Protein AF-A0A1Y2D8D8-F1 (afdb_monomer_lite)

Secondary structure (DSSP, 8-state):
-------------------------------HHHHHHHHHHHHHHHHHHHHHHHHHHHHHHHH-HHHHHHHHHHHHHHHHHHHHHHHHHHHHHHHHHHHHHHHHHHHHHHHHHTTS------STHHHHHHHHHHHHHHHHHHHHHHHHHHHHHHHHHHHHHHHHHHHHHHHHTSSS---TTHHHHHHHHHHHHHHHHHHHHHHHHHHHHHHHHHHHHHHHHHHHHHHHHHHHHTTSTTS----------TTHHHHHHHHHHHHHHHHHHHHHHHHHHHHHHHHHHHHHHHHHHHHHHHHHHHHHHHHHHHHHTTGGGS------------TTHHHHHHHHHHHHHHHHHHHHHHHHHHHHHHHHHHHHHHHHHHHHHHHHHHHHHHHHHHHHHHHHHHHHHHHHHHHHHHHHHHHHHHHHHHHHHHHHHHHHHHHHHHHHHHHHHHHHHHHHHHHHHHHHHHHHHHHHHHHHHHHHHHHHHHHHHHHHHHHHHHHHHHHHHHHHHHHHHHHHHHHHHHHHHHHHHHHHHHHHHHHHHHHHHHHHHHHHHHHHHHHHHHHHHHHHHHHHHHHHHHHHHHHHHHHHHHHHHHHHHHHHHHHHHHHHHHHHHHHHHHHHHHHHHHHHHGGGSTTSTTS------------THHHHHHHHHHHHHHHHHHHHHHHHHHHHHHHHHHHHHHHHHHHHHHHHHHHHHHHHHHHHHHHHHHHHHHHHHHHHHHHHHHHHHHHHHHHHHHHHHHHHHHHHHHHHHHHHHHHHHHHHHHHHHHHHHHHHHHHH------TTPPPPPTTT-HHHHHHHHHHHHHHHHHHHHHHHHHHHHHHHHHHHHHHHHHHHHHHHHHHHHHHHHHHHHHHHHHHHHHHHHHHHHHHHHHHHHHHHHHHHHHHHHHH-------HHHHHHHHHHHHHHHHHHHHHHHHHHHHHHHHHHHHHHHHHHHHHHHHHHHHHHHHHHHHHHHHHHHHHHHHHHHHHHHHHHHHHHHHHHHHHHHHHHHHHHHHHHHHHHHHHHTS--

pLDDT: mean 76.38, std 15.75, range [29.33, 95.5]

Sequence (1024 aa):
MDESRDSGRWSGAKGANGAGKKKGGVGQNMTLREQEKVIDEFKKENFDLKLKIHFYEQRLERLAPDQIDLALRENIQLKVEFQTLRTELKRYKKLLLEGNRAIENLTRERDSALRGGGGGGGAGGKRERELEKELIRRREQGERERDDREQLELRVKDQARELKELRDSIKRRRVDEWDGEDARAEISRLRSELDAERDAREDALGEADDLRNELRSTQDMLDEAQDELARAREGDESSAFGDRSGRGGGKRDVERLERKIGDLEQDNTSLRSQITAQVTMLSARNDEKDALREEVETLKHDLFRMEEEVEQLQKNSDRSQRRGSEGSEKTREELEEELDEHRDRASRHALQLEELESQLAEKEREIEELLAEVDQRDADHQAALEENDEKWKGTVEDAQDREAEAREILEEKEADVEELANKIETLMAELGKKEAEMIADAEEVDLLTEDLKKLGALVSTLETEADDKDDRIKNLETDLDAVDKELEDKQALHEQVVVSLKEKLSTTKSRLGEINIQHESSLTENKFLREKVEELALRTAELEEKSRADLEAKRRLEDEAVEIMRALRKEEEERDLDRQEWNRQRRDEEHKWQRSLDTATKDAAQAQAEVAHIKSLLTVRESDLQSLQDALNGLEASSRRQGEESTNDRFALELELDRTKRDFSRCQEDLKKLASDLEEKIKALREKEMELATLHSENKDLATQLAAQTQTRLSLTDKYDSTSKSLRDTQDELSAARDRLRVVEDQLNTDHRALSRTENQYRDQLTERNTLLLTIYQYMDKMVASAPRKPGHPEPKPFANFSVFHDSLISRLKGVNQIQLTFDRRTKEIESKFGDQFAALKRQQDSRLKQLDRFEASIKAATETQRQWRQRVNTKQSEVDSAKALNNDLQNQIASLRATSSADPSTAAKLSVLTTRASTAERRLAATQAQLASAEEKLGDARKKVGIAEGKWEARLRELEARLRAAEEKVKRERQGAKERVAELGDTIRTLEGQVSGARRRDQQLGEVLTETERNRAAAGSRP

Foldseek 3Di:
DDDDDDDDDDDDDDDDDDDDDDDDDDDDDDDPVRVVVVVVVVVVVVVVVVVVVVVVVVVCVVPPPPVVVVVVVVVVVVVVVVVVVVVVVVVVVVVVVVVVVVVVVVVVVVVVVVVDDDDDDDDCVVVVVVVVVVVVVVVVVVVVVVVVVVVVVVVVVVVVVVVVVVVVVVVVVPDDDDDDDVVVVVVVVVVVVVVVVVVVVVVVVVVVVVVVVVVVVVVVVVVVVVVVVVVVVVPPPPDDDDDDDDPDDVPPVVVVVVVVVVVVVVVVVVVVVVVVVVVVVVVVVVVVVVVVVVVVVVVVVVVVVVVVVVVVVVPPPDDPDDDDDDDDDDVVCPVVVVVVVVVVVVVVVVVVVVVVVVVVVVVVVVVVVVVVVVVVVVVVVVVVVVVVVVVVVVVVVVVVVVVVVVVVVVVVVVVVVVVVVVVVVVVVVVVVVVVVVVVVVVVVVVVVVVVCVVVVVVVVVVVVVVVVVVVVVVVVVVVVVVVVVVVVVVVVVVVVVVVVVVVVVVVVVVVVVVVVVVVVVVVVVVVVVVVVVVVVVVVVVVVVVVVVVVVVVVVVVVVVVVVVVVVVVVVVVVVVVVVVVVVVVVVVVVVVVVVVVVVVVVVVVVVVVVVVVVVVVVVVVVVVPVVPPVPPPPPPPDDDDDDDDDDDPVVVVVVVVVVVVVVVVVVVVVVVVVVVVVVVVVVVVVVVVVVVVVVVVVVVVVVVVVVVVVVVVVVVVVVVVVVVVVVVVVVVVVVVVVVVVVVVVVVVVVVVVVVVVVVVVVVVVVVVVQVVLVVLLVVLVVQLPDPDDDPPDDQDGCVPDVVVSVVSSVVSVVSNVVVVVVVVVVVVVVVVVVVVVVVVVVVVVVVVVVVVVVVVVVVVVVVVVVVVVVVVVVVVVVVVVVVVVVVVVVVVVVVVVVVDDDDDDDVPVVVVVVVVVVVVVVVVVVVVVVVVVVVVVVVVVVVVVVVVVVVVVVVVVVVVVVVVVVVVVVVVVVVVVVVVVVVVVVVVVVVVVVVVVVVVVVVVVVVVVVVVVVVVVVVVVPDD

Structure (mmCIF, N/CA/C/O backbone):
data_AF-A0A1Y2D8D8-F1
#
_entry.id   AF-A0A1Y2D8D8-F1
#
loop_
_atom_site.group_PDB
_atom_site.id
_atom_site.type_symbol
_atom_site.label_atom_id
_atom_site.label_alt_id
_atom_site.label_comp_id
_atom_site.label_asym_id
_atom_site.label_entity_id
_atom_site.label_seq_id
_atom_site.pdbx_PDB_ins_code
_atom_site.Cartn_x
_atom_site.Cartn_y
_atom_site.Cartn_z
_atom_site.occupancy
_atom_site.B_iso_or_equiv
_atom_site.auth_seq_id
_atom_site.auth_comp_id
_atom_site.auth_asym_id
_atom_site.auth_atom_id
_atom_site.pdbx_PDB_model_num
ATOM 1 N N . MET A 1 1 ? 2.497 -16.442 60.323 1.00 38.66 1 MET A N 1
ATOM 2 C CA . MET A 1 1 ? 3.167 -17.753 60.239 1.00 38.66 1 MET A CA 1
ATOM 3 C C . MET A 1 1 ? 2.163 -18.697 59.595 1.00 38.66 1 MET A C 1
ATOM 5 O O . MET A 1 1 ? 1.146 -18.959 60.218 1.00 38.66 1 MET A O 1
ATOM 9 N N . ASP A 1 2 ? 2.316 -19.112 58.343 1.00 35.41 2 ASP A N 1
ATOM 10 C CA . ASP A 1 2 ? 3.424 -18.845 57.411 1.00 35.41 2 ASP A CA 1
ATOM 11 C C . ASP A 1 2 ? 2.911 -18.744 55.953 1.00 35.41 2 ASP A C 1
ATOM 13 O O . ASP A 1 2 ? 1.707 -18.869 55.727 1.00 35.41 2 ASP A O 1
ATOM 17 N N . GLU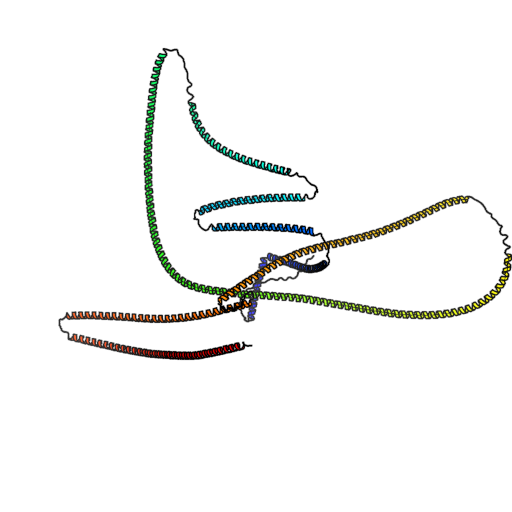 A 1 3 ? 3.784 -18.411 55.003 1.00 35.81 3 GLU A N 1
ATOM 18 C CA . GLU A 1 3 ? 3.422 -17.815 53.705 1.00 35.81 3 GLU A CA 1
ATOM 19 C C . GLU A 1 3 ? 2.824 -18.735 52.612 1.00 35.81 3 GLU A C 1
ATOM 21 O O . GLU A 1 3 ? 2.935 -19.960 52.600 1.00 35.81 3 GLU A O 1
ATOM 26 N N . SER A 1 4 ? 2.191 -18.072 51.637 1.00 45.12 4 SER A N 1
ATOM 27 C CA . SER A 1 4 ? 1.584 -18.604 50.411 1.00 45.12 4 SER A CA 1
ATOM 28 C C . SER A 1 4 ? 2.576 -19.235 49.420 1.00 45.12 4 SER A C 1
ATOM 30 O O . SER A 1 4 ? 3.656 -18.684 49.217 1.00 45.12 4 SER A O 1
ATOM 32 N N . ARG A 1 5 ? 2.111 -20.201 48.601 1.00 39.06 5 ARG A N 1
ATOM 33 C CA . ARG A 1 5 ? 1.976 -20.015 47.128 1.00 39.06 5 ARG A CA 1
ATOM 34 C C . ARG A 1 5 ? 1.405 -21.224 46.374 1.00 39.06 5 ARG A C 1
ATOM 36 O O . ARG A 1 5 ? 1.943 -22.323 46.413 1.00 39.06 5 ARG A O 1
ATOM 43 N N . ASP A 1 6 ? 0.371 -20.941 45.588 1.00 45.31 6 ASP A N 1
ATOM 44 C CA . ASP A 1 6 ? -0.032 -21.693 44.394 1.00 45.31 6 ASP A CA 1
ATOM 45 C C . ASP A 1 6 ? 0.756 -21.162 43.174 1.00 45.31 6 ASP A C 1
ATOM 47 O O . ASP A 1 6 ? 1.141 -19.988 43.154 1.00 45.31 6 ASP A O 1
ATOM 51 N N . SER A 1 7 ? 1.003 -21.988 42.150 1.00 36.59 7 SER A N 1
ATOM 52 C CA . SER A 1 7 ? 1.528 -21.500 40.864 1.00 36.59 7 SER A CA 1
ATOM 53 C C . SER A 1 7 ? 1.094 -22.362 39.672 1.00 36.59 7 SER A C 1
ATOM 55 O O . SER A 1 7 ? 1.515 -23.503 39.481 1.00 36.59 7 SER A O 1
ATOM 57 N N . GLY A 1 8 ? 0.238 -21.769 38.836 1.00 33.69 8 GLY A N 1
ATOM 58 C CA . GLY A 1 8 ? -0.293 -22.381 37.624 1.00 33.69 8 GLY A CA 1
ATOM 59 C C . GLY A 1 8 ? 0.660 -22.337 36.424 1.00 33.69 8 GLY A C 1
ATOM 60 O O . GLY A 1 8 ? 1.427 -21.400 36.210 1.00 33.69 8 GLY A O 1
ATOM 61 N N . ARG A 1 9 ? 0.539 -23.367 35.587 1.00 33.06 9 ARG A N 1
ATOM 62 C CA . ARG A 1 9 ? 1.288 -23.611 34.346 1.00 33.06 9 ARG A CA 1
ATOM 63 C C . ARG A 1 9 ? 0.946 -22.591 33.245 1.00 33.06 9 ARG A C 1
ATOM 65 O O . ARG A 1 9 ? -0.223 -22.431 32.903 1.00 33.06 9 ARG A O 1
ATOM 72 N N . TRP A 1 10 ? 1.957 -21.980 32.619 1.00 29.33 10 TRP A N 1
ATOM 73 C CA . TRP A 1 10 ? 1.806 -21.118 31.433 1.00 29.33 10 TRP A CA 1
ATOM 74 C C . TRP A 1 10 ? 2.752 -21.552 30.306 1.00 29.33 10 TRP A C 1
ATOM 76 O O . TRP A 1 10 ? 3.938 -21.766 30.535 1.00 29.33 10 TRP A O 1
ATOM 86 N N . SER A 1 11 ? 2.228 -21.666 29.085 1.00 33.56 11 SER A N 1
ATOM 87 C CA . SER A 1 11 ? 2.982 -22.010 27.872 1.00 33.56 11 SER A CA 1
ATOM 88 C C . SER A 1 11 ? 3.151 -20.781 26.979 1.00 33.56 11 SER A C 1
ATOM 90 O O . SER A 1 11 ? 2.155 -20.239 26.499 1.00 33.56 11 SER A O 1
ATOM 92 N N . GLY A 1 12 ? 4.392 -20.354 26.741 1.00 30.36 12 GLY A N 1
ATOM 93 C CA . GLY A 1 12 ? 4.706 -19.270 25.806 1.00 30.36 12 GLY A CA 1
ATOM 94 C C . GLY A 1 12 ? 4.835 -19.761 24.362 1.00 30.36 12 GLY A C 1
ATOM 95 O O . GLY A 1 12 ? 5.358 -20.847 24.118 1.00 30.36 12 GLY A O 1
ATOM 96 N N . ALA A 1 13 ? 4.393 -18.940 23.410 1.00 34.03 13 ALA A N 1
ATOM 97 C CA . ALA A 1 13 ? 4.651 -19.118 21.984 1.00 34.03 13 ALA A CA 1
ATOM 98 C C . ALA A 1 13 ? 5.706 -18.101 21.514 1.00 34.03 13 ALA A C 1
ATOM 100 O O . ALA A 1 13 ? 5.717 -16.964 21.982 1.00 34.03 13 ALA A O 1
ATOM 101 N N . LYS A 1 14 ? 6.562 -18.491 20.564 1.00 33.75 14 LYS A N 1
ATOM 102 C CA . LYS A 1 14 ? 7.422 -17.577 19.796 1.00 33.75 14 LYS A CA 1
ATOM 103 C C . LYS A 1 14 ? 7.164 -17.778 18.306 1.00 33.75 14 LYS A C 1
ATOM 105 O O . LYS A 1 14 ? 6.952 -18.906 17.864 1.00 33.75 14 LYS A O 1
ATOM 110 N N . GLY A 1 15 ? 7.163 -16.676 17.560 1.00 32.78 15 GLY A N 1
ATOM 111 C CA . GLY A 1 15 ? 7.061 -16.690 16.103 1.00 32.78 15 GLY A CA 1
ATOM 112 C C . GLY A 1 15 ? 8.353 -17.154 15.429 1.00 32.78 15 GLY A C 1
ATOM 113 O O . GLY A 1 15 ? 9.406 -17.244 16.061 1.00 32.78 15 GLY A O 1
ATOM 114 N N . ALA A 1 16 ? 8.259 -17.410 14.129 1.00 31.61 16 ALA A N 1
ATOM 115 C CA . ALA A 1 16 ? 9.385 -17.706 13.255 1.00 31.61 16 ALA A CA 1
ATOM 116 C C . ALA A 1 16 ? 9.262 -16.856 11.988 1.00 31.61 16 ALA A C 1
ATOM 118 O O . ALA A 1 16 ? 8.157 -16.673 11.480 1.00 31.61 16 ALA A O 1
ATOM 119 N N . ASN A 1 17 ? 10.388 -16.358 11.483 1.00 34.22 17 ASN A N 1
ATOM 120 C CA . ASN A 1 17 ? 10.464 -15.666 10.204 1.00 34.22 17 ASN A CA 1
ATOM 121 C C . ASN A 1 17 ? 11.783 -16.038 9.506 1.00 34.22 17 ASN A C 1
ATOM 123 O O . ASN A 1 17 ? 12.804 -16.153 10.180 1.00 34.22 17 ASN A O 1
ATOM 127 N N . GLY A 1 18 ? 11.751 -16.203 8.181 1.00 32.28 18 GLY A N 1
ATOM 128 C CA . GLY A 1 18 ? 12.935 -16.288 7.312 1.00 32.28 18 GLY A CA 1
ATOM 129 C C . GLY A 1 18 ? 13.786 -17.571 7.359 1.00 32.28 18 GLY A C 1
ATOM 130 O O . GLY A 1 18 ? 14.612 -17.760 8.247 1.00 32.28 18 GLY A O 1
ATOM 131 N N . ALA A 1 19 ? 13.710 -18.383 6.298 1.00 34.25 19 ALA A N 1
ATOM 132 C CA . ALA A 1 19 ? 14.778 -19.311 5.907 1.00 34.25 19 ALA A CA 1
ATOM 133 C C . ALA A 1 19 ? 14.911 -19.340 4.373 1.00 34.25 19 ALA A C 1
ATOM 135 O O . ALA A 1 19 ? 13.939 -19.589 3.662 1.00 34.25 19 ALA A O 1
ATOM 136 N N . GLY A 1 20 ? 16.106 -19.038 3.859 1.00 33.09 20 GLY A N 1
ATOM 137 C CA . GLY A 1 20 ? 16.349 -18.836 2.427 1.00 33.09 20 GLY A CA 1
ATOM 138 C C . GLY A 1 20 ? 16.568 -20.115 1.603 1.00 33.09 20 GLY A C 1
ATOM 139 O O . GLY A 1 20 ? 17.028 -21.140 2.103 1.00 33.09 20 GLY A O 1
ATOM 140 N N . LYS A 1 21 ? 16.299 -20.008 0.294 1.00 35.19 21 LYS A N 1
ATOM 141 C CA . LYS A 1 21 ? 16.600 -21.004 -0.756 1.00 35.19 21 LYS A CA 1
ATOM 142 C C . LYS A 1 21 ? 18.095 -21.381 -0.792 1.00 35.19 21 LYS A C 1
ATOM 144 O O . LYS A 1 21 ? 18.941 -20.505 -0.959 1.00 35.19 21 LYS A O 1
ATOM 149 N N . LYS A 1 22 ? 18.408 -22.682 -0.875 1.00 33.53 22 LYS A N 1
ATOM 150 C CA . LYS A 1 22 ? 19.547 -23.202 -1.668 1.00 33.53 22 LYS A CA 1
ATOM 151 C C . LYS A 1 22 ? 19.185 -24.536 -2.339 1.00 33.53 22 LYS A C 1
ATOM 153 O O . LYS A 1 22 ? 18.308 -25.255 -1.876 1.00 33.53 22 LYS A O 1
ATOM 158 N N . LYS A 1 23 ? 19.787 -24.785 -3.508 1.00 37.56 23 LYS A N 1
ATOM 159 C CA . LYS A 1 23 ? 19.334 -25.749 -4.530 1.00 37.56 23 LYS A CA 1
ATOM 160 C C . LYS A 1 23 ? 19.861 -27.180 -4.325 1.00 37.56 23 LYS A C 1
ATOM 162 O O . LYS A 1 23 ? 21.046 -27.344 -4.065 1.00 37.56 23 LYS A O 1
ATOM 167 N N . GLY A 1 24 ? 19.045 -28.155 -4.741 1.00 31.75 24 GLY A N 1
ATOM 168 C CA . GLY A 1 24 ? 19.475 -29.187 -5.702 1.00 31.75 24 GLY A CA 1
ATOM 169 C C . GLY A 1 24 ? 19.691 -30.617 -5.186 1.00 31.75 24 GLY A C 1
ATOM 170 O O . GLY A 1 24 ? 20.243 -30.821 -4.114 1.00 31.75 24 GLY A O 1
ATOM 171 N N . GLY A 1 25 ? 19.324 -31.601 -6.020 1.00 30.06 25 GLY A N 1
ATOM 172 C CA . GLY A 1 25 ? 19.742 -33.007 -5.885 1.00 30.06 25 GLY A CA 1
ATOM 173 C C . GLY A 1 25 ? 18.592 -34.017 -5.937 1.00 30.06 25 GLY A C 1
ATOM 174 O O . GLY A 1 25 ? 17.891 -34.215 -4.951 1.00 30.06 25 GLY A O 1
ATOM 175 N N . VAL A 1 26 ? 18.409 -34.687 -7.080 1.00 41.44 26 VAL A N 1
ATOM 176 C CA . VAL A 1 26 ? 17.449 -35.797 -7.228 1.00 41.44 26 VAL A CA 1
ATOM 177 C C . VAL A 1 26 ? 18.084 -37.111 -6.761 1.00 41.44 26 VAL A C 1
ATOM 179 O O . VAL A 1 26 ? 19.170 -37.457 -7.207 1.00 41.44 26 VAL A O 1
ATOM 182 N N . GLY A 1 27 ? 17.355 -37.830 -5.902 1.00 49.34 27 GLY A N 1
ATOM 183 C CA . GLY A 1 27 ? 17.446 -39.261 -5.579 1.00 49.34 27 GLY A CA 1
ATOM 184 C C . GLY A 1 27 ? 18.748 -40.029 -5.847 1.00 49.34 27 GLY A C 1
ATOM 185 O O . GLY A 1 27 ? 18.964 -40.527 -6.949 1.00 49.34 27 GLY A O 1
ATOM 186 N N . GLN A 1 28 ? 19.495 -40.314 -4.777 1.00 41.72 28 GLN A N 1
ATOM 187 C CA . GLN A 1 28 ? 20.427 -41.442 -4.727 1.00 41.72 28 GLN A CA 1
ATOM 188 C C . GLN A 1 28 ? 20.291 -42.153 -3.371 1.00 41.72 28 GLN A C 1
ATOM 190 O O . GLN A 1 28 ? 20.325 -41.512 -2.321 1.00 41.72 28 GLN A O 1
ATOM 195 N N . ASN A 1 29 ? 20.084 -43.474 -3.387 1.00 48.16 29 ASN A N 1
ATOM 196 C CA . ASN A 1 29 ? 19.910 -44.276 -2.172 1.00 48.16 29 ASN A CA 1
ATOM 197 C C . ASN A 1 29 ? 21.245 -44.399 -1.419 1.00 48.16 29 ASN A C 1
ATOM 199 O O . ASN A 1 29 ? 22.034 -45.300 -1.697 1.00 48.16 29 ASN A O 1
ATOM 203 N N . MET A 1 30 ? 21.473 -43.499 -0.461 1.00 51.41 30 MET A N 1
ATOM 204 C CA . MET A 1 30 ? 22.603 -43.543 0.473 1.00 51.41 30 MET A CA 1
ATOM 205 C C . MET A 1 30 ? 22.590 -44.854 1.265 1.00 51.41 30 MET A C 1
ATOM 207 O O . MET A 1 30 ? 21.550 -45.240 1.810 1.00 51.41 30 MET A O 1
ATOM 211 N N . THR A 1 31 ? 23.733 -45.528 1.371 1.00 72.50 31 THR A N 1
ATOM 212 C CA . THR A 1 31 ? 23.858 -46.757 2.166 1.00 72.50 31 THR A CA 1
ATOM 213 C C . THR A 1 31 ? 23.763 -46.457 3.665 1.00 72.50 31 THR A C 1
ATOM 215 O O . THR A 1 31 ? 24.056 -45.346 4.104 1.00 72.50 31 THR A O 1
ATOM 218 N N . LEU A 1 32 ? 23.389 -47.448 4.487 1.00 67.44 32 LEU A N 1
ATOM 219 C CA . LEU A 1 32 ? 23.235 -47.261 5.942 1.00 67.44 32 LEU A CA 1
ATOM 220 C C . LEU A 1 32 ? 24.489 -46.677 6.620 1.00 67.44 32 LEU A C 1
ATOM 222 O O . LEU A 1 32 ? 24.352 -45.854 7.516 1.00 67.44 32 LEU A O 1
ATOM 226 N N . ARG A 1 33 ? 25.698 -47.015 6.148 1.00 68.56 33 ARG A N 1
ATOM 227 C CA . ARG A 1 33 ? 26.958 -46.431 6.649 1.00 68.56 33 ARG A CA 1
ATOM 228 C C . ARG A 1 33 ? 27.130 -44.954 6.301 1.00 68.56 33 ARG A C 1
ATOM 230 O O . ARG A 1 33 ? 27.697 -44.201 7.085 1.00 68.56 33 ARG A O 1
ATOM 237 N N . GLU A 1 34 ? 26.677 -44.536 5.125 1.00 67.12 34 GLU A N 1
ATOM 238 C CA . GLU A 1 34 ? 26.725 -43.130 4.717 1.00 67.12 34 GLU A CA 1
ATOM 239 C C . GLU A 1 34 ? 25.651 -42.324 5.458 1.00 67.12 34 GLU A C 1
ATOM 241 O O . GLU A 1 34 ? 25.912 -41.197 5.867 1.00 67.12 34 GLU A O 1
ATOM 246 N N . GLN A 1 35 ? 24.488 -42.931 5.724 1.00 68.50 35 GLN A N 1
ATOM 247 C CA . GLN A 1 35 ? 23.467 -42.363 6.607 1.00 68.50 35 GLN A CA 1
ATOM 248 C C . GLN A 1 35 ? 23.978 -42.230 8.052 1.00 68.50 35 GLN A C 1
ATOM 250 O O . GLN A 1 35 ? 23.823 -41.163 8.636 1.00 68.50 35 GLN A O 1
ATOM 255 N N . GLU A 1 36 ? 24.645 -43.245 8.616 1.00 78.19 36 GLU A N 1
ATOM 256 C CA . GLU A 1 36 ? 25.295 -43.157 9.936 1.00 78.19 36 GLU A CA 1
ATOM 257 C C . GLU A 1 36 ? 26.352 -42.047 9.983 1.00 78.19 36 GLU A C 1
ATOM 259 O O . GLU A 1 36 ? 26.346 -41.250 10.918 1.00 78.19 36 GLU A O 1
ATOM 264 N N . LYS A 1 37 ? 27.210 -41.932 8.959 1.00 81.69 37 LYS A N 1
ATOM 265 C CA . LYS A 1 37 ? 28.234 -40.876 8.902 1.00 81.69 37 LYS A CA 1
ATOM 266 C C . LYS A 1 37 ? 27.616 -39.476 8.853 1.00 81.69 37 LYS A C 1
ATOM 268 O O . LYS A 1 37 ? 28.062 -38.601 9.587 1.00 81.69 37 LYS A O 1
ATOM 273 N N . VAL A 1 38 ? 26.572 -39.278 8.046 1.00 73.31 38 VAL A N 1
ATOM 274 C CA . VAL A 1 38 ? 25.815 -38.015 7.988 1.00 73.31 38 VAL A CA 1
ATOM 275 C C . VAL A 1 38 ? 25.100 -37.736 9.316 1.00 73.31 38 VAL A C 1
ATOM 277 O O . VAL A 1 38 ? 25.071 -36.598 9.771 1.00 73.31 38 VAL A O 1
ATOM 280 N N . ILE A 1 39 ? 24.571 -38.762 9.988 1.00 79.12 39 ILE A N 1
ATOM 281 C CA . ILE A 1 39 ? 23.979 -38.637 11.326 1.00 79.12 39 ILE A CA 1
ATOM 282 C C . ILE A 1 39 ? 25.035 -38.243 12.370 1.00 79.12 39 ILE A C 1
ATOM 284 O O . ILE A 1 39 ? 24.738 -37.422 13.234 1.00 79.12 39 ILE A O 1
ATOM 288 N N . ASP A 1 40 ? 26.252 -38.782 12.314 1.00 83.38 40 ASP A N 1
ATOM 289 C CA . ASP A 1 40 ? 27.330 -38.436 13.249 1.00 83.38 40 ASP A CA 1
ATOM 290 C C . ASP A 1 40 ? 27.936 -37.053 12.969 1.00 83.38 40 ASP A C 1
ATOM 292 O O . ASP A 1 40 ? 28.227 -36.311 13.911 1.00 83.38 40 ASP A O 1
ATOM 296 N N . GLU A 1 41 ? 28.034 -36.651 11.699 1.00 84.00 41 GLU A N 1
ATOM 297 C CA . GLU A 1 41 ? 28.344 -35.272 11.303 1.00 84.00 41 GLU A CA 1
ATOM 298 C C . GLU A 1 41 ? 27.259 -34.310 11.819 1.00 84.00 41 GLU A C 1
ATOM 300 O O . GLU A 1 41 ? 27.589 -33.358 12.526 1.00 84.00 41 GLU A O 1
ATOM 305 N N . PHE A 1 42 ? 25.969 -34.619 11.636 1.00 80.50 42 PHE A N 1
ATOM 306 C CA . PHE A 1 42 ? 24.878 -33.827 12.216 1.00 80.50 42 PHE A CA 1
ATOM 307 C C . PHE A 1 42 ? 24.862 -33.832 13.749 1.00 80.50 42 PHE A C 1
ATOM 309 O O . PHE A 1 42 ? 24.556 -32.801 14.341 1.00 80.50 42 PHE A O 1
ATOM 316 N N . LYS A 1 43 ? 25.201 -34.933 14.436 1.00 83.25 43 LYS A N 1
ATOM 317 C CA . LYS A 1 43 ? 25.347 -34.939 15.908 1.00 83.25 43 LYS A CA 1
ATOM 318 C C . LYS A 1 43 ? 26.461 -33.993 16.349 1.00 83.25 43 LYS A C 1
ATOM 320 O O . LYS A 1 43 ? 26.284 -33.286 17.341 1.00 83.25 43 LYS A O 1
ATOM 325 N N . LYS A 1 44 ? 27.580 -33.967 15.620 1.00 88.62 44 LYS A N 1
ATOM 326 C CA . LYS A 1 44 ? 28.713 -33.081 15.899 1.00 88.62 44 LYS A CA 1
ATOM 327 C C . LYS A 1 44 ? 28.351 -31.617 15.646 1.00 88.62 44 LYS A C 1
ATOM 329 O O . LYS A 1 44 ? 28.544 -30.797 16.536 1.00 88.62 44 LYS A O 1
ATOM 334 N N . GLU A 1 45 ? 27.724 -31.303 14.514 1.00 84.19 45 GLU A N 1
ATOM 335 C CA . GLU A 1 45 ? 27.203 -29.958 14.237 1.00 84.19 45 GLU A CA 1
ATOM 336 C C . GLU A 1 45 ? 26.151 -29.522 15.267 1.00 84.19 45 GLU A C 1
ATOM 338 O O . GLU A 1 45 ? 26.158 -28.378 15.711 1.00 84.19 45 GLU A O 1
ATOM 343 N N . ASN A 1 46 ? 25.277 -30.430 15.716 1.00 81.31 46 ASN A N 1
ATOM 344 C CA . ASN A 1 46 ? 24.281 -30.159 16.756 1.00 81.31 46 ASN A CA 1
ATOM 345 C C . ASN A 1 46 ? 24.937 -29.899 18.127 1.00 81.31 46 ASN A C 1
ATOM 347 O O . ASN A 1 46 ? 24.455 -29.059 18.886 1.00 81.31 46 ASN A O 1
ATOM 351 N N . PHE A 1 47 ? 26.045 -30.578 18.438 1.00 88.06 47 PHE A N 1
ATOM 352 C CA . PHE A 1 47 ? 26.850 -30.332 19.637 1.00 88.06 47 PHE A CA 1
ATOM 353 C C . PHE A 1 47 ? 27.585 -28.983 19.566 1.00 88.06 47 PHE A C 1
ATOM 355 O O . PHE A 1 47 ? 27.482 -28.187 20.499 1.00 88.06 47 PHE A O 1
ATOM 362 N N . ASP A 1 48 ? 28.227 -28.671 18.438 1.00 81.12 48 ASP A N 1
ATOM 363 C CA . ASP A 1 48 ? 28.908 -27.390 18.210 1.00 81.12 48 ASP A CA 1
ATOM 364 C C . ASP A 1 48 ? 27.914 -26.209 18.184 1.00 81.12 48 ASP A C 1
ATOM 366 O O . ASP A 1 48 ? 28.208 -25.125 18.696 1.00 81.12 48 ASP A O 1
ATOM 370 N N . LEU A 1 49 ? 26.701 -26.413 17.652 1.00 83.12 49 LEU A N 1
ATOM 371 C CA . LEU A 1 49 ? 25.597 -25.451 17.727 1.00 83.12 49 LEU A CA 1
ATOM 372 C C . LEU A 1 49 ? 25.104 -25.258 19.162 1.00 83.12 49 LEU A C 1
ATOM 374 O O . LEU A 1 49 ? 24.907 -24.116 19.565 1.00 83.12 49 LEU A O 1
ATOM 378 N N . LYS A 1 50 ? 24.951 -26.326 19.955 1.00 85.25 50 LYS A N 1
ATOM 379 C CA . LYS A 1 50 ? 24.595 -26.221 21.383 1.00 85.25 50 LYS A CA 1
ATOM 380 C C . LYS A 1 50 ? 25.654 -25.472 22.189 1.00 85.25 50 LYS A C 1
ATOM 382 O O . LYS A 1 50 ? 25.292 -24.638 23.010 1.00 85.25 50 LYS A O 1
ATOM 387 N N . LEU A 1 51 ? 26.939 -25.704 21.919 1.00 84.38 51 LEU A N 1
ATOM 388 C CA . LEU A 1 51 ? 28.041 -24.940 22.513 1.00 84.38 51 LEU A CA 1
ATOM 389 C C . LEU A 1 51 ? 27.977 -23.456 22.131 1.00 84.38 51 LEU A C 1
ATOM 391 O O . LEU A 1 51 ? 28.086 -22.597 23.003 1.00 84.38 51 LEU A O 1
ATOM 395 N N . LYS A 1 52 ? 27.742 -23.134 20.852 1.00 83.31 52 LYS A N 1
ATOM 396 C CA . LYS A 1 52 ? 27.548 -21.742 20.415 1.00 83.31 52 LYS A CA 1
ATOM 397 C C . LYS A 1 52 ? 26.327 -21.098 21.067 1.00 83.31 52 LYS A C 1
ATOM 399 O O . LYS A 1 52 ? 26.446 -19.975 21.538 1.00 83.31 52 LYS A O 1
ATOM 404 N N . ILE A 1 53 ? 25.190 -21.794 21.126 1.00 81.06 53 ILE A N 1
ATOM 405 C CA . ILE A 1 53 ? 23.970 -21.318 21.793 1.00 81.06 53 ILE A CA 1
ATOM 406 C C . ILE A 1 53 ? 24.259 -21.037 23.269 1.00 81.06 53 ILE A C 1
ATOM 408 O O . ILE A 1 53 ? 24.060 -19.905 23.686 1.00 81.06 53 ILE A O 1
ATOM 412 N N . HIS A 1 54 ? 24.863 -21.974 24.007 1.00 83.12 54 HIS A N 1
ATOM 413 C CA . HIS A 1 54 ? 25.253 -21.766 25.405 1.00 83.12 54 HIS A CA 1
ATOM 414 C C . HIS A 1 54 ? 26.185 -20.553 25.577 1.00 83.12 54 HIS A C 1
ATOM 416 O O . HIS A 1 54 ? 26.015 -19.769 26.510 1.00 83.12 54 HIS A O 1
ATOM 422 N N . PHE A 1 55 ? 27.186 -20.361 24.710 1.00 76.69 55 PHE A N 1
ATOM 423 C CA . PHE A 1 55 ? 28.068 -19.191 24.809 1.00 76.69 55 PHE A CA 1
ATOM 424 C C . PHE A 1 55 ? 27.379 -17.879 24.411 1.00 76.69 55 PHE A C 1
ATOM 426 O O . PHE A 1 55 ? 27.734 -16.832 24.952 1.00 76.69 55 PHE A O 1
ATOM 433 N N . TYR A 1 56 ? 26.392 -17.905 23.511 1.00 77.94 56 TYR A N 1
ATOM 434 C CA . TYR A 1 56 ? 25.568 -16.735 23.206 1.00 77.94 56 TYR A CA 1
ATOM 435 C C . TYR A 1 56 ? 24.572 -16.425 24.326 1.00 77.94 56 TYR A C 1
ATOM 437 O O . TYR A 1 56 ? 24.448 -15.259 24.680 1.00 77.94 56 TYR A O 1
ATOM 445 N N . GLU A 1 57 ? 23.938 -17.428 24.934 1.00 77.31 57 GLU A N 1
ATOM 446 C CA . GLU A 1 57 ? 23.065 -17.293 26.109 1.00 77.31 57 GLU A CA 1
ATOM 447 C C . GLU A 1 57 ? 23.849 -16.716 27.296 1.00 77.31 57 GLU A C 1
ATOM 449 O O . GLU A 1 57 ? 23.492 -15.661 27.810 1.00 77.31 57 GLU A O 1
ATOM 454 N N . GLN A 1 58 ? 25.007 -17.294 27.628 1.00 77.56 58 GLN A N 1
ATOM 455 C CA . GLN A 1 58 ? 25.891 -16.803 28.693 1.00 77.56 58 GLN A CA 1
ATOM 456 C C . GLN A 1 58 ? 26.472 -15.400 28.406 1.00 77.56 58 GLN A C 1
ATOM 458 O O . GLN A 1 58 ? 26.845 -14.666 29.326 1.00 77.56 58 GLN A O 1
ATOM 463 N N . ARG A 1 59 ? 26.567 -15.002 27.129 1.00 74.00 59 ARG A N 1
ATOM 464 C CA . ARG A 1 59 ? 26.967 -13.647 26.712 1.00 74.00 59 ARG A CA 1
ATOM 465 C C . ARG A 1 59 ? 25.794 -12.660 26.730 1.00 74.00 59 ARG A C 1
ATOM 467 O O . ARG A 1 59 ? 26.027 -11.495 27.028 1.00 74.00 59 ARG A O 1
ATOM 474 N N . LEU A 1 60 ? 24.569 -13.112 26.463 1.00 63.34 60 LEU A N 1
ATOM 475 C CA . LEU A 1 60 ? 23.326 -12.345 26.602 1.00 63.34 60 LEU A CA 1
ATOM 476 C C . LEU A 1 60 ? 23.017 -12.059 28.077 1.00 63.34 60 LEU A C 1
ATOM 478 O O . LEU A 1 60 ? 22.836 -10.897 28.430 1.00 63.34 60 LEU A O 1
ATOM 482 N N . GLU A 1 61 ? 23.079 -13.073 28.946 1.00 66.06 61 GLU A N 1
ATOM 483 C CA . GLU A 1 61 ? 22.943 -12.912 30.405 1.00 66.06 61 GLU A CA 1
ATOM 484 C C . GLU A 1 61 ? 23.966 -11.920 30.978 1.00 66.06 61 GLU A C 1
ATOM 486 O O . GLU A 1 61 ? 23.652 -11.156 31.885 1.00 66.06 61 GLU A O 1
ATOM 491 N N . ARG A 1 62 ? 25.189 -11.884 30.428 1.00 66.75 62 ARG A N 1
ATOM 492 C CA . ARG A 1 62 ? 26.236 -10.937 30.849 1.00 66.75 62 ARG A CA 1
ATOM 493 C C . ARG A 1 62 ? 26.110 -9.522 30.285 1.00 66.75 62 ARG A C 1
ATOM 495 O O . ARG A 1 62 ? 26.755 -8.632 30.830 1.00 66.75 62 ARG A O 1
ATOM 502 N N . LEU A 1 63 ? 25.367 -9.312 29.197 1.00 60.47 63 LEU A N 1
ATOM 503 C CA . LEU A 1 63 ? 25.289 -8.013 28.512 1.00 60.47 63 LEU A CA 1
ATOM 504 C C . LEU A 1 63 ? 23.948 -7.293 28.689 1.00 60.47 63 LEU A C 1
ATOM 506 O O . LEU A 1 63 ? 23.909 -6.088 28.455 1.00 60.47 63 LEU A O 1
ATOM 510 N N . ALA A 1 64 ? 22.871 -7.984 29.078 1.00 57.22 64 ALA A N 1
ATOM 511 C CA . ALA A 1 64 ? 21.547 -7.368 29.181 1.00 57.22 64 ALA A CA 1
ATOM 512 C C . ALA A 1 64 ? 20.611 -7.948 30.278 1.00 57.22 64 ALA A C 1
ATOM 514 O O . ALA A 1 64 ? 19.478 -8.311 29.948 1.00 57.22 64 ALA A O 1
ATOM 515 N N . PRO A 1 65 ? 20.999 -7.996 31.575 1.00 61.62 65 PRO A N 1
ATOM 516 C CA . PRO A 1 65 ? 20.070 -8.374 32.651 1.00 61.62 65 PRO A CA 1
ATOM 517 C C . PRO A 1 65 ? 18.810 -7.490 32.671 1.00 61.62 65 PRO A C 1
ATOM 519 O O . PRO A 1 65 ? 17.686 -7.986 32.614 1.00 61.62 65 PRO A O 1
ATOM 522 N N . ASP A 1 66 ? 19.002 -6.167 32.643 1.00 62.12 66 ASP A N 1
ATOM 523 C CA . ASP A 1 66 ? 17.926 -5.188 32.841 1.00 62.12 66 ASP A CA 1
ATOM 524 C C . ASP A 1 66 ? 16.868 -5.216 31.725 1.00 62.12 66 ASP A C 1
ATOM 526 O O . ASP A 1 66 ? 15.685 -4.990 31.978 1.00 62.12 66 ASP A O 1
ATOM 530 N N . GLN A 1 67 ? 17.270 -5.521 30.485 1.00 64.75 67 GLN A N 1
ATOM 531 C CA . GLN A 1 67 ? 16.347 -5.597 29.344 1.00 64.75 67 GLN A CA 1
ATOM 532 C C . GLN A 1 67 ? 15.483 -6.865 29.384 1.00 64.75 67 GLN A C 1
ATOM 534 O O . GLN A 1 67 ? 14.323 -6.830 28.971 1.00 64.75 67 GLN A O 1
ATOM 539 N N . ILE A 1 68 ? 16.021 -7.971 29.909 1.00 65.06 68 ILE A N 1
ATOM 540 C CA . ILE A 1 68 ? 15.266 -9.214 30.115 1.00 65.06 68 ILE A CA 1
ATOM 541 C C . ILE A 1 68 ? 14.235 -9.010 31.235 1.00 65.06 68 ILE A C 1
ATOM 543 O O . ILE A 1 68 ? 13.071 -9.380 31.069 1.00 65.06 68 ILE A O 1
ATOM 547 N N . ASP A 1 69 ? 14.621 -8.341 32.325 1.00 71.94 69 ASP A N 1
ATOM 548 C CA . ASP A 1 69 ? 13.715 -7.995 33.426 1.00 71.94 69 ASP A CA 1
ATOM 549 C C . ASP A 1 69 ? 12.621 -6.997 33.012 1.00 71.94 69 ASP A C 1
ATOM 551 O O . ASP A 1 69 ? 11.463 -7.154 33.410 1.00 71.94 69 ASP A O 1
ATOM 555 N N . LEU A 1 70 ? 12.941 -6.001 32.177 1.00 74.31 70 LEU A N 1
ATOM 556 C CA . LEU A 1 70 ? 11.955 -5.090 31.580 1.00 74.31 70 LEU A CA 1
ATOM 557 C C . LEU A 1 70 ? 10.939 -5.846 30.711 1.00 74.31 70 LEU A C 1
ATOM 559 O O . LEU A 1 70 ? 9.735 -5.719 30.938 1.00 74.31 70 LEU A O 1
ATOM 563 N N . ALA A 1 71 ? 11.406 -6.697 29.793 1.00 70.94 71 ALA A N 1
ATOM 564 C CA . ALA A 1 71 ? 10.534 -7.492 28.926 1.00 70.94 71 ALA A CA 1
ATOM 565 C C . ALA A 1 71 ? 9.667 -8.502 29.707 1.00 70.94 71 ALA A C 1
ATOM 567 O O . ALA A 1 71 ? 8.541 -8.804 29.300 1.00 70.94 71 ALA A O 1
ATOM 568 N N . LEU A 1 72 ? 10.161 -9.018 30.842 1.00 69.94 72 LEU A N 1
ATOM 569 C CA . LEU A 1 72 ? 9.391 -9.861 31.761 1.00 69.94 72 LEU A CA 1
ATOM 570 C C . LEU A 1 72 ? 8.312 -9.070 32.510 1.00 69.94 72 LEU A C 1
ATOM 572 O O . LEU A 1 72 ? 7.184 -9.556 32.612 1.00 69.94 72 LEU A O 1
ATOM 576 N N . ARG A 1 73 ? 8.614 -7.857 32.997 1.00 78.00 73 ARG A N 1
ATOM 577 C CA . ARG A 1 73 ? 7.619 -6.973 33.636 1.00 78.00 73 ARG A CA 1
ATOM 578 C C . ARG A 1 73 ? 6.513 -6.585 32.660 1.00 78.00 73 ARG A C 1
ATOM 580 O O . ARG A 1 73 ? 5.342 -6.740 32.997 1.00 78.00 73 ARG A O 1
ATOM 587 N N . GLU A 1 74 ? 6.872 -6.191 31.442 1.00 80.19 74 GLU A N 1
ATOM 588 C CA . GLU A 1 74 ? 5.919 -5.878 30.371 1.00 80.19 74 GLU A CA 1
ATOM 589 C C . GLU A 1 74 ? 5.035 -7.094 30.035 1.00 80.19 74 GLU A C 1
ATOM 591 O O . GLU A 1 74 ? 3.809 -6.988 29.995 1.00 80.19 74 GLU A O 1
ATOM 596 N N . ASN A 1 75 ? 5.618 -8.297 29.925 1.00 68.38 75 ASN A N 1
ATOM 597 C CA . ASN A 1 75 ? 4.848 -9.532 29.726 1.00 68.38 75 ASN A CA 1
ATOM 598 C C . ASN A 1 75 ? 3.908 -9.880 30.886 1.00 68.38 75 ASN A C 1
ATOM 600 O O . ASN A 1 75 ? 2.900 -10.548 30.660 1.00 68.38 75 ASN A O 1
ATOM 604 N N . ILE A 1 76 ? 4.242 -9.509 32.125 1.00 81.19 76 ILE A N 1
ATOM 605 C CA . ILE A 1 76 ? 3.372 -9.699 33.294 1.00 81.19 76 ILE A CA 1
ATOM 606 C C . ILE A 1 76 ? 2.235 -8.674 33.271 1.00 81.19 76 ILE A C 1
ATOM 608 O O . ILE A 1 76 ? 1.085 -9.049 33.495 1.00 81.19 76 ILE A O 1
ATOM 612 N N . GLN A 1 77 ? 2.531 -7.419 32.938 1.00 81.06 77 GLN A N 1
ATOM 613 C CA . GLN A 1 77 ? 1.551 -6.341 32.860 1.00 81.06 77 GLN A CA 1
ATOM 614 C C . GLN A 1 77 ? 0.509 -6.595 31.757 1.00 81.06 77 GLN A C 1
ATOM 616 O O . GLN A 1 77 ? -0.684 -6.669 32.055 1.00 81.06 77 GLN A O 1
ATOM 621 N N . LEU A 1 78 ? 0.950 -6.914 30.534 1.00 80.88 78 LEU A N 1
ATOM 622 C CA . LEU A 1 78 ? 0.075 -7.339 29.429 1.00 80.88 78 LEU A CA 1
ATOM 623 C C . LEU A 1 78 ? -0.772 -8.576 29.790 1.00 80.88 78 LEU A C 1
ATOM 625 O O . LEU A 1 78 ? -1.895 -8.744 29.311 1.00 80.88 78 LEU A O 1
ATOM 629 N N . LYS A 1 79 ? -0.265 -9.451 30.671 1.00 83.00 79 LYS A N 1
ATOM 630 C CA . LYS A 1 79 ? -1.000 -10.618 31.186 1.00 83.00 79 LYS A CA 1
ATOM 631 C C . LYS A 1 79 ? -2.176 -10.228 32.073 1.00 83.00 79 LYS A C 1
ATOM 633 O O . LYS A 1 79 ? -3.236 -10.849 31.982 1.00 83.00 79 LYS A O 1
ATOM 638 N N . VAL A 1 80 ? -1.964 -9.244 32.945 1.00 82.88 80 VAL A N 1
ATOM 639 C CA . VAL A 1 80 ? -2.986 -8.708 33.851 1.00 82.88 80 VAL A CA 1
ATOM 640 C C . VAL A 1 80 ? -4.041 -7.963 33.039 1.00 82.88 80 VAL A C 1
ATOM 642 O O . VAL A 1 80 ? -5.222 -8.277 33.172 1.00 82.88 80 VAL A O 1
ATOM 645 N N . GLU A 1 81 ? -3.618 -7.088 32.125 1.00 81.75 81 GLU A N 1
ATOM 646 C CA . GLU A 1 81 ? -4.498 -6.329 31.225 1.00 81.75 81 GLU A CA 1
ATOM 647 C C . GLU A 1 81 ? -5.352 -7.249 30.333 1.00 81.75 81 GLU A C 1
ATOM 649 O O . GLU A 1 81 ? -6.559 -7.055 30.190 1.00 81.75 81 GLU A O 1
ATOM 654 N N . PHE A 1 82 ? -4.780 -8.335 29.802 1.00 87.56 82 PHE A N 1
ATOM 655 C CA . PHE A 1 82 ? -5.553 -9.329 29.053 1.00 87.56 82 PHE A CA 1
ATOM 656 C C . PHE A 1 82 ? -6.586 -10.069 29.926 1.00 87.56 82 PHE A C 1
ATOM 658 O O . PHE A 1 82 ? -7.667 -10.425 29.445 1.00 87.56 82 PHE A O 1
ATOM 665 N N . GLN A 1 83 ? -6.298 -10.313 31.212 1.00 81.31 83 GLN A N 1
ATOM 666 C CA . GLN A 1 83 ? -7.271 -10.927 32.123 1.00 81.31 83 GLN A CA 1
ATOM 667 C C . GLN A 1 83 ? -8.381 -9.959 32.557 1.00 81.31 83 GLN A C 1
ATOM 669 O O . GLN A 1 83 ? -9.540 -10.385 32.625 1.00 81.31 83 GLN A O 1
ATOM 674 N N . THR A 1 84 ? -8.082 -8.680 32.802 1.00 80.12 84 THR A N 1
ATOM 675 C CA . THR A 1 84 ? -9.109 -7.668 33.107 1.00 80.12 84 THR A CA 1
ATOM 676 C C . THR A 1 84 ? -10.015 -7.440 31.900 1.00 80.12 84 THR A C 1
ATOM 678 O O . THR A 1 84 ? -11.220 -7.661 32.014 1.00 80.12 84 THR A O 1
ATOM 681 N N . LEU A 1 85 ? -9.460 -7.210 30.704 1.00 79.94 85 LEU A N 1
ATOM 682 C CA . LEU A 1 85 ? -10.238 -7.094 29.460 1.00 79.94 85 LEU A CA 1
ATOM 683 C C . LEU A 1 85 ? -11.131 -8.323 29.204 1.00 79.94 85 LEU A C 1
ATOM 685 O O . LEU A 1 85 ? -12.272 -8.196 28.753 1.00 79.94 85 LEU A O 1
ATOM 689 N N . ARG A 1 86 ? -10.664 -9.533 29.544 1.00 79.62 86 ARG A N 1
ATOM 690 C CA . ARG A 1 86 ? -11.449 -10.770 29.400 1.00 79.62 86 ARG A CA 1
ATOM 691 C C . ARG A 1 86 ? -12.570 -10.918 30.437 1.00 79.62 86 ARG A C 1
ATOM 693 O O . ARG A 1 86 ? -13.585 -11.551 30.127 1.00 79.62 86 ARG A O 1
ATOM 700 N N . THR A 1 87 ? -12.420 -10.390 31.653 1.00 78.94 87 THR A N 1
ATOM 701 C CA . THR A 1 87 ? -13.510 -10.383 32.650 1.00 78.94 87 THR A CA 1
ATOM 702 C C . THR A 1 87 ? -14.519 -9.271 32.367 1.00 78.94 87 THR A C 1
ATOM 704 O O . THR A 1 87 ? -15.726 -9.507 32.459 1.00 78.94 87 THR A O 1
ATOM 707 N N . GLU A 1 88 ? -14.056 -8.116 31.894 1.00 80.56 88 GLU A N 1
ATOM 708 C CA . GLU A 1 88 ? -14.891 -7.012 31.424 1.00 80.56 88 GLU A CA 1
ATOM 709 C C . GLU A 1 88 ? -15.731 -7.393 30.200 1.00 80.56 88 GLU A C 1
ATOM 711 O O . GLU A 1 88 ? -16.949 -7.227 30.233 1.00 80.56 88 GLU A O 1
ATOM 716 N N . LEU A 1 89 ? -15.152 -8.031 29.174 1.00 78.06 89 LEU A N 1
ATOM 717 C CA . LEU A 1 89 ? -15.915 -8.556 28.029 1.00 78.06 89 LEU A CA 1
ATOM 718 C C . LEU A 1 89 ? -17.031 -9.526 28.449 1.00 78.06 89 LEU A C 1
ATOM 720 O O . LEU A 1 89 ? -18.112 -9.524 27.857 1.00 78.06 89 LEU A O 1
ATOM 724 N N . LYS A 1 90 ? -16.808 -10.342 29.491 1.00 78.88 90 LYS A N 1
ATOM 725 C CA . LYS A 1 90 ? -17.858 -11.209 30.053 1.00 78.88 90 LYS A CA 1
ATOM 726 C C . LYS A 1 90 ? -18.958 -10.406 30.756 1.00 78.88 90 LYS A C 1
ATOM 728 O O . LYS A 1 90 ? -20.126 -10.759 30.595 1.00 78.88 90 LYS A O 1
ATOM 733 N N . ARG A 1 91 ? -18.616 -9.338 31.491 1.00 81.25 91 ARG A N 1
ATOM 734 C CA . ARG A 1 91 ? -19.603 -8.411 32.078 1.00 81.25 91 ARG A CA 1
ATOM 735 C C . ARG A 1 91 ? -20.405 -7.696 30.994 1.00 81.25 91 ARG A C 1
ATOM 737 O O . ARG A 1 91 ? -21.625 -7.803 31.007 1.00 81.25 91 ARG A O 1
ATOM 744 N N . TYR A 1 92 ? -19.755 -7.064 30.017 1.00 78.12 92 TYR A N 1
ATOM 745 C CA . TYR A 1 92 ? -20.444 -6.332 28.948 1.00 78.12 92 TYR A CA 1
ATOM 746 C C . TYR A 1 92 ? -21.344 -7.238 28.101 1.00 78.12 92 TYR A C 1
ATOM 748 O O . TYR A 1 92 ? -22.452 -6.838 27.759 1.00 78.12 92 TYR A O 1
ATOM 756 N N . LYS A 1 93 ? -20.944 -8.490 27.832 1.00 82.56 93 LYS A N 1
ATOM 757 C CA . LYS A 1 93 ? -21.816 -9.460 27.147 1.00 82.56 93 LYS A CA 1
ATOM 758 C C . LYS A 1 93 ? -23.064 -9.822 27.964 1.00 82.56 93 LYS A C 1
ATOM 760 O O . LYS A 1 93 ? -24.123 -10.029 27.378 1.00 82.56 93 LYS A O 1
ATOM 765 N N . LYS A 1 94 ? -22.958 -9.895 29.297 1.00 79.69 94 LYS A N 1
ATOM 766 C CA . LYS A 1 94 ? -24.114 -10.106 30.182 1.00 79.69 94 LYS A CA 1
ATOM 767 C C . LYS A 1 94 ? -25.016 -8.864 30.210 1.00 79.69 94 LYS A C 1
ATOM 769 O O . LYS A 1 94 ? -26.218 -8.998 29.999 1.00 79.69 94 LYS A O 1
ATOM 774 N N . LEU A 1 95 ? -24.424 -7.679 30.359 1.00 77.69 95 LEU A N 1
ATOM 775 C CA . LEU A 1 95 ? -25.139 -6.402 30.408 1.00 77.69 95 LEU A CA 1
ATOM 776 C C . LEU A 1 95 ? -25.870 -6.091 29.090 1.00 77.69 95 LEU A C 1
ATOM 778 O O . LEU A 1 95 ? -27.004 -5.635 29.118 1.00 77.69 95 LEU A O 1
ATOM 782 N N . LEU A 1 96 ? -25.291 -6.429 27.930 1.00 73.75 96 LEU A N 1
ATOM 783 C CA . LEU A 1 96 ? -25.962 -6.338 26.623 1.00 73.75 96 LEU A CA 1
ATOM 784 C C . LEU A 1 96 ? -27.179 -7.271 26.507 1.00 73.75 96 LEU A C 1
ATOM 786 O O . LEU A 1 96 ? -28.190 -6.895 25.919 1.00 73.75 96 LEU A O 1
ATOM 790 N N . LEU A 1 97 ? -27.113 -8.482 27.071 1.00 76.00 97 LEU A N 1
ATOM 791 C CA . LEU A 1 97 ? -28.249 -9.412 27.086 1.00 76.00 97 LEU A CA 1
ATOM 792 C C . LEU A 1 97 ? -29.366 -8.949 28.033 1.00 76.00 97 LEU A C 1
ATOM 794 O O . LEU A 1 97 ? -30.542 -9.167 27.746 1.00 76.00 97 LEU A O 1
ATOM 798 N N . GLU A 1 98 ? -29.015 -8.305 29.145 1.00 74.12 98 GLU A N 1
ATOM 799 C CA . GLU A 1 98 ? -29.970 -7.713 30.089 1.00 74.12 98 GLU A CA 1
ATOM 800 C C . GLU A 1 98 ? -30.574 -6.412 29.526 1.00 74.12 98 GLU A C 1
ATOM 802 O O . GLU A 1 98 ? -31.794 -6.250 29.550 1.00 74.12 98 GLU A O 1
ATOM 807 N N . GLY A 1 99 ? -29.765 -5.565 28.885 1.00 68.25 99 GLY A N 1
ATOM 808 C CA . GLY A 1 99 ? -30.197 -4.366 28.165 1.00 68.25 99 GLY A CA 1
ATOM 809 C C . GLY A 1 99 ? -31.134 -4.671 26.995 1.00 68.25 99 GLY A C 1
ATOM 810 O O . GLY A 1 99 ? -32.179 -4.042 26.882 1.00 68.25 99 GLY A O 1
ATOM 811 N N . ASN A 1 100 ? -30.848 -5.692 26.180 1.00 73.31 100 ASN A N 1
ATOM 812 C CA . ASN A 1 100 ? -31.757 -6.110 25.104 1.00 73.31 100 ASN A CA 1
ATOM 813 C C . ASN A 1 100 ? -33.112 -6.606 25.640 1.00 73.31 100 ASN A C 1
ATOM 815 O O . ASN A 1 100 ? -34.147 -6.307 25.048 1.00 73.31 100 ASN A O 1
ATOM 819 N N . ARG A 1 101 ? -33.138 -7.298 26.790 1.00 75.50 101 ARG A N 1
ATOM 820 C CA . ARG A 1 101 ? -34.392 -7.684 27.467 1.00 75.50 101 ARG A CA 1
ATOM 821 C C . ARG A 1 101 ? -35.146 -6.475 28.025 1.00 75.50 101 ARG A C 1
ATOM 823 O O . ARG A 1 101 ? -36.369 -6.428 27.925 1.00 75.50 101 ARG A O 1
ATOM 830 N N . ALA A 1 102 ? -34.435 -5.493 28.580 1.00 71.44 102 ALA A N 1
ATOM 831 C CA . ALA A 1 102 ? -35.031 -4.246 29.051 1.00 71.44 102 ALA A CA 1
ATOM 832 C C . ALA A 1 102 ? -35.612 -3.420 27.891 1.00 71.44 102 ALA A C 1
ATOM 834 O O . ALA A 1 102 ? -36.738 -2.946 27.995 1.00 71.44 102 ALA A O 1
ATOM 835 N N . ILE A 1 103 ? -34.905 -3.321 26.759 1.00 72.62 103 ILE A N 1
ATOM 836 C CA . ILE A 1 103 ? -35.394 -2.669 25.536 1.00 72.62 103 ILE A CA 1
ATOM 837 C C . ILE A 1 103 ? -36.620 -3.403 24.987 1.00 72.62 103 ILE A C 1
ATOM 839 O O . ILE A 1 103 ? -37.606 -2.751 24.658 1.00 72.62 103 ILE A O 1
ATOM 843 N N . GLU A 1 104 ? -36.619 -4.737 24.931 1.00 74.00 104 GLU A N 1
ATOM 844 C CA . GLU A 1 104 ? -37.805 -5.511 24.546 1.00 74.00 104 GLU A CA 1
ATOM 845 C C . GLU A 1 104 ? -39.020 -5.218 25.446 1.00 74.00 104 GLU A C 1
ATOM 847 O O . GLU A 1 104 ? -40.136 -5.061 24.945 1.00 74.00 104 GLU A O 1
ATOM 852 N N . ASN A 1 105 ? -38.819 -5.109 26.761 1.00 70.81 105 ASN A N 1
ATOM 853 C CA . ASN A 1 105 ? -39.891 -4.794 27.708 1.00 70.81 105 ASN A CA 1
ATOM 854 C C . ASN A 1 105 ? -40.374 -3.343 27.566 1.00 70.81 105 ASN A C 1
ATOM 856 O O . ASN A 1 105 ? -41.574 -3.125 27.440 1.00 70.81 105 ASN A O 1
ATOM 860 N N . LEU A 1 106 ? -39.464 -2.371 27.461 1.00 70.56 106 LEU A N 1
ATOM 861 C CA . LEU A 1 106 ? -39.796 -0.966 27.198 1.00 70.56 106 LEU A CA 1
ATOM 862 C C . LEU A 1 106 ? -40.467 -0.770 25.831 1.00 70.56 106 LEU A C 1
ATOM 864 O O . LEU A 1 106 ? -41.304 0.113 25.677 1.00 70.56 106 LEU A O 1
ATOM 868 N N . THR A 1 107 ? -40.150 -1.602 24.837 1.00 68.56 107 THR A N 1
ATOM 869 C CA . THR A 1 107 ? -40.828 -1.590 23.531 1.00 68.56 107 THR A CA 1
ATOM 870 C C . THR A 1 107 ? -42.253 -2.133 23.666 1.00 68.56 107 THR A C 1
ATOM 872 O O . THR A 1 107 ? -43.182 -1.520 23.149 1.00 68.56 107 THR A O 1
ATOM 875 N N . ARG A 1 108 ? -42.460 -3.211 24.440 1.00 68.31 108 ARG A N 1
ATOM 876 C CA . ARG A 1 108 ? -43.803 -3.721 24.787 1.00 68.31 108 ARG A CA 1
ATOM 877 C C . ARG A 1 108 ? -44.625 -2.704 25.595 1.00 68.31 108 ARG A C 1
ATOM 879 O O . ARG A 1 108 ? -45.821 -2.574 25.349 1.00 68.31 108 ARG A O 1
ATOM 886 N N . GLU A 1 109 ? -44.005 -1.965 26.514 1.00 60.94 109 GLU A N 1
ATOM 887 C CA . GLU A 1 109 ? -44.653 -0.888 27.282 1.00 60.94 109 GLU A CA 1
ATOM 888 C C . GLU A 1 109 ? -44.959 0.344 26.421 1.00 60.94 109 GLU A C 1
ATOM 890 O O . GLU A 1 109 ? -46.060 0.882 26.480 1.00 60.94 109 GLU A O 1
ATOM 895 N N . ARG A 1 110 ? -44.041 0.766 25.547 1.00 58.69 110 ARG A N 1
ATOM 896 C CA . ARG A 1 110 ? -44.278 1.855 24.588 1.00 58.69 110 ARG A CA 1
ATOM 897 C C . ARG A 1 110 ? -45.420 1.514 23.630 1.00 58.69 110 ARG A C 1
ATOM 899 O O . ARG A 1 110 ? -46.275 2.357 23.371 1.00 58.69 110 ARG A O 1
ATOM 906 N N . ASP A 1 111 ? -45.457 0.286 23.124 1.00 57.22 111 ASP A N 1
ATOM 907 C CA . ASP A 1 111 ? -46.484 -0.160 22.181 1.00 57.22 111 ASP A CA 1
ATOM 908 C C . ASP A 1 111 ? -47.844 -0.404 22.877 1.00 57.22 111 ASP A C 1
ATOM 910 O O . ASP A 1 111 ? -48.888 -0.373 22.217 1.00 57.22 111 ASP A O 1
ATOM 914 N N . SER A 1 112 ? -47.865 -0.563 24.211 1.00 55.31 112 SER A N 1
ATOM 915 C CA . SER A 1 112 ? -49.094 -0.519 25.017 1.00 55.31 112 SER A CA 1
ATOM 916 C C . SER A 1 112 ? -49.543 0.921 25.314 1.00 55.31 112 SER A C 1
ATOM 918 O O . SER A 1 112 ? -50.727 1.226 25.167 1.00 55.31 112 SER A O 1
ATOM 920 N N . ALA A 1 113 ? -48.613 1.837 25.608 1.00 51.56 113 ALA A N 1
ATOM 921 C CA . ALA A 1 113 ? -48.889 3.259 25.832 1.00 51.56 113 ALA A CA 1
ATOM 922 C C . ALA A 1 113 ? -49.394 3.973 24.563 1.00 51.56 113 ALA A C 1
ATOM 924 O O . ALA A 1 113 ? -50.359 4.735 24.616 1.00 51.56 113 ALA A O 1
ATOM 925 N N . LEU A 1 114 ? -48.831 3.658 23.390 1.00 51.22 114 LEU A N 1
ATOM 926 C CA . LEU A 1 114 ? -49.302 4.166 22.092 1.00 51.22 114 LEU A CA 1
ATOM 927 C C . LEU A 1 114 ? -50.715 3.676 21.718 1.00 51.22 114 LEU A C 1
ATOM 929 O O . LEU A 1 114 ? -51.344 4.247 20.828 1.00 51.22 114 LEU A O 1
ATOM 933 N N . ARG A 1 115 ? -51.245 2.650 22.401 1.00 47.59 115 ARG A N 1
ATOM 934 C CA . ARG A 1 115 ? -52.643 2.201 22.273 1.00 47.59 115 ARG A CA 1
ATOM 935 C C . ARG A 1 115 ? -53.606 2.854 23.271 1.00 47.59 115 ARG A C 1
ATOM 937 O O . ARG A 1 115 ? -54.809 2.630 23.144 1.00 47.59 115 ARG A O 1
ATOM 944 N N . GLY A 1 116 ? -53.132 3.656 24.227 1.00 44.59 116 GLY A N 1
ATOM 945 C CA . GLY A 1 116 ? -53.973 4.230 25.280 1.00 44.59 116 GLY A CA 1
ATOM 946 C C . GLY A 1 116 ? -53.512 5.605 25.755 1.00 44.59 116 GLY A C 1
ATOM 947 O O . GLY A 1 116 ? -52.826 5.703 26.765 1.00 44.59 116 GLY A O 1
ATOM 948 N N . GLY A 1 117 ? -53.942 6.677 25.077 1.00 34.56 117 GLY A N 1
ATOM 949 C CA . GLY A 1 117 ? -53.625 8.037 25.530 1.00 34.56 117 GLY A CA 1
ATOM 950 C C . GLY A 1 117 ? -53.962 9.170 24.560 1.00 34.56 117 GLY A C 1
ATOM 951 O O . GLY A 1 117 ? -53.074 9.910 24.154 1.00 34.56 117 GLY A O 1
ATOM 952 N N . GLY A 1 118 ? -55.235 9.340 24.194 1.00 38.28 118 GLY A N 1
ATOM 953 C CA . GLY A 1 118 ? -55.694 10.565 23.529 1.00 38.28 118 GLY A CA 1
ATOM 954 C C . GLY A 1 118 ? -56.340 11.533 24.524 1.00 38.28 118 GLY A C 1
ATOM 955 O O . GLY A 1 118 ? -57.412 11.220 25.034 1.00 38.28 118 GLY A O 1
ATOM 956 N N . GLY A 1 119 ? -55.746 12.712 24.763 1.00 39.06 119 GLY A N 1
ATOM 957 C CA . GLY A 1 119 ? -56.437 13.816 25.450 1.00 39.06 119 GLY A CA 1
ATOM 958 C C . GLY A 1 119 ? -55.565 14.812 26.231 1.00 39.06 119 GLY A C 1
ATOM 959 O O . GLY A 1 119 ? -55.091 14.495 27.313 1.00 39.06 119 GLY A O 1
ATOM 960 N N . GLY A 1 120 ? -55.487 16.056 25.734 1.00 34.78 120 GLY A N 1
ATOM 961 C CA . GLY A 1 120 ? -55.032 17.251 26.473 1.00 34.78 120 GLY A CA 1
ATOM 962 C C . GLY A 1 120 ? -53.505 17.461 26.565 1.00 34.78 120 GLY A C 1
ATOM 963 O O . GLY A 1 120 ? -52.744 16.516 26.693 1.00 34.78 120 GLY A O 1
ATOM 964 N N . GLY A 1 121 ? -52.964 18.684 26.515 1.00 42.59 121 GLY A N 1
ATOM 965 C CA . GLY A 1 121 ? -53.617 19.978 26.289 1.00 42.59 121 GLY A CA 1
ATOM 966 C C . GLY A 1 121 ? -52.922 21.154 26.993 1.00 42.59 121 GLY A C 1
ATOM 967 O O . GLY A 1 121 ? -53.297 21.495 28.104 1.00 42.59 121 GLY A O 1
ATOM 968 N N . GLY A 1 122 ? -51.977 21.822 26.317 1.00 44.09 122 GLY A N 1
ATOM 969 C CA . GLY A 1 122 ? -51.640 23.236 26.575 1.00 44.09 122 GLY A CA 1
ATOM 970 C C . GLY A 1 122 ? -50.773 23.594 27.797 1.00 44.09 122 GLY A C 1
ATOM 971 O O . GLY A 1 122 ? -51.275 24.192 28.741 1.00 44.09 122 GLY A O 1
ATOM 972 N N . ALA A 1 123 ? -49.450 23.383 27.715 1.00 45.03 123 ALA A N 1
ATOM 973 C CA . ALA A 1 123 ? -48.476 24.092 28.573 1.00 45.03 123 ALA A CA 1
ATOM 974 C C . ALA A 1 123 ? -47.066 24.255 27.952 1.00 45.03 123 ALA A C 1
ATOM 976 O O . ALA A 1 123 ? -46.450 25.307 28.102 1.00 45.03 123 ALA A O 1
ATOM 977 N N . GLY A 1 124 ? -46.553 23.251 27.224 1.00 48.59 124 GLY A N 1
ATOM 978 C CA . GLY A 1 124 ? -45.151 23.231 26.757 1.00 48.59 124 GLY A CA 1
ATOM 979 C C . GLY A 1 124 ? -44.766 24.288 25.707 1.00 48.59 124 GLY A C 1
ATOM 980 O O . GLY A 1 124 ? -43.664 24.836 25.753 1.00 48.59 124 GLY A O 1
ATOM 981 N N . GLY A 1 125 ? -45.689 24.644 24.807 1.00 52.53 125 GLY A N 1
ATOM 982 C CA . GLY A 1 125 ? -45.376 25.381 23.571 1.00 52.53 125 GLY A CA 1
ATOM 983 C C . GLY A 1 125 ? -44.908 26.840 23.707 1.00 52.53 125 GLY A C 1
ATOM 984 O O . GLY A 1 125 ? -44.595 27.456 22.693 1.00 52.53 125 GLY A O 1
ATOM 985 N N . LYS A 1 126 ? -44.860 27.428 24.913 1.00 49.59 126 LYS A N 1
ATOM 986 C CA . LYS A 1 126 ? -44.194 28.733 25.131 1.00 49.59 126 LYS A CA 1
ATOM 987 C C . LYS A 1 126 ? -42.690 28.570 25.352 1.00 49.59 126 LYS A C 1
ATOM 989 O O . LYS A 1 126 ? -41.909 29.219 24.668 1.00 49.59 126 LYS A O 1
ATOM 994 N N . ARG A 1 127 ? -42.308 27.655 26.247 1.00 54.44 127 ARG A N 1
ATOM 995 C CA . ARG A 1 127 ? -40.911 27.382 26.616 1.00 54.44 127 ARG A CA 1
ATOM 996 C C . ARG A 1 127 ? -40.130 26.770 25.450 1.00 54.44 127 ARG A C 1
ATOM 998 O O . ARG A 1 127 ? -38.968 27.090 25.243 1.00 54.44 127 ARG A O 1
ATOM 1005 N N . GLU A 1 128 ? -40.807 25.954 24.647 1.00 54.84 128 GLU A N 1
ATOM 1006 C CA . GLU A 1 128 ? -40.282 25.378 23.405 1.00 54.84 128 GLU A CA 1
ATOM 1007 C C . GLU A 1 128 ? -39.962 26.460 22.353 1.00 54.84 128 GLU A C 1
ATOM 1009 O O . GLU A 1 128 ? -38.873 26.465 21.790 1.00 54.84 128 GLU A O 1
ATOM 1014 N N . ARG A 1 129 ? -40.846 27.456 22.175 1.00 55.66 129 ARG A N 1
ATOM 1015 C CA . ARG A 1 129 ? -40.647 28.584 21.238 1.00 55.66 129 ARG A CA 1
ATOM 1016 C C . ARG A 1 129 ? -39.604 29.609 21.689 1.00 55.66 129 ARG A C 1
ATOM 1018 O O . ARG A 1 129 ? -39.085 30.348 20.856 1.00 55.66 129 ARG A O 1
ATOM 1025 N N . GLU A 1 130 ? -39.329 29.709 22.985 1.00 56.09 130 GLU A N 1
ATOM 1026 C CA . GLU A 1 130 ? -38.228 30.534 23.501 1.00 56.09 130 GLU A CA 1
ATOM 1027 C C . GLU A 1 130 ? -36.883 29.845 23.248 1.00 56.09 130 GLU A C 1
ATOM 1029 O O . GLU A 1 130 ? -35.995 30.459 22.661 1.00 56.09 130 GLU A O 1
ATOM 1034 N N . LEU A 1 131 ? -36.775 28.544 23.545 1.00 59.12 131 LEU A N 1
ATOM 1035 C CA . LEU A 1 131 ? -35.589 27.739 23.226 1.00 59.12 131 LEU A CA 1
ATOM 1036 C C . LEU A 1 131 ? -35.302 27.680 21.714 1.00 59.12 131 LEU A C 1
ATOM 1038 O O . LEU A 1 131 ? -34.146 27.754 21.305 1.00 59.12 131 LEU A O 1
ATOM 1042 N N . GLU A 1 132 ? -36.338 27.606 20.876 1.00 62.66 132 GLU A N 1
ATOM 1043 C CA . GLU A 1 132 ? -36.209 27.639 19.413 1.00 62.66 132 GLU A CA 1
ATOM 1044 C C . GLU A 1 132 ? -35.620 28.971 18.910 1.00 62.66 132 GLU A C 1
ATOM 1046 O O . GLU A 1 132 ? -34.722 28.973 18.068 1.00 62.66 132 GLU A O 1
ATOM 1051 N N . LYS A 1 133 ? -36.040 30.112 19.476 1.00 65.75 133 LYS A N 1
ATOM 1052 C CA . LYS A 1 133 ? -35.473 31.436 19.147 1.00 65.75 133 LYS A CA 1
ATOM 1053 C C . LYS A 1 133 ? -34.035 31.604 19.634 1.00 65.75 133 LYS A C 1
ATOM 1055 O O . LYS A 1 133 ? -33.225 32.210 18.931 1.00 65.75 133 LYS A O 1
ATOM 1060 N N . GLU A 1 134 ? -33.713 31.056 20.801 1.00 61.53 134 GLU A N 1
ATOM 1061 C CA . GLU A 1 134 ? -32.354 31.056 21.348 1.00 61.53 134 GLU A CA 1
ATOM 1062 C C . GLU A 1 134 ? -31.402 30.237 20.455 1.00 61.53 134 GLU A C 1
ATOM 1064 O O . GLU A 1 134 ? -30.291 30.669 20.146 1.00 61.53 134 GLU A O 1
ATOM 1069 N N . LEU A 1 135 ? -31.872 29.085 19.957 1.00 57.12 135 LEU A N 1
ATOM 1070 C CA . LEU A 1 135 ? -31.147 28.238 19.007 1.00 57.12 135 LEU A CA 1
ATOM 1071 C C . LEU A 1 135 ? -30.977 28.893 17.629 1.00 57.12 135 LEU A C 1
ATOM 1073 O O . LEU A 1 135 ? -29.923 28.722 17.017 1.00 57.12 135 LEU A O 1
ATOM 1077 N N . ILE A 1 136 ? -31.966 29.652 17.146 1.00 74.12 136 ILE A N 1
ATOM 1078 C CA . ILE A 1 136 ? -31.847 30.415 15.892 1.00 74.12 136 ILE A CA 1
ATOM 1079 C C . ILE A 1 136 ? -30.777 31.505 16.030 1.00 74.12 136 ILE A C 1
ATOM 1081 O O . ILE A 1 136 ? -29.861 31.539 15.215 1.00 74.12 136 ILE A O 1
ATOM 1085 N N . ARG A 1 137 ? -30.788 32.304 17.108 1.00 66.62 137 ARG A N 1
ATOM 1086 C CA . ARG A 1 137 ? -29.728 33.304 17.363 1.00 66.62 137 ARG A CA 1
ATOM 1087 C C . ARG A 1 137 ? -28.334 32.683 17.450 1.00 66.62 137 ARG A C 1
ATOM 1089 O O . ARG A 1 137 ? -27.395 33.211 16.864 1.00 66.62 137 ARG A O 1
ATOM 1096 N N . ARG A 1 138 ? -28.197 31.545 18.142 1.00 63.81 138 ARG A N 1
ATOM 1097 C CA . ARG A 1 138 ? -26.930 30.793 18.231 1.00 63.81 138 ARG A CA 1
ATOM 1098 C C . ARG A 1 138 ? -26.444 30.296 16.861 1.00 63.81 138 ARG A C 1
ATOM 1100 O O . ARG A 1 138 ? -25.237 30.223 16.654 1.00 63.81 138 ARG A O 1
ATOM 1107 N N . ARG A 1 139 ? -27.351 29.969 15.931 1.00 65.44 139 ARG A N 1
ATOM 1108 C CA . ARG A 1 139 ? -27.003 29.605 14.544 1.00 65.44 139 ARG A CA 1
ATOM 1109 C C . ARG A 1 139 ? -26.612 30.821 13.711 1.00 65.44 139 ARG A C 1
ATOM 1111 O O . ARG A 1 139 ? -25.543 30.792 13.122 1.00 65.44 139 ARG A O 1
ATOM 1118 N N . GLU A 1 140 ? -27.407 31.890 13.734 1.00 70.12 140 GLU A N 1
ATOM 1119 C CA . GLU A 1 140 ? -27.111 33.141 13.014 1.00 70.12 140 GLU A CA 1
ATOM 1120 C C . GLU A 1 140 ? -25.766 33.752 13.446 1.00 70.12 140 GLU A C 1
ATOM 1122 O O . GLU A 1 140 ? -25.033 34.295 12.623 1.00 70.12 140 GLU A O 1
ATOM 1127 N N . GLN A 1 141 ? -25.410 33.638 14.730 1.00 66.50 141 GLN A N 1
ATOM 1128 C CA . GLN A 1 141 ? -24.103 34.056 15.236 1.00 66.50 141 GLN A CA 1
ATOM 1129 C C . GLN A 1 141 ? -22.966 33.162 14.705 1.00 66.50 141 GLN A C 1
ATOM 1131 O O . GLN A 1 141 ? -21.958 33.678 14.231 1.00 66.50 141 GLN A O 1
ATOM 1136 N N . GLY A 1 142 ? -23.148 31.836 14.705 1.00 68.88 142 GLY A N 1
ATOM 1137 C CA . GLY A 1 142 ? -22.169 30.890 14.154 1.00 68.88 142 GLY A CA 1
ATOM 1138 C C . GLY A 1 142 ? -22.034 30.918 12.623 1.00 68.88 142 GLY A C 1
ATOM 1139 O O . GLY A 1 142 ? -21.014 30.475 12.097 1.00 68.88 142 GLY A O 1
ATOM 1140 N N . GLU A 1 143 ? -23.038 31.427 11.903 1.00 70.50 143 GLU A N 1
ATOM 1141 C CA . GLU A 1 143 ? -22.957 31.712 10.464 1.00 70.50 143 GLU A CA 1
ATOM 1142 C C . GLU A 1 143 ? -22.155 32.994 10.207 1.00 70.50 143 GLU A C 1
ATOM 1144 O O . GLU A 1 143 ? -21.203 32.948 9.436 1.00 70.50 143 GLU A O 1
ATOM 1149 N N . ARG A 1 144 ? -22.394 34.084 10.951 1.00 71.19 144 ARG A N 1
ATOM 1150 C CA . ARG A 1 144 ? -21.565 35.307 10.854 1.00 71.19 144 ARG A CA 1
ATOM 1151 C C . ARG A 1 144 ? -20.093 35.049 11.181 1.00 71.19 144 ARG A C 1
ATOM 1153 O O . ARG A 1 144 ? -19.217 35.446 10.424 1.00 71.19 144 ARG A O 1
ATOM 1160 N N . GLU A 1 145 ? -19.813 34.289 12.242 1.00 67.75 145 GLU A N 1
ATOM 1161 C CA . GLU A 1 145 ? -18.444 33.879 12.596 1.00 67.75 145 GLU A CA 1
ATOM 1162 C C . GLU A 1 145 ? -17.779 32.977 11.533 1.00 67.75 145 GLU A C 1
ATOM 1164 O O . GLU A 1 145 ? -16.552 32.845 11.521 1.00 67.75 145 GLU A O 1
ATOM 1169 N N . ARG A 1 146 ? -18.555 32.341 10.643 1.00 71.88 146 ARG A N 1
ATOM 1170 C CA . ARG A 1 146 ? -18.032 31.627 9.468 1.00 71.88 146 ARG A CA 1
ATOM 1171 C C . ARG A 1 146 ? -17.790 32.567 8.298 1.00 71.88 146 ARG A C 1
ATOM 1173 O O . ARG A 1 146 ? -16.696 32.516 7.746 1.00 71.88 146 ARG A O 1
ATOM 1180 N N . ASP A 1 147 ? -18.747 33.431 7.979 1.00 76.00 147 ASP A N 1
ATOM 1181 C CA . ASP A 1 147 ? -18.636 34.407 6.892 1.00 76.00 147 ASP A CA 1
ATOM 1182 C C . ASP A 1 147 ? -17.435 35.348 7.112 1.00 76.00 147 ASP A C 1
ATOM 1184 O O . ASP A 1 147 ? -16.671 35.617 6.183 1.00 76.00 147 ASP A O 1
ATOM 1188 N N . ASP A 1 148 ? -17.202 35.785 8.355 1.00 71.81 148 ASP A N 1
ATOM 1189 C CA . ASP A 1 148 ? -16.050 36.613 8.732 1.00 71.81 148 ASP A CA 1
ATOM 1190 C C . ASP A 1 148 ? -14.718 35.849 8.594 1.00 71.81 148 ASP A C 1
ATOM 1192 O O . ASP A 1 148 ? -13.715 36.401 8.133 1.00 71.81 148 ASP A O 1
ATOM 1196 N N . ARG A 1 149 ? -14.692 34.550 8.936 1.00 66.75 149 ARG A N 1
ATOM 1197 C CA . ARG A 1 149 ? -13.509 33.689 8.743 1.00 66.75 149 ARG A CA 1
ATOM 1198 C C . ARG A 1 149 ? -13.228 33.418 7.269 1.00 66.75 149 ARG A C 1
ATOM 1200 O O . ARG A 1 149 ? -12.066 33.434 6.875 1.00 66.75 149 ARG A O 1
ATOM 1207 N N . GLU A 1 150 ? -14.258 33.201 6.457 1.00 78.62 150 GLU A N 1
ATOM 1208 C CA . GLU A 1 150 ? -14.117 32.971 5.017 1.00 78.62 150 GLU A CA 1
ATOM 1209 C C . GLU A 1 150 ? -13.627 34.241 4.299 1.00 78.62 150 GLU A C 1
ATOM 1211 O O . GLU A 1 150 ? -12.729 34.168 3.457 1.00 78.62 150 GLU A O 1
ATOM 1216 N N . GLN A 1 151 ? -14.103 35.424 4.710 1.00 74.25 151 GLN A N 1
ATOM 1217 C CA . GLN A 1 151 ? -13.573 36.713 4.249 1.00 74.25 151 GLN A CA 1
ATOM 1218 C C . GLN A 1 151 ? -12.109 36.943 4.663 1.00 74.25 151 GLN A C 1
ATOM 1220 O O . GLN A 1 151 ? -11.311 37.423 3.853 1.00 74.25 151 GLN A O 1
ATOM 1225 N N . LEU A 1 152 ? -11.722 36.581 5.891 1.00 70.31 152 LEU A N 1
ATOM 1226 C CA . LEU A 1 152 ? -10.320 36.628 6.327 1.00 70.31 152 LEU A CA 1
ATOM 1227 C C . LEU A 1 152 ? -9.440 35.664 5.514 1.00 70.31 152 LEU A C 1
ATOM 1229 O O . LEU A 1 152 ? -8.352 36.047 5.083 1.00 70.31 152 LEU A O 1
ATOM 1233 N N . GLU A 1 153 ? -9.912 34.446 5.240 1.00 74.06 153 GLU A N 1
ATOM 1234 C CA . GLU A 1 153 ? -9.171 33.457 4.447 1.00 74.06 153 GLU A CA 1
ATOM 1235 C C . GLU A 1 153 ? -9.010 33.890 2.977 1.00 74.06 153 GLU A C 1
ATOM 1237 O O . GLU A 1 153 ? -7.950 33.681 2.382 1.00 74.06 153 GLU A O 1
ATOM 1242 N N . LEU A 1 154 ? -10.022 34.548 2.398 1.00 79.50 154 LEU A N 1
ATOM 1243 C CA . LEU A 1 154 ? -9.941 35.190 1.081 1.00 79.50 154 LEU A CA 1
ATOM 1244 C C . LEU A 1 154 ? -8.874 36.294 1.051 1.00 79.50 154 LEU A C 1
ATOM 1246 O O . LEU A 1 154 ? -7.996 36.261 0.189 1.00 79.50 154 LEU A O 1
ATOM 1250 N N . ARG A 1 155 ? -8.871 37.206 2.033 1.00 74.62 155 ARG A N 1
ATOM 1251 C CA . ARG A 1 155 ? -7.865 38.283 2.120 1.00 74.62 155 ARG A CA 1
ATOM 1252 C C . ARG A 1 155 ? -6.438 37.742 2.251 1.00 74.62 155 ARG A C 1
ATOM 1254 O O . ARG A 1 155 ? -5.541 38.246 1.581 1.00 74.62 155 ARG A O 1
ATOM 1261 N N . VAL A 1 156 ? -6.230 36.686 3.042 1.00 73.81 156 VAL A N 1
ATOM 1262 C CA . VAL A 1 156 ? -4.922 36.013 3.160 1.00 73.81 156 VAL A CA 1
ATOM 1263 C C . VAL A 1 156 ? -4.508 35.348 1.839 1.00 73.81 156 VAL A C 1
ATOM 1265 O O . VAL A 1 156 ? -3.340 35.422 1.452 1.00 73.81 156 VAL A O 1
ATOM 1268 N N . LYS A 1 157 ? -5.445 34.728 1.108 1.00 76.75 157 LYS A N 1
ATOM 1269 C CA . LYS A 1 157 ? -5.173 34.127 -0.212 1.00 76.75 157 LYS A CA 1
ATOM 1270 C C . LYS A 1 157 ? -4.801 35.166 -1.268 1.00 76.75 157 LYS A C 1
ATOM 1272 O O . LYS A 1 157 ? -3.918 34.886 -2.077 1.00 76.75 157 LYS A O 1
ATOM 1277 N N . ASP A 1 158 ? -5.423 36.340 -1.255 1.00 77.19 158 ASP A N 1
ATOM 1278 C CA . ASP A 1 158 ? -5.104 37.411 -2.204 1.00 77.19 158 ASP A CA 1
ATOM 1279 C C . ASP A 1 158 ? -3.764 38.087 -1.878 1.00 77.19 158 ASP A C 1
ATOM 1281 O O . ASP A 1 158 ? -2.917 38.197 -2.764 1.00 77.19 158 ASP A O 1
ATOM 1285 N N . GLN A 1 159 ? -3.466 38.356 -0.602 1.00 73.56 159 GLN A N 1
ATOM 1286 C CA . GLN A 1 159 ? -2.127 38.805 -0.181 1.00 73.56 159 GLN A CA 1
ATOM 1287 C C . GLN A 1 159 ? -1.022 37.796 -0.554 1.00 73.56 159 GLN A C 1
ATOM 1289 O O . GLN A 1 159 ? 0.073 38.176 -0.973 1.00 73.56 159 GLN A O 1
ATOM 1294 N N . ALA A 1 160 ? -1.301 36.489 -0.468 1.00 69.19 160 ALA A N 1
ATOM 1295 C CA . ALA A 1 160 ? -0.366 35.449 -0.901 1.00 69.19 160 ALA A CA 1
ATOM 1296 C C . ALA A 1 160 ? -0.162 35.402 -2.432 1.00 69.19 160 ALA A C 1
ATOM 1298 O O . ALA A 1 160 ? 0.906 34.983 -2.890 1.00 69.19 160 ALA A O 1
ATOM 1299 N N . ARG A 1 161 ? -1.150 35.837 -3.231 1.00 78.25 161 ARG A N 1
ATOM 1300 C CA . ARG A 1 161 ? -1.021 35.992 -4.692 1.00 78.25 161 ARG A CA 1
ATOM 1301 C C . ARG A 1 161 ? -0.167 37.209 -5.037 1.00 78.25 161 ARG A C 1
ATOM 1303 O O . ARG A 1 161 ? 0.801 37.054 -5.777 1.00 78.25 161 ARG A O 1
ATOM 1310 N N . GLU A 1 162 ? -0.435 38.362 -4.429 1.00 73.81 162 GLU A N 1
ATOM 1311 C CA . GLU A 1 162 ? 0.346 39.594 -4.628 1.00 73.81 162 GLU A CA 1
ATOM 1312 C C . GLU A 1 162 ? 1.832 39.391 -4.276 1.00 73.81 162 GLU A C 1
ATOM 1314 O O . GLU A 1 162 ? 2.720 39.717 -5.068 1.00 73.81 162 GLU A O 1
ATOM 1319 N N . LEU A 1 163 ? 2.130 38.739 -3.143 1.00 65.75 163 LEU A N 1
ATOM 1320 C CA . LEU A 1 163 ? 3.503 38.390 -2.745 1.00 65.75 163 LEU A CA 1
ATOM 1321 C C . LEU A 1 163 ? 4.200 37.413 -3.709 1.00 65.75 163 LEU A C 1
ATOM 1323 O O . LEU A 1 163 ? 5.435 37.383 -3.778 1.00 65.75 163 LEU A O 1
ATOM 1327 N N . LYS A 1 164 ? 3.438 36.603 -4.451 1.00 74.88 164 LYS A N 1
ATOM 1328 C CA . LYS A 1 164 ? 3.973 35.719 -5.492 1.00 74.88 164 LYS A CA 1
ATOM 1329 C C . LYS A 1 164 ? 4.241 36.490 -6.786 1.00 74.88 164 LYS A C 1
ATOM 1331 O O . LYS A 1 164 ? 5.311 36.332 -7.366 1.00 74.88 164 LYS A O 1
ATOM 1336 N N . GLU A 1 165 ? 3.337 37.373 -7.196 1.00 74.56 165 GLU A N 1
ATOM 1337 C CA . GLU A 1 165 ? 3.500 38.210 -8.392 1.00 74.56 165 GLU A CA 1
ATOM 1338 C C . GLU A 1 165 ? 4.639 39.234 -8.242 1.00 74.56 165 GLU A C 1
ATOM 1340 O O . GLU A 1 165 ? 5.424 39.430 -9.175 1.00 74.56 165 GLU A O 1
ATOM 1345 N N . LEU A 1 166 ? 4.832 39.799 -7.046 1.00 65.44 166 LEU A N 1
ATOM 1346 C CA . LEU A 1 166 ? 6.013 40.602 -6.698 1.00 65.44 166 LEU A CA 1
ATOM 1347 C C . LEU A 1 166 ? 7.313 39.784 -6.786 1.00 65.44 166 LEU A C 1
ATOM 1349 O O . LEU A 1 166 ? 8.309 40.241 -7.345 1.00 65.44 166 LEU A O 1
ATOM 1353 N N . ARG A 1 167 ? 7.308 38.533 -6.315 1.00 65.19 167 ARG A N 1
ATOM 1354 C CA . ARG A 1 167 ? 8.477 37.641 -6.401 1.00 65.19 167 ARG A CA 1
ATOM 1355 C C . ARG A 1 167 ? 8.815 37.259 -7.846 1.00 65.19 167 ARG A C 1
ATOM 1357 O O . ARG A 1 167 ? 9.989 37.226 -8.218 1.00 65.19 167 ARG A O 1
ATOM 1364 N N . ASP A 1 168 ? 7.797 37.005 -8.661 1.00 67.88 168 ASP A N 1
ATOM 1365 C CA . ASP A 1 168 ? 7.951 36.614 -10.062 1.00 67.88 168 ASP A CA 1
ATOM 1366 C C . ASP A 1 168 ? 8.215 37.820 -10.987 1.00 67.88 168 ASP A C 1
ATOM 1368 O O . ASP A 1 168 ? 8.755 37.643 -12.081 1.00 67.88 168 ASP A O 1
ATOM 1372 N N . SER A 1 169 ? 7.888 39.052 -10.581 1.00 59.00 169 SER A N 1
ATOM 1373 C CA . SER A 1 169 ? 8.318 40.274 -11.282 1.00 59.00 169 SER A CA 1
ATOM 1374 C C . SER A 1 169 ? 9.774 40.636 -10.961 1.00 59.00 169 SER A C 1
ATOM 1376 O O . SER A 1 169 ? 10.539 40.896 -11.889 1.00 59.00 169 SER A O 1
ATOM 1378 N N . ILE A 1 170 ? 10.212 40.515 -9.699 1.00 58.81 170 ILE A N 1
ATOM 1379 C CA . ILE A 1 170 ? 11.627 40.681 -9.307 1.00 58.81 170 ILE A CA 1
ATOM 1380 C C . ILE A 1 170 ? 12.534 39.679 -10.040 1.00 58.81 170 ILE A C 1
ATOM 1382 O O . ILE A 1 170 ? 13.597 40.058 -10.529 1.00 58.81 170 ILE A O 1
ATOM 1386 N N . LYS A 1 171 ? 12.112 38.414 -10.187 1.00 55.97 171 LYS A N 1
ATOM 1387 C CA . LYS A 1 171 ? 12.868 37.410 -10.961 1.00 55.97 171 LYS A CA 1
ATOM 1388 C C . LYS A 1 171 ? 12.983 37.737 -12.452 1.00 55.97 171 LYS A C 1
ATOM 1390 O O . LYS A 1 171 ? 14.010 37.438 -13.048 1.00 55.97 171 LYS A O 1
ATOM 1395 N N . ARG A 1 172 ? 11.954 38.343 -13.055 1.00 53.66 172 ARG A N 1
ATOM 1396 C CA . ARG A 1 172 ? 11.953 38.714 -14.482 1.00 53.66 172 ARG A CA 1
ATOM 1397 C C . ARG A 1 172 ? 12.784 39.961 -14.795 1.00 53.66 172 ARG A C 1
ATOM 1399 O O . ARG A 1 172 ? 13.106 40.177 -15.953 1.00 53.66 172 ARG A O 1
ATOM 1406 N N . ARG A 1 173 ? 13.153 40.755 -13.785 1.00 48.44 173 ARG A N 1
ATOM 1407 C CA . ARG A 1 173 ? 13.898 42.017 -13.943 1.00 48.44 173 ARG A CA 1
ATOM 1408 C C . ARG A 1 173 ? 15.420 41.892 -13.761 1.00 48.44 173 ARG A C 1
ATOM 1410 O O . ARG A 1 173 ? 16.080 42.914 -13.652 1.00 48.44 173 ARG A O 1
ATOM 1417 N N . ARG A 1 174 ? 15.964 40.670 -13.656 1.00 50.16 174 ARG A N 1
ATOM 1418 C CA . ARG A 1 174 ? 17.357 40.403 -13.230 1.00 50.16 174 ARG A CA 1
ATOM 1419 C C . ARG A 1 174 ? 18.129 39.455 -14.168 1.00 50.16 174 ARG A C 1
ATOM 1421 O O . ARG A 1 174 ? 18.945 38.679 -13.680 1.00 50.16 174 ARG A O 1
ATOM 1428 N N . VAL A 1 175 ? 17.816 39.419 -15.466 1.00 48.03 175 VAL A N 1
ATOM 1429 C CA . VAL A 1 175 ? 18.427 38.430 -16.384 1.00 48.03 175 VAL A CA 1
ATOM 1430 C C . VAL A 1 175 ? 19.450 39.024 -17.350 1.00 48.03 175 VAL A C 1
ATOM 1432 O O . VAL A 1 175 ? 20.469 38.374 -17.546 1.00 48.03 175 VAL A O 1
ATOM 1435 N N . ASP A 1 176 ? 19.258 40.237 -17.873 1.00 49.97 176 ASP A N 1
ATOM 1436 C CA . ASP A 1 176 ? 20.166 40.805 -18.878 1.00 49.97 176 ASP A CA 1
ATOM 1437 C C . ASP A 1 176 ? 20.559 42.255 -18.569 1.00 49.97 176 ASP A C 1
ATOM 1439 O O . ASP A 1 176 ? 19.753 43.019 -18.035 1.00 49.97 176 ASP A O 1
ATOM 1443 N N . GLU A 1 177 ? 21.787 42.591 -18.984 1.00 52.88 177 GLU A N 1
ATOM 1444 C CA . GLU A 1 177 ? 22.481 43.881 -18.851 1.00 52.88 177 GLU A CA 1
ATOM 1445 C C . GLU A 1 177 ? 22.986 44.217 -17.426 1.00 52.88 177 GLU A C 1
ATOM 1447 O O . GLU A 1 177 ? 22.220 44.204 -16.467 1.00 52.88 177 GLU A O 1
ATOM 1452 N N . TRP A 1 178 ? 24.297 44.503 -17.309 1.00 43.47 178 TRP A N 1
ATOM 1453 C CA . TRP A 1 178 ? 24.969 45.500 -16.439 1.00 43.47 178 TRP A CA 1
ATOM 1454 C C . TRP A 1 178 ? 26.482 45.211 -16.380 1.00 43.47 178 TRP A C 1
ATOM 1456 O O . TRP A 1 178 ? 26.904 44.144 -15.934 1.00 43.47 178 TRP A O 1
ATOM 1466 N N . ASP A 1 179 ? 27.289 46.172 -16.838 1.00 44.41 179 ASP A N 1
ATOM 1467 C CA . ASP A 1 179 ? 28.746 46.039 -16.954 1.00 44.41 179 ASP A CA 1
ATOM 1468 C C . ASP A 1 179 ? 29.492 46.260 -15.619 1.00 44.41 179 ASP A C 1
ATOM 1470 O O . ASP A 1 179 ? 28.959 46.794 -14.642 1.00 44.41 179 ASP A O 1
ATOM 1474 N N . GLY A 1 180 ? 30.736 45.778 -15.557 1.00 56.16 180 GLY A N 1
ATOM 1475 C CA . GLY A 1 180 ? 31.353 45.262 -14.324 1.00 56.16 180 GLY A CA 1
ATOM 1476 C C . GLY A 1 180 ? 31.743 46.218 -13.180 1.00 56.16 180 GLY A C 1
ATOM 1477 O O . GLY A 1 180 ? 32.182 45.705 -12.141 1.00 56.16 180 GLY A O 1
ATOM 1478 N N . GLU A 1 181 ? 31.607 47.542 -13.322 1.00 54.09 181 GLU A N 1
ATOM 1479 C CA . GLU A 1 181 ? 32.059 48.531 -12.318 1.00 54.09 181 GLU A CA 1
ATOM 1480 C C . GLU A 1 181 ? 30.916 49.347 -11.692 1.00 54.09 181 GLU A C 1
ATOM 1482 O O . GLU A 1 181 ? 30.761 49.296 -10.467 1.00 54.09 181 GLU A O 1
ATOM 1487 N N . ASP A 1 182 ? 30.043 49.985 -12.482 1.00 55.94 182 ASP A N 1
ATOM 1488 C CA . ASP A 1 182 ? 28.866 50.705 -11.954 1.00 55.94 182 ASP A CA 1
ATOM 1489 C C . ASP A 1 182 ? 27.946 49.776 -11.146 1.00 55.94 182 ASP A C 1
ATOM 1491 O O . ASP A 1 182 ? 27.460 50.133 -10.069 1.00 55.94 182 ASP A O 1
ATOM 1495 N N . ALA A 1 183 ? 27.801 48.522 -11.589 1.00 54.41 183 ALA A N 1
ATOM 1496 C CA . ALA A 1 183 ? 27.061 47.499 -10.860 1.00 54.41 183 ALA A CA 1
ATOM 1497 C C . ALA A 1 183 ? 27.618 47.242 -9.448 1.00 54.41 183 ALA A C 1
ATOM 1499 O O . ALA A 1 183 ? 26.861 46.891 -8.547 1.00 54.41 183 ALA A O 1
ATOM 1500 N N . ARG A 1 184 ? 28.928 47.413 -9.211 1.00 57.25 184 ARG A N 1
ATOM 1501 C CA . ARG A 1 184 ? 29.539 47.201 -7.884 1.00 57.25 184 ARG A CA 1
ATOM 1502 C C . ARG A 1 184 ? 29.291 48.381 -6.955 1.00 57.25 184 ARG A C 1
ATOM 1504 O O . ARG A 1 184 ? 28.991 48.156 -5.783 1.00 57.25 184 ARG A O 1
ATOM 1511 N N . ALA A 1 185 ? 29.385 49.604 -7.475 1.00 65.31 185 ALA A N 1
ATOM 1512 C CA . ALA A 1 185 ? 29.044 50.812 -6.731 1.00 65.31 185 ALA A CA 1
ATOM 1513 C C . ALA A 1 185 ? 27.563 50.791 -6.323 1.00 65.31 185 ALA A C 1
ATOM 1515 O O . ALA A 1 185 ? 27.247 50.941 -5.141 1.00 65.31 185 ALA A O 1
ATOM 1516 N N . GLU A 1 186 ? 26.673 50.475 -7.265 1.00 63.12 186 GLU A N 1
ATOM 1517 C CA . GLU A 1 186 ? 25.234 50.427 -7.013 1.00 63.12 186 GLU A CA 1
ATOM 1518 C C . GLU A 1 186 ? 24.834 49.232 -6.130 1.00 63.12 186 GLU A C 1
ATOM 1520 O O . GLU A 1 186 ? 23.999 49.384 -5.246 1.00 63.12 186 GLU A O 1
ATOM 1525 N N . ILE A 1 187 ? 25.481 48.062 -6.240 1.00 63.62 187 ILE A N 1
ATOM 1526 C CA . ILE A 1 187 ? 25.280 46.961 -5.274 1.00 63.62 187 ILE A CA 1
ATOM 1527 C C . ILE A 1 187 ? 25.765 47.346 -3.869 1.00 63.62 187 ILE A C 1
ATOM 1529 O O . ILE A 1 187 ? 25.148 46.925 -2.892 1.00 63.62 187 ILE A O 1
ATOM 1533 N N . SER A 1 188 ? 26.847 48.117 -3.733 1.00 69.94 188 SER A N 1
ATOM 1534 C CA . SER A 1 188 ? 27.317 48.598 -2.425 1.00 69.94 188 SER A CA 1
ATOM 1535 C C . SER A 1 188 ? 26.324 49.590 -1.812 1.00 69.94 188 SER A C 1
ATOM 1537 O O . SER A 1 188 ? 25.949 49.463 -0.645 1.00 69.94 188 SER A O 1
ATOM 1539 N N . ARG A 1 189 ? 25.815 50.518 -2.630 1.00 75.88 189 ARG A N 1
ATOM 1540 C CA . ARG A 1 189 ? 24.776 51.475 -2.247 1.00 75.88 189 ARG A CA 1
ATOM 1541 C C . ARG A 1 189 ? 23.472 50.778 -1.854 1.00 75.88 189 ARG A C 1
ATOM 1543 O O . ARG A 1 189 ? 23.002 50.974 -0.741 1.00 75.88 189 ARG A O 1
ATOM 1550 N N . LEU A 1 190 ? 22.943 49.901 -2.707 1.00 70.88 190 LEU A N 1
ATOM 1551 C CA . LEU A 1 190 ? 21.722 49.132 -2.447 1.00 70.88 190 LEU A CA 1
ATOM 1552 C C . LEU A 1 190 ? 21.867 48.161 -1.267 1.00 70.88 190 LEU A C 1
ATOM 1554 O O . LEU A 1 190 ? 20.864 47.808 -0.659 1.00 70.88 190 LEU A O 1
ATOM 1558 N N . ARG A 1 191 ? 23.085 47.724 -0.914 1.00 72.62 191 ARG A N 1
ATOM 1559 C CA . ARG A 1 191 ? 23.336 47.005 0.348 1.00 72.62 191 ARG A CA 1
ATOM 1560 C C . ARG A 1 191 ? 23.226 47.938 1.546 1.00 72.62 191 ARG A C 1
ATOM 1562 O O . ARG A 1 191 ? 22.499 47.607 2.468 1.00 72.62 191 ARG A O 1
ATOM 1569 N N . SER A 1 192 ? 23.867 49.106 1.503 1.00 76.88 192 SER A N 1
ATOM 1570 C CA . SER A 1 192 ? 23.748 50.107 2.570 1.00 76.88 192 SER A CA 1
ATOM 1571 C C . SER A 1 192 ? 22.305 50.591 2.756 1.00 76.88 192 SER A C 1
ATOM 1573 O O . SER A 1 192 ? 21.877 50.791 3.887 1.00 76.88 192 SER A O 1
ATOM 1575 N N . GLU A 1 193 ? 21.549 50.753 1.669 1.00 76.75 193 GLU A N 1
ATOM 1576 C CA . GLU A 1 193 ? 20.129 51.120 1.706 1.00 76.75 193 GLU A CA 1
ATOM 1577 C C . GLU A 1 193 ? 19.254 49.949 2.196 1.00 76.75 193 GLU A C 1
ATOM 1579 O O . GLU A 1 193 ? 18.325 50.180 2.962 1.00 76.75 193 GLU A O 1
ATOM 1584 N N . LEU A 1 194 ? 19.568 48.693 1.843 1.00 71.62 194 LEU A N 1
ATOM 1585 C CA . LEU A 1 194 ? 18.855 47.501 2.335 1.00 71.62 194 LEU A CA 1
ATOM 1586 C C . LEU A 1 194 ? 19.132 47.200 3.814 1.00 71.62 194 LEU A C 1
ATOM 1588 O O . LEU A 1 194 ? 18.243 46.704 4.502 1.00 71.62 194 LEU A O 1
ATOM 1592 N N . ASP A 1 195 ? 20.348 47.450 4.292 1.00 77.06 195 ASP A N 1
ATOM 1593 C CA . ASP A 1 195 ? 20.693 47.277 5.700 1.00 77.06 195 ASP A CA 1
ATOM 1594 C C . ASP A 1 195 ? 20.102 48.432 6.538 1.00 77.06 195 ASP A C 1
ATOM 1596 O O . ASP A 1 195 ? 19.490 48.160 7.563 1.00 77.06 195 ASP A O 1
ATOM 1600 N N . ALA A 1 196 ? 20.067 49.674 6.033 1.00 78.44 196 ALA A N 1
ATOM 1601 C CA . ALA A 1 196 ? 19.290 50.755 6.659 1.00 78.44 196 ALA A CA 1
ATOM 1602 C C . ALA A 1 196 ? 17.764 50.490 6.673 1.00 78.44 196 ALA A C 1
ATOM 1604 O O . ALA A 1 196 ? 17.096 50.793 7.659 1.00 78.44 196 ALA A O 1
ATOM 1605 N N . GLU A 1 197 ? 17.197 49.889 5.616 1.00 70.62 197 GLU A N 1
ATOM 1606 C CA . GLU A 1 197 ? 15.798 49.410 5.593 1.00 70.62 197 GLU A CA 1
ATOM 1607 C C . GLU A 1 197 ? 15.556 48.261 6.580 1.00 70.62 197 GLU A C 1
ATOM 1609 O O . GLU A 1 197 ? 14.439 48.100 7.067 1.00 70.62 197 GLU A O 1
ATOM 1614 N N . ARG A 1 198 ? 16.571 47.441 6.881 1.00 75.62 198 ARG A N 1
ATOM 1615 C CA . ARG A 1 198 ? 16.471 46.389 7.901 1.00 75.62 198 ARG A CA 1
ATOM 1616 C C . ARG A 1 198 ? 16.490 46.972 9.296 1.00 75.62 198 ARG A C 1
ATOM 1618 O O . ARG A 1 198 ? 15.597 46.622 10.054 1.00 75.62 198 ARG A O 1
ATOM 1625 N N . ASP A 1 199 ? 17.427 47.866 9.588 1.00 77.94 199 ASP A N 1
ATOM 1626 C CA . ASP A 1 199 ? 17.538 48.520 10.891 1.00 77.94 199 ASP A CA 1
ATOM 1627 C C . ASP A 1 199 ? 16.247 49.307 11.187 1.00 77.94 199 ASP A C 1
ATOM 1629 O O . ASP A 1 199 ? 15.578 49.044 12.181 1.00 77.94 199 ASP A O 1
ATOM 1633 N N . ALA A 1 200 ? 15.776 50.133 10.241 1.00 77.69 200 ALA A N 1
ATOM 1634 C CA . ALA A 1 200 ? 14.505 50.857 10.369 1.00 77.69 200 ALA A CA 1
ATOM 1635 C C . ALA A 1 200 ? 13.273 49.936 10.496 1.00 77.69 200 ALA A C 1
ATOM 1637 O O . ALA A 1 200 ? 12.248 50.320 11.061 1.00 77.69 200 ALA A O 1
ATOM 1638 N N . ARG A 1 201 ? 13.344 48.709 9.966 1.00 74.81 201 ARG A N 1
ATOM 1639 C CA . ARG A 1 201 ? 12.284 47.700 10.090 1.00 74.81 201 ARG A CA 1
ATOM 1640 C C . ARG A 1 201 ? 12.382 46.897 11.384 1.00 74.81 201 ARG A C 1
ATOM 1642 O O . ARG A 1 201 ? 11.354 46.407 11.841 1.00 74.81 201 ARG A O 1
ATOM 1649 N N . GLU A 1 202 ? 13.571 46.742 11.952 1.00 78.62 202 GLU A N 1
ATOM 1650 C CA . GLU A 1 202 ? 13.790 46.158 13.273 1.00 78.62 202 GLU A CA 1
ATOM 1651 C C . GLU A 1 202 ? 13.335 47.146 14.356 1.00 78.62 202 GLU A C 1
ATOM 1653 O O . GLU A 1 202 ? 12.559 46.753 15.224 1.00 78.62 202 GLU A O 1
ATOM 1658 N N . ASP A 1 203 ? 13.637 48.440 14.198 1.00 76.31 203 ASP A N 1
ATOM 1659 C CA . ASP A 1 203 ? 13.074 49.533 15.004 1.00 76.31 203 ASP A CA 1
ATOM 1660 C C . ASP A 1 203 ? 11.536 49.568 14.911 1.00 76.31 203 ASP A C 1
ATOM 1662 O O . ASP A 1 203 ? 10.851 49.524 15.931 1.00 76.31 203 ASP A O 1
ATOM 1666 N N . ALA A 1 204 ? 10.961 49.540 13.701 1.00 72.69 204 ALA A N 1
ATOM 1667 C CA . ALA A 1 204 ? 9.503 49.514 13.518 1.00 72.69 204 ALA A CA 1
ATOM 1668 C C . ALA A 1 204 ? 8.835 48.213 14.017 1.00 72.69 204 ALA A C 1
ATOM 1670 O O . ALA A 1 204 ? 7.636 48.201 14.303 1.00 72.69 204 ALA A O 1
ATOM 1671 N N . LEU A 1 205 ? 9.576 47.101 14.114 1.00 74.44 205 LEU A N 1
ATOM 1672 C CA . LEU A 1 205 ? 9.108 45.876 14.772 1.00 74.44 205 LEU A CA 1
ATOM 1673 C C . LEU A 1 205 ? 9.181 46.001 16.298 1.00 74.44 205 LEU A C 1
ATOM 1675 O O . LEU A 1 205 ? 8.264 45.526 16.964 1.00 74.44 205 LEU A O 1
ATOM 1679 N N . GLY A 1 206 ? 10.201 46.679 16.831 1.00 77.38 206 GLY A N 1
ATOM 1680 C CA . GLY A 1 206 ? 10.287 47.080 18.235 1.00 77.38 206 GLY A CA 1
ATOM 1681 C C . GLY A 1 206 ? 9.106 47.959 18.639 1.00 77.38 206 GLY A C 1
ATOM 1682 O O . GLY A 1 206 ? 8.350 47.582 19.528 1.00 77.38 206 GLY A O 1
ATOM 1683 N N . GLU A 1 207 ? 8.852 49.047 17.903 1.00 75.56 207 GLU A N 1
ATOM 1684 C CA . GLU A 1 207 ? 7.676 49.908 18.104 1.00 75.56 207 GLU A CA 1
ATOM 1685 C C . GLU A 1 207 ? 6.358 49.122 17.994 1.00 75.56 207 GLU A C 1
ATOM 1687 O O . GLU A 1 207 ? 5.425 49.357 18.760 1.00 75.56 207 GLU A O 1
ATOM 1692 N N . ALA A 1 208 ? 6.258 48.159 17.070 1.00 69.31 208 ALA A N 1
ATOM 1693 C CA . ALA A 1 208 ? 5.062 47.329 16.927 1.00 69.31 208 ALA A CA 1
ATOM 1694 C C . ALA A 1 208 ? 4.864 46.337 18.087 1.00 69.31 208 ALA A C 1
ATOM 1696 O O . ALA A 1 208 ? 3.716 46.058 18.442 1.00 69.31 208 ALA A O 1
ATOM 1697 N N . ASP A 1 209 ? 5.935 45.797 18.673 1.00 74.12 209 ASP A N 1
ATOM 1698 C CA . ASP A 1 209 ? 5.853 44.934 19.854 1.00 74.12 209 ASP A CA 1
ATOM 1699 C C . ASP A 1 209 ? 5.653 45.745 21.147 1.00 74.12 209 ASP A C 1
ATOM 1701 O O . ASP A 1 209 ? 4.885 45.311 22.005 1.00 74.12 209 ASP A O 1
ATOM 1705 N N . ASP A 1 210 ? 6.190 46.962 21.252 1.00 79.38 210 ASP A N 1
ATOM 1706 C CA . ASP A 1 210 ? 5.863 47.902 22.331 1.00 79.38 210 ASP A CA 1
ATOM 1707 C C . ASP A 1 210 ? 4.392 48.336 22.266 1.00 79.38 210 ASP A C 1
ATOM 1709 O O . ASP A 1 210 ? 3.669 48.196 23.253 1.00 79.38 210 ASP A O 1
ATOM 1713 N N . LEU A 1 211 ? 3.879 48.708 21.087 1.00 74.62 211 LEU A N 1
ATOM 1714 C CA . LEU A 1 211 ? 2.448 48.974 20.878 1.00 74.62 211 LEU A CA 1
ATOM 1715 C C . LEU A 1 211 ? 1.568 47.743 21.152 1.00 74.62 211 LEU A C 1
ATOM 1717 O O . LEU A 1 211 ? 0.419 47.891 21.569 1.00 74.62 211 LEU A O 1
ATOM 1721 N N . ARG A 1 212 ? 2.070 46.516 20.954 1.00 72.19 212 ARG A N 1
ATOM 1722 C CA . ARG A 1 212 ? 1.366 45.286 21.366 1.00 72.19 212 ARG A CA 1
ATOM 1723 C C . ARG A 1 212 ? 1.409 45.069 22.871 1.00 72.19 212 ARG A C 1
ATOM 1725 O O . ARG A 1 212 ? 0.424 44.576 23.413 1.00 72.19 212 ARG A O 1
ATOM 1732 N N . ASN A 1 213 ? 2.499 45.423 23.541 1.00 76.56 213 ASN A N 1
ATOM 1733 C CA . ASN A 1 213 ? 2.605 45.369 24.996 1.00 76.56 213 ASN A CA 1
ATOM 1734 C C . ASN A 1 213 ? 1.699 46.428 25.649 1.00 76.56 213 ASN A C 1
ATOM 1736 O O . ASN A 1 213 ? 1.020 46.121 26.627 1.00 76.56 213 ASN A O 1
ATOM 1740 N N . GLU A 1 214 ? 1.587 47.624 25.066 1.00 74.31 214 GLU A N 1
ATOM 1741 C CA . GLU A 1 214 ? 0.607 48.645 25.457 1.00 74.31 214 GLU A CA 1
ATOM 1742 C C . GLU A 1 214 ? -0.835 48.216 25.150 1.00 74.31 214 GLU A C 1
ATOM 1744 O O . GLU A 1 214 ? -1.717 48.360 26.000 1.00 74.31 214 GLU A O 1
ATOM 1749 N N . LEU A 1 215 ? -1.098 47.624 23.978 1.00 70.12 215 LEU A N 1
ATOM 1750 C CA . LEU A 1 215 ? -2.419 47.079 23.648 1.00 70.12 215 LEU A CA 1
ATOM 1751 C C . LEU A 1 215 ? -2.803 45.942 24.603 1.00 70.12 215 LEU A C 1
ATOM 1753 O O . LEU A 1 215 ? -3.949 45.862 25.029 1.00 70.12 215 LEU A O 1
ATOM 1757 N N . ARG A 1 216 ? -1.845 45.096 24.986 1.00 78.12 216 ARG A N 1
ATOM 1758 C CA . ARG A 1 216 ? -2.051 44.030 25.966 1.00 78.12 216 ARG A CA 1
ATOM 1759 C C . ARG A 1 216 ? -2.285 44.587 27.366 1.00 78.12 216 ARG A C 1
ATOM 1761 O O . ARG A 1 216 ? -3.234 44.174 28.004 1.00 78.12 216 ARG A O 1
ATOM 1768 N N . SER A 1 217 ? -1.504 45.571 27.805 1.00 74.31 217 SER A N 1
ATOM 1769 C CA . SER A 1 217 ? -1.702 46.264 29.087 1.00 74.31 217 SER A CA 1
ATOM 1770 C C . SER A 1 217 ? -3.068 46.965 29.158 1.00 74.31 217 SER A C 1
ATOM 1772 O O . SER A 1 217 ? -3.768 46.893 30.165 1.00 74.31 217 SER A O 1
ATOM 1774 N N . THR A 1 218 ? -3.508 47.589 28.062 1.00 71.38 218 THR A N 1
ATOM 1775 C CA . THR A 1 218 ? -4.849 48.191 27.974 1.00 71.38 218 THR A CA 1
ATOM 1776 C C . THR A 1 218 ? -5.968 47.157 27.835 1.00 71.38 218 THR A C 1
ATOM 1778 O O . THR A 1 218 ? -7.072 47.434 28.293 1.00 71.38 218 THR A O 1
ATOM 1781 N N . GLN A 1 219 ? -5.704 45.970 27.278 1.00 69.00 219 GLN A N 1
ATOM 1782 C CA . GLN A 1 219 ? -6.618 44.822 27.317 1.00 69.00 219 GLN A CA 1
ATOM 1783 C C . GLN A 1 219 ? -6.713 44.221 28.722 1.00 69.00 219 GLN A C 1
ATOM 1785 O O . GLN A 1 219 ? -7.823 44.046 29.203 1.00 69.00 219 GLN A O 1
ATOM 1790 N N . ASP A 1 220 ? -5.595 44.009 29.414 1.00 74.38 220 ASP A N 1
ATOM 1791 C CA . ASP A 1 220 ? -5.556 43.508 30.790 1.00 74.38 220 ASP A CA 1
ATOM 1792 C C . ASP A 1 220 ? -6.296 44.488 31.735 1.00 74.38 220 ASP A C 1
ATOM 1794 O O . ASP A 1 220 ? -7.145 44.065 32.517 1.00 74.38 220 ASP A O 1
ATOM 1798 N N . MET A 1 221 ? -6.099 45.809 31.591 1.00 73.19 221 MET A N 1
ATOM 1799 C CA . MET A 1 221 ? -6.889 46.826 32.315 1.00 73.19 221 MET A CA 1
ATOM 1800 C C . MET A 1 221 ? -8.370 46.870 31.902 1.00 73.19 221 MET A C 1
ATOM 1802 O O . MET A 1 221 ? -9.226 47.227 32.713 1.00 73.19 221 MET A O 1
ATOM 1806 N N . LEU A 1 222 ? -8.700 46.555 30.645 1.00 71.81 222 LEU A N 1
ATOM 1807 C CA . LEU A 1 222 ? -10.086 46.493 30.178 1.00 71.81 222 LEU A CA 1
ATOM 1808 C C . LEU A 1 222 ? -10.791 45.240 30.713 1.00 71.81 222 LEU A C 1
ATOM 1810 O O . LEU A 1 222 ? -11.973 45.320 31.042 1.00 71.81 222 LEU A O 1
ATOM 1814 N N . ASP A 1 223 ? -10.081 44.122 30.827 1.00 74.69 223 ASP A N 1
ATOM 1815 C CA . ASP A 1 223 ? -10.568 42.876 31.409 1.00 74.69 223 ASP A CA 1
ATOM 1816 C C . ASP A 1 223 ? -10.723 43.021 32.931 1.00 74.69 223 ASP A C 1
ATOM 1818 O O . ASP A 1 223 ? -11.775 42.663 33.454 1.00 74.69 223 ASP A O 1
ATOM 1822 N N . GLU A 1 224 ? -9.783 43.668 33.636 1.00 72.88 224 GLU A N 1
ATOM 1823 C CA . GLU A 1 224 ? -9.959 44.058 35.047 1.00 72.88 224 GLU A CA 1
ATOM 1824 C C . GLU A 1 224 ? -11.173 44.984 35.237 1.00 72.88 224 GLU A C 1
ATOM 1826 O O . GLU A 1 224 ? -12.008 44.741 36.111 1.00 72.88 224 GLU A O 1
ATOM 1831 N N . ALA A 1 225 ? -11.345 45.997 34.379 1.00 64.81 225 ALA A N 1
ATOM 1832 C CA . ALA A 1 225 ? -12.514 46.875 34.418 1.00 64.81 225 ALA A CA 1
ATOM 1833 C C . ALA A 1 225 ? -13.827 46.142 34.077 1.00 64.81 225 ALA A C 1
ATOM 1835 O O . ALA A 1 225 ? -14.879 46.492 34.615 1.00 64.81 225 ALA A O 1
ATOM 1836 N N . GLN A 1 226 ? -13.799 45.124 33.209 1.00 66.31 226 GLN A N 1
ATOM 1837 C CA . GLN A 1 226 ? -14.956 44.271 32.912 1.00 66.31 226 GLN A CA 1
ATOM 1838 C C . GLN A 1 226 ? -15.284 43.323 34.071 1.00 66.31 226 GLN A C 1
ATOM 1840 O O . GLN A 1 226 ? -16.465 43.144 34.370 1.00 66.31 226 GLN A O 1
ATOM 1845 N N . ASP A 1 227 ? -14.280 42.782 34.760 1.00 66.19 227 ASP A N 1
ATOM 1846 C CA . ASP A 1 227 ? -14.437 41.964 35.966 1.00 66.19 227 ASP A CA 1
ATOM 1847 C C . ASP A 1 227 ? -14.988 42.793 37.139 1.00 66.19 227 ASP A C 1
ATOM 1849 O O . ASP A 1 227 ? -15.875 42.338 37.866 1.00 66.19 227 ASP A O 1
ATOM 1853 N N . GLU A 1 228 ? -14.543 44.044 37.299 1.00 65.25 228 GLU A N 1
ATOM 1854 C CA . GLU A 1 228 ? -15.152 44.995 38.237 1.00 65.25 228 GLU A CA 1
ATOM 1855 C C . GLU A 1 228 ? -16.602 45.327 37.851 1.00 65.25 228 GLU A C 1
ATOM 1857 O O . GLU A 1 228 ? -17.475 45.366 38.722 1.00 65.25 228 GLU A O 1
ATOM 1862 N N . LEU A 1 229 ? -16.906 45.488 36.557 1.00 53.94 229 LEU A N 1
ATOM 1863 C CA . LEU A 1 229 ? -18.271 45.743 36.079 1.00 53.94 229 LEU A CA 1
ATOM 1864 C C . LEU A 1 229 ? -19.190 44.514 36.212 1.00 53.94 229 LEU A C 1
ATOM 1866 O O . LEU A 1 229 ? -20.395 44.668 36.423 1.00 53.94 229 LEU A O 1
ATOM 1870 N N . ALA A 1 230 ? -18.639 43.302 36.116 1.00 57.81 230 ALA A N 1
ATOM 1871 C CA . ALA A 1 230 ? -19.337 42.046 36.376 1.00 57.81 230 ALA A CA 1
ATOM 1872 C C . ALA A 1 230 ? -19.647 41.894 37.873 1.00 57.81 230 ALA A C 1
ATOM 1874 O O . ALA A 1 230 ? -20.803 41.672 38.236 1.00 57.81 230 ALA A O 1
ATOM 1875 N N . ARG A 1 231 ? -18.662 42.144 38.747 1.00 56.97 231 ARG A N 1
ATOM 1876 C CA . ARG A 1 231 ? -18.847 42.170 40.211 1.00 56.97 231 ARG A CA 1
ATOM 1877 C C . ARG A 1 231 ? -19.827 43.260 40.658 1.00 56.97 231 ARG A C 1
ATOM 1879 O O . ARG A 1 231 ? -20.595 43.039 41.590 1.00 56.97 231 ARG A O 1
ATOM 1886 N N . ALA A 1 232 ? -19.853 44.408 39.978 1.00 52.59 232 ALA A N 1
ATOM 1887 C CA . ALA A 1 232 ? -20.841 45.459 40.217 1.00 52.59 232 ALA A CA 1
ATOM 1888 C C . ALA A 1 232 ? -22.254 45.072 39.735 1.00 52.59 232 ALA A C 1
ATOM 1890 O O . ALA A 1 232 ? -23.236 45.455 40.367 1.00 52.59 232 ALA A O 1
ATOM 1891 N N . ARG A 1 233 ? -22.378 44.288 38.653 1.00 51.88 233 ARG A N 1
ATOM 1892 C CA . ARG A 1 233 ? -23.671 43.791 38.146 1.00 51.88 233 ARG A CA 1
ATOM 1893 C C . ARG A 1 233 ? -24.274 42.672 38.990 1.00 51.88 233 ARG A C 1
ATOM 1895 O O . ARG A 1 233 ? -25.486 42.664 39.169 1.00 51.88 233 ARG A O 1
ATOM 1902 N N . GLU A 1 234 ? -23.465 41.768 39.537 1.00 46.41 234 GLU A N 1
ATOM 1903 C CA . GLU A 1 234 ? -23.958 40.723 40.452 1.00 46.41 234 GLU A CA 1
ATOM 1904 C C . GLU A 1 234 ? -24.345 41.271 41.843 1.00 46.41 234 GLU A C 1
ATOM 1906 O O . GLU A 1 234 ? -24.994 40.577 42.624 1.00 46.41 234 GLU A O 1
ATOM 1911 N N . GLY A 1 235 ? -23.996 42.527 42.153 1.00 46.47 235 GLY A N 1
ATOM 1912 C CA . GLY A 1 235 ? -24.306 43.181 43.428 1.00 46.47 235 GLY A CA 1
ATOM 1913 C C . GLY A 1 235 ? -25.666 43.890 43.529 1.00 46.47 235 GLY A C 1
ATOM 1914 O O . GLY A 1 235 ? -26.054 44.232 44.645 1.00 46.47 235 GLY A O 1
ATOM 1915 N N . ASP A 1 236 ? -26.386 44.124 42.421 1.00 39.94 236 ASP A N 1
ATOM 1916 C CA . ASP A 1 236 ? -27.511 45.090 42.376 1.00 39.94 236 ASP A CA 1
ATOM 1917 C C . ASP A 1 236 ? -28.879 44.502 41.940 1.00 39.94 236 ASP A C 1
ATOM 1919 O O . ASP A 1 236 ? -29.839 45.232 41.707 1.00 39.94 236 ASP A O 1
ATOM 1923 N N . GLU A 1 237 ? -29.039 43.172 41.892 1.00 41.53 237 GLU A N 1
ATOM 1924 C CA . GLU A 1 237 ? -30.340 42.515 41.616 1.00 41.53 237 GLU A CA 1
ATOM 1925 C C . GLU A 1 237 ? -31.163 42.184 42.888 1.00 41.53 237 GLU A C 1
ATOM 1927 O O . GLU A 1 237 ? -31.877 41.182 42.944 1.00 41.53 237 GLU A O 1
ATOM 1932 N N . SER A 1 238 ? -31.098 43.020 43.937 1.00 36.56 238 SER A N 1
ATOM 1933 C CA . SER A 1 238 ? -31.826 42.763 45.200 1.00 36.56 238 SER A CA 1
ATOM 1934 C C . SER A 1 238 ? -32.515 43.976 45.857 1.00 36.56 238 SER A C 1
ATOM 1936 O O . SER A 1 238 ? -32.844 43.909 47.046 1.00 36.56 238 SER A O 1
ATOM 1938 N N . SER A 1 239 ? -32.807 45.068 45.135 1.00 33.75 239 SER A N 1
ATOM 1939 C CA . SER A 1 239 ? -33.610 46.166 45.706 1.00 33.75 239 SER A CA 1
ATOM 1940 C C . SER A 1 239 ? -34.580 46.846 44.729 1.00 33.75 239 SER A C 1
ATOM 1942 O O . SER A 1 239 ? -34.182 47.350 43.690 1.00 33.75 239 SER A O 1
ATOM 1944 N N . ALA A 1 240 ? -35.859 46.846 45.130 1.00 32.31 240 ALA A N 1
ATOM 1945 C CA . ALA A 1 240 ? -36.989 47.724 44.773 1.00 32.31 240 ALA A CA 1
ATOM 1946 C C . ALA A 1 240 ? -36.947 48.504 43.430 1.00 32.31 240 ALA A C 1
ATOM 1948 O O . ALA A 1 240 ? -36.129 49.388 43.226 1.00 32.31 240 ALA A O 1
ATOM 1949 N N . PHE A 1 241 ? -37.848 48.279 42.467 1.00 31.92 241 PHE A N 1
ATOM 1950 C CA . PHE A 1 241 ? -39.316 48.466 42.521 1.00 31.92 241 PHE A CA 1
ATOM 1951 C C . PHE A 1 241 ? -39.774 49.925 42.765 1.00 31.92 241 PHE A C 1
ATOM 1953 O O . PHE A 1 241 ? -39.802 50.394 43.900 1.00 31.92 241 PHE A O 1
ATOM 1960 N N . GLY A 1 242 ? -40.263 50.580 41.699 1.00 29.94 242 GLY A N 1
ATOM 1961 C CA . GLY A 1 242 ? -40.858 51.933 41.705 1.00 29.94 242 GLY A CA 1
ATOM 1962 C C . GLY A 1 242 ? -39.830 53.071 41.562 1.00 29.94 242 GLY A C 1
ATOM 1963 O O . GLY A 1 242 ? -38.691 52.926 41.972 1.00 29.94 242 GLY A O 1
ATOM 1964 N N . ASP A 1 243 ? -40.138 54.234 40.983 1.00 30.27 243 ASP A N 1
ATOM 1965 C CA . ASP A 1 243 ? -41.301 54.665 40.190 1.00 30.27 243 ASP A CA 1
ATOM 1966 C C . ASP A 1 243 ? -40.841 55.755 39.182 1.00 30.27 243 ASP A C 1
ATOM 1968 O O . ASP A 1 243 ? -39.682 56.162 39.137 1.00 30.27 243 ASP A O 1
ATOM 1972 N N . ARG A 1 244 ? -41.762 56.187 38.326 1.00 31.34 244 ARG A N 1
ATOM 1973 C CA . ARG A 1 244 ? -41.650 57.132 37.211 1.00 31.34 244 ARG A CA 1
ATOM 1974 C C . ARG A 1 244 ? -40.839 58.416 37.445 1.00 31.34 244 ARG A C 1
ATOM 1976 O O . ARG A 1 244 ? -41.037 59.144 38.411 1.00 31.34 244 ARG A O 1
ATOM 1983 N N . SER A 1 245 ? -40.271 58.849 36.313 1.00 32.62 245 SER A N 1
ATOM 1984 C CA . SER A 1 245 ? -40.052 60.245 35.886 1.00 32.62 245 SER A CA 1
ATOM 1985 C C . SER A 1 245 ? -38.903 61.020 36.539 1.00 32.62 245 SER A C 1
ATOM 1987 O O . SER A 1 245 ? -38.640 60.894 37.725 1.00 32.62 245 SER A O 1
ATOM 1989 N N . GLY A 1 246 ? -38.240 61.882 35.756 1.00 33.53 246 GLY A N 1
ATOM 1990 C CA . GLY A 1 246 ? -37.237 62.808 36.302 1.00 33.53 246 GLY A CA 1
ATOM 1991 C C . GLY A 1 246 ? -36.017 63.048 35.418 1.00 33.53 246 GLY A C 1
ATOM 1992 O O . GLY A 1 246 ? -34.895 62.727 35.783 1.00 33.53 246 GLY A O 1
ATOM 1993 N N . ARG A 1 247 ? -36.229 63.669 34.256 1.00 48.75 247 ARG A N 1
ATOM 1994 C CA . ARG A 1 247 ? -35.187 64.304 33.432 1.00 48.75 247 ARG A CA 1
ATOM 1995 C C . ARG A 1 247 ? -34.260 65.198 34.285 1.00 48.75 247 ARG A C 1
ATOM 1997 O O . ARG A 1 247 ? -34.665 66.304 34.631 1.00 48.75 247 ARG A O 1
ATOM 2004 N N . GLY A 1 248 ? -33.018 64.775 34.546 1.00 49.03 248 GLY A N 1
ATOM 2005 C CA . GLY A 1 248 ? -31.983 65.639 35.142 1.00 49.03 248 GLY A CA 1
ATOM 2006 C C . GLY A 1 248 ? -30.885 64.907 35.922 1.00 49.03 248 GLY A C 1
ATOM 2007 O O . GLY A 1 248 ? -30.999 64.757 37.131 1.00 49.03 248 GLY A O 1
ATOM 2008 N N . GLY A 1 249 ? -29.792 64.519 35.252 1.00 47.84 249 GLY A N 1
ATOM 2009 C CA . GLY A 1 249 ? -28.639 63.870 35.906 1.00 47.84 249 GLY A CA 1
ATOM 2010 C C . GLY A 1 249 ? -27.311 64.070 35.172 1.00 47.84 249 GLY A C 1
ATOM 2011 O O . GLY A 1 249 ? -26.357 64.574 35.761 1.00 47.84 249 GLY A O 1
ATOM 2012 N N . GLY A 1 250 ? -27.285 63.809 33.859 1.00 52.88 250 GLY A N 1
ATOM 2013 C CA . GLY A 1 250 ? -26.080 63.836 33.009 1.00 52.88 250 GLY A CA 1
ATOM 2014 C C . GLY A 1 250 ? -25.390 65.192 32.795 1.00 52.88 250 GLY A C 1
ATOM 2015 O O . GLY A 1 250 ? -24.689 65.349 31.807 1.00 52.88 250 GLY A O 1
ATOM 2016 N N . LYS A 1 251 ? -25.586 66.182 33.677 1.00 51.28 251 LYS A N 1
ATOM 2017 C CA . LYS A 1 251 ? -24.820 67.438 33.670 1.00 51.28 251 LYS A CA 1
ATOM 2018 C C . LYS A 1 251 ? -23.663 67.444 34.678 1.00 51.28 251 LYS A C 1
ATOM 2020 O O . LYS A 1 251 ? -22.712 68.180 34.471 1.00 51.28 251 LYS A O 1
ATOM 2025 N N . ARG A 1 252 ? -23.700 66.631 35.745 1.00 57.09 252 ARG A N 1
ATOM 2026 C CA . ARG A 1 252 ? -22.602 66.602 36.737 1.00 57.09 252 ARG A CA 1
ATOM 2027 C C . ARG A 1 252 ? -21.420 65.752 36.290 1.00 57.09 252 ARG A C 1
ATOM 2029 O O . ARG A 1 252 ? -20.288 66.172 36.489 1.00 57.09 252 ARG A O 1
ATOM 2036 N N . ASP A 1 253 ? -21.676 64.609 35.660 1.00 58.66 253 ASP A N 1
ATOM 2037 C CA . ASP A 1 253 ? -20.604 63.728 35.180 1.00 58.66 253 ASP A CA 1
ATOM 2038 C C . ASP A 1 253 ? -19.958 64.280 33.907 1.00 58.66 253 ASP A C 1
ATOM 2040 O O . ASP A 1 253 ? -18.739 64.236 33.779 1.00 58.66 253 ASP A O 1
ATOM 2044 N N . VAL A 1 254 ? -20.747 64.929 33.040 1.00 61.81 254 VAL A N 1
ATOM 2045 C CA . VAL A 1 254 ? -20.225 65.723 31.918 1.00 61.81 254 VAL A CA 1
ATOM 2046 C C . VAL A 1 254 ? -19.394 66.899 32.434 1.00 61.81 254 VAL A C 1
ATOM 2048 O O . VAL A 1 254 ? -18.228 66.968 32.084 1.00 61.81 254 VAL A O 1
ATOM 2051 N N . GLU A 1 255 ? -19.875 67.725 33.375 1.00 59.84 255 GLU A N 1
ATOM 2052 C CA . GLU A 1 255 ? -19.033 68.784 33.970 1.00 59.84 255 GLU A CA 1
ATOM 2053 C C . GLU A 1 255 ? -17.793 68.243 34.725 1.00 59.84 255 GLU A C 1
ATOM 2055 O O . GLU A 1 255 ? -16.837 68.983 34.959 1.00 59.84 255 GLU A O 1
ATOM 2060 N N . ARG A 1 256 ? -17.791 66.985 35.187 1.00 65.00 256 ARG A N 1
ATOM 2061 C CA . ARG A 1 256 ? -16.631 66.377 35.862 1.00 65.00 256 ARG A CA 1
ATOM 2062 C C . ARG A 1 256 ? -15.606 65.854 34.857 1.00 65.00 256 ARG A C 1
ATOM 2064 O O . ARG A 1 256 ? -14.413 65.993 35.110 1.00 65.00 256 ARG A O 1
ATOM 2071 N N . LEU A 1 257 ? -16.059 65.313 33.728 1.00 62.50 257 LEU A N 1
ATOM 2072 C CA . LEU A 1 257 ? -15.210 64.905 32.611 1.00 62.50 257 LEU A CA 1
ATOM 2073 C C . LEU A 1 257 ? -14.702 66.113 31.814 1.00 62.50 257 LEU A C 1
ATOM 2075 O O . LEU A 1 257 ? -13.522 66.154 31.511 1.00 62.50 257 LEU A O 1
ATOM 2079 N N . GLU A 1 258 ? -15.523 67.137 31.576 1.00 65.44 258 GLU A N 1
ATOM 2080 C CA . GLU A 1 258 ? -15.113 68.411 30.966 1.00 65.44 258 GLU A CA 1
ATOM 2081 C C . GLU A 1 258 ? -14.085 69.148 31.832 1.00 65.44 258 GLU A C 1
ATOM 2083 O O . GLU A 1 258 ? -13.113 69.665 31.293 1.00 65.44 258 GLU A O 1
ATOM 2088 N N . ARG A 1 259 ? -14.222 69.144 33.170 1.00 69.06 259 ARG A N 1
ATOM 2089 C CA . ARG A 1 259 ? -13.148 69.639 34.054 1.00 69.06 259 ARG A CA 1
ATOM 2090 C C . ARG A 1 259 ? -11.894 68.777 33.956 1.00 69.06 259 ARG A C 1
ATOM 2092 O O . ARG A 1 259 ? -10.821 69.329 33.811 1.00 69.06 259 ARG A O 1
ATOM 2099 N N . LYS A 1 260 ? -12.009 67.445 33.974 1.00 70.62 260 LYS A N 1
ATOM 2100 C CA . LYS A 1 260 ? -10.839 66.552 33.914 1.00 70.62 260 LYS A CA 1
ATOM 2101 C C . LYS A 1 260 ? -10.099 66.626 32.570 1.00 70.62 260 LYS A C 1
ATOM 2103 O O . LYS A 1 260 ? -8.878 66.533 32.553 1.00 70.62 260 LYS A O 1
ATOM 2108 N N . ILE A 1 261 ? -10.829 66.801 31.469 1.00 71.56 261 ILE A N 1
ATOM 2109 C CA . ILE A 1 261 ? -10.284 67.045 30.129 1.00 71.56 261 ILE A CA 1
ATOM 2110 C C . ILE A 1 261 ? -9.697 68.455 30.064 1.00 71.56 261 ILE A C 1
ATOM 2112 O O . ILE A 1 261 ? -8.576 68.593 29.605 1.00 71.56 261 ILE A O 1
ATOM 2116 N N . GLY A 1 262 ? -10.375 69.470 30.608 1.00 72.50 262 GLY A N 1
ATOM 2117 C CA . GLY A 1 262 ? -9.847 70.833 30.709 1.00 72.50 262 GLY A CA 1
ATOM 2118 C C . GLY A 1 262 ? -8.556 70.923 31.529 1.00 72.50 262 GLY A C 1
ATOM 2119 O O . GLY A 1 262 ? -7.619 71.577 31.090 1.00 72.50 262 GLY A O 1
ATOM 2120 N N . ASP A 1 263 ? -8.465 70.216 32.659 1.00 72.88 263 ASP A N 1
ATOM 2121 C CA . ASP A 1 263 ? -7.247 70.095 33.470 1.00 72.88 263 ASP A CA 1
ATOM 2122 C C . ASP A 1 263 ? -6.124 69.428 32.649 1.00 72.88 263 ASP A C 1
ATOM 2124 O O . ASP A 1 263 ? -5.008 69.934 32.596 1.00 72.88 263 ASP A O 1
ATOM 2128 N N . LEU A 1 264 ? -6.421 68.329 31.940 1.00 69.88 264 LEU A N 1
ATOM 2129 C CA . LEU A 1 264 ? -5.443 67.619 31.103 1.00 69.88 264 LEU A CA 1
ATOM 2130 C C . LEU A 1 264 ? -5.030 68.405 29.848 1.00 69.88 264 LEU A C 1
ATOM 2132 O O . LEU A 1 264 ? -3.881 68.312 29.430 1.00 69.88 264 LEU A O 1
ATOM 2136 N N . GLU A 1 265 ? -5.921 69.191 29.246 1.00 74.88 265 GLU A N 1
ATOM 2137 C CA . GLU A 1 265 ? -5.615 70.107 28.142 1.00 74.88 265 GLU A CA 1
ATOM 2138 C C . GLU A 1 265 ? -4.829 71.327 28.640 1.00 74.88 265 GLU A C 1
ATOM 2140 O O . GLU A 1 265 ? -3.911 71.788 27.957 1.00 74.88 265 GLU A O 1
ATOM 2145 N N . GLN A 1 266 ? -5.113 71.816 29.850 1.00 77.25 266 GLN A N 1
ATOM 2146 C CA . GLN A 1 266 ? -4.336 72.860 30.514 1.00 77.25 266 GLN A CA 1
ATOM 2147 C C . GLN A 1 266 ? -2.931 72.360 30.885 1.00 77.25 266 GLN A C 1
ATOM 2149 O O . GLN A 1 266 ? -1.959 73.082 30.678 1.00 77.25 266 GLN A O 1
ATOM 2154 N N . ASP A 1 267 ? -2.788 71.108 31.320 1.00 75.56 267 ASP A N 1
ATOM 2155 C CA . ASP A 1 267 ? -1.490 70.474 31.559 1.00 75.56 267 ASP A CA 1
ATOM 2156 C C . ASP A 1 267 ? -0.750 70.175 30.244 1.00 75.56 267 ASP A C 1
ATOM 2158 O O . ASP A 1 267 ? 0.448 70.431 30.148 1.00 75.56 267 ASP A O 1
ATOM 2162 N N . ASN A 1 268 ? -1.432 69.723 29.184 1.00 73.62 268 ASN A N 1
ATOM 2163 C CA . ASN A 1 268 ? -0.806 69.488 27.875 1.00 73.62 268 ASN A CA 1
ATOM 2164 C C . ASN A 1 268 ? -0.365 70.807 27.216 1.00 73.62 268 ASN A C 1
ATOM 2166 O O . ASN A 1 268 ? 0.717 70.877 26.635 1.00 73.62 268 ASN A O 1
ATOM 2170 N N . THR A 1 269 ? -1.151 71.881 27.345 1.00 79.50 269 THR A N 1
ATOM 2171 C CA . THR A 1 269 ? -0.751 73.227 26.896 1.00 79.50 269 THR A CA 1
ATOM 2172 C C . THR A 1 269 ? 0.326 73.837 27.791 1.00 79.50 269 THR A C 1
ATOM 2174 O O . THR A 1 269 ? 1.240 74.466 27.262 1.00 79.50 269 THR A O 1
ATOM 2177 N N . SER A 1 270 ? 0.312 73.585 29.105 1.00 77.00 270 SER A N 1
ATOM 2178 C CA . SER A 1 270 ? 1.394 73.959 30.025 1.00 77.00 270 SER A CA 1
ATOM 2179 C C . SER A 1 270 ? 2.700 73.260 29.643 1.00 77.00 270 SER A C 1
ATOM 2181 O O . SER A 1 270 ? 3.693 73.940 29.396 1.00 77.00 270 SER A O 1
ATOM 2183 N N . LEU A 1 271 ? 2.697 71.937 29.462 1.00 74.69 271 LEU A N 1
ATOM 2184 C CA . LEU A 1 271 ? 3.860 71.153 29.034 1.00 74.69 271 LEU A CA 1
ATOM 2185 C C . LEU A 1 271 ? 4.343 71.550 27.635 1.00 74.69 271 LEU A C 1
ATOM 2187 O O . LEU A 1 271 ? 5.540 71.744 27.442 1.00 74.69 271 LEU A O 1
ATOM 2191 N N . ARG A 1 272 ? 3.442 71.771 26.668 1.00 78.75 272 ARG A N 1
ATOM 2192 C CA . ARG A 1 272 ? 3.816 72.317 25.351 1.00 78.75 272 ARG A CA 1
ATOM 2193 C C . ARG A 1 272 ? 4.408 73.720 25.465 1.00 78.75 272 ARG A C 1
ATOM 2195 O O . ARG A 1 272 ? 5.386 74.004 24.779 1.00 78.75 272 ARG A O 1
ATOM 2202 N N . SER A 1 273 ? 3.882 74.583 26.336 1.00 78.00 273 SER A N 1
ATOM 2203 C CA . SER A 1 273 ? 4.452 75.916 26.578 1.00 78.00 273 SER A CA 1
ATOM 2204 C C . SER A 1 273 ? 5.822 75.842 27.255 1.00 78.00 273 SER A C 1
ATOM 2206 O O . SER A 1 273 ? 6.708 76.602 26.886 1.00 78.00 273 SER A O 1
ATOM 2208 N N . GLN A 1 274 ? 6.041 74.882 28.160 1.00 78.12 274 GLN A N 1
ATOM 2209 C CA . GLN A 1 274 ? 7.331 74.636 28.809 1.00 78.12 274 GLN A CA 1
ATOM 2210 C C . GLN A 1 274 ? 8.359 74.070 27.825 1.00 78.12 274 GLN A C 1
ATOM 2212 O O . GLN A 1 274 ? 9.488 74.547 27.805 1.00 78.12 274 GLN A O 1
ATOM 2217 N N . ILE A 1 275 ? 7.975 73.128 26.958 1.00 76.38 275 ILE A N 1
ATOM 2218 C CA . ILE A 1 275 ? 8.831 72.628 25.869 1.00 76.38 275 ILE A CA 1
ATOM 2219 C C . ILE A 1 275 ? 9.161 73.764 24.893 1.00 76.38 275 ILE A C 1
ATOM 2221 O O . ILE A 1 275 ? 10.325 73.968 24.567 1.00 76.38 275 ILE A O 1
ATOM 2225 N N . THR A 1 276 ? 8.170 74.564 24.486 1.00 78.50 276 THR A N 1
ATOM 2226 C CA . THR A 1 276 ? 8.397 75.724 23.604 1.00 78.50 276 THR A CA 1
ATOM 2227 C C . THR A 1 276 ? 9.314 76.754 24.273 1.00 78.50 276 THR A C 1
ATOM 2229 O O . THR A 1 276 ? 10.219 77.263 23.623 1.00 78.50 276 THR A O 1
ATOM 2232 N N . ALA A 1 277 ? 9.150 77.011 25.576 1.00 79.44 277 ALA A N 1
ATOM 2233 C CA . ALA A 1 277 ? 10.014 77.900 26.351 1.00 79.44 277 ALA A CA 1
ATOM 2234 C C . ALA A 1 277 ? 11.443 77.352 26.524 1.00 79.44 277 ALA A C 1
ATOM 2236 O O . ALA A 1 277 ? 12.403 78.116 26.497 1.00 79.44 277 ALA A O 1
ATOM 2237 N N . GLN A 1 278 ? 11.614 76.036 26.675 1.00 74.69 278 GLN A N 1
ATOM 2238 C CA . GLN A 1 278 ? 12.939 75.411 26.705 1.00 74.69 278 GLN A CA 1
ATOM 2239 C C . GLN A 1 278 ? 13.619 75.483 25.331 1.00 74.69 278 GLN A C 1
ATOM 2241 O O . GLN A 1 278 ? 14.800 75.811 25.264 1.00 74.69 278 GLN A O 1
ATOM 2246 N N . VAL A 1 279 ? 12.880 75.273 24.237 1.00 79.19 279 VAL A N 1
ATOM 2247 C CA . VAL A 1 279 ? 13.394 75.446 22.868 1.00 79.19 279 VAL A CA 1
ATOM 2248 C C . VAL A 1 279 ? 13.776 76.906 22.597 1.00 79.19 279 VAL A C 1
ATOM 2250 O O . VAL A 1 279 ? 14.857 77.152 22.065 1.00 79.19 279 VAL A O 1
ATOM 2253 N N . THR A 1 280 ? 12.970 77.891 23.013 1.00 78.12 280 THR A N 1
ATOM 2254 C CA . THR A 1 280 ? 13.344 79.309 22.858 1.00 78.12 280 THR A CA 1
ATOM 2255 C C . THR A 1 280 ? 14.509 79.713 23.758 1.00 78.12 280 THR A C 1
ATOM 2257 O O . THR A 1 280 ? 15.345 80.493 23.312 1.00 78.12 280 THR A O 1
ATOM 2260 N N . MET A 1 281 ? 14.645 79.156 24.969 1.00 77.62 281 MET A N 1
ATOM 2261 C CA . MET A 1 281 ? 15.844 79.367 25.793 1.00 77.62 281 MET A CA 1
ATOM 2262 C C . MET A 1 281 ? 17.098 78.721 25.192 1.00 77.62 281 MET A C 1
ATOM 2264 O O . MET A 1 281 ? 18.174 79.299 25.314 1.00 77.62 281 MET A O 1
ATOM 2268 N N . LEU A 1 282 ? 16.987 77.567 24.525 1.00 75.50 282 LEU A N 1
ATOM 2269 C CA . LEU A 1 282 ? 18.107 76.953 23.803 1.00 75.50 282 LEU A CA 1
ATOM 2270 C C . LEU A 1 282 ? 18.498 77.755 22.553 1.00 75.50 282 LEU A C 1
ATOM 2272 O O . LEU A 1 282 ? 19.691 77.927 22.313 1.00 75.50 282 LEU A O 1
ATOM 2276 N N . SER A 1 283 ? 17.526 78.304 21.810 1.00 79.81 283 SER A N 1
ATOM 2277 C CA . SER A 1 283 ? 17.801 79.245 20.712 1.00 79.81 283 SER A CA 1
ATOM 2278 C C . SER A 1 283 ? 18.504 80.493 21.237 1.00 79.81 283 SER A C 1
ATOM 2280 O O . SER A 1 283 ? 19.624 80.767 20.826 1.00 79.81 283 SER A O 1
ATOM 2282 N N . ALA A 1 284 ? 17.922 81.169 22.235 1.00 77.25 284 ALA A N 1
ATOM 2283 C CA . ALA A 1 284 ? 18.494 82.377 22.823 1.00 77.25 284 ALA A CA 1
ATOM 2284 C C . ALA A 1 284 ? 19.902 82.144 23.396 1.00 77.25 284 ALA A C 1
ATOM 2286 O O . ALA A 1 284 ? 20.765 82.998 23.249 1.00 77.25 284 ALA A O 1
ATOM 2287 N N . ARG A 1 285 ? 20.171 80.969 23.987 1.00 78.12 285 ARG A N 1
ATOM 2288 C CA . ARG A 1 285 ? 21.517 80.562 24.430 1.00 78.12 285 ARG A CA 1
ATOM 2289 C C . ARG A 1 285 ? 22.502 80.360 23.282 1.00 78.12 285 ARG A C 1
ATOM 2291 O O . ARG A 1 285 ? 23.698 80.572 23.473 1.00 78.12 285 ARG A O 1
ATOM 2298 N N . ASN A 1 286 ? 22.038 79.918 22.117 1.00 78.50 286 ASN A N 1
ATOM 2299 C CA . ASN A 1 286 ? 22.890 79.769 20.945 1.00 78.50 286 ASN A CA 1
ATOM 2300 C C . ASN A 1 286 ? 23.141 81.118 20.251 1.00 78.50 286 ASN A C 1
ATOM 2302 O O . ASN A 1 286 ? 24.280 81.377 19.867 1.00 78.50 286 ASN A O 1
ATOM 2306 N N . ASP A 1 287 ? 22.124 81.979 20.186 1.00 82.88 287 ASP A N 1
ATOM 2307 C CA . ASP A 1 287 ? 22.214 83.354 19.682 1.00 82.88 287 ASP A CA 1
ATOM 2308 C C . ASP A 1 287 ? 23.141 84.204 20.579 1.00 82.88 287 ASP A C 1
ATOM 2310 O O . ASP A 1 287 ? 24.029 84.888 20.082 1.00 82.88 287 ASP A O 1
ATOM 2314 N N . GLU A 1 288 ? 23.032 84.075 21.909 1.00 81.50 288 GLU A N 1
ATOM 2315 C CA . GLU A 1 288 ? 23.945 84.670 22.905 1.00 81.50 288 GLU A CA 1
ATOM 2316 C C . GLU A 1 288 ? 25.395 84.186 22.706 1.00 81.50 288 GLU A C 1
ATOM 2318 O O . GLU A 1 288 ? 26.334 84.978 22.766 1.00 81.50 288 GLU A O 1
ATOM 2323 N N . LYS A 1 289 ? 25.598 82.899 22.387 1.00 80.44 289 LYS A N 1
ATOM 2324 C CA . LYS A 1 289 ? 26.926 82.333 22.089 1.00 80.44 289 LYS A CA 1
ATOM 2325 C C . LYS A 1 289 ? 27.545 82.919 20.813 1.00 80.44 289 LYS A C 1
ATOM 2327 O O . LYS A 1 289 ? 28.765 83.056 20.753 1.00 80.44 289 LYS A O 1
ATOM 2332 N N . ASP A 1 290 ? 26.743 83.217 19.792 1.00 82.56 290 ASP A N 1
ATOM 2333 C CA . ASP A 1 290 ? 27.249 83.779 18.535 1.00 82.56 290 ASP A CA 1
ATOM 2334 C C . ASP A 1 290 ? 27.397 85.316 18.606 1.00 82.56 290 ASP A C 1
ATOM 2336 O O . ASP A 1 290 ? 28.401 85.837 18.126 1.00 82.56 290 ASP A O 1
ATOM 2340 N N . ALA A 1 291 ? 26.549 86.025 19.360 1.00 83.00 291 ALA A N 1
ATOM 2341 C CA . ALA A 1 291 ? 26.760 87.437 19.705 1.00 83.00 291 ALA A CA 1
ATOM 2342 C C . ALA A 1 291 ? 28.062 87.662 20.505 1.00 83.00 291 ALA A C 1
ATOM 2344 O O . ALA A 1 291 ? 28.845 88.551 20.178 1.00 83.00 291 ALA A O 1
ATOM 2345 N N . LEU A 1 292 ? 28.360 86.800 21.489 1.00 79.88 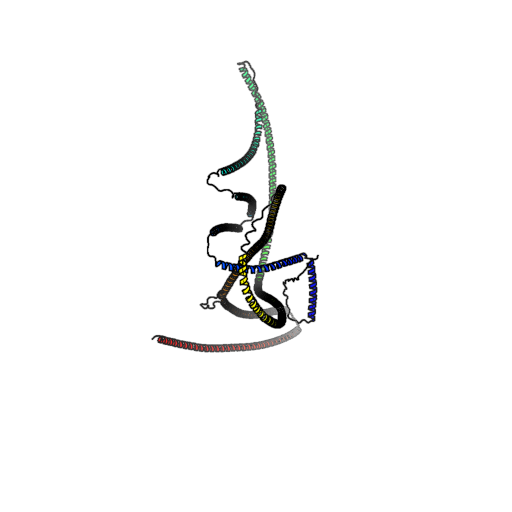292 LEU A N 1
ATOM 2346 C CA . LEU A 1 292 ? 29.630 86.834 22.233 1.00 79.88 292 LEU A CA 1
ATOM 2347 C C . LEU A 1 292 ? 30.862 86.567 21.348 1.00 79.88 292 LEU A C 1
ATOM 2349 O O . LEU A 1 292 ? 31.974 86.937 21.720 1.00 79.88 292 LEU A O 1
ATOM 2353 N N . ARG A 1 293 ? 30.701 85.923 20.183 1.00 76.06 293 ARG A N 1
ATOM 2354 C CA . ARG A 1 293 ? 31.793 85.746 19.210 1.00 76.06 293 ARG A CA 1
ATOM 2355 C C . ARG A 1 293 ? 32.024 87.011 18.390 1.00 76.06 293 ARG A C 1
ATOM 2357 O O . ARG A 1 293 ? 33.178 87.361 18.167 1.00 76.06 293 ARG A O 1
ATOM 2364 N N . GLU A 1 294 ? 30.964 87.709 17.989 1.00 81.62 294 GLU A N 1
ATOM 2365 C CA . GLU A 1 294 ? 31.086 89.008 17.315 1.00 81.62 294 GLU A CA 1
ATOM 2366 C C . GLU A 1 294 ? 31.671 90.079 18.251 1.00 81.62 294 GLU A C 1
ATOM 2368 O O . GLU A 1 294 ? 32.564 90.819 17.843 1.00 81.62 294 GLU A O 1
ATOM 2373 N N . GLU A 1 295 ? 31.261 90.104 19.525 1.00 80.19 295 GLU A N 1
ATOM 2374 C CA . GLU A 1 295 ? 31.783 91.041 20.535 1.00 80.19 295 GLU A CA 1
ATOM 2375 C C . GLU A 1 295 ? 33.296 90.857 20.793 1.00 80.19 295 GLU A C 1
ATOM 2377 O O . GLU A 1 295 ? 34.028 91.821 21.012 1.00 80.19 295 GLU A O 1
ATOM 2382 N N . VAL A 1 296 ? 33.812 89.627 20.677 1.00 75.81 296 VAL A N 1
ATOM 2383 C CA . VAL A 1 296 ? 35.262 89.356 20.731 1.00 75.81 296 VAL A CA 1
ATOM 2384 C C . VAL A 1 296 ? 36.008 89.921 19.514 1.00 75.81 296 VAL A C 1
ATOM 2386 O O . VAL A 1 296 ? 37.149 90.365 19.660 1.00 75.81 296 VAL A O 1
ATOM 2389 N N . GLU A 1 297 ? 35.402 89.942 18.324 1.00 79.81 297 GLU A N 1
ATOM 2390 C CA . GLU A 1 297 ? 36.033 90.525 17.131 1.00 79.81 297 GLU A CA 1
ATOM 2391 C C . GLU A 1 297 ? 35.939 92.060 17.096 1.00 79.81 297 GLU A C 1
ATOM 2393 O O . GLU A 1 297 ? 36.866 92.714 16.607 1.00 79.81 297 GLU A O 1
ATOM 2398 N N . THR A 1 298 ? 34.891 92.672 17.661 1.00 80.12 298 THR A N 1
ATOM 2399 C CA . THR A 1 298 ? 34.814 94.140 17.791 1.00 80.12 298 THR A CA 1
ATOM 2400 C C . THR A 1 298 ? 35.803 94.674 18.827 1.00 80.12 298 THR A C 1
ATOM 2402 O O . THR A 1 298 ? 36.515 95.637 18.537 1.00 80.12 298 THR A O 1
ATOM 2405 N N . LEU A 1 299 ? 35.964 94.003 19.975 1.00 78.00 299 LEU A N 1
ATOM 2406 C CA . LEU A 1 299 ? 36.943 94.391 21.002 1.00 78.00 299 LEU A CA 1
ATOM 2407 C C . LEU A 1 299 ? 38.398 94.389 20.493 1.00 78.00 299 LEU A C 1
ATOM 2409 O O . LEU A 1 299 ? 39.209 95.196 20.951 1.00 78.00 299 LEU A O 1
ATOM 2413 N N . LYS A 1 300 ? 38.737 93.550 19.503 1.00 70.19 300 LYS A N 1
ATOM 2414 C CA . LYS A 1 300 ? 40.044 93.605 18.817 1.00 70.19 300 LYS A CA 1
ATOM 2415 C C . LYS A 1 300 ? 40.232 94.881 17.988 1.00 70.19 300 LYS A C 1
ATOM 2417 O O . LYS A 1 300 ? 41.342 95.401 17.931 1.00 70.19 300 LYS A O 1
ATOM 2422 N N . HIS A 1 301 ? 39.174 95.389 17.356 1.00 74.75 301 HIS A N 1
ATOM 2423 C CA . HIS A 1 301 ? 39.230 96.609 16.541 1.00 74.75 301 HIS A CA 1
ATOM 2424 C C . HIS A 1 301 ? 39.246 97.889 17.391 1.00 74.75 301 HIS A C 1
ATOM 2426 O O . HIS A 1 301 ? 39.833 98.891 16.983 1.00 74.75 301 HIS A O 1
ATOM 2432 N N . ASP A 1 302 ? 38.623 97.876 18.570 1.00 77.00 302 ASP A N 1
ATOM 2433 C CA . ASP A 1 302 ? 38.630 99.034 19.472 1.00 77.00 302 ASP A CA 1
ATOM 2434 C C . ASP A 1 302 ? 39.964 99.198 20.217 1.00 77.00 302 ASP A C 1
ATOM 2436 O O . ASP A 1 302 ? 40.387 100.330 20.456 1.00 77.00 302 ASP A O 1
ATOM 2440 N N . LEU A 1 303 ? 40.689 98.100 20.477 1.00 69.31 303 LEU A N 1
ATOM 2441 C CA . LEU A 1 303 ? 42.083 98.156 20.940 1.00 69.31 303 LEU A CA 1
ATOM 2442 C C . LEU A 1 303 ? 42.984 98.939 19.970 1.00 69.31 303 LEU A C 1
ATOM 2444 O O . LEU A 1 303 ? 43.742 99.793 20.416 1.00 69.31 303 LEU A O 1
ATOM 2448 N N . PHE A 1 304 ? 42.841 98.716 18.658 1.00 71.06 304 PHE A N 1
ATOM 2449 C CA . PHE A 1 304 ? 43.630 99.407 17.628 1.00 71.06 304 PHE A CA 1
ATOM 2450 C C . PHE A 1 304 ? 43.376 100.927 17.590 1.00 71.06 304 PHE A C 1
ATOM 2452 O O . PHE A 1 304 ? 44.293 101.706 17.357 1.00 71.06 304 PHE A O 1
ATOM 2459 N N . ARG A 1 305 ? 42.143 101.381 17.862 1.00 74.06 305 ARG A N 1
ATOM 2460 C CA . ARG A 1 305 ? 41.810 102.821 17.873 1.00 74.06 305 ARG A CA 1
ATOM 2461 C C . ARG A 1 305 ? 42.278 103.547 19.135 1.00 74.06 305 ARG A C 1
ATOM 2463 O O . ARG A 1 305 ? 42.645 104.716 19.064 1.00 74.06 305 ARG A O 1
ATOM 2470 N N . MET A 1 306 ? 42.309 102.861 20.278 1.00 69.00 306 MET A N 1
ATOM 2471 C CA . MET A 1 306 ? 42.813 103.436 21.533 1.00 69.00 306 MET A CA 1
ATOM 2472 C C . MET A 1 306 ? 44.320 103.739 21.495 1.00 69.00 306 MET A C 1
ATOM 2474 O O . MET A 1 306 ? 44.777 104.607 22.236 1.00 69.00 306 MET A O 1
ATOM 2478 N N . GLU A 1 307 ? 45.089 103.081 20.623 1.00 66.19 307 GLU A N 1
ATOM 2479 C CA . GLU A 1 307 ? 46.507 103.400 20.403 1.00 66.19 307 GLU A CA 1
ATOM 2480 C C . GLU A 1 307 ? 46.697 104.746 19.667 1.00 66.19 307 GLU A C 1
ATOM 2482 O O . GLU A 1 307 ? 47.652 105.468 19.950 1.00 66.19 307 GLU A O 1
ATOM 2487 N N . GLU A 1 308 ? 45.758 105.136 18.795 1.00 65.88 308 GLU A N 1
ATOM 2488 C CA . GLU A 1 308 ? 45.828 106.353 17.966 1.00 65.88 308 GLU A CA 1
ATOM 2489 C C . GLU A 1 308 ? 45.428 107.632 18.742 1.00 65.88 308 GLU A C 1
ATOM 2491 O O . GLU A 1 308 ? 46.031 108.697 18.579 1.00 65.88 308 GLU A O 1
ATOM 2496 N N . GLU A 1 309 ? 44.454 107.550 19.659 1.00 69.06 309 GLU A N 1
ATOM 2497 C CA . GLU A 1 309 ? 44.001 108.712 20.452 1.00 69.06 309 GLU A CA 1
ATOM 2498 C C . GLU A 1 309 ? 45.037 109.196 21.490 1.00 69.06 309 GLU A C 1
ATOM 2500 O O . GLU A 1 309 ? 45.070 110.384 21.838 1.00 69.06 309 GLU A O 1
ATOM 2505 N N . VAL A 1 310 ? 45.932 108.311 21.951 1.00 68.00 310 VAL A N 1
ATOM 2506 C CA . VAL A 1 310 ? 47.021 108.654 22.888 1.00 68.00 310 VAL A CA 1
ATOM 2507 C C . VAL A 1 310 ? 48.009 109.658 22.275 1.00 68.00 310 VAL A C 1
ATOM 2509 O O . VAL A 1 310 ? 48.573 110.482 23.000 1.00 68.00 310 VAL A O 1
ATOM 2512 N N . GLU A 1 311 ? 48.186 109.652 20.950 1.00 66.44 311 GLU A N 1
ATOM 2513 C CA . GLU A 1 311 ? 49.122 110.543 20.255 1.00 66.44 311 GLU A CA 1
ATOM 2514 C C . GLU A 1 311 ? 48.636 112.006 20.231 1.00 66.44 311 GLU A C 1
ATOM 2516 O O . GLU A 1 311 ? 49.422 112.947 20.394 1.00 66.44 311 GLU A O 1
ATOM 2521 N N . GLN A 1 312 ? 47.326 112.234 20.084 1.00 61.09 312 GLN A N 1
ATOM 2522 C CA . GLN A 1 312 ? 46.783 113.591 19.929 1.00 61.09 312 GLN A CA 1
ATOM 2523 C C . GLN A 1 312 ? 46.807 114.404 21.233 1.00 61.09 312 GLN A C 1
ATOM 2525 O O . GLN A 1 312 ? 47.004 115.624 21.203 1.00 61.09 312 GLN A O 1
ATOM 2530 N N . LEU A 1 313 ? 46.662 113.748 22.390 1.00 60.03 313 LEU A N 1
ATOM 2531 C CA . LEU A 1 313 ? 46.623 114.425 23.692 1.00 60.03 313 LEU A CA 1
ATOM 2532 C C . LEU A 1 313 ? 47.966 115.044 24.117 1.00 60.03 313 LEU A C 1
ATOM 2534 O O . LEU A 1 313 ? 47.973 115.939 24.962 1.00 60.03 313 LEU A O 1
ATOM 2538 N N . GLN A 1 314 ? 49.088 114.653 23.503 1.00 56.78 314 GLN A N 1
ATOM 2539 C CA . GLN A 1 314 ? 50.405 115.221 23.823 1.00 56.78 314 GLN A CA 1
ATOM 2540 C C . GLN A 1 314 ? 50.597 116.661 23.301 1.00 56.78 314 GLN A C 1
ATOM 2542 O O . GLN A 1 314 ? 51.349 117.430 23.896 1.00 56.78 314 GLN A O 1
ATOM 2547 N N . LYS A 1 315 ? 49.902 117.076 22.228 1.00 58.53 315 LYS A N 1
ATOM 2548 C CA . LYS A 1 315 ? 50.148 118.376 21.556 1.00 58.53 315 LYS A CA 1
ATOM 2549 C C . LYS A 1 315 ? 49.459 119.592 22.191 1.00 58.53 315 LYS A C 1
ATOM 2551 O O . LYS A 1 315 ? 49.894 120.718 21.966 1.00 58.53 315 LYS A O 1
ATOM 2556 N N . ASN A 1 316 ? 48.423 119.404 23.010 1.00 52.19 316 ASN A N 1
ATOM 2557 C CA . ASN A 1 316 ? 47.651 120.518 23.588 1.00 52.19 316 ASN A CA 1
ATOM 2558 C C . ASN A 1 316 ? 48.274 121.147 24.858 1.00 52.19 316 ASN A C 1
ATOM 2560 O O . ASN A 1 316 ? 47.662 122.026 25.465 1.00 52.19 316 ASN A O 1
ATOM 2564 N N . SER A 1 317 ? 49.479 120.732 25.267 1.00 53.12 317 SER A N 1
ATOM 2565 C CA . SER A 1 317 ? 50.086 121.150 26.543 1.00 53.12 317 SER A CA 1
ATOM 2566 C C . SER A 1 317 ? 50.864 122.482 26.514 1.00 53.12 317 SER A C 1
ATOM 2568 O O . SER A 1 317 ? 51.152 123.025 27.581 1.00 53.12 317 SER A O 1
ATOM 2570 N N . ASP A 1 318 ? 51.224 123.028 25.345 1.00 41.66 318 ASP A N 1
ATOM 2571 C CA . ASP A 1 318 ? 52.450 123.851 25.268 1.00 41.66 318 ASP A CA 1
ATOM 2572 C C . ASP A 1 318 ? 52.324 125.391 25.280 1.00 41.66 318 ASP A C 1
ATOM 2574 O O . ASP A 1 318 ? 53.307 126.052 25.616 1.00 41.66 318 ASP A O 1
ATOM 2578 N N . ARG A 1 319 ? 51.197 126.030 24.902 1.00 45.12 319 ARG A N 1
ATOM 2579 C CA . ARG A 1 319 ? 51.192 127.504 24.652 1.00 45.12 319 ARG A CA 1
ATOM 2580 C C . ARG A 1 319 ? 50.016 128.319 25.210 1.00 45.12 319 ARG A C 1
ATOM 2582 O O . ARG A 1 319 ? 49.355 129.060 24.490 1.00 45.12 319 ARG A O 1
ATOM 2589 N N . SER A 1 320 ? 49.857 128.305 26.537 1.00 39.44 320 SER A N 1
ATOM 2590 C CA . SER A 1 320 ? 49.100 129.328 27.296 1.00 39.44 320 SER A CA 1
ATOM 2591 C C . SER A 1 320 ? 50.039 130.319 28.019 1.00 39.44 320 SER A C 1
ATOM 2593 O O . SER A 1 320 ? 50.007 130.489 29.242 1.00 39.44 320 SER A O 1
ATOM 2595 N N . GLN A 1 321 ? 50.963 130.942 27.272 1.00 39.38 321 GLN A N 1
ATOM 2596 C CA . GLN A 1 321 ? 52.053 131.756 27.834 1.00 39.38 321 GLN A CA 1
ATOM 2597 C C . GLN A 1 321 ? 52.560 132.805 26.811 1.00 39.38 321 GLN A C 1
ATOM 2599 O O . GLN A 1 321 ? 52.849 132.421 25.687 1.00 39.38 321 GLN A O 1
ATOM 2604 N N . ARG A 1 322 ? 52.729 134.114 27.091 1.00 40.06 322 ARG A N 1
ATOM 2605 C CA . ARG A 1 322 ? 52.242 135.001 28.180 1.00 40.06 322 ARG A CA 1
ATOM 2606 C C . ARG A 1 322 ? 52.460 136.491 27.801 1.00 40.06 322 ARG A C 1
ATOM 2608 O O . ARG A 1 322 ? 53.462 136.824 27.183 1.00 40.06 322 ARG A O 1
ATOM 2615 N N . ARG A 1 323 ? 51.558 137.371 28.269 1.00 49.53 323 ARG A N 1
ATOM 2616 C CA . ARG A 1 323 ? 51.760 138.821 28.557 1.00 49.53 323 ARG A CA 1
ATOM 2617 C C . ARG A 1 323 ? 52.966 139.066 29.494 1.00 49.53 323 ARG A C 1
ATOM 2619 O O . ARG A 1 323 ? 53.288 138.161 30.261 1.00 49.53 323 ARG A O 1
ATOM 2626 N N . GLY A 1 324 ? 53.573 140.258 29.590 1.00 42.44 324 GLY A N 1
ATOM 2627 C CA . GLY A 1 324 ? 53.347 141.576 28.942 1.00 42.44 324 GLY A CA 1
ATOM 2628 C C . GLY A 1 324 ? 54.221 142.673 29.607 1.00 42.44 324 GLY A C 1
ATOM 2629 O O . GLY A 1 324 ? 54.995 142.306 30.486 1.00 42.44 324 GLY A O 1
ATOM 2630 N N . SER A 1 325 ? 54.104 143.962 29.222 1.00 49.41 325 SER A N 1
ATOM 2631 C CA . SER A 1 325 ? 54.128 145.181 30.094 1.00 49.41 325 SER A CA 1
ATOM 2632 C C . SER A 1 325 ? 54.239 146.499 29.284 1.00 49.41 325 SER A C 1
ATOM 2634 O O . SER A 1 325 ? 54.847 146.522 28.221 1.00 49.41 325 SER A O 1
ATOM 2636 N N . GLU A 1 326 ? 53.690 147.590 29.824 1.00 41.94 326 GLU A N 1
ATOM 2637 C CA . GLU A 1 326 ? 53.798 149.008 29.405 1.00 41.94 326 GLU A CA 1
ATOM 2638 C C . GLU A 1 326 ? 55.184 149.640 29.746 1.00 41.94 326 GLU A C 1
ATOM 2640 O O . GLU A 1 326 ? 55.866 149.100 30.622 1.00 41.94 326 GLU A O 1
ATOM 2645 N N . GLY A 1 327 ? 55.682 150.764 29.179 1.00 42.94 327 GLY A N 1
ATOM 2646 C CA . GLY A 1 327 ? 55.198 151.701 28.123 1.00 42.94 327 GLY A CA 1
ATOM 2647 C C . GLY A 1 327 ? 55.156 153.196 28.562 1.00 42.94 327 GLY A C 1
ATOM 2648 O O . GLY A 1 327 ? 54.863 153.421 29.735 1.00 42.94 327 GLY A O 1
ATOM 2649 N N . SER A 1 328 ? 55.458 154.194 27.686 1.00 46.31 328 SER A N 1
ATOM 2650 C CA . SER A 1 328 ? 54.661 155.444 27.464 1.00 46.31 328 SER A CA 1
ATOM 2651 C C . SER A 1 328 ? 55.366 156.586 26.690 1.00 46.31 328 SER A C 1
ATOM 2653 O O . SER A 1 328 ? 56.285 157.201 27.232 1.00 46.31 328 SER A O 1
ATOM 2655 N N . GLU A 1 329 ? 54.896 157.137 25.560 1.00 58.00 329 GLU A N 1
ATOM 2656 C CA . GLU A 1 329 ? 53.904 156.825 24.492 1.00 58.00 329 GLU A CA 1
ATOM 2657 C C . GLU A 1 329 ? 53.822 158.152 23.687 1.00 58.00 329 GLU A C 1
ATOM 2659 O O . GLU A 1 329 ? 53.694 159.221 24.278 1.00 58.00 329 GLU A O 1
ATOM 2664 N N . LYS A 1 330 ? 53.835 158.287 22.362 1.00 59.06 330 LYS A N 1
ATOM 2665 C CA . LYS A 1 330 ? 53.371 157.424 21.275 1.00 59.06 330 LYS A CA 1
ATOM 2666 C C . LYS A 1 330 ? 54.033 157.891 19.974 1.00 59.06 330 LYS A C 1
ATOM 2668 O O . LYS A 1 330 ? 54.917 157.227 19.474 1.00 59.06 330 LYS A O 1
ATOM 2673 N N . THR A 1 331 ? 53.804 159.133 19.536 1.00 40.19 331 THR A N 1
ATOM 2674 C CA . THR A 1 331 ? 54.184 159.633 18.188 1.00 40.19 331 THR A CA 1
ATOM 2675 C C . THR A 1 331 ? 55.681 159.853 17.901 1.00 40.19 331 THR A C 1
ATOM 2677 O O . THR A 1 331 ? 56.032 160.531 16.934 1.00 40.19 331 THR A O 1
ATOM 2680 N N . ARG A 1 332 ? 56.579 159.358 18.756 1.00 48.03 332 ARG A N 1
ATOM 2681 C CA . ARG A 1 332 ? 58.024 159.284 18.486 1.00 48.03 332 ARG A CA 1
ATOM 2682 C C . ARG A 1 332 ? 58.581 157.903 18.816 1.00 48.03 332 ARG A C 1
ATOM 2684 O O . ARG A 1 332 ? 59.417 157.432 18.056 1.00 48.03 332 ARG A O 1
ATOM 2691 N N . GLU A 1 333 ? 58.043 157.251 19.850 1.00 58.31 333 GLU A N 1
ATOM 2692 C CA . GLU A 1 333 ? 58.123 155.792 19.971 1.00 58.31 333 GLU A CA 1
ATOM 2693 C C . GLU A 1 333 ? 57.609 155.120 18.687 1.00 58.31 333 GLU A C 1
ATOM 2695 O O . GLU A 1 333 ? 58.271 154.221 18.231 1.00 58.31 333 GLU A O 1
ATOM 2700 N N . GLU A 1 334 ? 56.579 155.629 18.004 1.00 60.62 334 GLU A N 1
ATOM 2701 C CA . GLU A 1 334 ? 56.051 155.101 16.730 1.00 60.62 334 GLU A CA 1
ATOM 2702 C C . GLU A 1 334 ? 57.093 155.092 15.589 1.00 60.62 334 GLU A C 1
ATOM 2704 O O . GLU A 1 334 ? 57.227 154.099 14.882 1.00 60.62 334 GLU A O 1
ATOM 2709 N N . LEU A 1 335 ? 57.872 156.168 15.401 1.00 53.34 335 LEU A N 1
ATOM 2710 C CA . LEU A 1 335 ? 58.905 156.215 14.347 1.00 53.34 335 LEU A CA 1
ATOM 2711 C C . LEU A 1 335 ? 60.212 155.520 14.753 1.00 53.34 335 LEU A C 1
ATOM 2713 O O . LEU A 1 335 ? 60.974 155.093 13.885 1.00 53.34 335 LEU A O 1
ATOM 2717 N N . GLU A 1 336 ? 60.498 155.432 16.052 1.00 60.62 336 GLU A N 1
ATOM 2718 C CA . GLU A 1 336 ? 61.633 154.659 16.562 1.00 60.62 336 GLU A CA 1
ATOM 2719 C C . GLU A 1 336 ? 61.271 153.142 16.601 1.00 60.62 336 GLU A C 1
ATOM 2721 O O . GLU A 1 336 ? 62.117 152.328 16.236 1.00 60.62 336 GLU A O 1
ATOM 2726 N N . GLU A 1 337 ? 59.998 152.768 16.818 1.00 60.16 337 GLU A N 1
ATOM 2727 C CA . GLU A 1 337 ? 59.407 151.429 16.607 1.00 60.16 337 GLU A CA 1
ATOM 2728 C C . GLU A 1 337 ? 59.461 151.029 15.130 1.00 60.16 337 GLU A C 1
ATOM 2730 O O . GLU A 1 337 ? 59.971 149.957 14.834 1.00 60.16 337 GLU A O 1
ATOM 2735 N N . GLU A 1 338 ? 59.022 151.869 14.180 1.00 62.34 338 GLU A N 1
ATOM 2736 C CA . GLU A 1 338 ? 59.138 151.552 12.743 1.00 62.34 338 GLU A CA 1
ATOM 2737 C C . GLU A 1 338 ? 60.604 151.297 12.326 1.00 62.34 338 GLU A C 1
ATOM 2739 O O . GLU A 1 338 ? 60.887 150.433 11.486 1.00 62.34 338 GLU A O 1
ATOM 2744 N N . LEU A 1 339 ? 61.564 152.018 12.920 1.00 57.00 339 LEU A N 1
ATOM 2745 C CA . LEU A 1 339 ? 62.989 151.826 12.643 1.00 57.00 339 LEU A CA 1
ATOM 2746 C C . LEU A 1 339 ? 63.523 150.509 13.232 1.00 57.00 339 LEU A C 1
ATOM 2748 O O . LEU A 1 339 ? 64.305 149.812 12.574 1.00 57.00 339 LEU A O 1
ATOM 2752 N N . ASP A 1 340 ? 63.100 150.155 14.444 1.00 61.22 340 ASP A N 1
ATOM 2753 C CA . ASP A 1 340 ? 63.493 148.905 15.090 1.00 61.22 340 ASP A CA 1
ATOM 2754 C C . ASP A 1 340 ? 62.746 147.691 14.494 1.00 61.22 340 ASP A C 1
ATOM 2756 O O . ASP A 1 340 ? 63.369 146.651 14.286 1.00 61.22 340 ASP A O 1
ATOM 2760 N N . GLU A 1 341 ? 61.508 147.835 14.003 1.00 67.88 341 GLU A N 1
ATOM 2761 C CA . GLU A 1 341 ? 60.827 146.837 13.160 1.00 67.88 341 GLU A CA 1
ATOM 2762 C C . GLU A 1 341 ? 61.617 146.513 11.882 1.00 67.88 341 GLU A C 1
ATOM 2764 O O . GLU A 1 341 ? 61.601 145.378 11.390 1.00 67.88 341 GLU A O 1
ATOM 2769 N N . HIS A 1 342 ? 62.277 147.511 11.286 1.00 64.56 342 HIS A N 1
ATOM 2770 C CA . HIS A 1 342 ? 63.126 147.306 10.114 1.00 64.56 342 HIS A CA 1
ATOM 2771 C C . HIS A 1 342 ? 64.425 146.563 10.466 1.00 64.56 342 HIS A C 1
ATOM 2773 O O . HIS A 1 342 ? 64.883 145.739 9.667 1.00 64.56 342 HIS A O 1
ATOM 2779 N N . ARG A 1 343 ? 64.988 146.781 11.662 1.00 61.31 343 ARG A N 1
ATOM 2780 C CA . ARG A 1 343 ? 66.133 146.003 12.168 1.00 61.31 343 ARG A CA 1
ATOM 2781 C C . ARG A 1 343 ? 65.742 144.576 12.525 1.00 61.31 343 ARG A C 1
ATOM 2783 O O . ARG A 1 343 ? 66.434 143.650 12.116 1.00 61.31 343 ARG A O 1
ATOM 2790 N N . ASP A 1 344 ? 64.602 144.380 13.172 1.00 63.53 344 ASP A N 1
ATOM 2791 C CA . ASP A 1 344 ? 64.060 143.055 13.466 1.00 63.53 344 ASP A CA 1
ATOM 2792 C C . ASP A 1 344 ? 63.718 142.279 12.187 1.00 63.53 344 ASP A C 1
ATOM 2794 O O . ASP A 1 344 ? 63.887 141.061 12.132 1.00 63.53 344 ASP A O 1
ATOM 2798 N N . ARG A 1 345 ? 63.276 142.955 11.117 1.00 77.06 345 ARG A N 1
ATOM 2799 C CA . ARG A 1 345 ? 63.127 142.334 9.789 1.00 77.06 345 ARG A CA 1
ATOM 2800 C C . ARG A 1 345 ? 64.469 141.918 9.180 1.00 77.06 345 ARG A C 1
ATOM 2802 O O . ARG A 1 345 ? 64.561 140.808 8.663 1.00 77.06 345 ARG A O 1
ATOM 2809 N N . ALA A 1 346 ? 65.511 142.743 9.280 1.00 64.81 346 ALA A N 1
ATOM 2810 C CA . ALA A 1 346 ? 66.851 142.364 8.823 1.00 64.81 346 ALA A CA 1
ATOM 2811 C C . ALA A 1 346 ? 67.408 141.156 9.606 1.00 64.81 346 ALA A C 1
ATOM 2813 O O . ALA A 1 346 ? 67.917 140.215 9.001 1.00 64.81 346 ALA A O 1
ATOM 2814 N N . SER A 1 347 ? 67.230 141.138 10.931 1.00 66.88 347 SER A N 1
ATOM 2815 C CA . SER A 1 347 ? 67.630 140.025 11.802 1.00 66.88 347 SER A CA 1
ATOM 2816 C C . SER A 1 347 ? 66.874 138.728 11.483 1.00 66.88 347 SER A C 1
ATOM 2818 O O . SER A 1 347 ? 67.483 137.661 11.447 1.00 66.88 347 SER A O 1
ATOM 2820 N N . ARG A 1 348 ? 65.569 138.805 11.167 1.00 73.81 348 ARG A N 1
ATOM 2821 C CA . ARG A 1 348 ? 64.793 137.651 10.672 1.00 73.81 348 ARG A CA 1
ATOM 2822 C C . ARG A 1 348 ? 65.345 137.106 9.353 1.00 73.81 348 ARG A C 1
ATOM 2824 O O . ARG A 1 348 ? 65.458 135.895 9.218 1.00 73.81 348 ARG A O 1
ATOM 2831 N N . HIS A 1 349 ? 65.713 137.965 8.402 1.00 78.00 349 HIS A N 1
ATOM 2832 C CA . HIS A 1 349 ? 66.265 137.513 7.119 1.00 78.00 349 HIS A CA 1
ATOM 2833 C C . HIS A 1 349 ? 67.677 136.917 7.233 1.00 78.00 349 HIS A C 1
ATOM 2835 O O . HIS A 1 349 ? 68.003 136.009 6.475 1.00 78.00 349 HIS A O 1
ATOM 2841 N N . ALA A 1 350 ? 68.494 137.373 8.188 1.00 72.62 350 ALA A N 1
ATOM 2842 C CA . ALA A 1 350 ? 69.783 136.746 8.484 1.00 72.62 350 ALA A CA 1
ATOM 2843 C C . ALA A 1 350 ? 69.605 135.325 9.052 1.00 72.62 350 ALA A C 1
ATOM 2845 O O . ALA A 1 350 ? 70.199 134.386 8.532 1.00 72.62 350 ALA A O 1
ATOM 2846 N N . LEU A 1 351 ? 68.718 135.155 10.041 1.00 69.75 351 LEU A N 1
ATOM 2847 C CA . LEU A 1 351 ? 68.388 133.838 10.605 1.00 69.75 351 LEU A CA 1
ATOM 2848 C C . LEU A 1 351 ? 67.777 132.889 9.558 1.00 69.75 351 LEU A C 1
ATOM 2850 O O . LEU A 1 351 ? 68.094 131.706 9.547 1.00 69.75 351 LEU A O 1
ATOM 2854 N N . GLN A 1 352 ? 66.956 133.406 8.638 1.00 80.81 352 GLN A N 1
ATOM 2855 C CA . GLN A 1 352 ? 66.412 132.619 7.524 1.00 80.81 352 GLN A CA 1
ATOM 2856 C C . GLN A 1 352 ? 67.486 132.118 6.550 1.00 80.81 352 GLN A C 1
ATOM 2858 O O . GLN A 1 352 ? 67.314 131.045 5.982 1.00 80.81 352 GLN A O 1
ATOM 2863 N N . LEU A 1 353 ? 68.572 132.867 6.331 1.00 78.12 353 LEU A N 1
ATOM 2864 C CA . LEU A 1 353 ? 69.680 132.405 5.489 1.00 78.12 353 LEU A CA 1
ATOM 2865 C C . LEU A 1 353 ? 70.475 131.286 6.171 1.00 78.12 353 LEU A C 1
ATOM 2867 O O . LEU A 1 353 ? 70.757 130.282 5.530 1.00 78.12 353 LEU A O 1
ATOM 2871 N N . GLU A 1 354 ? 70.760 131.420 7.467 1.00 77.94 354 GLU A N 1
ATOM 2872 C CA . GLU A 1 354 ? 71.459 130.393 8.254 1.00 77.94 354 GLU A CA 1
ATOM 2873 C C . GLU A 1 354 ? 70.635 129.091 8.358 1.00 77.94 354 GLU A C 1
ATOM 2875 O O . GLU A 1 354 ? 71.168 127.993 8.195 1.00 77.94 354 GLU A O 1
ATOM 2880 N N . GLU A 1 355 ? 69.311 129.197 8.522 1.00 76.00 355 GLU A N 1
ATOM 2881 C CA . GLU A 1 355 ? 68.405 128.040 8.507 1.00 76.00 355 GLU A CA 1
ATOM 2882 C C . GLU A 1 355 ? 68.324 127.374 7.115 1.00 76.00 355 GLU A C 1
ATOM 2884 O O . GLU A 1 355 ? 68.302 126.146 7.023 1.00 76.00 355 GLU A O 1
ATOM 2889 N N . LEU A 1 356 ? 68.359 128.150 6.022 1.00 86.75 356 LEU A N 1
ATOM 2890 C CA . LEU A 1 356 ? 68.396 127.614 4.652 1.00 86.75 356 LEU A CA 1
ATOM 2891 C C . LEU A 1 356 ? 69.737 126.948 4.297 1.00 86.75 356 LEU A C 1
ATOM 2893 O O . LEU A 1 356 ? 69.739 125.937 3.595 1.00 86.75 356 LEU A O 1
ATOM 2897 N N . GLU A 1 357 ? 70.867 127.471 4.780 1.00 82.56 357 GLU A N 1
ATOM 2898 C CA . GLU A 1 357 ? 72.181 126.830 4.616 1.00 82.56 357 GLU A CA 1
ATOM 2899 C C . GLU A 1 357 ? 72.249 125.497 5.381 1.00 82.56 357 GLU A C 1
ATOM 2901 O O . GLU A 1 357 ? 72.730 124.501 4.835 1.00 82.56 357 GLU A O 1
ATOM 2906 N N . SER A 1 358 ? 71.680 125.432 6.593 1.00 80.38 358 SER A N 1
ATOM 2907 C CA . SER A 1 358 ? 71.540 124.175 7.345 1.00 80.38 358 SER A CA 1
ATOM 2908 C C . SER A 1 358 ? 70.680 123.150 6.595 1.00 80.38 358 SER A C 1
ATOM 2910 O O . SER A 1 358 ? 71.070 121.989 6.475 1.00 80.38 358 SER A O 1
ATOM 2912 N N . GLN A 1 359 ? 69.540 123.575 6.036 1.00 85.38 359 GLN A N 1
ATOM 2913 C CA . GLN A 1 359 ? 68.661 122.700 5.249 1.00 85.38 359 GLN A CA 1
ATOM 2914 C C . GLN A 1 359 ? 69.342 122.182 3.972 1.00 85.38 359 GLN A C 1
ATOM 2916 O O . GLN A 1 359 ? 69.152 121.022 3.611 1.00 85.38 359 GLN A O 1
ATOM 2921 N N . LEU A 1 360 ? 70.160 122.996 3.295 1.00 86.38 360 LEU A N 1
ATOM 2922 C CA . LEU A 1 360 ? 70.932 122.544 2.132 1.00 86.38 360 LEU A CA 1
ATOM 2923 C C . LEU A 1 360 ? 71.952 121.461 2.503 1.00 86.38 360 LEU A C 1
ATOM 2925 O O . LEU A 1 360 ? 72.010 120.441 1.822 1.00 86.38 360 LEU A O 1
ATOM 2929 N N . ALA A 1 361 ? 72.683 121.623 3.609 1.00 83.31 361 ALA A N 1
ATOM 2930 C CA . ALA A 1 361 ? 73.639 120.618 4.081 1.00 83.31 361 ALA A CA 1
ATOM 2931 C C . ALA A 1 361 ? 72.968 119.299 4.528 1.00 83.31 361 ALA A C 1
ATOM 2933 O O . ALA A 1 361 ? 73.556 118.222 4.394 1.00 83.31 361 ALA A O 1
ATOM 2934 N N . GLU A 1 362 ? 71.734 119.356 5.039 1.00 81.94 362 GLU A N 1
ATOM 2935 C CA . GLU A 1 362 ? 70.913 118.163 5.294 1.00 81.94 362 GLU A CA 1
ATOM 2936 C C . GLU A 1 362 ? 70.473 117.484 3.987 1.00 81.94 362 GLU A C 1
ATOM 2938 O O . GLU A 1 362 ? 70.540 116.259 3.885 1.00 81.94 362 GLU A O 1
ATOM 2943 N N . LYS A 1 363 ? 70.091 118.256 2.958 1.00 87.19 363 LYS A N 1
ATOM 2944 C CA . LYS A 1 363 ? 69.716 117.707 1.642 1.00 87.19 363 LYS A CA 1
ATOM 2945 C C . LYS A 1 363 ? 70.890 117.133 0.853 1.00 87.19 363 LYS A C 1
ATOM 2947 O O . LYS A 1 363 ? 70.701 116.146 0.151 1.00 87.19 363 LYS A O 1
ATOM 2952 N N . GLU A 1 364 ? 72.092 117.687 0.981 1.00 87.94 364 GLU A N 1
ATOM 2953 C CA . GLU A 1 364 ? 73.296 117.094 0.383 1.00 87.94 364 GLU A CA 1
ATOM 2954 C C . GLU A 1 364 ? 73.616 115.727 1.013 1.00 87.94 364 GLU A C 1
ATOM 2956 O O . GLU A 1 364 ? 73.870 114.773 0.278 1.00 87.94 364 GLU A O 1
ATOM 2961 N N . ARG A 1 365 ? 73.478 115.582 2.342 1.00 86.06 365 ARG A N 1
ATOM 2962 C CA . ARG A 1 365 ? 73.570 114.272 3.019 1.00 86.06 365 ARG A CA 1
ATOM 2963 C C . ARG A 1 365 ? 72.526 113.271 2.535 1.00 86.06 365 ARG A C 1
ATOM 2965 O O . ARG A 1 365 ? 72.877 112.138 2.231 1.00 86.06 365 ARG A O 1
ATOM 2972 N N . GLU A 1 366 ? 71.262 113.685 2.448 1.00 88.19 366 GLU A N 1
ATOM 2973 C CA . GLU A 1 366 ? 70.173 112.819 1.973 1.00 88.19 366 GLU A CA 1
ATOM 2974 C C . GLU A 1 366 ? 70.438 112.322 0.539 1.00 88.19 366 GLU A C 1
ATOM 2976 O O . GLU A 1 366 ? 70.164 111.168 0.221 1.00 88.19 366 GLU A O 1
ATOM 2981 N N . ILE A 1 367 ? 71.038 113.152 -0.323 1.00 87.88 367 ILE A N 1
ATOM 2982 C CA . ILE A 1 367 ? 71.442 112.751 -1.679 1.00 87.88 367 ILE A CA 1
ATOM 2983 C C . ILE A 1 367 ? 72.612 111.753 -1.656 1.00 87.88 367 ILE A C 1
ATOM 2985 O O . ILE A 1 367 ? 72.583 110.789 -2.419 1.00 87.88 367 ILE A O 1
ATOM 2989 N N . GLU A 1 368 ? 73.622 111.941 -0.801 1.00 88.62 368 GLU A N 1
ATOM 2990 C CA . GLU A 1 368 ? 74.729 110.979 -0.651 1.00 88.62 368 GLU A CA 1
ATOM 2991 C C . GLU A 1 368 ? 74.241 109.614 -0.129 1.00 88.62 368 GLU A C 1
ATOM 2993 O O . GLU A 1 368 ? 74.647 108.575 -0.655 1.00 88.62 368 GLU A O 1
ATOM 2998 N N . GLU A 1 369 ? 73.323 109.603 0.842 1.00 87.69 369 GLU A N 1
ATOM 2999 C CA . GLU A 1 36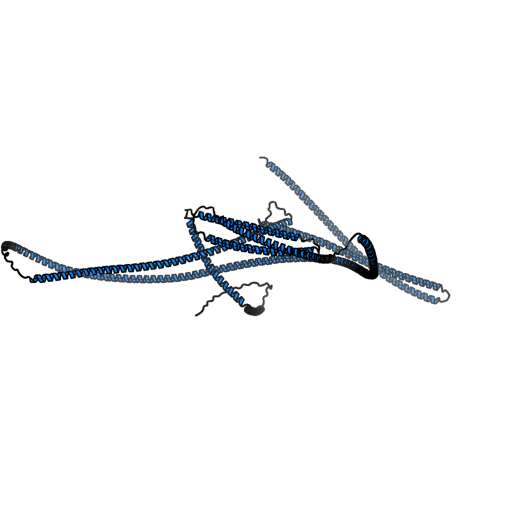9 ? 72.689 108.381 1.360 1.00 87.69 369 GLU A CA 1
ATOM 3000 C C . GLU A 1 369 ? 71.850 107.674 0.279 1.00 87.69 369 GLU A C 1
ATOM 3002 O O . GLU A 1 369 ? 71.981 106.463 0.087 1.00 87.69 369 GLU A O 1
ATOM 3007 N N . LEU A 1 370 ? 71.059 108.422 -0.503 1.00 89.62 370 LEU A N 1
ATOM 3008 C CA . LEU A 1 370 ? 70.274 107.870 -1.614 1.00 89.62 370 LEU A CA 1
ATOM 3009 C C . LEU A 1 370 ? 71.143 107.318 -2.755 1.00 89.62 370 LEU A C 1
ATOM 3011 O O . LEU A 1 370 ? 70.769 106.319 -3.368 1.00 89.62 370 LEU A O 1
ATOM 3015 N N . LEU A 1 371 ? 72.294 107.930 -3.052 1.00 89.50 371 LEU A N 1
ATOM 3016 C CA . LEU A 1 371 ? 73.234 107.401 -4.048 1.00 89.50 371 LEU A CA 1
ATOM 3017 C C . LEU A 1 371 ? 73.878 106.093 -3.570 1.00 89.50 371 LEU A C 1
ATOM 3019 O O . LEU A 1 371 ? 73.935 105.137 -4.340 1.00 89.50 371 LEU A O 1
ATOM 3023 N N . ALA A 1 372 ? 74.270 106.009 -2.295 1.00 88.31 372 ALA A N 1
ATOM 3024 C CA . ALA A 1 372 ? 74.774 104.767 -1.709 1.00 88.31 372 ALA A CA 1
ATOM 3025 C C . ALA A 1 372 ? 73.713 103.646 -1.707 1.00 88.31 372 ALA A C 1
ATOM 3027 O O . ALA A 1 372 ? 74.038 102.490 -1.977 1.00 88.31 372 ALA A O 1
ATOM 3028 N N . GLU A 1 373 ? 72.437 103.975 -1.468 1.00 89.06 373 GLU A N 1
ATOM 3029 C CA . GLU A 1 373 ? 71.328 103.026 -1.633 1.00 89.06 373 GLU A CA 1
ATOM 3030 C C . GLU A 1 373 ? 71.153 102.543 -3.085 1.00 89.06 373 GLU A C 1
ATOM 3032 O O . GLU A 1 373 ? 70.772 101.391 -3.299 1.00 89.06 373 GLU A O 1
ATOM 3037 N N . VAL A 1 374 ? 71.379 103.399 -4.087 1.00 86.81 374 VAL A N 1
ATOM 3038 C CA . VAL A 1 374 ? 71.278 103.017 -5.508 1.00 86.81 374 VAL A CA 1
ATOM 3039 C C . VAL A 1 374 ? 72.442 102.115 -5.914 1.00 86.81 374 VAL A C 1
ATOM 3041 O O . VAL A 1 374 ? 72.191 101.052 -6.475 1.00 86.81 374 VAL A O 1
ATOM 3044 N N . ASP A 1 375 ? 73.680 102.467 -5.558 1.00 90.81 375 ASP A N 1
ATOM 3045 C CA . ASP A 1 375 ? 74.859 101.632 -5.835 1.00 90.81 375 ASP A CA 1
ATOM 3046 C C . ASP A 1 375 ? 74.735 100.243 -5.175 1.00 90.81 375 ASP A C 1
ATOM 3048 O O . ASP A 1 375 ? 75.061 99.226 -5.791 1.00 90.81 375 ASP A O 1
ATOM 3052 N N . GLN A 1 376 ? 74.198 100.176 -3.947 1.00 89.25 376 GLN A N 1
ATOM 3053 C CA . GLN A 1 376 ? 73.905 98.907 -3.274 1.00 89.25 376 GLN A CA 1
ATOM 3054 C C . GLN A 1 376 ? 72.823 98.104 -4.015 1.00 89.25 376 GLN A C 1
ATOM 3056 O O . GLN A 1 376 ? 73.009 96.911 -4.249 1.00 89.25 376 GLN A O 1
ATOM 3061 N N . ARG A 1 377 ? 71.719 98.743 -4.436 1.00 85.94 377 ARG A N 1
ATOM 3062 C CA . ARG A 1 377 ? 70.655 98.078 -5.212 1.00 85.94 377 ARG A CA 1
ATOM 3063 C C . ARG A 1 377 ? 71.154 97.552 -6.557 1.00 85.94 377 ARG A C 1
ATOM 3065 O O . ARG A 1 377 ? 70.737 96.472 -6.963 1.00 85.94 377 ARG A O 1
ATOM 3072 N N . ASP A 1 378 ? 72.036 98.274 -7.241 1.00 89.00 378 ASP A N 1
ATOM 3073 C CA . ASP A 1 378 ? 72.593 97.830 -8.522 1.00 89.00 378 ASP A CA 1
ATOM 3074 C C . ASP A 1 378 ? 73.587 96.670 -8.350 1.00 89.00 378 ASP A C 1
ATOM 3076 O O . ASP A 1 378 ? 73.588 95.747 -9.170 1.00 89.00 378 ASP A O 1
ATOM 3080 N N . ALA A 1 379 ? 74.362 96.643 -7.259 1.00 88.94 379 ALA A N 1
ATOM 3081 C CA . ALA A 1 379 ? 75.177 95.485 -6.890 1.00 88.94 379 ALA A CA 1
ATOM 3082 C C . ALA A 1 379 ? 74.311 94.252 -6.556 1.00 88.94 379 ALA A C 1
ATOM 3084 O O . ALA A 1 379 ? 74.571 93.158 -7.064 1.00 88.94 379 ALA A O 1
ATOM 3085 N N . ASP A 1 380 ? 73.242 94.434 -5.771 1.00 88.00 380 ASP A N 1
ATOM 3086 C CA . ASP A 1 380 ? 72.290 93.370 -5.429 1.00 88.00 380 ASP A CA 1
ATOM 3087 C C . ASP A 1 380 ? 71.567 92.836 -6.686 1.00 88.00 380 ASP A C 1
ATOM 3089 O O . ASP A 1 380 ? 71.401 91.625 -6.850 1.00 88.00 380 ASP A O 1
ATOM 3093 N N . HIS A 1 381 ? 71.189 93.715 -7.625 1.00 85.62 381 HIS A N 1
ATOM 3094 C CA . HIS A 1 381 ? 70.607 93.324 -8.914 1.00 85.62 381 HIS A CA 1
ATOM 3095 C C . HIS A 1 381 ? 71.592 92.559 -9.810 1.00 85.62 381 HIS A C 1
ATOM 3097 O O . HIS A 1 381 ? 71.182 91.601 -10.466 1.00 85.62 381 HIS A O 1
ATOM 3103 N N . GLN A 1 382 ? 72.872 92.945 -9.854 1.00 89.00 382 GLN A N 1
ATOM 3104 C CA . GLN A 1 382 ? 73.886 92.211 -10.622 1.00 89.00 382 GLN A CA 1
ATOM 3105 C C . GLN A 1 382 ? 74.107 90.807 -10.051 1.00 89.00 382 GLN A C 1
ATOM 3107 O O . GLN A 1 382 ? 74.059 89.839 -10.808 1.00 89.00 382 GLN A O 1
ATOM 3112 N N . ALA A 1 383 ? 74.225 90.675 -8.726 1.00 88.81 383 ALA A N 1
ATOM 3113 C CA . ALA A 1 383 ? 74.316 89.372 -8.068 1.00 88.81 383 ALA A CA 1
ATOM 3114 C C . ALA A 1 383 ? 73.078 88.494 -8.342 1.00 88.81 383 ALA A C 1
ATOM 3116 O O . ALA A 1 383 ? 73.211 87.306 -8.636 1.00 88.81 383 ALA A O 1
ATOM 3117 N N . ALA A 1 384 ? 71.872 89.075 -8.320 1.00 85.69 384 ALA A N 1
ATOM 3118 C CA . ALA A 1 384 ? 70.637 88.360 -8.642 1.00 85.69 384 ALA A CA 1
ATOM 3119 C C . ALA A 1 384 ? 70.553 87.918 -10.118 1.00 85.69 384 ALA A C 1
ATOM 3121 O O . ALA A 1 384 ? 69.954 86.883 -10.409 1.00 85.69 384 ALA A O 1
ATOM 3122 N N . LEU A 1 385 ? 71.143 88.673 -11.054 1.00 87.56 385 LEU A N 1
ATOM 3123 C CA . LEU A 1 385 ? 71.241 88.274 -12.463 1.00 87.56 385 LEU A CA 1
ATOM 3124 C C . LEU A 1 385 ? 72.242 87.131 -12.662 1.00 87.56 385 LEU A C 1
ATOM 3126 O O . LEU A 1 385 ? 71.913 86.172 -13.355 1.00 87.56 385 LEU A O 1
ATOM 3130 N N . GLU A 1 386 ? 73.413 87.186 -12.022 1.00 89.31 386 GLU A N 1
ATOM 3131 C CA . GLU A 1 386 ? 74.404 86.102 -12.073 1.00 89.31 386 GLU A CA 1
ATOM 3132 C C . GLU A 1 386 ? 73.848 84.801 -11.470 1.00 89.31 386 GLU A C 1
ATOM 3134 O O . GLU A 1 386 ? 73.938 83.744 -12.097 1.00 89.31 386 GLU A O 1
ATOM 3139 N N . GLU A 1 387 ? 73.169 84.878 -10.319 1.00 89.12 387 GLU A N 1
ATOM 3140 C CA . GLU A 1 387 ? 72.496 83.729 -9.695 1.00 89.12 387 GLU A CA 1
ATOM 3141 C C . GLU A 1 387 ? 71.389 83.148 -10.602 1.00 89.12 387 GLU A C 1
ATOM 3143 O O . GLU A 1 387 ? 71.177 81.934 -10.650 1.00 89.12 387 GLU A O 1
ATOM 3148 N N . ASN A 1 388 ? 70.675 83.999 -11.346 1.00 85.88 388 ASN A N 1
ATOM 3149 C CA . ASN A 1 388 ? 69.662 83.569 -12.309 1.00 85.88 388 ASN A CA 1
ATOM 3150 C C . ASN A 1 388 ? 70.308 82.884 -13.525 1.00 85.88 388 ASN A C 1
ATOM 3152 O O . ASN A 1 388 ? 69.862 81.811 -13.919 1.00 85.88 388 ASN A O 1
ATOM 3156 N N . ASP A 1 389 ? 71.389 83.435 -14.080 1.00 87.38 389 ASP A N 1
ATOM 3157 C CA . ASP A 1 389 ? 72.133 82.832 -15.195 1.00 87.38 389 ASP A CA 1
ATOM 3158 C C . ASP A 1 389 ? 72.756 81.474 -14.824 1.00 87.38 389 ASP A C 1
ATOM 3160 O O . ASP A 1 389 ? 72.788 80.562 -15.655 1.00 87.38 389 ASP A O 1
ATOM 3164 N N . GLU A 1 390 ? 73.235 81.302 -13.587 1.00 88.12 390 GLU A N 1
ATOM 3165 C CA . GLU A 1 390 ? 73.677 79.998 -13.073 1.00 88.12 390 GLU A CA 1
ATOM 3166 C C . GLU A 1 390 ? 72.510 79.010 -12.939 1.00 88.12 390 GLU A C 1
ATOM 3168 O O . GLU A 1 390 ? 72.619 77.874 -13.406 1.00 88.12 390 GLU A O 1
ATOM 3173 N N . LYS A 1 391 ? 71.361 79.447 -12.401 1.00 85.88 391 LYS A N 1
ATOM 3174 C CA . LYS A 1 391 ? 70.134 78.631 -12.357 1.00 85.88 391 LYS A CA 1
ATOM 3175 C C . LYS A 1 391 ? 69.679 78.217 -13.758 1.00 85.88 391 LYS A C 1
ATOM 3177 O O . LYS A 1 391 ? 69.375 77.045 -13.960 1.00 85.88 391 LYS A O 1
ATOM 3182 N N . TRP A 1 392 ? 69.678 79.125 -14.737 1.00 85.88 392 TRP A N 1
ATOM 3183 C CA . TRP A 1 392 ? 69.310 78.802 -16.119 1.00 85.88 392 TRP A CA 1
ATOM 3184 C C . TRP A 1 392 ? 70.263 77.784 -16.744 1.00 85.88 392 TRP A C 1
ATOM 3186 O O . TRP A 1 392 ? 69.781 76.808 -17.316 1.00 85.88 392 TRP A O 1
ATOM 3196 N N . LYS A 1 393 ? 71.586 77.946 -16.590 1.00 89.19 393 LYS A N 1
ATOM 3197 C CA . LYS A 1 393 ? 72.569 76.947 -17.057 1.00 89.19 393 LYS A CA 1
ATOM 3198 C C . LYS A 1 393 ? 72.301 75.580 -16.438 1.00 89.19 393 LYS A C 1
ATOM 3200 O O . LYS A 1 393 ? 72.126 74.626 -17.188 1.00 89.19 393 LYS A O 1
ATOM 3205 N N . GLY A 1 394 ? 72.142 75.521 -15.113 1.00 87.25 394 GLY A N 1
ATOM 3206 C CA . GLY A 1 394 ? 71.786 74.294 -14.404 1.00 87.25 394 GLY A CA 1
ATOM 3207 C C . GLY A 1 394 ? 70.512 73.657 -14.958 1.00 87.25 394 GLY A C 1
ATOM 3208 O O . GLY A 1 394 ? 70.537 72.490 -15.314 1.00 87.25 394 GLY A O 1
ATOM 3209 N N . THR A 1 395 ? 69.425 74.421 -15.146 1.00 86.50 395 THR A N 1
ATOM 3210 C CA . THR A 1 395 ? 68.171 73.884 -15.719 1.00 86.50 395 THR A CA 1
ATOM 3211 C C . THR A 1 395 ? 68.290 73.412 -17.171 1.00 86.50 395 THR A C 1
ATOM 3213 O O . THR A 1 395 ? 67.522 72.544 -17.583 1.00 86.50 395 THR A O 1
ATOM 3216 N N . VAL A 1 396 ? 69.220 73.973 -17.952 1.00 87.62 396 VAL A N 1
ATOM 3217 C CA . VAL A 1 396 ? 69.480 73.567 -19.341 1.00 87.62 396 VAL A CA 1
ATOM 3218 C C . VAL A 1 396 ? 70.336 72.302 -19.390 1.00 87.62 396 VAL A C 1
ATOM 3220 O O . VAL A 1 396 ? 70.029 71.424 -20.190 1.00 87.62 396 VAL A O 1
ATOM 3223 N N . GLU A 1 397 ? 71.347 72.175 -18.530 1.00 89.38 397 GLU A N 1
ATOM 3224 C CA . GLU A 1 397 ? 72.139 70.946 -18.366 1.00 89.38 397 GLU A CA 1
ATOM 3225 C C . GLU A 1 397 ? 71.233 69.795 -17.893 1.00 89.38 397 GLU A C 1
ATOM 3227 O O . GLU A 1 397 ? 71.088 68.799 -18.594 1.00 89.38 397 GLU A O 1
ATOM 3232 N N . ASP A 1 398 ? 70.460 70.017 -16.827 1.00 86.88 398 ASP A N 1
ATOM 3233 C CA . ASP A 1 398 ? 69.386 69.139 -16.341 1.00 86.88 398 ASP A CA 1
ATOM 3234 C C . ASP A 1 398 ? 68.373 68.723 -17.436 1.00 86.88 398 ASP A C 1
ATOM 3236 O O . ASP A 1 398 ? 67.763 67.654 -17.370 1.00 86.88 398 ASP A O 1
ATOM 3240 N N . ALA A 1 399 ? 68.088 69.598 -18.405 1.00 80.75 399 ALA A N 1
ATOM 3241 C CA . ALA A 1 399 ? 67.175 69.302 -19.510 1.00 80.75 399 ALA A CA 1
ATOM 3242 C C . ALA A 1 399 ? 67.857 68.491 -20.623 1.00 80.75 399 ALA A C 1
ATOM 3244 O O . ALA A 1 399 ? 67.207 67.635 -21.221 1.00 80.75 399 ALA A O 1
ATOM 3245 N N . GLN A 1 400 ? 69.146 68.728 -20.877 1.00 87.25 400 GLN A N 1
ATOM 3246 C CA . GLN A 1 400 ? 69.955 67.949 -21.816 1.00 87.25 400 GLN A CA 1
ATOM 3247 C C . GLN A 1 400 ? 70.219 66.536 -21.291 1.00 87.25 400 GLN A C 1
ATOM 3249 O O . GLN A 1 400 ? 70.096 65.587 -22.061 1.00 87.25 400 GLN A O 1
ATOM 3254 N N . ASP A 1 401 ? 70.480 66.382 -19.992 1.00 87.75 401 ASP A N 1
ATOM 3255 C CA . ASP A 1 401 ? 70.635 65.075 -19.349 1.00 87.75 401 ASP A CA 1
ATOM 3256 C C . ASP A 1 401 ? 69.326 64.276 -19.422 1.00 87.75 401 ASP A C 1
ATOM 3258 O O . ASP A 1 401 ? 69.327 63.138 -19.887 1.00 87.75 401 ASP A O 1
ATOM 3262 N N . ARG A 1 402 ? 68.173 64.893 -19.114 1.00 81.38 402 ARG A N 1
ATOM 3263 C CA . ARG A 1 402 ? 66.854 64.250 -19.304 1.00 81.38 402 ARG A CA 1
ATOM 3264 C C . ARG A 1 402 ? 66.550 63.915 -20.766 1.00 81.38 402 ARG A C 1
ATOM 3266 O O . ARG A 1 402 ? 65.862 62.931 -21.027 1.00 81.38 402 ARG A O 1
ATOM 3273 N N . GLU A 1 403 ? 67.021 64.711 -21.727 1.00 86.69 403 GLU A N 1
ATOM 3274 C CA . GLU A 1 403 ? 66.885 64.385 -23.152 1.00 86.69 403 GLU A CA 1
ATOM 3275 C C . GLU A 1 403 ? 67.788 63.203 -23.547 1.00 86.69 403 GLU A C 1
ATOM 3277 O O . GLU A 1 403 ? 67.365 62.346 -24.322 1.00 86.69 403 GLU A O 1
ATOM 3282 N N . ALA A 1 404 ? 69.003 63.120 -22.998 1.00 87.94 404 ALA A N 1
ATOM 3283 C CA . ALA A 1 404 ? 69.912 61.997 -23.208 1.00 87.94 404 ALA A CA 1
ATOM 3284 C C . ALA A 1 404 ? 69.354 60.697 -22.603 1.00 87.94 404 ALA A C 1
ATOM 3286 O O . ALA A 1 404 ? 69.258 59.703 -23.320 1.00 87.94 404 ALA A O 1
ATOM 3287 N N . GLU A 1 405 ? 68.887 60.729 -21.350 1.00 87.75 405 GLU A N 1
ATOM 3288 C CA . GLU A 1 405 ? 68.194 59.609 -20.695 1.00 87.75 405 GLU A CA 1
ATOM 3289 C C . GLU A 1 405 ? 66.960 59.165 -21.498 1.00 87.75 405 GLU A C 1
ATOM 3291 O O . GLU A 1 405 ? 66.762 57.976 -21.743 1.00 87.75 405 GLU A O 1
ATOM 3296 N N . ALA A 1 406 ? 66.141 60.110 -21.976 1.00 81.50 406 ALA A N 1
ATOM 3297 C CA . ALA A 1 406 ? 64.969 59.792 -22.791 1.00 81.50 406 ALA A CA 1
ATOM 3298 C C . ALA A 1 406 ? 65.334 59.148 -24.141 1.00 81.50 406 ALA A C 1
ATOM 3300 O O . ALA A 1 406 ? 64.588 58.294 -24.620 1.00 81.50 406 ALA A O 1
ATOM 3301 N N . ARG A 1 407 ? 66.466 59.524 -24.753 1.00 88.25 407 ARG A N 1
ATOM 3302 C CA . ARG A 1 407 ? 66.974 58.874 -25.974 1.00 88.25 407 ARG A CA 1
ATOM 3303 C C . ARG A 1 407 ? 67.524 57.478 -25.695 1.00 88.25 407 ARG A C 1
ATOM 3305 O O . ARG A 1 407 ? 67.200 56.577 -26.453 1.00 88.25 407 ARG A O 1
ATOM 3312 N N . GLU A 1 408 ? 68.276 57.278 -24.614 1.00 90.50 408 GLU A N 1
ATOM 3313 C CA . GLU A 1 408 ? 68.772 55.948 -24.220 1.00 90.50 408 GLU A CA 1
ATOM 3314 C C . GLU A 1 408 ? 67.606 54.987 -23.928 1.00 90.50 408 GLU A C 1
ATOM 3316 O O . GLU A 1 408 ? 67.591 53.861 -24.419 1.00 90.50 408 GLU A O 1
ATOM 3321 N N . ILE A 1 409 ? 66.566 55.459 -23.229 1.00 88.38 409 ILE A N 1
ATOM 3322 C CA . ILE A 1 409 ? 65.329 54.694 -23.009 1.00 88.38 409 ILE A CA 1
ATOM 3323 C C . ILE A 1 409 ? 64.606 54.410 -24.335 1.00 88.38 409 ILE A C 1
ATOM 3325 O O . ILE A 1 409 ? 64.075 53.317 -24.509 1.00 88.38 409 ILE A O 1
ATOM 3329 N N . LEU A 1 410 ? 64.567 55.357 -25.281 1.00 85.31 410 LEU A N 1
ATOM 3330 C CA . LEU A 1 410 ? 63.981 55.112 -26.604 1.00 85.31 410 LEU A CA 1
ATOM 3331 C C . LEU A 1 410 ? 64.781 54.081 -27.406 1.00 85.31 410 LEU A C 1
ATOM 3333 O O . LEU A 1 410 ? 64.162 53.195 -27.980 1.00 85.31 410 LEU A O 1
ATOM 3337 N N . GLU A 1 411 ? 66.115 54.131 -27.402 1.00 89.62 411 GLU A N 1
ATOM 3338 C CA . GLU A 1 411 ? 66.967 53.121 -28.046 1.00 89.62 411 GLU A CA 1
ATOM 3339 C C . GLU A 1 411 ? 66.784 51.735 -27.395 1.00 89.62 411 GLU A C 1
ATOM 3341 O O . GLU A 1 411 ? 66.649 50.737 -28.104 1.00 89.62 411 GLU A O 1
ATOM 3346 N N . GLU A 1 412 ? 66.668 51.662 -26.061 1.00 88.75 412 GLU A N 1
ATOM 3347 C CA . GLU A 1 412 ? 66.301 50.428 -25.351 1.00 88.75 412 GLU A CA 1
ATOM 3348 C C . GLU A 1 412 ? 64.904 49.937 -25.774 1.00 88.75 412 GLU A C 1
ATOM 3350 O O . GLU A 1 412 ? 64.715 48.743 -25.994 1.00 88.75 412 GLU A O 1
ATOM 3355 N N . LYS A 1 413 ? 63.918 50.832 -25.948 1.00 81.25 413 LYS A N 1
ATOM 3356 C CA . LYS A 1 413 ? 62.558 50.443 -26.371 1.00 81.25 413 LYS A CA 1
ATOM 3357 C C . LYS A 1 413 ? 62.440 50.112 -27.850 1.00 81.25 413 LYS A C 1
ATOM 3359 O O . LYS A 1 413 ? 61.612 49.275 -28.198 1.00 81.25 413 LYS A O 1
ATOM 3364 N N . GLU A 1 414 ? 63.272 50.679 -28.711 1.00 87.94 414 GLU A N 1
ATOM 3365 C CA . GLU A 1 414 ? 63.393 50.252 -30.104 1.00 87.94 414 GLU A CA 1
ATOM 3366 C C . GLU A 1 414 ? 64.049 48.866 -30.191 1.00 87.94 414 GLU A C 1
ATOM 3368 O O . GLU A 1 414 ? 63.551 48.017 -30.931 1.00 87.94 414 GLU A O 1
ATOM 3373 N N . ALA A 1 415 ? 65.060 48.580 -29.360 1.00 88.69 415 ALA A N 1
ATOM 3374 C CA . ALA A 1 415 ? 65.647 47.245 -29.233 1.00 88.69 415 ALA A CA 1
ATOM 3375 C C . ALA A 1 415 ? 64.664 46.213 -28.639 1.00 88.69 415 ALA A C 1
ATOM 3377 O O . ALA A 1 415 ? 64.527 45.125 -29.200 1.00 88.69 415 ALA A O 1
ATOM 3378 N N . ASP A 1 416 ? 63.921 46.556 -27.577 1.00 87.44 416 ASP A N 1
ATOM 3379 C CA . ASP A 1 416 ? 62.837 45.724 -27.024 1.00 87.44 416 ASP A CA 1
ATOM 3380 C C . ASP A 1 416 ? 61.775 45.433 -28.101 1.00 87.44 416 ASP A C 1
ATOM 3382 O O . ASP A 1 416 ? 61.299 44.306 -28.230 1.00 87.44 416 ASP A O 1
ATOM 3386 N N . VAL A 1 417 ? 61.391 46.439 -28.900 1.00 84.81 417 VAL A N 1
ATOM 3387 C CA . VAL A 1 417 ? 60.420 46.286 -29.995 1.00 84.81 417 VAL A CA 1
ATOM 3388 C C . VAL A 1 417 ? 60.977 45.427 -31.129 1.00 84.81 417 VAL A C 1
ATOM 3390 O O . VAL A 1 417 ? 60.225 44.627 -31.683 1.00 84.81 417 VAL A O 1
ATOM 3393 N N . GLU A 1 418 ? 62.265 45.526 -31.463 1.00 89.19 418 GLU A N 1
ATOM 3394 C CA . GLU A 1 418 ? 62.904 44.654 -32.453 1.00 89.19 418 GLU A CA 1
ATOM 3395 C C . GLU A 1 418 ? 63.025 43.208 -31.937 1.00 89.19 418 GLU A C 1
ATOM 3397 O O . GLU A 1 418 ? 62.718 42.269 -32.676 1.00 89.19 418 GLU A O 1
ATOM 3402 N N . GLU A 1 419 ? 63.373 42.983 -30.664 1.00 89.38 419 GLU A N 1
ATOM 3403 C CA . GLU A 1 419 ? 63.351 41.644 -30.058 1.00 89.38 419 GLU A CA 1
ATOM 3404 C C . GLU A 1 419 ? 61.925 41.076 -30.019 1.00 89.38 419 GLU A C 1
ATOM 3406 O O . GLU A 1 419 ? 61.709 39.926 -30.410 1.00 89.38 419 GLU A O 1
ATOM 3411 N N . LEU A 1 420 ? 60.926 41.877 -29.637 1.00 84.62 420 LEU A N 1
ATOM 3412 C CA . LEU A 1 420 ? 59.517 41.480 -29.663 1.00 84.62 420 LEU A CA 1
ATOM 3413 C C . LEU A 1 420 ? 59.016 41.219 -31.087 1.00 84.62 420 LEU A C 1
ATOM 3415 O O . LEU A 1 420 ? 58.256 40.274 -31.281 1.00 84.62 420 LEU A O 1
ATOM 3419 N N . ALA A 1 421 ? 59.451 41.982 -32.092 1.00 86.31 421 ALA A N 1
ATOM 3420 C CA . ALA A 1 421 ? 59.114 41.746 -33.495 1.00 86.31 421 ALA A CA 1
ATOM 3421 C C . ALA A 1 421 ? 59.727 40.433 -34.003 1.00 86.31 421 ALA A C 1
ATOM 3423 O O . ALA A 1 421 ? 59.011 39.607 -34.567 1.00 86.31 421 ALA A O 1
ATOM 3424 N N . ASN A 1 422 ? 61.005 40.176 -33.709 1.00 89.62 422 ASN A N 1
ATOM 3425 C CA . ASN A 1 422 ? 61.659 38.890 -33.971 1.00 89.62 422 ASN A CA 1
ATOM 3426 C C . ASN A 1 422 ? 60.982 37.740 -33.198 1.00 89.62 422 ASN A C 1
ATOM 3428 O O . ASN A 1 422 ? 60.845 36.617 -33.703 1.00 89.62 422 ASN A O 1
ATOM 3432 N N . LYS A 1 423 ? 60.501 37.996 -31.974 1.00 87.00 423 LYS A N 1
ATOM 3433 C CA . LYS A 1 423 ? 59.758 37.002 -31.195 1.00 87.00 423 LYS A CA 1
ATOM 3434 C C . LYS A 1 423 ? 58.369 36.745 -31.777 1.00 87.00 423 LYS A C 1
ATOM 3436 O O . LYS A 1 423 ? 57.941 35.595 -31.802 1.00 87.00 423 LYS A O 1
ATOM 3441 N N . ILE A 1 424 ? 57.694 37.765 -32.301 1.00 82.19 424 ILE A N 1
ATOM 3442 C CA . ILE A 1 424 ? 56.438 37.629 -33.046 1.00 82.19 424 ILE A CA 1
ATOM 3443 C C . ILE A 1 424 ? 56.679 36.874 -34.354 1.00 82.19 424 ILE A C 1
ATOM 3445 O O . ILE A 1 424 ? 55.925 35.954 -34.634 1.00 82.19 424 ILE A O 1
ATOM 3449 N N . GLU A 1 425 ? 57.738 37.160 -35.116 1.00 88.31 425 GLU A N 1
ATOM 3450 C CA . GLU A 1 425 ? 58.049 36.435 -36.356 1.00 88.31 425 GLU A CA 1
ATOM 3451 C C . GLU A 1 425 ? 58.363 34.955 -36.086 1.00 88.31 425 GLU A C 1
ATOM 3453 O O . GLU A 1 425 ? 57.829 34.069 -36.757 1.00 88.31 425 GLU A O 1
ATOM 3458 N N . THR A 1 426 ? 59.151 34.652 -35.049 1.00 88.25 426 THR A N 1
ATOM 3459 C CA . THR A 1 426 ? 59.398 33.258 -34.641 1.00 88.25 426 THR A CA 1
ATOM 3460 C C . THR A 1 426 ? 58.133 32.574 -34.120 1.00 88.25 426 THR A C 1
ATOM 3462 O O . THR A 1 426 ? 57.885 31.432 -34.499 1.00 88.25 426 THR A O 1
ATOM 3465 N N . LEU A 1 427 ? 57.285 33.260 -33.343 1.00 85.06 427 LEU A N 1
ATOM 3466 C CA . LEU A 1 427 ? 55.975 32.747 -32.923 1.00 85.06 427 LEU A CA 1
ATOM 3467 C C . LEU A 1 427 ? 55.003 32.579 -34.100 1.00 85.06 427 LEU A C 1
ATOM 3469 O O . LEU A 1 427 ? 54.227 31.635 -34.093 1.00 85.06 427 LEU A O 1
ATOM 3473 N N . MET A 1 428 ? 55.054 33.426 -35.129 1.00 84.12 428 MET A N 1
ATOM 3474 C CA . MET A 1 428 ? 54.275 33.284 -36.365 1.00 84.12 428 MET A CA 1
ATOM 3475 C C . MET A 1 428 ? 54.776 32.108 -37.206 1.00 84.12 428 MET A C 1
ATOM 3477 O O . MET A 1 428 ? 53.971 31.388 -37.788 1.00 84.12 428 MET A O 1
ATOM 3481 N N . ALA A 1 429 ? 56.086 31.859 -37.245 1.00 86.00 429 ALA A N 1
ATOM 3482 C CA . ALA A 1 429 ? 56.656 30.677 -37.886 1.00 86.00 429 ALA A CA 1
ATOM 3483 C C . ALA A 1 429 ? 56.354 29.387 -37.098 1.00 86.00 429 ALA A C 1
ATOM 3485 O O . ALA A 1 429 ? 56.157 28.329 -37.696 1.00 86.00 429 ALA A O 1
ATOM 3486 N N . GLU A 1 430 ? 56.300 29.454 -35.765 1.00 85.75 430 GLU A N 1
ATOM 3487 C CA . GLU A 1 430 ? 55.832 28.368 -34.895 1.00 85.75 430 GLU A CA 1
ATOM 3488 C C . GLU A 1 430 ? 54.322 28.141 -35.039 1.00 85.75 430 GLU A C 1
ATOM 3490 O O . GLU A 1 430 ? 53.911 26.990 -35.147 1.00 85.75 430 GLU A O 1
ATOM 3495 N N . LEU A 1 431 ? 53.511 29.199 -35.139 1.00 78.12 431 LEU A N 1
ATOM 3496 C CA . LEU A 1 431 ? 52.079 29.127 -35.437 1.00 78.12 431 LEU A CA 1
ATOM 3497 C C . LEU A 1 431 ? 51.836 28.543 -36.824 1.00 78.12 431 LEU A C 1
ATOM 3499 O O . LEU A 1 431 ? 51.088 27.589 -36.920 1.00 78.12 431 LEU A O 1
ATOM 3503 N N . GLY A 1 432 ? 52.524 28.995 -37.873 1.00 84.38 432 GLY A N 1
ATOM 3504 C CA . GLY A 1 432 ? 52.397 28.422 -39.218 1.00 84.38 432 GLY A CA 1
ATOM 3505 C C . GLY A 1 432 ? 52.830 26.951 -39.289 1.00 84.38 432 GLY A C 1
ATOM 3506 O O . GLY A 1 432 ? 52.223 26.156 -40.004 1.00 84.38 432 GLY A O 1
ATOM 3507 N N . LYS A 1 433 ? 53.834 26.543 -38.495 1.00 85.31 433 LYS A N 1
ATOM 3508 C CA . LYS A 1 433 ? 54.158 25.118 -38.295 1.00 85.31 433 LYS A CA 1
ATOM 3509 C C . LYS A 1 433 ? 53.061 24.389 -37.528 1.00 85.31 433 LYS A C 1
ATOM 3511 O O . LYS A 1 433 ? 52.726 23.282 -37.915 1.00 85.31 433 LYS A O 1
ATOM 3516 N N . LYS A 1 434 ? 52.492 24.991 -36.481 1.00 78.62 434 LYS A N 1
ATOM 3517 C CA . LYS A 1 434 ? 51.390 24.419 -35.694 1.00 78.62 434 LYS A CA 1
ATOM 3518 C C . LYS A 1 434 ? 50.069 24.379 -36.451 1.00 78.62 434 LYS A C 1
ATOM 3520 O O . LYS A 1 434 ? 49.275 23.497 -36.182 1.00 78.62 434 LYS A O 1
ATOM 3525 N N . GLU A 1 435 ? 49.850 25.265 -37.410 1.00 81.69 435 GLU A N 1
ATOM 3526 C CA . GLU A 1 435 ? 48.740 25.241 -38.358 1.00 81.69 435 GLU A CA 1
ATOM 3527 C C . GLU A 1 435 ? 48.967 24.154 -39.405 1.00 81.69 435 GLU A C 1
ATOM 3529 O O . GLU A 1 435 ? 48.047 23.402 -39.686 1.00 81.69 435 GLU A O 1
ATOM 3534 N N . ALA A 1 436 ? 50.187 23.993 -39.931 1.00 82.00 436 ALA A N 1
ATOM 3535 C CA . ALA A 1 436 ? 50.519 22.878 -40.818 1.00 82.00 436 ALA A CA 1
ATOM 3536 C C . ALA A 1 436 ? 50.436 21.514 -40.102 1.00 82.00 436 ALA A C 1
ATOM 3538 O O . ALA A 1 436 ? 49.914 20.560 -40.674 1.00 82.00 436 ALA A O 1
ATOM 3539 N N . GLU A 1 437 ? 50.893 21.432 -38.849 1.00 83.00 437 GLU A N 1
ATOM 3540 C CA . GLU A 1 437 ? 50.688 20.278 -37.969 1.00 83.00 437 GLU A CA 1
ATOM 3541 C C . GLU A 1 437 ? 49.199 20.094 -37.665 1.00 83.00 437 GLU A C 1
ATOM 3543 O O . GLU A 1 437 ? 48.717 18.996 -37.857 1.00 83.00 437 GLU A O 1
ATOM 3548 N N . MET A 1 438 ? 48.427 21.134 -37.326 1.00 77.50 438 MET A N 1
ATOM 3549 C CA . MET A 1 438 ? 46.975 21.002 -37.122 1.00 77.50 438 MET A CA 1
ATOM 3550 C C . MET A 1 438 ? 46.203 20.670 -38.402 1.00 77.50 438 MET A C 1
ATOM 3552 O O . MET A 1 438 ? 45.130 20.096 -38.299 1.00 77.50 438 MET A O 1
ATOM 3556 N N . ILE A 1 439 ? 46.706 20.999 -39.594 1.00 81.50 439 ILE A N 1
ATOM 3557 C CA . ILE A 1 439 ? 46.125 20.562 -40.872 1.00 81.50 439 ILE A CA 1
ATOM 3558 C C . ILE A 1 439 ? 46.454 19.086 -41.113 1.00 81.50 439 ILE A C 1
ATOM 3560 O O . ILE A 1 439 ? 45.561 18.334 -41.480 1.00 81.50 439 ILE A O 1
ATOM 3564 N N . ALA A 1 440 ? 47.688 18.646 -40.851 1.00 81.12 440 ALA A N 1
ATOM 3565 C CA . ALA A 1 440 ? 48.060 17.233 -40.935 1.00 81.12 440 ALA A CA 1
ATOM 3566 C C . ALA A 1 440 ? 47.332 16.381 -39.876 1.00 81.12 440 ALA A C 1
ATOM 3568 O O . ALA A 1 440 ? 46.801 15.325 -40.202 1.00 81.12 440 ALA A O 1
ATOM 3569 N N . ASP A 1 441 ? 47.228 16.879 -38.644 1.00 78.44 441 ASP A N 1
ATOM 3570 C CA . ASP A 1 441 ? 46.443 16.305 -37.555 1.00 78.44 441 ASP A CA 1
ATOM 3571 C C . ASP A 1 441 ? 44.944 16.391 -37.866 1.00 78.44 441 ASP A C 1
ATOM 3573 O O . ASP A 1 441 ? 44.211 15.516 -37.437 1.00 78.44 441 ASP A O 1
ATOM 3577 N N . ALA A 1 442 ? 44.454 17.389 -38.614 1.00 79.00 442 ALA A N 1
ATOM 3578 C CA . ALA A 1 442 ? 43.064 17.440 -39.077 1.00 79.00 442 ALA A CA 1
ATOM 3579 C C . ALA A 1 442 ? 42.798 16.440 -40.208 1.00 79.00 442 ALA A C 1
ATOM 3581 O O . ALA A 1 442 ? 41.731 15.841 -40.220 1.00 79.00 442 ALA A O 1
ATOM 3582 N N . GLU A 1 443 ? 43.751 16.205 -41.113 1.00 81.88 443 GLU A N 1
ATOM 3583 C CA . GLU A 1 443 ? 43.685 15.130 -42.111 1.00 81.88 443 GLU A CA 1
ATOM 3584 C C . GLU A 1 443 ? 43.763 13.747 -41.437 1.00 81.88 443 GLU A C 1
ATOM 3586 O O . GLU A 1 443 ? 42.994 12.847 -41.781 1.00 81.88 443 GLU A O 1
ATOM 3591 N N . GLU A 1 444 ? 44.624 13.572 -40.426 1.00 80.31 444 GLU A N 1
ATOM 3592 C CA . GLU A 1 444 ? 44.673 12.359 -39.603 1.00 80.31 444 GLU A CA 1
ATOM 3593 C C . GLU A 1 444 ? 43.399 12.208 -38.762 1.00 80.31 444 GLU A C 1
ATOM 3595 O O . GLU A 1 444 ? 42.836 11.119 -38.716 1.00 80.31 444 GLU A O 1
ATOM 3600 N N . VAL A 1 445 ? 42.874 13.282 -38.168 1.00 75.31 445 VAL A N 1
ATOM 3601 C CA . VAL A 1 445 ? 41.586 13.295 -37.464 1.00 75.31 445 VAL A CA 1
ATOM 3602 C C . VAL A 1 445 ? 40.438 13.051 -38.428 1.00 75.31 445 VAL A C 1
ATOM 3604 O O . VAL A 1 445 ? 39.499 12.391 -38.014 1.00 75.31 445 VAL A O 1
ATOM 3607 N N . ASP A 1 446 ? 40.474 13.479 -39.689 1.00 79.88 446 ASP A N 1
ATOM 3608 C CA . ASP A 1 446 ? 39.438 13.167 -40.678 1.00 79.88 446 ASP A CA 1
ATOM 3609 C C . ASP A 1 446 ? 39.486 11.689 -41.084 1.00 79.88 446 ASP A C 1
ATOM 3611 O O . ASP A 1 446 ? 38.437 11.048 -41.160 1.00 79.88 446 ASP A O 1
ATOM 3615 N N . LEU A 1 447 ? 40.680 11.109 -41.249 1.00 79.81 447 LEU A N 1
ATOM 3616 C CA . LEU A 1 447 ? 40.872 9.670 -41.474 1.00 79.81 447 LEU A CA 1
ATOM 3617 C C . LEU A 1 447 ? 40.438 8.845 -40.254 1.00 79.81 447 LEU A C 1
ATOM 3619 O O . LEU A 1 447 ? 39.647 7.911 -40.386 1.00 79.81 447 LEU A O 1
ATOM 3623 N N . LEU A 1 448 ? 40.878 9.232 -39.055 1.00 76.44 448 LEU A N 1
ATOM 3624 C CA . LEU A 1 448 ? 40.441 8.658 -37.785 1.00 76.44 448 LEU A CA 1
ATOM 3625 C C . LEU A 1 448 ? 38.956 8.915 -37.538 1.00 76.44 448 LEU A C 1
ATOM 3627 O O . LEU A 1 448 ? 38.321 8.094 -36.900 1.00 76.44 448 LEU A O 1
ATOM 3631 N N . THR A 1 449 ? 38.367 9.990 -38.059 1.00 78.94 449 THR A N 1
ATOM 3632 C CA . THR A 1 449 ? 36.928 10.272 -37.991 1.00 78.94 449 THR A CA 1
ATOM 3633 C C . THR A 1 449 ? 36.170 9.439 -39.016 1.00 78.94 449 THR A C 1
ATOM 3635 O O . THR A 1 449 ? 35.047 9.034 -38.741 1.00 78.94 449 THR A O 1
ATOM 3638 N N . GLU A 1 450 ? 36.736 9.121 -40.181 1.00 80.12 450 GLU A N 1
ATOM 3639 C CA . GLU A 1 450 ? 36.167 8.143 -41.112 1.00 80.12 450 GLU A CA 1
ATOM 3640 C C . GLU A 1 450 ? 36.202 6.735 -40.503 1.00 80.12 450 GLU A C 1
ATOM 3642 O O . GLU A 1 450 ? 35.212 6.005 -40.564 1.00 80.12 450 GLU A O 1
ATOM 3647 N N . ASP A 1 451 ? 37.295 6.379 -39.833 1.00 78.44 451 ASP A N 1
ATOM 3648 C CA . ASP A 1 451 ? 37.431 5.109 -39.126 1.00 78.44 451 ASP A CA 1
ATOM 3649 C C . ASP A 1 451 ? 36.626 5.071 -37.816 1.00 78.44 451 ASP A C 1
ATOM 3651 O O . ASP A 1 451 ? 36.042 4.036 -37.516 1.00 78.44 451 ASP A O 1
ATOM 3655 N N . LEU A 1 452 ? 36.439 6.190 -37.108 1.00 71.00 452 LEU A N 1
ATOM 3656 C CA . LEU A 1 452 ? 35.482 6.349 -36.002 1.00 71.00 452 LEU A CA 1
ATOM 3657 C C . LEU A 1 452 ? 34.033 6.430 -36.493 1.00 71.00 452 LEU A C 1
ATOM 3659 O O . LEU A 1 452 ? 33.137 6.093 -35.734 1.00 71.00 452 LEU A O 1
ATOM 3663 N N . LYS A 1 453 ? 33.760 6.801 -37.750 1.00 76.94 453 LYS A N 1
ATOM 3664 C CA . LYS A 1 453 ? 32.435 6.651 -38.382 1.00 76.94 453 LYS A CA 1
ATOM 3665 C C . LYS A 1 453 ? 32.179 5.192 -38.763 1.00 76.94 453 LYS A C 1
ATOM 3667 O O . LYS A 1 453 ? 31.055 4.729 -38.612 1.00 76.94 453 LYS A O 1
ATOM 3672 N N . LYS A 1 454 ? 33.194 4.435 -39.200 1.00 80.69 454 LYS A N 1
ATOM 3673 C CA . LYS A 1 454 ? 33.089 2.980 -39.454 1.00 80.69 454 LYS A CA 1
ATOM 3674 C C . LYS A 1 454 ? 32.961 2.190 -38.151 1.00 80.69 454 LYS A C 1
ATOM 3676 O O . LYS A 1 454 ? 32.075 1.349 -38.034 1.00 80.69 454 LYS A O 1
ATOM 3681 N N . LEU A 1 455 ? 33.804 2.489 -37.163 1.00 74.19 455 LEU A N 1
ATOM 3682 C CA . LEU A 1 455 ? 33.719 1.944 -35.809 1.00 74.19 455 LEU A CA 1
ATOM 3683 C C . LEU A 1 455 ? 32.465 2.442 -35.098 1.00 74.19 455 LEU A C 1
ATOM 3685 O O . LEU A 1 455 ? 31.866 1.662 -34.388 1.00 74.19 455 LEU A O 1
ATOM 3689 N N . GLY A 1 456 ? 32.022 3.675 -35.328 1.00 77.00 456 GLY A N 1
ATOM 3690 C CA . GLY A 1 456 ? 30.777 4.238 -34.803 1.00 77.00 456 GLY A CA 1
ATOM 3691 C C . GLY A 1 456 ? 29.535 3.628 -35.445 1.00 77.00 456 GLY A C 1
ATOM 3692 O O . GLY A 1 456 ? 28.546 3.419 -34.762 1.00 77.00 456 GLY A O 1
ATOM 3693 N N . ALA A 1 457 ? 29.590 3.246 -36.723 1.00 76.88 457 ALA A N 1
ATOM 3694 C CA . ALA A 1 457 ? 28.558 2.426 -37.351 1.00 76.88 457 ALA A CA 1
ATOM 3695 C C . ALA A 1 457 ? 28.566 0.996 -36.789 1.00 76.88 457 ALA A C 1
ATOM 3697 O O . ALA A 1 457 ? 27.502 0.448 -36.525 1.00 76.88 457 ALA A O 1
ATOM 3698 N N . LEU A 1 458 ? 29.745 0.406 -36.549 1.00 77.44 458 LEU A N 1
ATOM 3699 C CA . LEU A 1 458 ? 29.867 -0.906 -35.905 1.00 77.44 458 LEU A CA 1
ATOM 3700 C C . LEU A 1 458 ? 29.377 -0.872 -34.447 1.00 77.44 458 LEU A C 1
ATOM 3702 O O . LEU A 1 458 ? 28.639 -1.759 -34.033 1.00 77.44 458 LEU A O 1
ATOM 3706 N N . VAL A 1 459 ? 29.747 0.162 -33.693 1.00 79.62 459 VAL A N 1
ATOM 3707 C CA . VAL A 1 459 ? 29.294 0.432 -32.326 1.00 79.62 459 VAL A CA 1
ATOM 3708 C C . VAL A 1 459 ? 27.798 0.677 -32.338 1.00 79.62 459 VAL A C 1
ATOM 3710 O O . VAL A 1 459 ? 27.123 -0.037 -31.629 1.00 79.62 459 VAL A O 1
ATOM 3713 N N . SER A 1 460 ? 27.252 1.506 -33.228 1.00 78.12 460 SER A N 1
ATOM 3714 C CA . SER A 1 460 ? 25.803 1.682 -33.370 1.00 78.12 460 SER A CA 1
ATOM 3715 C C . SER A 1 460 ? 25.086 0.371 -33.711 1.00 78.12 460 SER A C 1
ATOM 3717 O O . SER A 1 460 ? 24.033 0.110 -33.144 1.00 78.12 460 SER A O 1
ATOM 3719 N N . THR A 1 461 ? 25.658 -0.513 -34.545 1.00 81.25 461 THR A N 1
ATOM 3720 C CA . THR A 1 461 ? 25.073 -1.853 -34.751 1.00 81.25 461 THR A CA 1
ATOM 3721 C C . THR A 1 461 ? 25.169 -2.741 -33.511 1.00 81.25 461 THR A C 1
ATOM 3723 O O . THR A 1 461 ? 24.230 -3.483 -33.239 1.00 81.25 461 THR A O 1
ATOM 3726 N N . LEU A 1 462 ? 26.257 -2.653 -32.737 1.00 80.69 462 LEU A N 1
ATOM 3727 C CA . LEU A 1 462 ? 26.450 -3.392 -31.485 1.00 80.69 462 LEU A CA 1
ATOM 3728 C C . LEU A 1 462 ? 25.618 -2.824 -30.325 1.00 80.69 462 LEU A C 1
ATOM 3730 O O . LEU A 1 462 ? 25.222 -3.595 -29.461 1.00 80.69 462 LEU A O 1
ATOM 3734 N N . GLU A 1 463 ? 25.336 -1.522 -30.333 1.00 79.88 463 GLU A N 1
ATOM 3735 C CA . GLU A 1 463 ? 24.443 -0.788 -29.438 1.00 79.88 463 GLU A CA 1
ATOM 3736 C C . GLU A 1 463 ? 23.002 -1.143 -29.769 1.00 79.88 463 GLU A C 1
ATOM 3738 O O . GLU A 1 463 ? 22.314 -1.599 -28.877 1.00 79.88 463 GLU A O 1
ATOM 3743 N N . THR A 1 464 ? 22.566 -1.120 -31.036 1.00 80.75 464 THR A N 1
ATOM 3744 C CA . THR A 1 464 ? 21.230 -1.637 -31.390 1.00 80.75 464 THR A CA 1
ATOM 3745 C C . THR A 1 464 ? 21.092 -3.125 -31.074 1.00 80.75 464 THR A C 1
ATOM 3747 O O . THR A 1 464 ? 20.050 -3.563 -30.607 1.00 80.75 464 THR A O 1
ATOM 3750 N N . GLU A 1 465 ? 22.155 -3.916 -31.248 1.00 84.25 465 GLU A N 1
ATOM 3751 C CA . GLU A 1 465 ? 22.188 -5.314 -30.814 1.00 84.25 465 GLU A CA 1
ATOM 3752 C C . GLU A 1 465 ? 22.253 -5.483 -29.285 1.00 84.25 465 GLU A C 1
ATOM 3754 O O . GLU A 1 465 ? 21.992 -6.587 -28.801 1.00 84.25 465 GLU A O 1
ATOM 3759 N N . ALA A 1 466 ? 22.687 -4.469 -28.535 1.00 80.44 466 ALA A N 1
ATOM 3760 C CA . ALA A 1 466 ? 22.719 -4.459 -27.076 1.00 80.44 466 ALA A CA 1
ATOM 3761 C C . ALA A 1 466 ? 21.372 -3.986 -26.531 1.00 80.44 466 ALA A C 1
ATOM 3763 O O . ALA A 1 466 ? 20.829 -4.674 -25.686 1.00 80.44 466 ALA A O 1
ATOM 3764 N N . ASP A 1 467 ? 20.778 -2.938 -27.098 1.00 85.25 467 ASP A N 1
ATOM 3765 C CA . ASP A 1 467 ? 19.413 -2.474 -26.867 1.00 85.25 467 ASP A CA 1
ATOM 3766 C C . ASP A 1 467 ? 18.401 -3.583 -27.183 1.00 85.25 467 ASP A C 1
ATOM 3768 O O . ASP A 1 467 ? 17.555 -3.877 -26.349 1.00 85.25 467 ASP A O 1
ATOM 3772 N N . ASP A 1 468 ? 18.532 -4.298 -28.309 1.00 85.88 468 ASP A N 1
ATOM 3773 C CA . ASP A 1 468 ? 17.706 -5.476 -28.629 1.00 85.88 468 ASP A CA 1
ATOM 3774 C C . ASP A 1 468 ? 17.861 -6.595 -27.579 1.00 85.88 468 ASP A C 1
ATOM 3776 O O . ASP A 1 468 ? 16.915 -7.340 -27.299 1.00 85.88 468 ASP A O 1
ATOM 3780 N N . LYS A 1 469 ? 19.060 -6.754 -26.999 1.00 79.94 469 LYS A N 1
ATOM 3781 C CA . LYS A 1 469 ? 19.329 -7.739 -25.935 1.00 79.94 469 LYS A CA 1
ATOM 3782 C C . LYS A 1 469 ? 18.834 -7.248 -24.579 1.00 79.94 469 LYS A C 1
ATOM 3784 O O . LYS A 1 469 ? 18.294 -8.065 -23.845 1.00 79.94 469 LYS A O 1
ATOM 3789 N N . ASP A 1 470 ? 18.937 -5.961 -24.280 1.00 87.25 470 ASP A N 1
ATOM 3790 C CA . ASP A 1 470 ? 18.507 -5.325 -23.039 1.00 87.25 470 ASP A CA 1
ATOM 3791 C C . ASP A 1 470 ? 16.991 -5.180 -23.003 1.00 87.25 470 ASP A C 1
ATOM 3793 O O . ASP A 1 470 ? 16.384 -5.448 -21.980 1.00 87.25 470 ASP A O 1
ATOM 3797 N N . ASP A 1 471 ? 16.334 -4.849 -24.112 1.00 87.94 471 ASP A N 1
ATOM 3798 C CA . ASP A 1 471 ? 14.880 -4.941 -24.248 1.00 87.94 471 ASP A CA 1
ATOM 3799 C C . ASP A 1 471 ? 14.421 -6.395 -24.175 1.00 87.94 471 ASP A C 1
ATOM 3801 O O . ASP A 1 471 ? 13.385 -6.687 -23.579 1.00 87.94 471 ASP A O 1
ATOM 3805 N N . ARG A 1 472 ? 15.197 -7.355 -24.689 1.00 86.06 472 ARG A N 1
ATOM 3806 C CA . ARG A 1 472 ? 14.902 -8.776 -24.469 1.00 86.06 472 ARG A CA 1
ATOM 3807 C C . ARG A 1 472 ? 15.139 -9.219 -23.024 1.00 86.06 472 ARG A C 1
ATOM 3809 O O . ARG A 1 472 ? 14.399 -10.081 -22.560 1.00 86.06 472 ARG A O 1
ATOM 3816 N N . ILE A 1 473 ? 16.101 -8.635 -22.313 1.00 84.69 473 ILE A N 1
ATOM 3817 C CA . ILE A 1 473 ? 16.323 -8.845 -20.878 1.00 84.69 473 ILE A CA 1
ATOM 3818 C C . ILE A 1 473 ? 15.168 -8.225 -20.094 1.00 84.69 473 ILE A C 1
ATOM 3820 O O . ILE A 1 473 ? 14.514 -8.973 -19.389 1.00 84.69 473 ILE A O 1
ATOM 3824 N N . LYS A 1 474 ? 14.797 -6.958 -20.314 1.00 85.56 474 LYS A N 1
ATOM 3825 C CA . LYS A 1 474 ? 13.622 -6.298 -19.709 1.00 85.56 474 LYS A CA 1
ATOM 3826 C C . LYS A 1 474 ? 12.324 -7.070 -19.970 1.00 85.56 474 LYS A C 1
ATOM 3828 O O . LYS A 1 474 ? 11.497 -7.211 -19.075 1.00 85.56 474 LYS A O 1
ATOM 3833 N N . ASN A 1 475 ? 12.127 -7.599 -21.180 1.00 86.12 475 ASN A N 1
ATOM 3834 C CA . ASN A 1 475 ? 10.974 -8.452 -21.493 1.00 86.12 475 ASN A CA 1
ATOM 3835 C C . ASN A 1 475 ? 11.033 -9.785 -20.722 1.00 86.12 475 ASN A C 1
ATOM 3837 O O . ASN A 1 475 ? 10.025 -10.218 -20.179 1.00 86.12 475 ASN A O 1
ATOM 3841 N N . LEU A 1 476 ? 12.208 -10.413 -20.603 1.00 84.44 476 LEU A N 1
ATOM 3842 C CA . LEU A 1 476 ? 12.381 -11.622 -19.789 1.00 84.44 476 LEU A CA 1
ATOM 3843 C C . LEU A 1 476 ? 12.284 -11.353 -18.279 1.00 84.44 476 LEU A C 1
ATOM 3845 O O . LEU A 1 476 ? 11.822 -12.227 -17.559 1.00 84.44 476 LEU A O 1
ATOM 3849 N N . GLU A 1 477 ? 12.699 -10.182 -17.799 1.00 86.50 477 GLU A N 1
ATOM 3850 C CA . GLU A 1 477 ? 12.585 -9.726 -16.411 1.00 86.50 477 GLU A CA 1
ATOM 3851 C C . GLU A 1 477 ? 11.130 -9.415 -16.068 1.00 86.50 477 GLU A C 1
ATOM 3853 O O . GLU A 1 477 ? 10.645 -9.885 -15.052 1.00 86.50 477 GLU A O 1
ATOM 3858 N N . THR A 1 478 ? 10.392 -8.730 -16.945 1.00 87.81 478 THR A N 1
ATOM 3859 C CA . THR A 1 478 ? 8.950 -8.497 -16.760 1.00 87.81 478 THR A CA 1
ATOM 3860 C C . THR A 1 478 ? 8.126 -9.783 -16.877 1.00 87.81 478 THR A C 1
ATOM 3862 O O . THR A 1 478 ? 7.174 -9.950 -16.115 1.00 87.81 478 THR A O 1
ATOM 3865 N N . ASP A 1 479 ? 8.509 -10.728 -17.744 1.00 86.75 479 ASP A N 1
ATOM 3866 C CA . ASP A 1 479 ? 7.953 -12.089 -17.752 1.00 86.75 479 ASP A CA 1
ATOM 3867 C C . ASP A 1 479 ? 8.299 -12.848 -16.451 1.00 86.75 479 ASP A C 1
ATOM 3869 O O . ASP A 1 479 ? 7.454 -13.569 -15.915 1.00 86.75 479 ASP A O 1
ATOM 3873 N N . LEU A 1 480 ? 9.517 -12.689 -15.915 1.00 84.88 480 LEU A N 1
ATOM 3874 C CA . LEU A 1 480 ? 9.942 -13.321 -14.660 1.00 84.88 480 LEU A CA 1
ATOM 3875 C C . LEU A 1 480 ? 9.191 -12.737 -13.458 1.00 84.88 480 LEU A C 1
ATOM 3877 O O . LEU A 1 480 ? 8.652 -13.504 -12.668 1.00 84.88 480 LEU A O 1
ATOM 3881 N N . ASP A 1 481 ? 9.083 -11.411 -13.367 1.00 88.69 481 ASP A N 1
ATOM 3882 C CA . ASP A 1 481 ? 8.310 -10.679 -12.361 1.00 88.69 481 ASP A CA 1
ATOM 3883 C C . ASP A 1 481 ? 6.822 -11.039 -12.443 1.00 88.69 481 ASP A C 1
ATOM 3885 O O . ASP A 1 481 ? 6.164 -11.193 -11.416 1.00 88.69 481 ASP A O 1
ATOM 3889 N N . ALA A 1 482 ? 6.271 -11.221 -13.648 1.00 87.62 482 ALA A N 1
ATOM 3890 C CA . ALA A 1 482 ? 4.901 -11.696 -13.824 1.00 87.62 482 ALA A CA 1
ATOM 3891 C C . ALA A 1 482 ? 4.726 -13.134 -13.307 1.00 87.62 482 ALA A C 1
ATOM 3893 O O . ALA A 1 482 ? 3.726 -13.427 -12.650 1.00 87.62 482 ALA A O 1
ATOM 3894 N N . VAL A 1 483 ? 5.697 -14.022 -13.550 1.00 84.56 483 VAL A N 1
ATOM 3895 C CA . VAL A 1 483 ? 5.686 -15.408 -13.049 1.00 84.56 483 VAL A CA 1
ATOM 3896 C C . VAL A 1 483 ? 5.900 -15.477 -11.535 1.00 84.56 483 VAL A C 1
ATOM 3898 O O . VAL A 1 483 ? 5.201 -16.247 -10.873 1.00 84.56 483 VAL A O 1
ATOM 3901 N N . ASP A 1 484 ? 6.814 -14.686 -10.972 1.00 86.88 484 ASP A N 1
ATOM 3902 C CA . ASP A 1 484 ? 7.052 -14.618 -9.528 1.00 86.88 484 ASP A CA 1
ATOM 3903 C C . ASP A 1 484 ? 5.856 -13.968 -8.815 1.00 86.88 484 ASP A C 1
ATOM 3905 O O . ASP A 1 484 ? 5.405 -14.493 -7.800 1.00 86.88 484 ASP A O 1
ATOM 3909 N N . LYS A 1 485 ? 5.219 -12.944 -9.395 1.00 86.38 485 LYS A N 1
ATOM 3910 C CA . LYS A 1 485 ? 3.963 -12.380 -8.877 1.00 86.38 485 LYS A CA 1
ATOM 3911 C C . LYS A 1 485 ? 2.791 -13.358 -8.972 1.00 86.38 485 LYS A C 1
ATOM 3913 O O . LYS A 1 485 ? 2.039 -13.504 -8.014 1.00 86.38 485 LYS A O 1
ATOM 3918 N N . GLU A 1 486 ? 2.656 -14.101 -10.073 1.00 85.88 486 GLU A N 1
ATOM 3919 C CA . GLU A 1 486 ? 1.692 -15.207 -10.163 1.00 85.88 486 GLU A CA 1
ATOM 3920 C C . GLU A 1 486 ? 1.972 -16.307 -9.124 1.00 85.88 486 GLU A C 1
ATOM 3922 O O . GLU A 1 486 ? 1.044 -16.986 -8.673 1.00 85.88 486 GLU A O 1
ATOM 3927 N N . LEU A 1 487 ? 3.241 -16.538 -8.778 1.00 83.38 487 LEU A N 1
ATOM 3928 C CA . LEU A 1 487 ? 3.650 -17.501 -7.762 1.00 83.38 487 LEU A CA 1
ATOM 3929 C C . LEU A 1 487 ? 3.320 -16.985 -6.354 1.00 83.38 487 LEU A C 1
ATOM 3931 O O . LEU A 1 487 ? 2.792 -17.759 -5.556 1.00 83.38 487 LEU A O 1
ATOM 3935 N N . GLU A 1 488 ? 3.572 -15.708 -6.068 1.00 86.38 488 GLU A N 1
ATOM 3936 C CA . GLU A 1 488 ? 3.188 -15.020 -4.830 1.00 86.38 488 GLU A CA 1
ATOM 3937 C C . GLU A 1 488 ? 1.666 -15.000 -4.649 1.00 86.38 488 GLU A C 1
ATOM 3939 O O . GLU A 1 488 ? 1.183 -15.430 -3.604 1.00 86.38 488 GLU A O 1
ATOM 3944 N N . ASP A 1 489 ? 0.893 -14.634 -5.676 1.00 85.38 489 ASP A N 1
ATOM 3945 C CA . ASP A 1 489 ? -0.577 -14.659 -5.649 1.00 85.38 489 ASP A CA 1
ATOM 3946 C C . ASP A 1 489 ? -1.110 -16.078 -5.362 1.00 85.38 489 ASP A C 1
ATOM 3948 O O . ASP A 1 489 ? -2.019 -16.270 -4.545 1.00 85.38 489 ASP A O 1
ATOM 3952 N N . LYS A 1 490 ? -0.517 -17.112 -5.981 1.00 82.75 490 LYS A N 1
ATOM 3953 C CA . LYS A 1 490 ? -0.865 -18.522 -5.715 1.00 82.75 490 LYS A CA 1
ATOM 3954 C C . LYS A 1 490 ? -0.450 -18.969 -4.311 1.00 82.75 490 LYS A C 1
ATOM 3956 O O . LYS A 1 490 ? -1.173 -19.760 -3.704 1.00 82.75 490 LYS A O 1
ATOM 3961 N N . GLN A 1 491 ? 0.673 -18.481 -3.783 1.00 85.12 491 GLN A N 1
ATOM 3962 C CA . GLN A 1 491 ? 1.115 -18.756 -2.413 1.00 85.12 491 GLN A CA 1
ATOM 3963 C C . GLN A 1 491 ? 0.204 -18.074 -1.389 1.00 85.12 491 GLN A C 1
ATOM 3965 O O . GLN A 1 491 ? -0.282 -18.754 -0.490 1.00 85.12 491 GLN A O 1
ATOM 3970 N N . ALA A 1 492 ? -0.124 -16.794 -1.569 1.00 84.88 492 ALA A N 1
ATOM 3971 C CA . ALA A 1 492 ? -1.050 -16.048 -0.723 1.00 84.88 492 ALA A CA 1
ATOM 3972 C C . ALA A 1 492 ? -2.453 -16.680 -0.717 1.00 84.88 492 ALA A C 1
ATOM 3974 O O . ALA A 1 492 ? -3.046 -16.871 0.346 1.00 84.88 492 ALA A O 1
ATOM 3975 N N . LEU A 1 493 ? -2.968 -17.094 -1.882 1.00 84.69 493 LEU A N 1
ATOM 3976 C CA . LEU A 1 493 ? -4.252 -17.791 -1.974 1.00 84.69 493 LEU A CA 1
ATOM 3977 C C . LEU A 1 493 ? -4.197 -19.184 -1.323 1.00 84.69 493 LEU A C 1
ATOM 3979 O O . LEU A 1 493 ? -5.138 -19.582 -0.635 1.00 84.69 493 LEU A O 1
ATOM 3983 N N . HIS A 1 494 ? -3.087 -19.915 -1.465 1.00 82.31 494 HIS A N 1
ATOM 3984 C CA . HIS A 1 494 ? -2.870 -21.177 -0.753 1.00 82.31 494 HIS A CA 1
ATOM 3985 C C . HIS A 1 494 ? -2.798 -20.973 0.771 1.00 82.31 494 HIS A C 1
ATOM 3987 O O . HIS A 1 494 ? -3.430 -21.721 1.518 1.00 82.31 494 HIS A O 1
ATOM 3993 N N . GLU A 1 495 ? -2.091 -19.950 1.256 1.00 87.88 495 GLU A N 1
ATOM 3994 C CA . GLU A 1 495 ? -2.034 -19.597 2.677 1.00 87.88 495 GLU A CA 1
ATOM 3995 C C . GLU A 1 495 ? -3.407 -19.194 3.217 1.00 87.88 495 GLU A C 1
ATOM 3997 O O . GLU A 1 495 ? -3.817 -19.710 4.257 1.00 87.88 495 GLU A O 1
ATOM 4002 N N . GLN A 1 496 ? -4.171 -18.376 2.488 1.00 85.69 496 GLN A N 1
ATOM 4003 C CA . GLN A 1 496 ? -5.542 -18.009 2.847 1.00 85.69 496 GLN A CA 1
ATOM 4004 C C . GLN A 1 496 ? -6.455 -19.244 2.931 1.00 85.69 496 GLN A C 1
ATOM 4006 O O . GLN A 1 496 ? -7.209 -19.401 3.898 1.00 85.69 496 GLN A O 1
ATOM 4011 N N . VAL A 1 497 ? -6.356 -20.170 1.969 1.00 85.62 497 VAL A N 1
ATOM 4012 C CA . VAL A 1 497 ? -7.081 -21.449 2.009 1.00 85.62 497 VAL A CA 1
ATOM 4013 C C . VAL A 1 497 ? -6.655 -22.270 3.229 1.00 85.62 497 VAL A C 1
ATOM 4015 O O . VAL A 1 497 ? -7.525 -22.721 3.976 1.00 85.62 497 VAL A O 1
ATOM 4018 N N . VAL A 1 498 ? -5.354 -22.407 3.502 1.00 86.88 498 VAL A N 1
ATOM 4019 C CA . VAL A 1 498 ? -4.824 -23.128 4.673 1.00 86.88 498 VAL A CA 1
ATOM 4020 C C . VAL A 1 498 ? -5.274 -22.494 5.992 1.00 86.88 498 VAL A C 1
ATOM 4022 O O . VAL A 1 498 ? -5.631 -23.228 6.914 1.00 86.88 498 VAL A O 1
ATOM 4025 N N . VAL A 1 499 ? -5.310 -21.163 6.102 1.00 89.50 499 VAL A N 1
ATOM 4026 C CA . VAL A 1 499 ? -5.846 -20.449 7.273 1.00 89.50 499 VAL A CA 1
ATOM 4027 C C . VAL A 1 499 ? -7.338 -20.741 7.433 1.00 89.50 499 VAL A C 1
ATOM 4029 O O . VAL A 1 499 ? -7.745 -21.186 8.505 1.00 89.50 499 VAL A O 1
ATOM 4032 N N . SER A 1 500 ? -8.136 -20.630 6.365 1.00 85.94 500 SER A N 1
ATOM 4033 C CA . SER A 1 500 ? -9.576 -20.931 6.418 1.00 85.94 500 SER A CA 1
ATOM 4034 C C . SER A 1 500 ? -9.869 -22.396 6.781 1.00 85.94 500 SER A C 1
ATOM 4036 O O . SER A 1 500 ? -10.844 -22.691 7.473 1.00 85.94 500 SER A O 1
ATOM 4038 N N . LEU A 1 501 ? -9.015 -23.335 6.356 1.00 84.62 501 LEU A N 1
ATOM 4039 C CA . LEU A 1 501 ? -9.114 -24.751 6.711 1.00 84.62 501 LEU A CA 1
ATOM 4040 C C . LEU A 1 501 ? -8.681 -25.003 8.161 1.00 84.62 501 LEU A C 1
ATOM 4042 O O . LEU A 1 501 ? -9.333 -25.783 8.852 1.00 84.62 501 LEU A O 1
ATOM 4046 N N . LYS A 1 502 ? -7.641 -24.317 8.657 1.00 86.88 502 LYS A N 1
ATOM 4047 C CA . LYS A 1 502 ? -7.240 -24.348 10.075 1.00 86.88 502 LYS A CA 1
ATOM 4048 C C . LYS A 1 502 ? -8.328 -23.770 10.984 1.00 86.88 502 LYS A C 1
ATOM 4050 O O . LYS A 1 502 ? -8.570 -24.334 12.046 1.00 86.88 502 LYS A O 1
ATOM 4055 N N . GLU A 1 503 ? -9.014 -22.712 10.562 1.00 87.19 503 GLU A N 1
ATOM 4056 C CA . GLU A 1 503 ? -10.134 -22.106 11.291 1.00 87.19 503 GLU A CA 1
ATOM 4057 C C . GLU A 1 503 ? -11.391 -22.995 11.265 1.00 87.19 503 GLU A C 1
ATOM 4059 O O . GLU A 1 503 ? -12.015 -23.245 12.298 1.00 87.19 503 GLU A O 1
ATOM 4064 N N . LYS A 1 504 ? -11.729 -23.593 10.117 1.00 87.25 504 LYS A N 1
ATOM 4065 C CA . LYS A 1 504 ? -12.775 -24.631 10.042 1.00 87.25 504 LYS A CA 1
ATOM 4066 C C . LYS A 1 504 ? -12.432 -25.847 10.910 1.00 87.25 504 LYS A C 1
ATOM 4068 O O . LYS A 1 504 ? -13.317 -26.418 11.546 1.00 87.25 504 LYS A O 1
ATOM 4073 N N . LEU A 1 505 ? -11.157 -26.226 11.004 1.00 85.00 505 LEU A N 1
ATOM 4074 C CA . LEU A 1 505 ? -10.697 -27.311 11.874 1.00 85.00 505 LEU A CA 1
ATOM 4075 C C . LEU A 1 505 ? -10.720 -26.927 13.366 1.00 85.00 505 LEU A C 1
ATOM 4077 O O . LEU A 1 505 ? -11.043 -27.770 14.200 1.00 85.00 505 LEU A O 1
ATOM 4081 N N . SER A 1 506 ? -10.401 -25.683 13.732 1.00 88.12 506 SER A N 1
ATOM 4082 C CA . SER A 1 506 ? -10.459 -25.227 15.129 1.00 88.12 506 SER A CA 1
ATOM 4083 C C . SER A 1 506 ? -11.902 -25.063 15.607 1.00 88.12 506 SER A C 1
ATOM 4085 O O . SER A 1 506 ? -12.240 -25.538 16.689 1.00 88.12 506 SER A O 1
ATOM 4087 N N . THR A 1 507 ? -12.781 -24.493 14.780 1.00 87.06 507 THR A N 1
ATOM 4088 C CA . THR A 1 507 ? -14.214 -24.348 15.082 1.00 87.06 507 THR A CA 1
ATOM 4089 C C . THR A 1 507 ? -14.936 -25.694 15.155 1.00 87.06 507 THR A C 1
ATOM 4091 O O . THR A 1 507 ? -15.731 -25.902 16.071 1.00 87.06 507 THR A O 1
ATOM 4094 N N . THR A 1 508 ? -14.629 -26.653 14.272 1.00 84.19 508 THR A N 1
ATOM 4095 C CA . THR A 1 508 ? -15.164 -28.024 14.392 1.00 84.19 508 THR A CA 1
ATOM 4096 C C . THR A 1 508 ? -14.623 -28.755 15.619 1.00 84.19 508 THR A C 1
ATOM 4098 O O . THR A 1 508 ? -15.402 -29.425 16.291 1.00 84.19 508 THR A O 1
ATOM 4101 N N . LYS A 1 509 ? -13.345 -28.577 15.988 1.00 87.88 509 LYS A N 1
ATOM 4102 C CA . LYS A 1 509 ? -12.802 -29.098 17.257 1.00 87.88 509 LYS A CA 1
ATOM 4103 C C . LYS A 1 509 ? -13.449 -28.461 18.494 1.00 87.88 509 LYS A C 1
ATOM 4105 O O . LYS A 1 509 ? -13.726 -29.190 19.440 1.00 87.88 509 LYS A O 1
ATOM 4110 N N . SER A 1 510 ? -13.730 -27.153 18.485 1.00 87.56 510 SER A N 1
ATOM 4111 C CA . SER A 1 510 ? -14.461 -26.478 19.574 1.00 87.56 510 SER A CA 1
ATOM 4112 C C . SER A 1 510 ? -15.864 -27.056 19.717 1.00 87.56 510 SER A C 1
ATOM 4114 O O . SER A 1 510 ? -16.217 -27.526 20.791 1.00 87.56 510 SER A O 1
ATOM 4116 N N . ARG A 1 511 ? -16.616 -27.153 18.610 1.00 87.75 511 ARG A N 1
ATOM 4117 C CA . ARG A 1 511 ? -17.953 -27.768 18.593 1.00 87.75 511 ARG A CA 1
ATOM 4118 C C . ARG A 1 511 ? -17.937 -29.224 19.055 1.00 87.75 511 ARG A C 1
ATOM 4120 O O . ARG A 1 511 ? -18.829 -29.624 19.790 1.00 87.75 511 ARG A O 1
ATOM 4127 N N . LEU A 1 512 ? -16.930 -30.009 18.665 1.00 87.44 512 LEU A N 1
ATOM 4128 C CA . LEU A 1 512 ? -16.764 -31.384 19.147 1.00 87.44 512 LEU A CA 1
ATOM 4129 C C . LEU A 1 512 ? -16.533 -31.414 20.668 1.00 87.44 512 LEU A C 1
ATOM 4131 O O . LEU A 1 512 ? -17.138 -32.229 21.354 1.00 87.44 512 LEU A O 1
ATOM 4135 N N . GLY A 1 513 ? -15.700 -30.511 21.196 1.00 86.56 513 GLY A N 1
ATOM 4136 C CA . GLY A 1 513 ? -15.471 -30.360 22.635 1.00 86.56 513 GLY A CA 1
ATOM 4137 C C . GLY A 1 513 ? -16.724 -29.915 23.395 1.00 86.56 513 GLY A C 1
ATOM 4138 O O . GLY A 1 513 ? -17.043 -30.492 24.427 1.00 86.56 513 GLY A O 1
ATOM 4139 N N . GLU A 1 514 ? -17.471 -28.948 22.863 1.00 89.94 514 GLU A N 1
ATOM 4140 C CA . GLU A 1 514 ? -18.751 -28.479 23.413 1.00 89.94 514 GLU A CA 1
ATOM 4141 C C . GLU A 1 514 ? -19.795 -29.606 23.448 1.00 89.94 514 GLU A C 1
ATOM 4143 O O . GLU A 1 514 ? -20.412 -29.829 24.487 1.00 89.94 514 GLU A O 1
ATOM 4148 N N . ILE A 1 515 ? -19.942 -30.365 22.355 1.00 87.94 515 ILE A N 1
ATOM 4149 C CA . ILE A 1 515 ? -20.829 -31.537 22.285 1.00 87.94 515 ILE A CA 1
ATOM 4150 C C . ILE A 1 515 ? -20.369 -32.630 23.257 1.00 87.94 515 ILE A C 1
ATOM 4152 O O . ILE A 1 515 ? -21.206 -33.246 23.911 1.00 87.94 515 ILE A O 1
ATOM 4156 N N . ASN A 1 516 ? -19.061 -32.860 23.404 1.00 91.44 516 ASN A N 1
ATOM 4157 C CA . ASN A 1 516 ? -18.544 -33.848 24.349 1.00 91.44 516 ASN A CA 1
ATOM 4158 C C . ASN A 1 516 ? -18.814 -33.441 25.808 1.00 91.44 516 ASN A C 1
ATOM 4160 O O . ASN A 1 516 ? -19.274 -34.269 26.585 1.00 91.44 516 ASN A O 1
ATOM 4164 N N . ILE A 1 517 ? -18.631 -32.163 26.162 1.00 92.00 517 ILE A N 1
ATOM 4165 C CA . ILE A 1 517 ? -18.983 -31.626 27.490 1.00 92.00 517 ILE A CA 1
ATOM 4166 C C . ILE A 1 517 ? -20.497 -31.726 27.735 1.00 92.00 517 ILE A C 1
ATOM 4168 O O . ILE A 1 517 ? -20.917 -32.111 28.823 1.00 92.00 517 ILE A O 1
ATOM 4172 N N . GLN A 1 518 ? -21.332 -31.425 26.734 1.00 88.88 518 GLN A N 1
ATOM 4173 C CA . GLN A 1 518 ? -22.785 -31.608 26.831 1.00 88.88 518 GLN A CA 1
ATOM 4174 C C . GLN A 1 518 ? -23.157 -33.083 27.026 1.00 88.88 518 GLN A C 1
ATOM 4176 O O . GLN A 1 518 ? -23.989 -33.388 27.870 1.00 88.88 518 GLN A O 1
ATOM 4181 N N . HIS A 1 519 ? -22.508 -34.002 26.312 1.00 88.62 519 HIS A N 1
ATOM 4182 C CA . HIS A 1 519 ? -22.727 -35.439 26.452 1.00 88.62 519 HIS A CA 1
ATOM 4183 C C . HIS A 1 519 ? -22.277 -35.967 27.827 1.00 88.62 519 HIS A C 1
ATOM 4185 O O . HIS A 1 519 ? -23.017 -36.708 28.467 1.00 88.62 519 HIS A O 1
ATOM 4191 N N . GLU A 1 520 ? -21.117 -35.543 28.334 1.00 91.69 520 GLU A N 1
ATOM 4192 C CA . GLU A 1 520 ? -20.647 -35.845 29.696 1.00 91.69 520 GLU A CA 1
ATOM 4193 C C . GLU A 1 520 ? -21.593 -35.269 30.768 1.00 91.69 520 GLU A C 1
ATOM 4195 O O . GLU A 1 520 ? -21.930 -35.954 31.739 1.00 91.69 520 GLU A O 1
ATOM 4200 N N . SER A 1 521 ? -22.107 -34.052 30.562 1.00 88.00 521 SER A N 1
ATOM 4201 C CA . SER A 1 521 ? -23.150 -33.450 31.402 1.00 88.00 521 SER A CA 1
ATOM 4202 C C . SER A 1 521 ? -24.440 -34.274 31.377 1.00 88.00 521 SER A C 1
ATOM 4204 O O . SER A 1 521 ? -24.994 -34.572 32.429 1.00 88.00 521 SER A O 1
ATOM 4206 N N . SER A 1 522 ? -24.907 -34.703 30.202 1.00 85.50 522 SER A N 1
ATOM 4207 C CA . SER A 1 522 ? -26.105 -35.541 30.079 1.00 85.50 522 SER A CA 1
ATOM 4208 C C . SER A 1 522 ? -25.906 -36.936 30.675 1.00 85.50 522 SER A C 1
ATOM 4210 O O . SER A 1 522 ? -26.849 -37.499 31.223 1.00 85.50 522 SER A O 1
ATOM 4212 N N . LEU A 1 523 ? -24.696 -37.504 30.621 1.00 90.31 523 LEU A N 1
ATOM 4213 C CA . LEU A 1 523 ? -24.373 -38.775 31.275 1.00 90.31 523 LEU A CA 1
ATOM 4214 C C . LEU A 1 523 ? -24.335 -38.652 32.802 1.00 90.31 523 LEU A C 1
ATOM 4216 O O . LEU A 1 523 ? -24.848 -39.535 33.489 1.00 90.31 523 LEU A O 1
ATOM 4220 N N . THR A 1 524 ? -23.760 -37.575 33.342 1.00 90.00 524 THR A N 1
ATOM 4221 C CA . THR A 1 524 ? -23.752 -37.333 34.796 1.00 90.00 524 THR A CA 1
ATOM 4222 C C . THR A 1 524 ? -25.153 -37.018 35.320 1.00 90.00 524 THR A C 1
ATOM 4224 O O . THR A 1 524 ? -25.546 -37.579 36.341 1.00 90.00 524 THR A O 1
ATOM 4227 N N . GLU A 1 525 ? -25.956 -36.245 34.583 1.00 90.88 525 GLU A N 1
ATOM 4228 C CA . GLU A 1 525 ? -27.379 -36.038 34.874 1.00 90.88 525 GLU A CA 1
ATOM 4229 C C . GLU A 1 525 ? -28.172 -37.352 34.796 1.00 90.88 525 GLU A C 1
ATOM 4231 O O . GLU A 1 525 ? -28.918 -37.669 35.717 1.00 90.88 525 GLU A O 1
ATOM 4236 N N . ASN A 1 526 ? -27.975 -38.181 33.762 1.00 87.19 526 ASN A N 1
ATOM 4237 C CA . ASN A 1 526 ? -28.663 -39.472 33.661 1.00 87.19 526 ASN A CA 1
ATOM 4238 C C . ASN A 1 526 ? -28.263 -40.429 34.796 1.00 87.19 526 ASN A C 1
ATOM 4240 O O . ASN A 1 526 ? -29.115 -41.162 35.293 1.00 87.19 526 ASN A O 1
ATOM 4244 N N . LYS A 1 527 ? -26.998 -40.405 35.240 1.00 92.94 527 LYS A N 1
ATOM 4245 C CA . LYS A 1 527 ? -26.532 -41.164 36.411 1.00 92.94 527 LYS A CA 1
ATOM 4246 C C . LYS A 1 527 ? -27.188 -40.663 37.698 1.00 92.94 527 LYS A C 1
ATOM 4248 O O . LYS A 1 527 ? -27.736 -41.476 38.431 1.00 92.94 527 LYS A O 1
ATOM 4253 N N . PHE A 1 528 ? -27.216 -39.350 37.924 1.00 92.06 528 PHE A N 1
ATOM 4254 C CA . PHE A 1 528 ? -27.890 -38.742 39.075 1.00 92.06 528 PHE A CA 1
ATOM 4255 C C . PHE A 1 528 ? -29.397 -39.045 39.092 1.00 92.06 528 PHE A C 1
ATOM 4257 O O . PHE A 1 528 ? -29.949 -39.398 40.130 1.00 92.06 528 PHE A O 1
ATOM 4264 N N . LEU A 1 529 ? -30.070 -38.975 37.938 1.00 89.38 529 LEU A N 1
ATOM 4265 C CA . LEU A 1 529 ? -31.485 -39.331 37.816 1.00 89.38 529 LEU A CA 1
ATOM 4266 C C . LEU A 1 529 ? -31.729 -40.821 38.091 1.00 89.38 529 LEU A C 1
ATOM 4268 O O . LEU A 1 529 ? -32.726 -41.144 38.730 1.00 89.38 529 LEU A O 1
ATOM 4272 N N . ARG A 1 530 ? -30.830 -41.727 37.677 1.00 91.31 530 ARG A N 1
ATOM 4273 C CA . ARG A 1 530 ? -30.907 -43.155 38.046 1.00 91.31 530 ARG A CA 1
ATOM 4274 C C . ARG A 1 530 ? -30.724 -43.361 39.545 1.00 91.31 530 ARG A C 1
ATOM 4276 O O . ARG A 1 530 ? -31.582 -43.984 40.152 1.00 91.31 530 ARG A O 1
ATOM 4283 N N . GLU A 1 531 ? -29.688 -42.775 40.143 1.00 92.12 531 GLU A N 1
ATOM 4284 C CA . GLU A 1 531 ? -29.450 -42.822 41.594 1.00 92.12 531 GLU A CA 1
ATOM 4285 C C . GLU A 1 531 ? -30.659 -42.275 42.375 1.00 92.12 531 GLU A C 1
ATOM 4287 O O . GLU A 1 531 ? -31.078 -42.862 43.372 1.00 92.12 531 GLU A O 1
ATOM 4292 N N . LYS A 1 532 ? -31.299 -41.202 41.886 1.00 92.12 532 LYS A N 1
ATOM 4293 C CA . LYS A 1 532 ? -32.515 -40.646 42.496 1.00 92.12 532 LYS A CA 1
ATOM 4294 C C . LYS A 1 532 ? -33.745 -41.538 42.304 1.00 92.12 532 LYS A C 1
ATOM 4296 O O . LYS A 1 532 ? -34.556 -41.636 43.221 1.00 92.12 532 LYS A O 1
ATOM 4301 N N . VAL A 1 533 ? -33.898 -42.189 41.150 1.00 90.19 533 VAL A N 1
ATOM 4302 C CA . VAL A 1 533 ? -34.963 -43.181 40.913 1.00 90.19 533 VAL A CA 1
ATOM 4303 C C . VAL A 1 533 ? -34.763 -44.414 41.795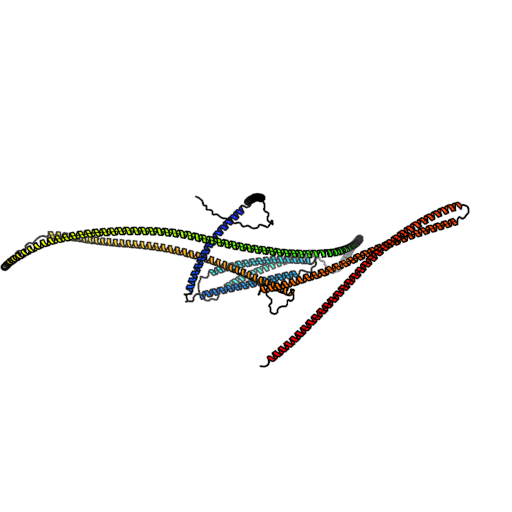 1.00 90.19 533 VAL A C 1
ATOM 4305 O O . VAL A 1 533 ? -35.739 -44.903 42.353 1.00 90.19 533 VAL A O 1
ATOM 4308 N N . GLU A 1 534 ? -33.527 -44.874 41.989 1.00 91.56 534 GLU A N 1
ATOM 4309 C CA . GLU A 1 534 ? -33.187 -45.965 42.910 1.00 91.56 534 GLU A CA 1
ATOM 4310 C C . GLU A 1 534 ? -33.478 -45.581 44.371 1.00 91.56 534 GLU A C 1
ATOM 4312 O O . GLU A 1 534 ? -34.142 -46.342 45.073 1.00 91.56 534 GLU A O 1
ATOM 4317 N N . GLU A 1 535 ? -33.097 -44.377 44.816 1.00 92.31 535 GLU A N 1
ATOM 4318 C CA . GLU A 1 535 ? -33.441 -43.859 46.152 1.00 92.31 535 GLU A CA 1
ATOM 4319 C C . GLU A 1 535 ? -34.964 -43.773 46.357 1.00 92.31 535 GLU A C 1
ATOM 4321 O O . GLU A 1 535 ? -35.480 -44.174 47.401 1.00 92.31 535 GLU A O 1
ATOM 4326 N N . LEU A 1 536 ? -35.702 -43.274 45.359 1.00 88.25 536 LEU A N 1
ATOM 4327 C CA . LEU A 1 536 ? -37.162 -43.195 45.412 1.00 88.25 536 LEU A CA 1
ATOM 4328 C C . LEU A 1 536 ? -37.809 -44.584 45.410 1.00 88.25 536 LEU A C 1
ATOM 4330 O O . LEU A 1 536 ? -38.739 -44.789 46.182 1.00 88.25 536 LEU A O 1
ATOM 4334 N N . ALA A 1 537 ? -37.298 -45.535 44.622 1.00 89.88 537 ALA A N 1
ATOM 4335 C CA . ALA A 1 537 ? -37.770 -46.918 44.600 1.00 89.88 537 ALA A CA 1
ATOM 4336 C C . ALA A 1 537 ? -37.567 -47.609 45.960 1.00 89.88 537 ALA A C 1
ATOM 4338 O O . ALA A 1 537 ? -38.473 -48.277 46.464 1.00 89.88 537 ALA A O 1
ATOM 4339 N N . LEU A 1 538 ? -36.409 -47.391 46.590 1.00 90.44 538 LEU A N 1
ATOM 4340 C CA . LEU A 1 538 ? -36.087 -47.911 47.919 1.00 90.44 538 LEU A CA 1
ATOM 4341 C C . LEU A 1 538 ? -37.002 -47.282 48.984 1.00 90.44 538 LEU A C 1
ATOM 4343 O O . LEU A 1 538 ? -37.592 -47.988 49.799 1.00 90.44 538 LEU A O 1
ATOM 4347 N N . ARG A 1 539 ? -37.241 -45.968 48.901 1.00 91.00 539 ARG A N 1
ATOM 4348 C CA . ARG A 1 539 ? -38.151 -45.245 49.801 1.00 91.00 539 ARG A CA 1
ATOM 4349 C C . ARG A 1 539 ? -39.624 -45.623 49.611 1.00 91.00 539 ARG A C 1
ATOM 4351 O O . ARG A 1 539 ? -40.368 -45.637 50.589 1.00 91.00 539 ARG A O 1
ATOM 4358 N N . THR A 1 540 ? -40.060 -45.954 48.393 1.00 89.12 540 THR A N 1
ATOM 4359 C CA . THR A 1 540 ? -41.396 -46.526 48.161 1.00 89.12 540 THR A CA 1
ATOM 4360 C C . THR A 1 540 ? -41.498 -47.949 48.698 1.00 89.12 540 THR A C 1
ATOM 4362 O O . THR A 1 540 ? -42.503 -48.260 49.326 1.00 89.12 540 THR A O 1
ATOM 4365 N N . ALA A 1 541 ? -40.457 -48.777 48.558 1.00 88.62 541 ALA A N 1
ATOM 4366 C CA . ALA A 1 541 ? -40.431 -50.117 49.144 1.00 88.62 541 ALA A CA 1
ATOM 4367 C C . ALA A 1 541 ? -40.514 -50.072 50.682 1.00 88.62 541 ALA A C 1
ATOM 4369 O O . ALA A 1 541 ? -41.313 -50.800 51.264 1.00 88.62 541 ALA A O 1
ATOM 4370 N N . GLU A 1 542 ? -39.790 -49.157 51.341 1.00 91.12 542 GLU A N 1
ATOM 4371 C CA . GLU A 1 542 ? -39.926 -48.923 52.788 1.00 91.12 542 GLU A CA 1
ATOM 4372 C C . GLU A 1 542 ? -41.342 -48.487 53.200 1.00 91.12 542 GLU A C 1
ATOM 4374 O O . GLU A 1 542 ? -41.821 -48.856 54.272 1.00 91.12 542 GLU A O 1
ATOM 4379 N N . LEU A 1 543 ? -42.005 -47.645 52.397 1.00 87.38 543 LEU A N 1
ATOM 4380 C CA . LEU A 1 543 ? -43.371 -47.189 52.675 1.00 87.38 543 LEU A CA 1
ATOM 4381 C C . LEU A 1 543 ? -44.398 -48.304 52.447 1.00 87.38 543 LEU A C 1
ATOM 4383 O O . LEU A 1 543 ? -45.343 -48.420 53.224 1.00 87.38 543 LEU A O 1
ATOM 4387 N N . GLU A 1 544 ? -44.201 -49.151 51.435 1.00 89.75 544 GLU A N 1
ATOM 4388 C CA . GLU A 1 544 ? -44.999 -50.362 51.242 1.00 89.75 544 GLU A CA 1
ATOM 4389 C C . GLU A 1 544 ? -44.806 -51.361 52.386 1.00 89.75 544 GLU A C 1
ATOM 4391 O O . GLU A 1 544 ? -45.785 -51.933 52.858 1.00 89.75 544 GLU A O 1
ATOM 4396 N N . GLU A 1 545 ? -43.575 -51.564 52.862 1.00 90.81 545 GLU A N 1
ATOM 4397 C CA . GLU A 1 545 ? -43.287 -52.434 54.006 1.00 90.81 545 GLU A CA 1
ATOM 4398 C C . GLU A 1 545 ? -43.955 -51.912 55.285 1.00 90.81 545 GLU A C 1
ATOM 4400 O O . GLU A 1 545 ? -44.657 -52.667 55.958 1.00 90.81 545 GLU A O 1
ATOM 4405 N N . LYS A 1 546 ? -43.843 -50.605 55.568 1.00 90.62 546 LYS A N 1
ATOM 4406 C CA . LYS A 1 546 ? -44.554 -49.951 56.683 1.00 90.62 546 LYS A CA 1
ATOM 4407 C C . LYS A 1 546 ? -46.071 -50.101 56.543 1.00 90.62 546 LYS A C 1
ATOM 4409 O O . LYS A 1 546 ? -46.723 -50.532 57.484 1.00 90.62 546 LYS A O 1
ATOM 4414 N N . SER A 1 547 ? -46.629 -49.870 55.352 1.00 86.00 547 SER A N 1
ATOM 4415 C CA . SER A 1 547 ? -48.066 -50.047 55.101 1.00 86.00 547 SER A CA 1
ATOM 4416 C C . SER A 1 547 ? -48.533 -51.501 55.268 1.00 86.00 547 SER A C 1
ATOM 4418 O O . SER A 1 547 ? -49.639 -51.729 55.760 1.00 86.00 547 SER A O 1
ATOM 4420 N N . ARG A 1 548 ? -47.705 -52.493 54.908 1.00 89.19 548 ARG A N 1
ATOM 4421 C CA . ARG A 1 548 ? -47.977 -53.917 55.176 1.00 89.19 548 ARG A CA 1
ATOM 4422 C C . ARG A 1 548 ? -47.939 -54.212 56.676 1.00 89.19 548 ARG A C 1
ATOM 4424 O O . ARG A 1 548 ? -48.860 -54.858 57.167 1.00 89.19 548 ARG A O 1
ATOM 4431 N N . ALA A 1 549 ? -46.946 -53.697 57.402 1.00 90.56 549 ALA A N 1
ATOM 4432 C CA . ALA A 1 549 ? -46.856 -53.839 58.854 1.00 90.56 549 ALA A CA 1
ATOM 4433 C C . ALA A 1 549 ? -48.056 -53.194 59.577 1.00 90.56 549 ALA A C 1
ATOM 4435 O O . ALA A 1 549 ? -48.635 -53.818 60.465 1.00 90.56 549 ALA A O 1
ATOM 4436 N N . ASP A 1 550 ? -48.494 -52.007 59.147 1.00 87.19 550 ASP A N 1
ATOM 4437 C CA . ASP A 1 550 ? -49.687 -51.327 59.668 1.00 87.19 550 ASP A CA 1
ATOM 4438 C C . ASP A 1 550 ? -50.973 -52.120 59.374 1.00 87.19 550 ASP A C 1
ATOM 4440 O O . ASP A 1 550 ? -51.850 -52.233 60.231 1.00 87.19 550 ASP A O 1
ATOM 4444 N N . LEU A 1 551 ? -51.090 -52.723 58.183 1.00 87.75 551 LEU A N 1
ATOM 4445 C CA . LEU A 1 551 ? -52.203 -53.615 57.828 1.00 87.75 551 LEU A CA 1
ATOM 4446 C C . LEU A 1 551 ? -52.210 -54.903 58.662 1.00 87.75 551 LEU A C 1
ATOM 4448 O O . LEU A 1 551 ? -53.281 -55.363 59.059 1.00 87.75 551 LEU A O 1
ATOM 4452 N N . GLU A 1 552 ? -51.047 -55.488 58.945 1.00 88.19 552 GLU A N 1
ATOM 4453 C CA . GLU A 1 552 ? -50.928 -56.643 59.840 1.00 88.19 552 GLU A CA 1
ATOM 4454 C C . GLU A 1 552 ? -51.256 -56.284 61.291 1.00 88.19 552 GLU A C 1
ATOM 4456 O O . GLU A 1 552 ? -51.986 -57.026 61.947 1.00 88.19 552 GLU A O 1
ATOM 4461 N N . ALA A 1 553 ? -50.785 -55.136 61.785 1.00 87.31 553 ALA A N 1
ATOM 4462 C CA . ALA A 1 553 ? -51.137 -54.626 63.107 1.00 87.31 553 ALA A CA 1
ATOM 4463 C C . ALA A 1 553 ? -52.646 -54.352 63.216 1.00 87.31 553 ALA A C 1
ATOM 4465 O O . ALA A 1 553 ? -53.276 -54.761 64.189 1.00 87.31 553 ALA A O 1
ATOM 4466 N N . LYS A 1 554 ? -53.254 -53.747 62.186 1.00 86.44 554 LYS A N 1
ATOM 4467 C CA . LYS A 1 554 ? -54.704 -53.525 62.122 1.00 86.44 554 LYS A CA 1
ATOM 4468 C C . LYS A 1 554 ? -55.489 -54.835 62.132 1.00 86.44 554 LYS A C 1
ATOM 4470 O O . LYS A 1 554 ? -56.466 -54.919 62.862 1.00 86.44 554 LYS A O 1
ATOM 4475 N N . ARG A 1 555 ? -55.049 -55.861 61.392 1.00 85.62 555 ARG A N 1
ATOM 4476 C CA . ARG A 1 555 ? -55.667 -57.200 61.436 1.00 85.62 555 ARG A CA 1
ATOM 4477 C C . ARG A 1 555 ? -55.593 -57.821 62.828 1.00 85.62 555 ARG A C 1
ATOM 4479 O O . ARG A 1 555 ? -56.609 -58.294 63.308 1.00 85.62 555 ARG A O 1
ATOM 4486 N N . ARG A 1 556 ? -54.439 -57.747 63.505 1.00 87.75 556 ARG A N 1
ATOM 4487 C CA . ARG A 1 556 ? -54.301 -58.232 64.893 1.00 87.75 556 ARG A CA 1
ATOM 4488 C C . ARG A 1 556 ? -55.267 -57.517 65.841 1.00 87.75 556 ARG A C 1
ATOM 4490 O O . ARG A 1 556 ? -55.945 -58.181 66.609 1.00 87.75 556 ARG A O 1
ATOM 4497 N N . LEU A 1 557 ? -55.395 -56.193 65.731 1.00 86.31 557 LEU A N 1
ATOM 4498 C CA . LEU A 1 557 ? -56.356 -55.411 66.522 1.00 86.31 557 LEU A CA 1
ATOM 4499 C C . LEU A 1 557 ? -57.824 -55.724 66.168 1.00 86.31 557 LEU A C 1
ATOM 4501 O O . LEU A 1 557 ? -58.682 -55.699 67.046 1.00 86.31 557 LEU A O 1
ATOM 4505 N N . GLU A 1 558 ? -58.131 -56.021 64.902 1.00 85.62 558 GLU A N 1
ATOM 4506 C CA . GLU A 1 558 ? -59.461 -56.477 64.469 1.00 85.62 558 GLU A CA 1
ATOM 4507 C C . GLU A 1 558 ? -59.785 -57.873 65.028 1.00 85.62 558 GLU A C 1
ATOM 4509 O O . GLU A 1 558 ? -60.887 -58.075 65.543 1.00 85.62 558 GLU A O 1
ATOM 4514 N N . ASP A 1 559 ? -58.827 -58.803 65.005 1.00 88.44 559 ASP A N 1
ATOM 4515 C CA . ASP A 1 559 ? -58.953 -60.137 65.601 1.00 88.44 559 ASP A CA 1
ATOM 4516 C C . ASP A 1 559 ? -59.130 -60.045 67.130 1.00 88.44 559 ASP A C 1
ATOM 4518 O O . ASP A 1 559 ? -60.087 -60.604 67.668 1.00 88.44 559 ASP A O 1
ATOM 4522 N N . GLU A 1 560 ? -58.294 -59.263 67.826 1.00 88.06 560 GLU A N 1
ATOM 4523 C CA . GLU A 1 560 ? -58.418 -58.974 69.265 1.00 88.06 560 GLU A CA 1
ATOM 4524 C C . GLU A 1 560 ? -59.787 -58.360 69.606 1.00 88.06 560 GLU A C 1
ATOM 4526 O O . GLU A 1 560 ? -60.445 -58.793 70.554 1.00 88.06 560 GLU A O 1
ATOM 4531 N N . ALA A 1 561 ? -60.278 -57.402 68.812 1.00 82.31 561 ALA A N 1
ATOM 4532 C CA . ALA A 1 561 ? -61.603 -56.813 69.005 1.00 82.31 561 ALA A CA 1
ATOM 4533 C C . ALA A 1 561 ? -62.739 -57.831 68.788 1.00 82.31 561 ALA A C 1
ATOM 4535 O O . ALA A 1 561 ? -63.747 -57.792 69.499 1.00 82.31 561 ALA A O 1
ATOM 4536 N N . VAL A 1 562 ? -62.590 -58.769 67.846 1.00 87.62 562 VAL A N 1
ATOM 4537 C CA . VAL A 1 562 ? -63.536 -59.880 67.647 1.00 87.62 562 VAL A CA 1
ATOM 4538 C C . VAL A 1 562 ? -63.498 -60.861 68.821 1.00 87.62 562 VAL A C 1
ATOM 4540 O O . VAL A 1 562 ? -64.557 -61.340 69.235 1.00 87.62 562 VAL A O 1
ATOM 4543 N N . GLU A 1 563 ? -62.329 -61.144 69.398 1.00 87.00 563 GLU A N 1
ATOM 4544 C CA . GLU A 1 563 ? -62.220 -61.967 70.608 1.00 87.00 563 GLU A CA 1
ATOM 4545 C C . GLU A 1 563 ? -62.830 -61.279 71.833 1.00 87.00 563 GLU A C 1
ATOM 4547 O O . GLU A 1 563 ? -63.615 -61.909 72.543 1.00 87.00 563 GLU A O 1
ATOM 4552 N N . ILE A 1 564 ? -62.577 -59.981 72.028 1.00 84.69 564 ILE A N 1
ATOM 4553 C CA . ILE A 1 564 ? -63.194 -59.173 73.091 1.00 84.69 564 ILE A CA 1
ATOM 4554 C C . ILE A 1 564 ? -64.717 -59.124 72.918 1.00 84.69 564 ILE A C 1
ATOM 4556 O O . ILE A 1 564 ? -65.443 -59.366 73.879 1.00 84.69 564 ILE A O 1
ATOM 4560 N N . MET A 1 565 ? -65.236 -58.901 71.704 1.00 83.25 565 MET A N 1
ATOM 4561 C CA . MET A 1 565 ? -66.682 -58.969 71.443 1.00 83.25 565 MET A CA 1
ATOM 4562 C C . MET A 1 565 ? -67.259 -60.368 71.695 1.00 83.25 565 MET A C 1
ATOM 4564 O O . MET A 1 565 ? -68.387 -60.487 72.169 1.00 83.25 565 MET A O 1
ATOM 4568 N N . ARG A 1 566 ? -66.512 -61.438 71.399 1.00 86.62 566 ARG A N 1
ATOM 4569 C CA . ARG A 1 566 ? -66.928 -62.818 71.697 1.00 86.62 566 ARG A CA 1
ATOM 4570 C C . ARG A 1 566 ? -66.936 -63.092 73.205 1.00 86.62 566 ARG A C 1
ATOM 4572 O O . ARG A 1 566 ? -67.813 -63.815 73.666 1.00 86.62 566 ARG A O 1
ATOM 4579 N N . ALA A 1 567 ? -65.997 -62.526 73.960 1.00 83.69 567 ALA A N 1
ATOM 4580 C CA . ALA A 1 567 ? -65.956 -62.615 75.418 1.00 83.69 567 ALA A CA 1
ATOM 4581 C C . ALA A 1 567 ? -67.099 -61.816 76.066 1.00 83.69 567 ALA A C 1
ATOM 4583 O O . ALA A 1 567 ? -67.828 -62.371 76.881 1.00 83.69 567 ALA A O 1
ATOM 4584 N N . LEU A 1 568 ? -67.322 -60.569 75.634 1.00 80.38 568 LEU A N 1
ATOM 4585 C CA . LEU A 1 568 ? -68.434 -59.732 76.097 1.00 80.38 568 LEU A CA 1
ATOM 4586 C C . LEU A 1 568 ? -69.791 -60.385 75.826 1.00 80.38 568 LEU A C 1
ATOM 4588 O O . LEU A 1 568 ? -70.610 -60.437 76.732 1.00 80.38 568 LEU A O 1
ATOM 4592 N N . ARG A 1 569 ? -70.014 -60.962 74.636 1.00 84.00 569 ARG A N 1
ATOM 4593 C CA . ARG A 1 569 ? -71.263 -61.691 74.343 1.00 84.00 569 ARG A CA 1
ATOM 4594 C C . ARG A 1 569 ? -71.491 -62.880 75.271 1.00 84.00 569 ARG A C 1
ATOM 4596 O O . ARG A 1 569 ? -72.613 -63.075 75.710 1.00 84.00 569 ARG A O 1
ATOM 4603 N N . LYS A 1 570 ? -70.446 -63.647 75.604 1.00 84.94 570 LYS A N 1
ATOM 4604 C CA . LYS A 1 570 ? -70.560 -64.730 76.596 1.00 84.94 570 LYS A CA 1
ATOM 4605 C C . LYS A 1 570 ? -70.907 -64.192 77.981 1.00 84.94 570 LYS A C 1
ATOM 4607 O O . LYS A 1 570 ? -71.773 -64.743 78.640 1.00 84.94 570 LYS A O 1
ATOM 4612 N N . GLU A 1 571 ? -70.275 -63.099 78.398 1.00 81.69 571 GLU A N 1
ATOM 4613 C CA . GLU A 1 571 ? -70.551 -62.455 79.686 1.00 81.69 571 GLU A CA 1
ATOM 4614 C C . GLU A 1 571 ? -71.962 -61.819 79.727 1.00 81.69 571 GLU A C 1
ATOM 4616 O O . GLU A 1 571 ? -72.598 -61.756 80.777 1.00 81.69 571 GLU A O 1
ATOM 4621 N N . GLU A 1 572 ? -72.484 -61.352 78.589 1.00 80.12 572 GLU A N 1
ATOM 4622 C CA . GLU A 1 572 ? -73.875 -60.911 78.423 1.00 80.12 572 GLU A CA 1
ATOM 4623 C C . GLU A 1 572 ? -74.858 -62.090 78.473 1.00 80.12 572 GLU A C 1
ATOM 4625 O O . GLU A 1 572 ? -75.852 -61.999 79.189 1.00 80.12 572 GLU A O 1
ATOM 4630 N N . GLU A 1 573 ? -74.562 -63.199 77.785 1.00 83.56 573 GLU A N 1
ATOM 4631 C CA . GLU A 1 573 ? -75.334 -64.451 77.828 1.00 83.56 573 GLU A CA 1
ATOM 4632 C C . GLU A 1 573 ? -75.387 -65.028 79.255 1.00 83.56 573 GLU A C 1
ATOM 4634 O O . GLU A 1 573 ? -76.466 -65.366 79.739 1.00 83.56 573 GLU A O 1
ATOM 4639 N N . GLU A 1 574 ? -74.255 -65.070 79.966 1.00 84.19 574 GLU A N 1
ATOM 4640 C CA . GLU A 1 574 ? -74.162 -65.470 81.378 1.00 84.19 574 GLU A CA 1
ATOM 4641 C C . GLU A 1 574 ? -74.993 -64.538 82.276 1.00 84.19 574 GLU A C 1
ATOM 4643 O O . GLU A 1 574 ? -75.847 -65.007 83.029 1.00 84.19 574 GLU A O 1
ATOM 4648 N N . ARG A 1 575 ? -74.857 -63.211 82.127 1.00 77.94 575 ARG A N 1
ATOM 4649 C CA . ARG A 1 575 ? -75.693 -62.240 82.861 1.00 77.94 575 ARG A CA 1
ATOM 4650 C C . ARG A 1 575 ? -77.179 -62.357 82.535 1.00 77.94 575 ARG A C 1
ATOM 4652 O O . ARG A 1 575 ? -78.002 -62.067 83.402 1.00 77.94 575 ARG A O 1
ATOM 4659 N N . ASP A 1 576 ? -77.556 -62.719 81.312 1.00 81.06 576 ASP A N 1
ATOM 4660 C CA . ASP A 1 576 ? -78.958 -62.924 80.941 1.00 81.06 576 ASP A CA 1
ATOM 4661 C C . ASP A 1 576 ? -79.529 -64.228 81.493 1.00 81.06 576 ASP A C 1
ATOM 4663 O O . ASP A 1 576 ? -80.710 -64.254 81.851 1.00 81.06 576 ASP A O 1
ATOM 4667 N N . LEU A 1 577 ? -78.715 -65.276 81.628 1.00 84.88 577 LEU A N 1
ATOM 4668 C CA . LEU A 1 577 ? -79.082 -66.484 82.365 1.00 84.88 577 LEU A CA 1
ATOM 4669 C C . LEU A 1 577 ? -79.268 -66.166 83.856 1.00 84.88 577 LEU A C 1
ATOM 4671 O O . LEU A 1 577 ? -80.348 -66.426 84.387 1.00 84.88 577 LEU A O 1
ATOM 4675 N N . ASP A 1 578 ? -78.315 -65.479 84.492 1.00 82.88 578 ASP A N 1
ATOM 4676 C CA . ASP A 1 578 ? -78.426 -65.022 85.887 1.00 82.88 578 ASP A CA 1
ATOM 4677 C C . ASP A 1 578 ? -79.669 -64.139 86.105 1.00 82.88 578 ASP A C 1
ATOM 4679 O O . ASP A 1 578 ? -80.434 -64.331 87.054 1.00 82.88 578 ASP A O 1
ATOM 4683 N N . ARG A 1 579 ? -79.934 -63.187 85.195 1.00 78.00 579 ARG A N 1
ATOM 4684 C CA . ARG A 1 579 ? -81.148 -62.351 85.223 1.00 78.00 579 ARG A CA 1
ATOM 4685 C C . ARG A 1 579 ? -82.419 -63.184 85.071 1.00 78.00 579 ARG A C 1
ATOM 4687 O O . ARG A 1 579 ? -83.427 -62.856 85.701 1.00 78.00 579 ARG A O 1
ATOM 4694 N N . GLN A 1 580 ? -82.424 -64.223 84.239 1.00 80.56 580 GLN A N 1
ATOM 4695 C CA . GLN A 1 580 ? -83.574 -65.116 84.084 1.00 80.56 580 GLN A CA 1
ATOM 4696 C C . GLN A 1 580 ? -83.800 -65.966 85.336 1.00 80.56 580 GLN A C 1
ATOM 4698 O O . GLN A 1 580 ? -84.941 -66.059 85.797 1.00 80.56 580 GLN A O 1
ATOM 4703 N N . GLU A 1 581 ? -82.742 -66.519 85.928 1.00 82.88 581 GLU A N 1
ATOM 4704 C CA . GLU A 1 581 ? -82.821 -67.275 87.178 1.00 82.88 581 GLU A CA 1
ATOM 4705 C C . GLU A 1 581 ? -83.293 -66.400 88.341 1.00 82.88 581 GLU A C 1
ATOM 4707 O O . GLU A 1 581 ? -84.242 -66.775 89.032 1.00 82.88 581 GLU A O 1
ATOM 4712 N N . TRP A 1 582 ? -82.726 -65.202 88.501 1.00 80.81 582 TRP A N 1
ATOM 4713 C CA . TRP A 1 582 ? -83.156 -64.226 89.503 1.00 80.81 582 TRP A CA 1
ATOM 4714 C C . TRP A 1 582 ? -84.622 -63.818 89.320 1.00 80.81 582 TRP A C 1
ATOM 4716 O O . TRP A 1 582 ? -85.397 -63.834 90.274 1.00 80.81 582 TRP A O 1
ATOM 4726 N N . ASN A 1 583 ? -85.053 -63.518 88.089 1.00 81.06 583 ASN A N 1
ATOM 4727 C CA . ASN A 1 583 ? -86.458 -63.206 87.813 1.00 81.06 583 ASN A CA 1
ATOM 4728 C C . ASN A 1 583 ? -87.387 -64.403 88.067 1.00 81.06 583 ASN A C 1
ATOM 4730 O O . ASN A 1 583 ? -88.533 -64.204 88.470 1.00 81.06 583 ASN A O 1
ATOM 4734 N N . ARG A 1 584 ? -86.925 -65.642 87.854 1.00 83.38 584 ARG A N 1
ATOM 4735 C CA . ARG A 1 584 ? -87.687 -66.852 88.191 1.00 83.38 584 ARG A CA 1
ATOM 4736 C C . ARG A 1 584 ? -87.831 -67.003 89.706 1.00 83.38 584 ARG A C 1
ATOM 4738 O O . ARG A 1 584 ? -88.950 -67.171 90.178 1.00 83.38 584 ARG A O 1
ATOM 4745 N N . GLN A 1 585 ? -86.735 -66.867 90.456 1.00 82.94 585 GLN A N 1
ATOM 4746 C CA . GLN A 1 585 ? -86.739 -66.891 91.924 1.00 82.94 585 GLN A CA 1
ATOM 4747 C C . GLN A 1 585 ? -87.646 -65.791 92.495 1.00 82.94 585 GLN A C 1
ATOM 4749 O O . GLN A 1 585 ? -88.530 -66.081 93.298 1.00 82.94 585 GLN A O 1
ATOM 4754 N N . ARG A 1 586 ? -87.515 -64.554 91.999 1.00 82.44 586 ARG A N 1
ATOM 4755 C CA . ARG A 1 586 ? -88.363 -63.422 92.390 1.00 82.44 586 ARG A CA 1
ATOM 4756 C C . ARG A 1 586 ? -89.846 -63.683 92.112 1.00 82.44 586 ARG A C 1
ATOM 4758 O O . ARG A 1 586 ? -90.660 -63.409 92.984 1.00 82.44 586 ARG A O 1
ATOM 4765 N N . ARG A 1 587 ? -90.220 -64.234 90.950 1.00 81.94 587 ARG A N 1
ATOM 4766 C CA . ARG A 1 587 ? -91.623 -64.605 90.659 1.00 81.94 587 ARG A CA 1
ATOM 4767 C C . ARG A 1 587 ? -92.129 -65.711 91.584 1.00 81.94 587 ARG A C 1
ATOM 4769 O O . ARG A 1 587 ? -93.260 -65.636 92.058 1.00 81.94 587 ARG A O 1
ATOM 4776 N N . ASP A 1 588 ? -91.301 -66.715 91.873 1.00 85.00 588 ASP A N 1
ATOM 4777 C CA . ASP A 1 588 ? -91.636 -67.780 92.825 1.00 85.00 588 ASP A CA 1
ATOM 4778 C C . ASP A 1 588 ? -91.848 -67.218 94.248 1.00 85.00 588 ASP A C 1
ATOM 4780 O O . ASP A 1 588 ? -92.680 -67.734 94.996 1.00 85.00 588 ASP A O 1
ATOM 4784 N N . GLU A 1 589 ? -91.133 -66.156 94.634 1.00 82.00 589 GLU A N 1
ATOM 4785 C CA . GLU A 1 589 ? -91.337 -65.424 95.891 1.00 82.00 589 GLU A CA 1
ATOM 4786 C C . GLU A 1 589 ? -92.557 -64.498 95.864 1.00 82.00 589 GLU A C 1
ATOM 4788 O O . GLU A 1 589 ? -93.370 -64.557 96.784 1.00 82.00 589 GLU A O 1
ATOM 4793 N N . GLU A 1 590 ? -92.749 -63.705 94.809 1.00 82.62 590 GLU A N 1
ATOM 4794 C CA . GLU A 1 590 ? -93.936 -62.861 94.612 1.00 82.62 590 GLU A CA 1
ATOM 4795 C C . GLU A 1 590 ? -95.216 -63.704 94.657 1.00 82.62 590 GLU A C 1
ATOM 4797 O O . GLU A 1 590 ? -96.156 -63.353 95.366 1.00 82.62 590 GLU A O 1
ATOM 4802 N N . HIS A 1 591 ? -95.238 -64.878 94.018 1.00 83.88 591 HIS A N 1
ATOM 4803 C CA . HIS A 1 591 ? -96.369 -65.804 94.102 1.00 83.88 591 HIS A CA 1
ATOM 4804 C C . HIS A 1 591 ? -96.584 -66.401 95.504 1.00 83.88 591 HIS A C 1
ATOM 4806 O O . HIS A 1 591 ? -97.728 -66.703 95.853 1.00 83.88 591 HIS A O 1
ATOM 4812 N N . LYS A 1 592 ? -95.540 -66.578 96.328 1.00 85.88 592 LYS A N 1
ATOM 4813 C CA . LYS A 1 592 ? -95.697 -66.983 97.742 1.00 85.88 592 LYS A CA 1
ATOM 4814 C C . LYS A 1 592 ? -96.274 -65.834 98.572 1.00 85.88 592 LYS A C 1
ATOM 4816 O O . LYS A 1 592 ? -97.240 -66.043 99.306 1.00 85.88 592 LYS A O 1
ATOM 4821 N N . TRP A 1 593 ? -95.724 -64.629 98.422 1.00 79.69 593 TRP A N 1
ATOM 4822 C CA . TRP A 1 593 ? -96.183 -63.428 99.122 1.00 79.69 593 TRP A CA 1
ATOM 4823 C C . TRP A 1 593 ? -97.617 -63.056 98.757 1.00 79.69 593 TRP A C 1
ATOM 4825 O O . TRP A 1 593 ? -98.410 -62.773 99.650 1.00 79.69 593 TRP A O 1
ATOM 4835 N N . GLN A 1 594 ? -97.983 -63.128 97.478 1.00 82.75 594 GLN A N 1
ATOM 4836 C CA . GLN A 1 594 ? -99.325 -62.789 97.018 1.00 82.75 594 GLN A CA 1
ATOM 4837 C C . GLN A 1 594 ? -100.377 -63.765 97.558 1.00 82.75 594 GLN A C 1
ATOM 4839 O O . GLN A 1 594 ? -101.403 -63.318 98.054 1.00 82.75 594 GLN A O 1
ATOM 4844 N N . ARG A 1 595 ? -100.086 -65.076 97.615 1.00 81.25 595 ARG A N 1
ATOM 4845 C CA . ARG A 1 595 ? -100.964 -66.049 98.299 1.00 81.25 595 ARG A CA 1
ATOM 4846 C C . ARG A 1 595 ? -101.152 -65.724 99.785 1.00 81.25 595 ARG A C 1
ATOM 4848 O O . ARG A 1 595 ? -102.261 -65.858 100.287 1.00 81.25 595 ARG A O 1
ATOM 4855 N N . SER A 1 596 ? -100.087 -65.294 100.469 1.00 85.38 596 SER A N 1
ATOM 4856 C CA . SER A 1 596 ? -100.134 -64.884 101.883 1.00 85.38 596 SER A CA 1
ATOM 4857 C C . SER A 1 596 ? -100.948 -63.595 102.091 1.00 85.38 596 SER A C 1
ATOM 4859 O O . SER A 1 596 ? -101.718 -63.475 103.047 1.00 85.38 596 SER A O 1
ATOM 4861 N N . LEU A 1 597 ? -100.840 -62.646 101.156 1.00 80.88 597 LEU A N 1
ATOM 4862 C CA . LEU A 1 597 ? -101.612 -61.405 101.155 1.00 80.88 597 LEU A CA 1
ATOM 4863 C C . LEU A 1 597 ? -103.099 -61.656 100.854 1.00 80.88 597 LEU A C 1
ATOM 4865 O O . LEU A 1 597 ? -103.959 -61.086 101.522 1.00 80.88 597 LEU A O 1
ATOM 4869 N N . ASP A 1 598 ? -103.415 -62.547 99.913 1.00 83.25 598 ASP A N 1
ATOM 4870 C CA . ASP A 1 598 ? -104.788 -62.951 99.578 1.00 83.25 598 ASP A CA 1
ATOM 4871 C C . ASP A 1 598 ? -105.481 -63.684 100.744 1.00 83.25 598 ASP A C 1
ATOM 4873 O O . ASP A 1 598 ? -106.701 -63.590 100.902 1.00 83.25 598 ASP A O 1
ATOM 4877 N N . THR A 1 599 ? -104.728 -64.397 101.593 1.00 83.94 599 THR A N 1
ATOM 4878 C CA . THR A 1 599 ? -105.255 -64.925 102.863 1.00 83.94 599 THR A CA 1
ATOM 4879 C C . THR A 1 599 ? -105.457 -63.815 103.895 1.00 83.94 599 THR A C 1
ATOM 4881 O O . THR A 1 599 ? -106.571 -63.643 104.384 1.00 83.94 599 THR A O 1
ATOM 4884 N N . ALA A 1 600 ? -104.443 -62.981 104.148 1.00 79.69 600 ALA A N 1
ATOM 4885 C CA . ALA A 1 600 ? -104.522 -61.925 105.161 1.00 79.69 600 ALA A CA 1
ATOM 4886 C C . ALA A 1 600 ? -105.597 -60.861 104.855 1.00 79.69 600 ALA A C 1
ATOM 4888 O O . ALA A 1 600 ? -106.208 -60.306 105.767 1.00 79.69 600 ALA A O 1
ATOM 4889 N N . THR A 1 601 ? -105.864 -60.578 103.577 1.00 83.12 601 THR A N 1
ATOM 4890 C CA . THR A 1 601 ? -106.922 -59.642 103.156 1.00 83.12 601 THR A CA 1
ATOM 4891 C C . THR A 1 601 ? -108.328 -60.208 103.350 1.00 83.12 601 THR A C 1
ATOM 4893 O O . THR A 1 601 ? -109.229 -59.444 103.697 1.00 83.12 601 THR A O 1
ATOM 4896 N N . LYS A 1 602 ? -108.532 -61.527 103.209 1.00 82.88 602 LYS A N 1
ATOM 4897 C CA . LYS A 1 602 ? -109.801 -62.179 103.584 1.00 82.88 602 LYS A CA 1
ATOM 4898 C C . LYS A 1 602 ? -110.042 -62.098 105.088 1.00 82.88 602 LYS A C 1
ATOM 4900 O O . LYS A 1 602 ? -111.129 -61.692 105.497 1.00 82.88 602 LYS A O 1
ATOM 4905 N N . ASP A 1 603 ? -109.021 -62.397 105.887 1.00 82.00 603 ASP A N 1
ATOM 4906 C CA . ASP A 1 603 ? -109.104 -62.330 107.349 1.00 82.00 603 ASP A CA 1
ATOM 4907 C C . ASP A 1 603 ? -109.392 -60.889 107.820 1.00 82.00 603 ASP A C 1
ATOM 4909 O O . ASP A 1 603 ? -110.266 -60.654 108.659 1.00 82.00 603 ASP A O 1
ATOM 4913 N N . ALA A 1 604 ? -108.735 -59.894 107.211 1.00 77.81 604 ALA A N 1
ATOM 4914 C CA . ALA A 1 604 ? -108.981 -58.479 107.485 1.00 77.81 604 ALA A CA 1
ATOM 4915 C C . ALA A 1 604 ? -110.394 -58.019 107.078 1.00 77.81 604 ALA A C 1
ATOM 4917 O O . ALA A 1 604 ? -111.016 -57.247 107.810 1.00 77.81 604 ALA A O 1
ATOM 4918 N N . ALA A 1 605 ? -110.929 -58.494 105.947 1.00 78.50 605 ALA A N 1
ATOM 4919 C CA . ALA A 1 605 ? -112.297 -58.187 105.524 1.00 78.50 605 ALA A CA 1
ATOM 4920 C C . ALA A 1 605 ? -113.343 -58.764 106.496 1.00 78.50 605 ALA A C 1
ATOM 4922 O O . ALA A 1 605 ? -114.337 -58.101 106.799 1.00 78.50 605 ALA A O 1
ATOM 4923 N N . GLN A 1 606 ? -113.094 -59.961 107.038 1.00 77.94 606 GLN A N 1
ATOM 4924 C CA . GLN A 1 606 ? -113.942 -60.567 108.064 1.00 77.94 606 GLN A CA 1
ATOM 4925 C C . GLN A 1 606 ? -113.915 -59.748 109.370 1.00 77.94 606 GLN A C 1
ATOM 4927 O O . GLN A 1 606 ? -114.972 -59.381 109.882 1.00 77.94 606 GLN A O 1
ATOM 4932 N N . ALA A 1 607 ? -112.730 -59.346 109.843 1.00 77.12 607 ALA A N 1
ATOM 4933 C CA . ALA A 1 607 ? -112.593 -58.486 111.024 1.00 77.12 607 ALA A CA 1
ATOM 4934 C C . ALA A 1 607 ? -113.241 -57.093 110.845 1.00 77.12 607 ALA A C 1
ATOM 4936 O O . ALA A 1 607 ? -113.817 -56.536 111.782 1.00 77.12 607 ALA A O 1
ATOM 4937 N N . GLN A 1 608 ? -113.199 -56.515 109.638 1.00 80.06 608 GLN A N 1
ATOM 4938 C CA . GLN A 1 608 ? -113.853 -55.231 109.352 1.00 80.06 608 GLN A CA 1
ATOM 4939 C C . GLN A 1 608 ? -115.386 -55.306 109.439 1.00 80.06 608 GLN A C 1
ATOM 4941 O O . GLN A 1 608 ? -116.009 -54.344 109.897 1.00 80.06 608 GLN A O 1
ATOM 4946 N N . ALA A 1 609 ? -115.995 -56.437 109.063 1.00 77.88 609 ALA A N 1
ATOM 4947 C CA . ALA A 1 609 ? -117.435 -56.648 109.211 1.00 77.88 609 ALA A CA 1
ATOM 4948 C C . ALA A 1 609 ? -117.868 -56.669 110.692 1.00 77.88 609 ALA A C 1
ATOM 4950 O O . ALA A 1 609 ? -118.882 -56.067 111.051 1.00 77.88 609 ALA A O 1
ATOM 4951 N N . GLU A 1 610 ? -117.064 -57.282 111.566 1.00 77.81 610 GLU A N 1
ATOM 4952 C CA . GLU A 1 610 ? -117.302 -57.311 113.016 1.00 77.81 610 GLU A CA 1
ATOM 4953 C C . GLU A 1 610 ? -117.184 -55.907 113.643 1.00 77.81 610 GLU A C 1
ATOM 4955 O O . GLU A 1 610 ? -118.056 -55.479 114.404 1.00 77.81 610 GLU A O 1
ATOM 4960 N N . VAL A 1 611 ? -116.165 -55.128 113.257 1.00 78.12 611 VAL A N 1
ATOM 4961 C CA . VAL A 1 611 ? -115.980 -53.742 113.733 1.00 78.12 611 VAL A CA 1
ATOM 4962 C C . VAL A 1 611 ? -117.122 -52.817 113.290 1.00 78.12 611 VAL A C 1
ATOM 4964 O O . VAL A 1 611 ? -117.527 -51.934 114.052 1.00 78.12 611 VAL A O 1
ATOM 4967 N N . ALA A 1 612 ? -117.671 -53.004 112.085 1.00 76.50 612 ALA A N 1
ATOM 4968 C CA . ALA A 1 612 ? -118.808 -52.218 111.604 1.00 76.50 612 ALA A CA 1
ATOM 4969 C C . ALA A 1 612 ? -120.072 -52.431 112.460 1.00 76.50 612 ALA A C 1
ATOM 4971 O O . ALA A 1 612 ? -120.797 -51.472 112.728 1.00 76.50 612 ALA A O 1
ATOM 4972 N N . HIS A 1 613 ? -120.300 -53.657 112.945 1.00 75.69 613 HIS A N 1
ATOM 4973 C CA . HIS A 1 613 ? -121.418 -53.978 113.835 1.00 75.69 613 HIS A CA 1
ATOM 4974 C C . HIS A 1 613 ? -121.281 -53.314 115.216 1.00 75.69 613 HIS A C 1
ATOM 4976 O O . HIS A 1 613 ? -122.256 -52.790 115.749 1.00 75.69 613 HIS A O 1
ATOM 4982 N N . ILE A 1 614 ? -120.067 -53.261 115.774 1.00 75.44 614 ILE A N 1
ATOM 4983 C CA . ILE A 1 614 ? -119.809 -52.620 117.077 1.00 75.44 614 ILE A CA 1
ATOM 4984 C C . ILE A 1 614 ? -120.008 -51.095 117.003 1.00 75.44 614 ILE A C 1
ATOM 4986 O O . ILE A 1 614 ? -120.537 -50.489 117.935 1.00 75.44 614 ILE A O 1
ATOM 4990 N N . LYS A 1 615 ? -119.630 -50.454 115.888 1.00 75.75 615 LYS A N 1
ATOM 4991 C CA . LYS A 1 615 ? -119.715 -48.989 115.749 1.00 75.75 615 LYS A CA 1
ATOM 4992 C C . LYS A 1 615 ? -121.145 -48.435 115.757 1.00 75.75 615 LYS A C 1
ATOM 4994 O O . LYS A 1 615 ? -121.331 -47.324 116.245 1.00 75.75 615 LYS A O 1
ATOM 4999 N N . SER A 1 616 ? -122.153 -49.177 115.287 1.00 75.44 616 SER A N 1
ATOM 5000 C CA . SER A 1 616 ? -123.549 -48.695 115.311 1.00 75.44 616 SER A CA 1
ATOM 5001 C C . SER A 1 616 ? -124.190 -48.708 116.706 1.00 75.44 616 SER A C 1
ATOM 5003 O O . SER A 1 616 ? -125.200 -48.040 116.914 1.00 75.44 616 SER A O 1
ATOM 5005 N N . LEU A 1 617 ? -123.603 -49.424 117.672 1.00 72.25 617 LEU A N 1
ATOM 5006 C CA . LEU A 1 617 ? -124.025 -49.400 119.078 1.00 72.25 617 LEU A CA 1
ATOM 5007 C C . LEU A 1 617 ? -123.463 -48.193 119.846 1.00 72.25 617 LEU A C 1
ATOM 5009 O O . LEU A 1 617 ? -124.086 -47.744 120.808 1.00 72.25 617 LEU A O 1
ATOM 5013 N N . LEU A 1 618 ? -122.305 -47.662 119.434 1.00 73.81 618 LEU A N 1
ATOM 5014 C CA . LEU A 1 618 ? -121.637 -46.549 120.119 1.00 73.81 618 LEU A CA 1
ATOM 5015 C C . LEU A 1 618 ? -122.341 -45.205 119.869 1.00 73.81 618 LEU A C 1
ATOM 5017 O O . LEU A 1 618 ? -122.555 -44.439 120.806 1.00 73.81 618 LEU A O 1
ATOM 5021 N N . THR A 1 619 ? -122.772 -44.952 118.631 1.00 75.81 619 THR A N 1
ATOM 5022 C CA . THR A 1 619 ? -123.382 -43.673 118.217 1.00 75.81 619 THR A CA 1
ATOM 5023 C C . THR A 1 619 ? -124.702 -43.353 118.927 1.00 75.81 619 THR A C 1
ATOM 5025 O O . THR A 1 619 ? -125.092 -42.192 118.998 1.00 75.81 619 THR A O 1
ATOM 5028 N N . VAL A 1 620 ? -125.375 -44.358 119.498 1.00 71.31 620 VAL A N 1
ATOM 5029 C CA . VAL A 1 620 ? -126.596 -44.198 120.312 1.00 71.31 620 VAL A CA 1
ATOM 5030 C C . VAL A 1 620 ? -126.283 -43.746 121.750 1.00 71.31 620 VAL A C 1
ATOM 5032 O O . VAL A 1 620 ? -127.184 -43.344 122.476 1.00 71.31 620 VAL A O 1
ATOM 5035 N N . ARG A 1 621 ? -125.020 -43.808 122.195 1.00 68.56 621 ARG A N 1
ATOM 5036 C CA . ARG A 1 621 ? -124.600 -43.398 123.550 1.00 68.56 621 ARG A CA 1
ATOM 5037 C C . ARG A 1 621 ? -123.953 -42.021 123.611 1.00 68.56 621 ARG A C 1
ATOM 5039 O O . ARG A 1 621 ? -124.017 -41.373 124.650 1.00 68.56 621 ARG A O 1
ATOM 5046 N N . GLU A 1 622 ? -123.360 -41.562 122.515 1.00 75.31 622 GLU A N 1
ATOM 5047 C CA . GLU A 1 622 ? -122.692 -40.257 122.453 1.00 75.31 622 GLU A CA 1
ATOM 5048 C C . GLU A 1 622 ? -123.691 -39.081 122.460 1.00 75.31 622 GLU A C 1
ATOM 5050 O O . GLU A 1 622 ? -123.357 -38.003 122.948 1.00 75.31 622 GLU A O 1
ATOM 5055 N N . SER A 1 623 ? -124.942 -39.290 122.023 1.00 71.88 623 SER A N 1
ATOM 5056 C CA . SER A 1 623 ? -126.000 -38.264 122.055 1.00 71.88 623 SER A CA 1
ATOM 5057 C C . SER A 1 623 ? -126.404 -37.815 123.463 1.00 71.88 623 SER A C 1
ATOM 5059 O O . SER A 1 623 ? -126.837 -36.677 123.636 1.00 71.88 623 SER A O 1
ATOM 5061 N N . ASP A 1 624 ? -126.267 -38.686 124.465 1.00 65.44 624 ASP A N 1
ATOM 5062 C CA . ASP A 1 624 ? -126.813 -38.447 125.807 1.00 65.44 624 ASP A CA 1
ATOM 5063 C C . ASP A 1 624 ? -125.884 -37.568 126.671 1.00 65.44 624 ASP A C 1
ATOM 5065 O O . ASP A 1 624 ? -126.350 -36.856 127.562 1.00 65.44 624 ASP A O 1
ATOM 5069 N N . LEU A 1 625 ? -124.572 -37.572 126.396 1.00 67.19 625 LEU A N 1
ATOM 5070 C CA . LEU A 1 625 ? -123.563 -36.863 127.200 1.00 67.19 625 LEU A CA 1
ATOM 5071 C C . LEU A 1 625 ? -123.485 -35.355 126.917 1.00 67.19 625 LEU A C 1
ATOM 5073 O O . LEU A 1 625 ? -123.216 -34.578 127.833 1.00 67.19 625 LEU A O 1
ATOM 5077 N N . GLN A 1 626 ? -123.751 -34.929 125.678 1.00 66.56 626 GLN A N 1
ATOM 5078 C CA . GLN A 1 626 ? -123.551 -33.538 125.248 1.00 66.56 626 GLN A CA 1
ATOM 5079 C C . GLN A 1 626 ? -124.415 -32.531 126.036 1.00 66.56 626 GLN A C 1
ATOM 5081 O O . GLN A 1 626 ? -124.022 -31.383 126.221 1.00 66.56 626 GLN A O 1
ATOM 5086 N N . SER A 1 627 ? -125.572 -32.966 126.547 1.00 55.03 627 SER A N 1
ATOM 5087 C CA . SER A 1 627 ? -126.536 -32.115 127.262 1.00 55.03 627 SER A CA 1
ATOM 5088 C C . SER A 1 627 ? -126.117 -31.689 128.681 1.00 55.03 627 SER A C 1
ATOM 5090 O O . SER A 1 627 ? -126.743 -30.799 129.255 1.00 55.03 627 SER A O 1
ATOM 5092 N N . LEU A 1 628 ? -125.070 -32.292 129.257 1.00 54.53 628 LEU A N 1
ATOM 5093 C CA . LEU A 1 628 ? -124.630 -32.017 130.634 1.00 54.53 628 LEU A CA 1
ATOM 5094 C C . LEU A 1 628 ? -123.489 -30.993 130.739 1.00 54.53 628 LEU A C 1
ATOM 5096 O O . LEU A 1 628 ? -123.195 -30.523 131.839 1.00 54.53 628 LEU A O 1
ATOM 5100 N N . GLN A 1 629 ? -122.832 -30.645 129.629 1.00 60.75 629 GLN A N 1
ATOM 5101 C CA . GLN A 1 629 ? -121.554 -29.924 129.670 1.00 60.75 629 GLN A CA 1
ATOM 5102 C C . GLN A 1 629 ? -121.690 -28.388 129.662 1.00 60.75 629 GLN A C 1
ATOM 5104 O O . GLN A 1 629 ? -120.794 -27.693 130.142 1.00 60.75 629 GLN A O 1
ATOM 5109 N N . ASP A 1 630 ? -122.833 -27.848 129.226 1.00 54.00 630 ASP A N 1
ATOM 5110 C CA . ASP A 1 630 ? -123.062 -26.395 129.116 1.00 54.00 630 ASP A CA 1
ATOM 5111 C C . ASP A 1 630 ? -123.290 -25.678 130.466 1.00 54.00 630 ASP A C 1
ATOM 5113 O O . ASP A 1 630 ? -123.248 -24.449 130.536 1.00 54.00 630 ASP A O 1
ATOM 5117 N N . ALA A 1 631 ? -123.489 -26.415 131.565 1.00 51.31 631 ALA A N 1
ATOM 5118 C CA . ALA A 1 631 ? -123.779 -25.841 132.885 1.00 51.31 631 ALA A CA 1
ATOM 5119 C C . ALA A 1 631 ? -122.537 -25.372 133.680 1.00 51.31 631 ALA A C 1
ATOM 5121 O O . ALA A 1 631 ? -122.688 -24.704 134.703 1.00 51.31 631 ALA A O 1
ATOM 5122 N N . LEU A 1 632 ? -121.314 -25.718 133.252 1.00 49.72 632 LEU A N 1
ATOM 5123 C CA . LEU A 1 632 ? -120.098 -25.535 134.066 1.00 49.72 632 LEU A CA 1
ATOM 5124 C C . LEU A 1 632 ? -119.382 -24.181 133.858 1.00 49.72 632 LEU A C 1
ATOM 5126 O O . LEU A 1 632 ? -118.572 -23.780 134.691 1.00 49.72 632 LEU A O 1
ATOM 5130 N N . ASN A 1 633 ? -119.725 -23.423 132.811 1.00 50.59 633 ASN A N 1
ATOM 5131 C CA . ASN A 1 633 ? -119.067 -22.160 132.416 1.00 50.59 633 ASN A CA 1
ATOM 5132 C C . ASN A 1 633 ? -119.336 -20.941 133.342 1.00 50.59 633 ASN A C 1
ATOM 5134 O O . ASN A 1 633 ? -119.153 -19.796 132.931 1.00 50.59 633 ASN A O 1
ATOM 5138 N N . GLY A 1 634 ? -119.800 -21.147 134.579 1.00 50.09 634 GLY A N 1
ATOM 5139 C CA . GLY A 1 634 ? -120.328 -20.077 135.439 1.00 50.09 634 GLY A CA 1
ATOM 5140 C C . GLY A 1 634 ? -119.416 -19.528 136.547 1.00 50.09 634 GLY A C 1
ATOM 5141 O O . GLY A 1 634 ? -119.787 -18.525 137.152 1.00 50.09 634 GLY A O 1
ATOM 5142 N N . LEU A 1 635 ? -118.282 -20.168 136.875 1.00 45.03 635 LEU A N 1
ATOM 5143 C CA . LEU A 1 635 ? -117.679 -20.017 138.219 1.00 45.03 635 LEU A CA 1
ATOM 5144 C C . LEU A 1 635 ? -116.184 -19.642 138.307 1.00 45.03 635 LEU A C 1
ATOM 5146 O O . LEU A 1 635 ? -115.714 -19.359 139.406 1.00 45.03 635 LEU A O 1
ATOM 5150 N N . GLU A 1 636 ? -115.437 -19.554 137.202 1.00 45.97 636 GLU A N 1
ATOM 5151 C CA . GLU A 1 636 ? -113.983 -19.263 137.246 1.00 45.97 636 GLU A CA 1
ATOM 5152 C C . GLU A 1 636 ? -113.606 -17.772 137.087 1.00 45.97 636 GLU A C 1
ATOM 5154 O O . GLU A 1 636 ? -112.435 -17.400 137.133 1.00 45.97 636 GLU A O 1
ATOM 5159 N N . ALA A 1 637 ? -114.584 -16.868 136.985 1.00 39.69 637 ALA A N 1
ATOM 5160 C CA . ALA A 1 637 ? -114.357 -15.432 136.775 1.00 39.69 637 ALA A CA 1
ATOM 5161 C C . ALA A 1 637 ? -114.081 -14.622 138.071 1.00 39.69 637 ALA A C 1
ATOM 5163 O O . ALA A 1 637 ? -114.552 -13.491 138.201 1.00 39.69 637 ALA A O 1
ATOM 5164 N N . SER A 1 638 ? -113.380 -15.172 139.078 1.00 35.12 638 SER A N 1
ATOM 5165 C CA . SER A 1 6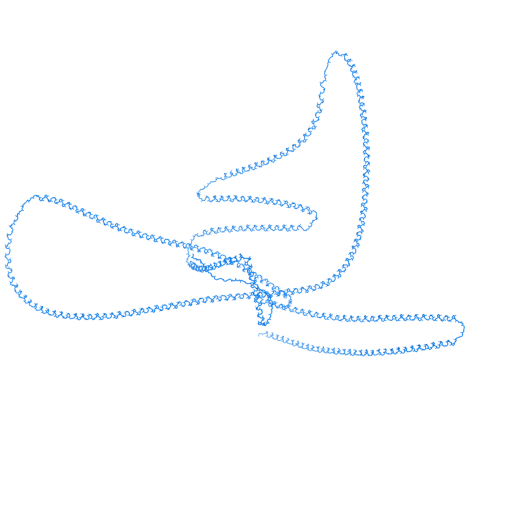38 ? -113.210 -14.501 140.392 1.00 35.12 638 SER A CA 1
ATOM 5166 C C . SER A 1 638 ? -111.945 -14.854 141.203 1.00 35.12 638 SER A C 1
ATOM 5168 O O . SER A 1 638 ? -112.036 -15.316 142.337 1.00 35.12 638 SER A O 1
ATOM 5170 N N . SER A 1 639 ? -110.751 -14.520 140.692 1.00 35.91 639 SER A N 1
ATOM 5171 C CA . SER A 1 639 ? -109.566 -14.222 141.533 1.00 35.91 639 SER A CA 1
ATOM 5172 C C . SER A 1 639 ? -108.536 -13.381 140.749 1.00 35.91 639 SER A C 1
ATOM 5174 O O . SER A 1 639 ? -107.970 -13.856 139.774 1.00 35.91 639 SER A O 1
ATOM 5176 N N . ARG A 1 640 ? -108.483 -12.052 140.959 1.00 35.47 640 ARG A N 1
ATOM 5177 C CA . ARG A 1 640 ? -107.449 -11.314 141.743 1.00 35.47 640 ARG A CA 1
ATOM 5178 C C . ARG A 1 640 ? -106.013 -11.518 141.213 1.00 35.47 640 ARG A C 1
ATOM 5180 O O . ARG A 1 640 ? -105.530 -12.636 141.224 1.00 35.47 640 ARG A O 1
ATOM 5187 N N . ARG A 1 641 ? -105.266 -10.526 140.691 1.00 35.06 641 ARG A N 1
ATOM 5188 C CA . ARG A 1 641 ? -104.935 -9.142 141.144 1.00 35.06 641 ARG A CA 1
ATOM 5189 C C . ARG A 1 641 ? -104.401 -9.033 142.582 1.00 35.06 641 ARG A C 1
ATOM 5191 O O . ARG A 1 641 ? -105.208 -8.939 143.501 1.00 35.06 641 ARG A O 1
ATOM 5198 N N . GLN A 1 642 ? -103.076 -8.888 142.728 1.00 31.58 642 GLN A N 1
ATOM 5199 C CA . GLN A 1 642 ? -102.393 -8.065 143.750 1.00 31.58 642 GLN A CA 1
ATOM 5200 C C . GLN A 1 642 ? -100.871 -7.990 143.481 1.00 31.58 642 GLN A C 1
ATOM 5202 O O . GLN A 1 642 ? -100.317 -8.980 143.009 1.00 31.58 642 GLN A O 1
ATOM 5207 N N . GLY A 1 643 ? -100.202 -6.870 143.814 1.00 32.41 643 GLY A N 1
ATOM 5208 C CA . GLY A 1 643 ? -98.732 -6.829 143.975 1.00 32.41 643 GLY A CA 1
ATOM 5209 C C . GLY A 1 643 ? -97.952 -5.652 143.357 1.00 32.41 643 GLY A C 1
ATOM 5210 O O . GLY A 1 643 ? -97.121 -5.879 142.484 1.00 32.41 643 GLY A O 1
ATOM 5211 N N . GLU A 1 644 ? -98.156 -4.427 143.848 1.00 35.88 644 GLU A N 1
ATOM 5212 C CA . GLU A 1 644 ? -97.118 -3.365 143.864 1.00 35.88 644 GLU A CA 1
ATOM 5213 C C . GLU A 1 644 ? -96.260 -3.577 145.154 1.00 35.88 644 GLU A C 1
ATOM 5215 O O . GLU A 1 644 ? -96.666 -4.366 146.008 1.00 35.88 644 GLU A O 1
ATOM 5220 N N . GLU A 1 645 ? -95.067 -3.015 145.406 1.00 38.91 645 GLU A N 1
ATOM 5221 C CA . GLU A 1 645 ? -94.461 -1.733 144.999 1.00 38.91 645 GLU A CA 1
ATOM 5222 C C . GLU A 1 645 ? -92.931 -1.690 145.351 1.00 38.91 645 GLU A C 1
ATOM 5224 O O . GLU A 1 645 ? -92.424 -2.612 145.993 1.00 38.91 645 GLU A O 1
ATOM 5229 N N . SER A 1 646 ? -92.230 -0.569 145.064 1.00 41.72 646 SER A N 1
ATOM 5230 C CA . SER A 1 646 ? -90.894 -0.155 145.603 1.00 41.72 646 SER A CA 1
ATOM 5231 C C . SER A 1 646 ? -89.614 -0.819 145.001 1.00 41.72 646 SER A C 1
ATOM 5233 O O . SER A 1 646 ? -89.634 -1.998 144.671 1.00 41.72 646 SER A O 1
ATOM 5235 N N . THR A 1 647 ? -88.436 -0.170 144.846 1.00 44.62 647 THR A N 1
ATOM 5236 C CA . THR A 1 647 ? -87.980 1.227 145.119 1.00 44.62 647 THR A CA 1
ATOM 5237 C C . THR A 1 647 ? -86.778 1.684 144.244 1.00 44.62 647 THR A C 1
ATOM 5239 O O . THR A 1 647 ? -86.052 0.890 143.652 1.00 44.62 647 THR A O 1
ATOM 5242 N N . ASN A 1 648 ? -86.575 3.008 144.219 1.00 52.38 648 ASN A N 1
ATOM 5243 C CA . ASN A 1 648 ? -85.736 3.883 143.374 1.00 52.38 648 ASN A CA 1
ATOM 5244 C C . ASN A 1 648 ? -84.278 3.544 142.960 1.00 52.38 648 ASN A C 1
ATOM 5246 O O . ASN A 1 648 ? -83.803 4.205 142.036 1.00 52.38 648 ASN A O 1
ATOM 5250 N N . ASP A 1 649 ? -83.546 2.582 143.531 1.00 50.19 649 ASP A N 1
ATOM 5251 C CA . ASP A 1 649 ? -82.104 2.431 143.199 1.00 50.19 649 ASP A CA 1
ATOM 5252 C C . ASP A 1 649 ? -81.843 1.878 141.784 1.00 50.19 649 ASP A C 1
ATOM 5254 O O . ASP A 1 649 ? -80.800 2.126 141.172 1.00 50.19 649 ASP A O 1
ATOM 5258 N N . ARG A 1 650 ? -82.832 1.180 141.214 1.00 62.59 650 ARG A N 1
ATOM 5259 C CA . ARG A 1 650 ? -82.771 0.626 139.854 1.00 62.59 650 ARG A CA 1
ATOM 5260 C C . ARG A 1 650 ? -82.626 1.713 138.782 1.00 62.59 650 ARG A C 1
ATOM 5262 O O . ARG A 1 650 ? -81.848 1.538 137.852 1.00 62.59 650 ARG A O 1
ATOM 5269 N N . PHE A 1 651 ? -83.311 2.848 138.947 1.00 61.09 651 PHE A N 1
ATOM 5270 C CA . PHE A 1 651 ? -83.350 3.932 137.955 1.00 61.09 651 PHE A CA 1
ATOM 5271 C C . PHE A 1 651 ? -82.007 4.667 137.803 1.00 61.09 651 PHE A C 1
ATOM 5273 O O . PHE A 1 651 ? -81.681 5.136 136.713 1.00 61.09 651 PHE A O 1
ATOM 5280 N N . ALA A 1 652 ? -81.209 4.758 138.873 1.00 61.09 652 ALA A N 1
ATOM 5281 C CA . ALA A 1 652 ? -79.893 5.397 138.828 1.00 61.09 652 ALA A CA 1
ATOM 5282 C C . ALA A 1 652 ? -78.881 4.550 138.036 1.00 61.09 652 ALA A C 1
ATOM 5284 O O . ALA A 1 652 ? -78.213 5.060 137.135 1.00 61.09 652 ALA A O 1
ATOM 5285 N N . LEU A 1 653 ? -78.835 3.241 138.314 1.00 64.06 653 LEU A N 1
ATOM 5286 C CA . LEU A 1 653 ? -78.005 2.286 137.573 1.00 64.06 653 LEU A CA 1
ATOM 5287 C C . LEU A 1 653 ? -78.450 2.150 136.112 1.00 64.06 653 LEU A C 1
ATOM 5289 O O . LEU A 1 653 ? -77.611 2.058 135.223 1.00 64.06 653 LEU A O 1
ATOM 5293 N N . GLU A 1 654 ? -79.756 2.184 135.845 1.00 73.88 654 GLU A N 1
ATOM 5294 C CA . GLU A 1 654 ? -80.317 2.121 134.491 1.00 73.88 654 GLU A CA 1
ATOM 5295 C C . GLU A 1 654 ? -79.924 3.351 133.649 1.00 73.88 654 GLU A C 1
ATOM 5297 O O . GLU A 1 654 ? -79.597 3.211 132.470 1.00 73.88 654 GLU A O 1
ATOM 5302 N N . LEU A 1 655 ? -79.815 4.539 134.259 1.00 74.81 655 LEU A N 1
ATOM 5303 C CA . LEU A 1 655 ? -79.356 5.751 133.573 1.00 74.81 655 LEU A CA 1
ATOM 5304 C C . LEU A 1 655 ? -77.854 5.722 133.219 1.00 74.81 655 LEU A C 1
ATOM 5306 O O . LEU A 1 655 ? -77.472 6.212 132.151 1.00 74.81 655 LEU A O 1
ATOM 5310 N N . GLU A 1 656 ? -76.995 5.150 134.070 1.00 74.19 656 GLU A N 1
ATOM 5311 C CA . GLU A 1 656 ? -75.567 4.952 133.755 1.00 74.19 656 GLU A CA 1
ATOM 5312 C C . GLU A 1 656 ? -75.337 3.807 132.761 1.00 74.19 656 GLU A C 1
ATOM 5314 O O . GLU A 1 656 ? -74.525 3.935 131.837 1.00 74.19 656 GLU A O 1
ATOM 5319 N N . LEU A 1 657 ? -76.113 2.727 132.876 1.00 76.75 657 LEU A N 1
ATOM 5320 C CA . LEU A 1 657 ? -76.165 1.649 131.893 1.00 76.75 657 LEU A CA 1
ATOM 5321 C C . LEU A 1 657 ? -76.564 2.194 130.510 1.00 76.75 657 LEU A C 1
ATOM 5323 O O . LEU A 1 657 ? -75.978 1.827 129.497 1.00 76.75 657 LEU A O 1
ATOM 5327 N N . ASP A 1 658 ? -77.514 3.124 130.447 1.00 82.62 658 ASP A N 1
ATOM 5328 C CA . ASP A 1 658 ? -77.926 3.748 129.192 1.00 82.62 658 ASP A CA 1
ATOM 5329 C C . ASP A 1 658 ? -76.940 4.801 128.665 1.00 82.62 658 ASP A C 1
ATOM 5331 O O . ASP A 1 658 ? -76.878 5.025 127.456 1.00 82.62 658 ASP A O 1
ATOM 5335 N N . ARG A 1 659 ? -76.134 5.447 129.518 1.00 82.50 659 ARG A N 1
ATOM 5336 C CA . ARG A 1 659 ? -74.991 6.259 129.054 1.00 82.50 659 ARG A CA 1
ATOM 5337 C C . ARG A 1 659 ? -73.925 5.367 128.419 1.00 82.50 659 ARG A C 1
ATOM 5339 O O . ARG A 1 659 ? -73.608 5.551 127.248 1.00 82.50 659 ARG A O 1
ATOM 5346 N N . THR A 1 660 ? -73.474 4.341 129.137 1.00 78.06 660 THR A N 1
ATOM 5347 C CA . THR A 1 660 ? -72.449 3.402 128.649 1.00 78.06 660 THR A CA 1
ATOM 5348 C C . THR A 1 660 ? -72.889 2.634 127.400 1.00 78.06 660 THR A C 1
ATOM 5350 O O . THR A 1 660 ? -72.086 2.482 126.483 1.00 78.06 660 THR A O 1
ATOM 5353 N N . LYS A 1 661 ? -74.168 2.240 127.278 1.00 85.12 661 LYS A N 1
ATOM 5354 C CA . LYS A 1 661 ? -74.728 1.700 126.022 1.00 85.12 661 LYS A CA 1
ATOM 5355 C C . LYS A 1 661 ? -74.636 2.695 124.864 1.00 85.12 661 LYS A C 1
ATOM 5357 O O . LYS A 1 661 ? -74.216 2.296 123.786 1.00 85.12 661 LYS A O 1
ATOM 5362 N N . ARG A 1 662 ? -75.016 3.968 125.055 1.00 86.94 662 ARG A N 1
ATOM 5363 C CA . ARG A 1 662 ? -74.949 4.990 123.988 1.00 86.94 662 ARG A CA 1
ATOM 5364 C C . ARG A 1 662 ? -73.511 5.239 123.541 1.00 86.94 662 ARG A C 1
ATOM 5366 O O . ARG A 1 662 ? -73.265 5.329 122.342 1.00 86.94 662 ARG A O 1
ATOM 5373 N N . ASP A 1 663 ? -72.573 5.315 124.479 1.00 82.88 663 ASP A N 1
ATOM 5374 C CA . ASP A 1 663 ? -71.161 5.526 124.158 1.00 82.88 663 ASP A CA 1
ATOM 5375 C C . ASP A 1 663 ? -70.544 4.284 123.489 1.00 82.88 663 ASP A C 1
ATOM 5377 O O . ASP A 1 663 ? -69.834 4.413 122.495 1.00 82.88 663 ASP A O 1
ATOM 5381 N N . PHE A 1 664 ? -70.919 3.071 123.913 1.00 84.19 664 PHE A N 1
ATOM 5382 C CA . PHE A 1 664 ? -70.555 1.831 123.221 1.00 84.19 664 PHE A CA 1
ATOM 5383 C C . PHE A 1 664 ? -71.144 1.753 121.802 1.00 84.19 664 PHE A C 1
ATOM 5385 O O . PHE A 1 664 ? -70.429 1.394 120.867 1.00 84.19 664 PHE A O 1
ATOM 5392 N N . SER A 1 665 ? -72.411 2.138 121.604 1.00 87.88 665 SER A N 1
ATOM 5393 C CA . SER A 1 665 ? -73.037 2.212 120.276 1.00 87.88 665 SER A CA 1
ATOM 5394 C C . SER A 1 665 ? -72.334 3.220 119.366 1.00 87.88 665 SER A C 1
ATOM 5396 O O . SER A 1 665 ? -72.073 2.896 118.212 1.00 87.88 665 SER A O 1
ATOM 5398 N N . ARG A 1 666 ? -71.943 4.393 119.886 1.00 88.06 666 ARG A N 1
ATOM 5399 C CA . ARG A 1 666 ? -71.128 5.375 119.148 1.00 88.06 666 ARG A CA 1
ATOM 5400 C C . ARG A 1 666 ? -69.781 4.790 118.735 1.00 88.06 666 ARG A C 1
ATOM 5402 O O . ARG A 1 666 ? -69.458 4.808 117.553 1.00 88.06 666 ARG A O 1
ATOM 5409 N N . CYS A 1 667 ? -69.044 4.174 119.661 1.00 84.00 667 CYS A N 1
ATOM 5410 C CA . CYS A 1 667 ? -67.782 3.506 119.334 1.00 84.00 667 CYS A CA 1
ATOM 5411 C C . CYS A 1 667 ? -67.955 2.373 118.305 1.00 84.00 667 CYS A C 1
ATOM 5413 O O . CYS A 1 667 ? -67.082 2.188 117.463 1.00 84.00 667 CYS A O 1
ATOM 5415 N N . GLN A 1 668 ? -69.072 1.634 118.329 1.00 87.69 668 GLN A N 1
ATOM 5416 C CA . GLN A 1 668 ? -69.387 0.626 117.310 1.00 87.69 668 GLN A CA 1
ATOM 5417 C C . GLN A 1 668 ? -69.736 1.235 115.946 1.00 87.69 668 GLN A C 1
ATOM 5419 O O . GLN A 1 668 ? -69.355 0.673 114.920 1.00 87.69 668 GLN A O 1
ATOM 5424 N N . GLU A 1 669 ? -70.467 2.348 115.904 1.00 90.19 669 GLU A N 1
ATOM 5425 C CA . GLU A 1 669 ? -70.752 3.078 114.666 1.00 90.19 669 GLU A CA 1
ATOM 5426 C C . GLU A 1 669 ? -69.478 3.670 114.062 1.00 90.19 669 GLU A C 1
ATOM 5428 O O . GLU A 1 669 ? -69.266 3.550 112.859 1.00 90.19 669 GLU A O 1
ATOM 5433 N N . ASP A 1 670 ? -68.601 4.241 114.883 1.00 87.94 670 ASP A N 1
ATOM 5434 C CA . ASP A 1 670 ? -67.337 4.816 114.426 1.00 87.94 670 ASP A CA 1
ATOM 5435 C C . ASP A 1 670 ? -66.343 3.728 113.984 1.00 87.94 670 ASP A C 1
ATOM 5437 O O . ASP A 1 670 ? -65.675 3.899 112.966 1.00 87.94 670 ASP A O 1
ATOM 5441 N N . LEU A 1 671 ? -66.323 2.556 114.636 1.00 87.00 671 LEU A N 1
ATOM 5442 C CA . LEU A 1 671 ? -65.603 1.374 114.136 1.00 87.00 671 LEU A CA 1
ATOM 5443 C C . LEU A 1 671 ? -66.141 0.881 112.786 1.00 87.00 671 LEU A C 1
ATOM 5445 O O . LEU A 1 671 ? -65.352 0.511 111.920 1.00 87.00 671 LEU A O 1
ATOM 5449 N N . LYS A 1 672 ? -67.465 0.883 112.582 1.00 90.94 672 LYS A N 1
ATOM 5450 C CA . LYS A 1 672 ? -68.080 0.500 111.297 1.00 90.94 672 LYS A CA 1
ATOM 5451 C C . LYS A 1 672 ? -67.767 1.506 110.190 1.00 90.94 672 LYS A C 1
ATOM 5453 O O . LYS A 1 672 ? -67.471 1.080 109.079 1.00 90.94 672 LYS A O 1
ATOM 5458 N N . LYS A 1 673 ? -67.785 2.811 110.488 1.00 91.62 673 LYS A N 1
ATOM 5459 C CA . LYS A 1 673 ? -67.357 3.864 109.549 1.00 91.62 673 LYS A CA 1
ATOM 5460 C C . LYS A 1 673 ? -65.887 3.684 109.182 1.00 91.62 673 LYS A C 1
ATOM 5462 O O . LYS A 1 673 ? -65.585 3.545 108.009 1.00 91.62 673 LYS A O 1
ATOM 5467 N N . LEU A 1 674 ? -64.995 3.549 110.167 1.00 87.06 674 LEU A N 1
ATOM 5468 C CA . LEU A 1 674 ? -63.565 3.320 109.922 1.00 87.06 674 LEU A CA 1
ATOM 5469 C C . LEU A 1 674 ? -63.288 2.031 109.133 1.00 87.06 674 LEU A C 1
ATOM 5471 O O . LEU A 1 674 ? -62.373 2.015 108.314 1.00 87.06 674 LEU A O 1
ATOM 5475 N N . ALA A 1 675 ? -64.070 0.966 109.341 1.00 90.38 675 ALA A N 1
ATOM 5476 C CA . ALA A 1 675 ? -63.992 -0.245 108.528 1.00 90.38 675 ALA A CA 1
ATOM 5477 C C . ALA A 1 675 ? -64.452 0.003 107.078 1.00 90.38 675 ALA A C 1
ATOM 5479 O O . ALA A 1 675 ? -63.750 -0.398 106.154 1.00 90.38 675 ALA A O 1
ATOM 5480 N N . SER A 1 676 ? -65.566 0.719 106.874 1.00 92.56 676 SER A N 1
ATOM 5481 C CA . SER A 1 676 ? -66.055 1.121 105.543 1.00 92.56 676 SER A CA 1
ATOM 5482 C C . SER A 1 676 ? -65.039 2.001 104.810 1.00 92.56 676 SER A C 1
ATOM 5484 O O . SER A 1 676 ? -64.651 1.683 103.690 1.00 92.56 676 SER A O 1
ATOM 5486 N N . ASP A 1 677 ? -64.521 3.042 105.468 1.00 90.50 677 ASP A N 1
ATOM 5487 C CA . ASP A 1 677 ? -63.492 3.945 104.939 1.00 90.50 677 ASP A CA 1
ATOM 5488 C C . ASP A 1 677 ? -62.211 3.187 104.548 1.00 90.50 677 ASP A C 1
ATOM 5490 O O . ASP A 1 677 ? -61.510 3.560 103.605 1.00 90.50 677 ASP A O 1
ATOM 5494 N N . LEU A 1 678 ? -61.864 2.133 105.296 1.00 89.06 678 LEU A N 1
ATOM 5495 C CA . LEU A 1 678 ? -60.695 1.297 105.035 1.00 89.06 678 LEU A CA 1
ATOM 5496 C C . LEU A 1 678 ? -60.948 0.312 103.884 1.00 89.06 678 LEU A C 1
ATOM 5498 O O . LEU A 1 678 ? -60.063 0.128 103.050 1.00 89.06 678 LEU A O 1
ATOM 5502 N N . GLU A 1 679 ? -62.150 -0.258 103.767 1.00 91.69 679 GLU A N 1
ATOM 5503 C CA . GLU A 1 679 ? -62.558 -1.042 102.595 1.00 91.69 679 GLU A CA 1
ATOM 5504 C C . GLU A 1 679 ? -62.618 -0.196 101.316 1.00 91.69 679 GLU A C 1
ATOM 5506 O O . GLU A 1 679 ? -62.168 -0.651 100.264 1.00 91.69 679 GLU A O 1
ATOM 5511 N N .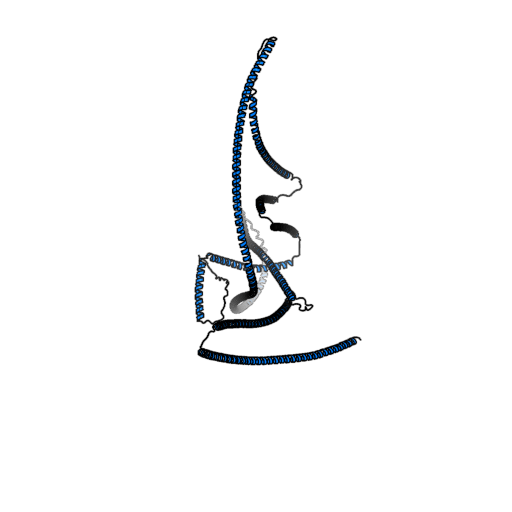 GLU A 1 680 ? -63.125 1.036 101.390 1.00 92.69 680 GLU A N 1
ATOM 5512 C CA . GLU A 1 680 ? -63.134 1.992 100.277 1.00 92.69 680 GLU A CA 1
ATOM 5513 C C . GLU A 1 680 ? -61.713 2.382 99.862 1.00 92.69 680 GLU A C 1
ATOM 5515 O O . GLU A 1 680 ? -61.387 2.328 98.677 1.00 92.69 680 GLU A O 1
ATOM 5520 N N . LYS A 1 681 ? -60.817 2.660 100.819 1.00 90.88 681 LYS A N 1
ATOM 5521 C CA . LYS A 1 681 ? -59.391 2.897 100.527 1.00 90.88 681 LYS A CA 1
ATOM 5522 C C . LYS A 1 681 ? -58.707 1.678 99.907 1.00 90.88 681 LYS A C 1
ATOM 5524 O O . LYS A 1 681 ? -57.897 1.847 99.003 1.00 90.88 681 LYS A O 1
ATOM 5529 N N . ILE A 1 682 ? -59.035 0.459 100.339 1.00 90.75 682 ILE A N 1
ATOM 5530 C CA . ILE A 1 682 ? -58.505 -0.774 99.733 1.00 90.75 682 ILE A CA 1
ATOM 5531 C C . ILE A 1 682 ? -59.043 -0.974 98.307 1.00 90.75 682 ILE A C 1
ATOM 5533 O O . ILE A 1 682 ? -58.286 -1.404 97.437 1.00 90.75 682 ILE A O 1
ATOM 5537 N N . LYS A 1 683 ? -60.317 -0.657 98.037 1.00 92.19 683 LYS A N 1
ATOM 5538 C CA . LYS A 1 683 ? -60.881 -0.677 96.673 1.00 92.19 683 LYS A CA 1
ATOM 5539 C C . LYS A 1 683 ? -60.174 0.344 95.780 1.00 92.19 683 LYS A C 1
ATOM 5541 O O . LYS A 1 683 ? -59.624 -0.050 94.759 1.00 92.19 683 LYS A O 1
ATOM 5546 N N . ALA A 1 684 ? -60.061 1.594 96.231 1.00 91.06 684 ALA A N 1
ATOM 5547 C CA . ALA A 1 684 ? -59.362 2.654 95.508 1.00 91.06 684 ALA A CA 1
ATOM 5548 C C . ALA A 1 684 ? -57.878 2.325 95.249 1.00 91.06 684 ALA A C 1
ATOM 5550 O O . ALA A 1 684 ? -57.360 2.625 94.177 1.00 91.06 684 ALA A O 1
ATOM 5551 N N . LEU A 1 685 ? -57.184 1.673 96.193 1.00 89.50 685 LEU A N 1
ATOM 5552 C CA . LEU A 1 685 ? -55.811 1.198 95.978 1.00 89.50 685 LEU A CA 1
ATOM 5553 C C . LEU A 1 685 ? -55.737 0.096 94.913 1.00 89.50 685 LEU A C 1
ATOM 5555 O O . LEU A 1 685 ? -54.874 0.171 94.047 1.00 89.50 685 LEU A O 1
ATOM 5559 N N . ARG A 1 686 ? -56.658 -0.875 94.910 1.00 92.69 686 ARG A N 1
ATOM 5560 C CA . ARG A 1 686 ? -56.708 -1.928 93.875 1.00 92.69 686 ARG A CA 1
ATOM 5561 C C . ARG A 1 686 ? -57.075 -1.386 92.495 1.00 92.69 686 ARG A C 1
ATOM 5563 O O . ARG A 1 686 ? -56.542 -1.855 91.495 1.00 92.69 686 ARG A O 1
ATOM 5570 N N . GLU A 1 687 ? -57.959 -0.394 92.436 1.00 91.69 687 GLU A N 1
ATOM 5571 C CA . GLU A 1 687 ? -58.280 0.335 91.206 1.00 91.69 687 GLU A CA 1
ATOM 5572 C C . GLU A 1 687 ? -57.037 1.070 90.684 1.00 91.69 687 GLU A C 1
ATOM 5574 O O . GLU A 1 687 ? -56.693 0.921 89.514 1.00 91.69 687 GLU A O 1
ATOM 5579 N N . LYS A 1 688 ? -56.279 1.752 91.558 1.00 91.12 688 LYS A N 1
ATOM 5580 C CA . LYS A 1 688 ? -54.986 2.368 91.207 1.00 91.12 688 LYS A CA 1
ATOM 5581 C C . LYS A 1 688 ? -53.932 1.349 90.767 1.00 91.12 688 LYS A C 1
ATOM 5583 O O . LYS A 1 688 ? -53.183 1.624 89.836 1.00 91.12 688 LYS A O 1
ATOM 5588 N N . GLU A 1 689 ? -53.867 0.177 91.394 1.00 92.25 689 GLU A N 1
ATOM 5589 C CA . GLU A 1 689 ? -52.971 -0.914 90.985 1.00 92.25 689 GLU A CA 1
ATOM 5590 C C . GLU A 1 689 ? -53.353 -1.481 89.607 1.00 92.25 689 GLU A C 1
ATOM 5592 O O . GLU A 1 689 ? -52.465 -1.742 88.795 1.00 92.25 689 GLU A O 1
ATOM 5597 N N . MET A 1 690 ? -54.651 -1.606 89.299 1.00 92.31 690 MET A N 1
ATOM 5598 C CA . MET A 1 690 ? -55.119 -1.971 87.956 1.00 92.31 690 MET A CA 1
ATOM 5599 C C . MET A 1 690 ? -54.810 -0.888 86.917 1.00 92.31 690 MET A C 1
ATOM 5601 O O . MET A 1 690 ? -54.269 -1.226 85.868 1.00 92.31 690 MET A O 1
ATOM 5605 N N . GLU A 1 691 ? -55.081 0.389 87.205 1.00 92.00 691 GLU A N 1
ATOM 5606 C CA . GLU A 1 691 ? -54.729 1.515 86.321 1.00 92.00 691 GLU A CA 1
ATOM 5607 C C . GLU A 1 691 ? -53.218 1.567 86.033 1.00 92.00 691 GLU A C 1
ATOM 5609 O O . GLU A 1 691 ? -52.798 1.797 84.899 1.00 92.00 691 GLU A O 1
ATOM 5614 N N . LEU A 1 692 ? -52.374 1.320 87.041 1.00 92.50 692 LEU A N 1
ATOM 5615 C CA . LEU A 1 692 ? -50.924 1.239 86.855 1.00 92.50 692 LEU A CA 1
ATOM 5616 C C . LEU A 1 692 ? -50.525 0.020 86.017 1.00 92.50 692 LEU A C 1
ATOM 5618 O O . LEU A 1 692 ? -49.648 0.137 85.161 1.00 92.50 692 LEU A O 1
ATOM 5622 N N . ALA A 1 693 ? -51.166 -1.135 86.210 1.00 90.88 693 ALA A N 1
ATOM 5623 C CA . ALA A 1 693 ? -50.914 -2.323 85.400 1.00 90.88 693 ALA A CA 1
ATOM 5624 C C . ALA A 1 693 ? -51.312 -2.118 83.926 1.00 90.88 693 ALA A C 1
ATOM 5626 O O . ALA A 1 693 ? -50.540 -2.492 83.038 1.00 90.88 693 ALA A O 1
ATOM 5627 N N . THR A 1 694 ? -52.455 -1.474 83.649 1.00 93.12 694 THR A N 1
ATOM 5628 C CA . THR A 1 694 ? -52.863 -1.135 82.277 1.00 93.12 694 THR A CA 1
ATOM 5629 C C . THR A 1 694 ? -51.895 -0.134 81.656 1.00 93.12 694 THR A C 1
ATOM 5631 O O . THR A 1 694 ? -51.352 -0.422 80.592 1.00 93.12 694 THR A O 1
ATOM 5634 N N . LEU A 1 695 ? -51.549 0.955 82.353 1.00 89.69 695 LEU A N 1
ATOM 5635 C CA . LEU A 1 695 ? -50.568 1.938 81.871 1.00 89.69 695 LEU A CA 1
ATOM 5636 C C . LEU A 1 695 ? -49.178 1.323 81.626 1.00 89.69 695 LEU A C 1
ATOM 5638 O O . LEU A 1 695 ? -48.498 1.691 80.669 1.00 89.69 695 LEU A O 1
ATOM 5642 N N . HIS A 1 696 ? -48.743 0.358 82.443 1.00 92.81 696 HIS A N 1
ATOM 5643 C CA . HIS A 1 696 ? -47.498 -0.376 82.198 1.00 92.81 696 HIS A CA 1
ATOM 5644 C C . HIS A 1 696 ? -47.579 -1.291 80.969 1.00 92.81 696 HIS A C 1
ATOM 5646 O O . HIS A 1 696 ? -46.590 -1.391 80.237 1.00 92.81 696 HIS A O 1
ATOM 5652 N N . SER A 1 697 ? -48.727 -1.931 80.712 1.00 92.81 697 SER A N 1
ATOM 5653 C CA . SER A 1 697 ? -48.934 -2.702 79.478 1.00 92.81 697 SER A CA 1
ATOM 5654 C C . SER A 1 697 ? -48.962 -1.799 78.241 1.00 92.81 697 SER A C 1
ATOM 5656 O O . SER A 1 697 ? -48.203 -2.040 77.308 1.00 92.81 697 SER A O 1
ATOM 5658 N N . GLU A 1 698 ? -49.699 -0.687 78.283 1.00 91.50 698 GLU A N 1
ATOM 5659 C CA . GLU A 1 698 ? -49.773 0.299 77.200 1.00 91.50 698 GLU A CA 1
ATOM 5660 C C . GLU A 1 698 ? -48.405 0.918 76.895 1.00 91.50 698 GLU A C 1
ATOM 5662 O O . GLU A 1 698 ? -48.027 1.042 75.735 1.00 91.50 698 GLU A O 1
ATOM 5667 N N . ASN A 1 699 ? -47.608 1.250 77.915 1.00 90.94 699 ASN A N 1
ATOM 5668 C CA . ASN A 1 699 ? -46.256 1.781 77.727 1.00 90.94 699 ASN A CA 1
ATOM 5669 C C . ASN A 1 699 ? -45.321 0.736 77.080 1.00 90.94 699 ASN A C 1
ATOM 5671 O O . ASN A 1 699 ? -44.543 1.061 76.183 1.00 90.94 699 ASN A O 1
ATOM 5675 N N . LYS A 1 700 ? -45.445 -0.545 77.454 1.00 93.56 700 LYS A N 1
ATOM 5676 C CA . LYS A 1 700 ? -44.703 -1.646 76.817 1.00 93.56 700 LYS A CA 1
ATOM 5677 C C . LYS A 1 700 ? -45.137 -1.871 75.361 1.00 93.56 700 LYS A C 1
ATOM 5679 O O . LYS A 1 700 ? -44.287 -2.101 74.495 1.00 93.56 700 LYS A O 1
ATOM 5684 N N . ASP A 1 701 ? -46.428 -1.764 75.074 1.00 92.75 701 ASP A N 1
ATOM 5685 C CA . ASP A 1 701 ? -46.974 -1.905 73.724 1.00 92.75 701 ASP A CA 1
ATOM 5686 C C . ASP A 1 701 ? -46.586 -0.709 72.839 1.00 92.75 701 ASP A C 1
ATOM 5688 O O . ASP A 1 701 ? -46.146 -0.894 71.706 1.00 92.75 701 ASP A O 1
ATOM 5692 N N . LEU A 1 702 ? -46.608 0.517 73.370 1.00 90.44 702 LEU A N 1
ATOM 5693 C CA . LEU A 1 702 ? -46.096 1.709 72.687 1.00 90.44 702 LEU A CA 1
ATOM 5694 C C . LEU A 1 702 ? -44.581 1.629 72.445 1.00 90.44 702 LEU A C 1
ATOM 5696 O O . LEU A 1 702 ? -44.117 1.977 71.360 1.00 90.44 702 LEU A O 1
ATOM 5700 N N . ALA A 1 703 ? -43.799 1.125 73.404 1.00 91.12 703 ALA A N 1
ATOM 5701 C CA . ALA A 1 703 ? -42.358 0.935 73.240 1.00 91.12 703 ALA A CA 1
ATOM 5702 C C . ALA A 1 703 ? -42.025 -0.124 72.172 1.00 91.12 703 ALA A C 1
ATOM 5704 O O . ALA A 1 703 ? -41.109 0.074 71.370 1.00 91.12 703 ALA A O 1
ATOM 5705 N N . THR A 1 704 ? -42.778 -1.228 72.110 1.00 93.62 704 THR A N 1
ATOM 5706 C CA . THR A 1 704 ? -42.600 -2.250 71.062 1.00 93.62 704 THR A CA 1
ATOM 5707 C C . THR A 1 704 ? -43.074 -1.764 69.691 1.00 93.62 704 THR A C 1
ATOM 5709 O O . THR A 1 704 ? -42.383 -2.007 68.701 1.00 93.62 704 THR A O 1
ATOM 5712 N N . GLN A 1 705 ? -44.166 -0.996 69.614 1.00 93.06 705 GLN A N 1
ATOM 5713 C CA . GLN A 1 705 ? -44.588 -0.315 68.383 1.00 93.06 705 GLN A CA 1
ATOM 5714 C C . GLN A 1 705 ? -43.543 0.699 67.901 1.00 93.06 705 GLN A C 1
ATOM 5716 O O . GLN A 1 705 ? -43.221 0.721 66.713 1.00 93.06 705 GLN A O 1
ATOM 5721 N N . LEU A 1 706 ? -42.960 1.496 68.804 1.00 90.62 706 LEU A N 1
ATOM 5722 C CA . LEU A 1 706 ? -41.895 2.446 68.475 1.00 90.62 706 LEU A CA 1
ATOM 5723 C C . LEU A 1 706 ? -40.641 1.726 67.960 1.00 90.62 706 LEU A C 1
ATOM 5725 O O . LEU A 1 706 ? -40.080 2.145 66.951 1.00 90.62 706 LEU A O 1
ATOM 5729 N N . ALA A 1 707 ? -40.234 0.623 68.597 1.00 91.50 707 ALA A N 1
ATOM 5730 C CA . ALA A 1 707 ? -39.111 -0.201 68.144 1.00 91.50 707 ALA A CA 1
ATOM 5731 C C . ALA A 1 707 ? -39.372 -0.850 66.769 1.00 91.50 707 ALA A C 1
ATOM 5733 O O . ALA A 1 707 ? -38.476 -0.920 65.929 1.00 91.50 707 ALA A O 1
ATOM 5734 N N . ALA A 1 708 ? -40.608 -1.280 66.497 1.00 92.38 708 ALA A N 1
ATOM 5735 C CA . ALA A 1 708 ? -40.998 -1.765 65.175 1.00 92.38 708 ALA A CA 1
ATOM 5736 C C . ALA A 1 708 ? -40.981 -0.638 64.123 1.00 92.38 708 ALA A C 1
ATOM 5738 O O . ALA A 1 708 ? -40.497 -0.840 63.007 1.00 92.38 708 ALA A O 1
ATOM 5739 N N . GLN A 1 709 ? -41.454 0.565 64.466 1.00 90.38 709 GLN A N 1
ATOM 5740 C CA . GLN A 1 709 ? -41.406 1.742 63.590 1.00 90.38 709 GLN A CA 1
ATOM 5741 C C . GLN A 1 709 ? -39.971 2.205 63.294 1.00 90.38 709 GLN A C 1
ATOM 5743 O O . GLN A 1 709 ? -39.657 2.513 62.146 1.00 90.38 709 GLN A O 1
ATOM 5748 N N . THR A 1 710 ? -39.064 2.215 64.275 1.00 91.88 710 THR A N 1
ATOM 5749 C CA . THR A 1 710 ? -37.656 2.567 64.024 1.00 91.88 710 THR A CA 1
ATOM 5750 C C . THR A 1 710 ? -36.951 1.513 63.174 1.00 91.88 710 THR A C 1
ATOM 5752 O O . THR A 1 710 ? -36.255 1.887 62.230 1.00 91.88 710 THR A O 1
ATOM 5755 N N . GLN A 1 711 ? -37.184 0.220 63.427 1.00 92.38 711 GLN A N 1
ATOM 5756 C CA . GLN A 1 711 ? -36.605 -0.869 62.632 1.00 92.38 711 GLN A CA 1
ATOM 5757 C C . GLN A 1 711 ? -37.133 -0.880 61.189 1.00 92.38 711 GLN A C 1
ATOM 5759 O O . GLN A 1 711 ? -36.360 -1.042 60.243 1.00 92.38 711 GLN A O 1
ATOM 5764 N N . THR A 1 712 ? -38.439 -0.670 60.990 1.00 91.88 712 THR A N 1
ATOM 5765 C CA . THR A 1 712 ? -39.014 -0.549 59.639 1.00 91.88 712 THR A CA 1
ATOM 5766 C C . THR A 1 712 ? -38.482 0.683 58.918 1.00 91.88 712 THR A C 1
ATOM 5768 O O . THR A 1 712 ? -38.079 0.550 57.762 1.00 91.88 712 THR A O 1
ATOM 5771 N N . ARG A 1 713 ? -38.376 1.839 59.592 1.00 92.62 713 ARG A N 1
ATOM 5772 C CA . ARG A 1 713 ? -37.775 3.055 59.022 1.00 92.62 713 ARG A CA 1
ATOM 5773 C C . ARG A 1 713 ? -36.326 2.829 58.593 1.00 92.62 713 ARG A C 1
ATOM 5775 O O . ARG A 1 713 ? -36.007 3.151 57.458 1.00 92.62 713 ARG A O 1
ATOM 5782 N N . LEU A 1 714 ? -35.490 2.226 59.444 1.00 94.12 714 LEU A N 1
ATOM 5783 C CA . LEU A 1 714 ? -34.116 1.828 59.097 1.00 94.12 714 LEU A CA 1
ATOM 5784 C C . LEU A 1 714 ? -34.096 0.942 57.845 1.00 94.12 714 LEU A C 1
ATOM 5786 O O . LEU A 1 714 ? -33.446 1.288 56.867 1.00 94.12 714 LEU A O 1
ATOM 5790 N N . SER A 1 715 ? -34.916 -0.115 57.808 1.00 92.00 715 SER A N 1
ATOM 5791 C CA . SER A 1 715 ? -34.990 -1.006 56.640 1.00 92.00 715 SER A CA 1
ATOM 5792 C C . SER A 1 715 ? -35.481 -0.320 55.356 1.00 92.00 715 SER A C 1
ATOM 5794 O O . SER A 1 715 ? -35.170 -0.778 54.257 1.00 92.00 715 SER A O 1
ATOM 5796 N N . LEU A 1 716 ? -36.272 0.754 55.471 1.00 91.56 716 LEU A N 1
ATOM 5797 C CA . LEU A 1 716 ? -36.725 1.566 54.341 1.00 91.56 716 LEU A CA 1
ATOM 5798 C C . LEU A 1 716 ? -35.640 2.550 53.893 1.00 91.56 716 LEU A C 1
ATOM 5800 O O . LEU A 1 716 ? -35.477 2.727 52.691 1.00 91.56 716 LEU A O 1
ATOM 5804 N N . THR A 1 717 ? -34.869 3.123 54.821 1.00 94.12 717 THR A N 1
ATOM 5805 C CA . THR A 1 717 ? -33.677 3.926 54.514 1.00 94.12 717 THR A CA 1
ATOM 5806 C C . THR A 1 717 ? -32.614 3.077 53.815 1.00 94.12 717 THR A C 1
ATOM 5808 O O . THR A 1 717 ? -32.195 3.442 52.725 1.00 94.12 717 THR A O 1
ATOM 5811 N N . ASP A 1 718 ? -32.288 1.885 54.325 1.00 93.94 718 ASP A N 1
ATOM 5812 C CA . ASP A 1 718 ? -31.329 0.970 53.683 1.00 93.94 718 ASP A CA 1
ATOM 5813 C C . ASP A 1 718 ? -31.776 0.568 52.262 1.00 93.94 718 ASP A C 1
ATOM 5815 O O . ASP A 1 718 ? -30.972 0.486 51.327 1.00 93.94 718 ASP A O 1
ATOM 5819 N N . LYS A 1 719 ? -33.085 0.343 52.062 1.00 93.81 719 LYS A N 1
ATOM 5820 C CA . LYS A 1 719 ? -33.677 0.091 50.735 1.00 93.81 719 LYS A CA 1
ATOM 5821 C C . LYS A 1 719 ? -33.628 1.324 49.834 1.00 93.81 719 LYS A C 1
ATOM 5823 O O . LYS A 1 719 ? -33.365 1.185 48.643 1.00 93.81 719 LYS A O 1
ATOM 5828 N N . TYR A 1 720 ? -33.866 2.516 50.371 1.00 92.38 720 TYR A N 1
ATOM 5829 C CA . TYR A 1 720 ? -33.776 3.767 49.622 1.00 92.38 720 TYR A CA 1
ATOM 5830 C C . TYR A 1 720 ? -32.335 4.070 49.196 1.00 92.38 720 TYR A C 1
ATOM 5832 O O . TYR A 1 720 ? -32.104 4.405 48.038 1.00 92.38 720 TYR A O 1
ATOM 5840 N N . ASP A 1 721 ? -31.355 3.878 50.077 1.00 94.88 721 ASP A N 1
ATOM 5841 C CA . ASP A 1 721 ? -29.946 4.133 49.778 1.00 94.88 721 ASP A CA 1
ATOM 5842 C C . ASP A 1 721 ? -29.385 3.100 48.793 1.00 94.88 721 ASP A C 1
ATOM 5844 O O . ASP A 1 721 ? -28.689 3.461 47.842 1.00 94.88 721 ASP A O 1
ATOM 5848 N N . SER A 1 722 ? -29.745 1.819 48.942 1.00 94.00 722 SER A N 1
ATOM 5849 C CA . SER A 1 722 ? -29.355 0.775 47.983 1.00 94.00 722 SER A CA 1
ATOM 5850 C C . SER A 1 722 ? -30.011 0.948 46.607 1.00 94.00 722 SER A C 1
ATOM 5852 O O . SER A 1 722 ? -29.327 0.797 45.594 1.00 94.00 722 SER A O 1
ATOM 5854 N N . THR A 1 723 ? -31.292 1.332 46.534 1.00 92.00 723 THR A N 1
ATOM 5855 C CA . THR A 1 723 ? -31.950 1.647 45.248 1.00 92.00 723 THR A CA 1
ATOM 5856 C C . THR A 1 723 ? -31.426 2.941 44.625 1.00 92.00 723 THR A C 1
ATOM 5858 O O . THR A 1 723 ? -31.171 2.964 43.425 1.00 92.00 723 THR A O 1
ATOM 5861 N N . SER A 1 724 ? -31.166 3.985 45.418 1.00 92.81 724 SER A N 1
ATOM 5862 C CA . SER A 1 724 ? -30.558 5.241 44.949 1.00 92.81 724 SER A CA 1
ATOM 5863 C C . SER A 1 724 ? -29.138 5.035 44.427 1.00 92.81 724 SER A C 1
ATOM 5865 O O . SER A 1 724 ? -28.762 5.618 43.409 1.00 92.81 724 SER A O 1
ATOM 5867 N N . LYS A 1 725 ? -28.346 4.184 45.092 1.00 95.50 725 LYS A N 1
ATOM 5868 C CA . LYS A 1 725 ? -27.021 3.787 44.611 1.00 95.50 725 LYS A CA 1
ATOM 5869 C C . LYS A 1 725 ? -27.126 2.986 43.315 1.00 95.50 725 LYS A C 1
ATOM 5871 O O . LYS A 1 725 ? -26.502 3.369 42.336 1.00 95.50 725 LYS A O 1
ATOM 5876 N N . SER A 1 726 ? -27.979 1.959 43.276 1.00 92.12 726 SER A N 1
ATOM 5877 C CA . SER A 1 726 ? -28.206 1.171 42.059 1.00 92.12 726 SER A CA 1
ATOM 5878 C C . SER A 1 726 ? -28.665 2.036 40.883 1.00 92.12 726 SER A C 1
ATOM 5880 O O . SER A 1 726 ? -28.257 1.771 39.758 1.00 92.12 726 SER A O 1
ATOM 5882 N N . LEU A 1 727 ? -29.485 3.066 41.120 1.00 92.19 727 LEU A N 1
ATOM 5883 C CA . LEU A 1 727 ? -29.929 3.988 40.076 1.00 92.19 727 LEU A CA 1
ATOM 5884 C C . LEU A 1 727 ? -28.759 4.810 39.516 1.00 92.19 727 LEU A C 1
ATOM 5886 O O . LEU A 1 727 ? -28.627 4.908 38.297 1.00 92.19 727 LEU A O 1
ATOM 5890 N N . ARG A 1 728 ? -27.887 5.350 40.383 1.00 94.50 728 ARG A N 1
ATOM 5891 C CA . ARG A 1 728 ? -26.657 6.048 39.963 1.00 94.50 728 ARG A CA 1
ATOM 5892 C C . ARG A 1 728 ? -25.740 5.123 39.170 1.00 94.50 728 ARG A C 1
ATOM 5894 O O . ARG A 1 728 ? -25.404 5.462 38.042 1.00 94.50 728 ARG A O 1
ATOM 5901 N N . ASP A 1 729 ? -25.459 3.932 39.700 1.00 93.12 729 ASP A N 1
ATOM 5902 C CA . ASP A 1 729 ? -24.625 2.926 39.037 1.00 93.12 729 ASP A CA 1
ATOM 5903 C C . ASP A 1 729 ? -25.181 2.603 37.626 1.00 93.12 729 ASP A C 1
ATOM 5905 O O . ASP A 1 729 ? -24.440 2.640 36.645 1.00 93.12 729 ASP A O 1
ATOM 5909 N N . THR A 1 730 ? -26.502 2.405 37.469 1.00 91.25 730 THR A N 1
ATOM 5910 C CA . THR A 1 730 ? -27.115 2.192 36.137 1.00 91.25 730 THR A CA 1
ATOM 5911 C C . THR A 1 730 ? -27.094 3.422 35.227 1.00 91.25 730 THR A C 1
ATOM 5913 O O . THR A 1 730 ? -27.089 3.274 34.005 1.00 91.25 730 THR A O 1
ATOM 5916 N N . GLN A 1 731 ? -27.095 4.636 35.780 1.00 92.25 731 GLN A N 1
ATOM 5917 C CA . GLN A 1 731 ? -27.053 5.868 34.992 1.00 92.25 731 GLN A CA 1
ATOM 5918 C C . GLN A 1 731 ? -25.636 6.166 34.480 1.00 92.25 731 GLN A C 1
ATOM 5920 O O . GLN A 1 731 ? -25.495 6.634 33.348 1.00 92.25 731 GLN A O 1
ATOM 5925 N N . ASP A 1 732 ? -24.612 5.811 35.257 1.00 93.12 732 ASP A N 1
ATOM 5926 C CA . ASP A 1 732 ? -23.205 5.847 34.846 1.00 93.12 732 ASP A CA 1
ATOM 5927 C C . ASP A 1 732 ? -22.879 4.721 33.842 1.00 93.12 732 ASP A C 1
ATOM 5929 O O . ASP A 1 732 ? -22.153 4.930 32.869 1.00 93.12 732 ASP A O 1
ATOM 5933 N N . GLU A 1 733 ? -23.486 3.536 33.984 1.00 93.25 733 GLU A N 1
ATOM 5934 C CA . GLU A 1 733 ? -23.425 2.499 32.942 1.00 93.25 733 GLU A CA 1
ATOM 5935 C C . GLU A 1 733 ? -24.125 2.942 31.641 1.00 93.25 733 GLU A C 1
ATOM 5937 O O . GLU A 1 733 ? -23.635 2.654 30.545 1.00 93.25 733 GLU A O 1
ATOM 5942 N N . LEU A 1 734 ? -25.241 3.678 31.733 1.00 92.19 734 LEU A N 1
ATOM 5943 C CA . LEU A 1 734 ? -25.972 4.205 30.576 1.00 92.19 734 LEU A CA 1
ATOM 5944 C C . LEU A 1 734 ? -25.205 5.324 29.851 1.00 92.19 734 LEU A C 1
ATOM 5946 O O . LEU A 1 734 ? -25.249 5.381 28.620 1.00 92.19 734 LEU A O 1
ATOM 5950 N N . SER A 1 735 ? -24.510 6.211 30.572 1.00 92.94 735 SER A N 1
ATOM 5951 C CA . SER A 1 735 ? -23.647 7.230 29.954 1.00 92.94 735 SER A CA 1
ATOM 5952 C C . SER A 1 735 ? -22.455 6.572 29.253 1.00 92.94 735 SER A C 1
ATOM 5954 O O . SER A 1 735 ? -22.278 6.775 28.052 1.00 92.94 735 SER A O 1
ATOM 5956 N N . ALA A 1 736 ? -21.754 5.652 29.924 1.00 91.75 736 ALA A N 1
ATOM 5957 C CA . ALA A 1 736 ? -20.663 4.885 29.323 1.00 91.75 736 ALA A CA 1
ATOM 5958 C C . ALA A 1 736 ? -21.110 4.054 28.100 1.00 91.75 736 ALA A C 1
ATOM 5960 O O . ALA A 1 736 ? -20.354 3.898 27.138 1.00 91.75 736 ALA A O 1
ATOM 5961 N N . ALA A 1 737 ? -22.339 3.526 28.097 1.00 88.19 737 ALA A N 1
ATOM 5962 C CA . ALA A 1 737 ? -22.910 2.839 26.939 1.00 88.19 737 ALA A CA 1
ATOM 5963 C C . ALA A 1 737 ? -23.198 3.793 25.764 1.00 88.19 737 ALA A C 1
ATOM 5965 O O . ALA A 1 737 ? -22.960 3.420 24.615 1.00 88.19 737 ALA A O 1
ATOM 5966 N N . ARG A 1 738 ? -23.664 5.022 26.033 1.00 92.44 738 ARG A N 1
ATOM 5967 C CA . ARG A 1 738 ? -23.877 6.063 25.009 1.00 92.44 738 ARG A CA 1
ATOM 5968 C C . ARG A 1 738 ? -22.566 6.543 24.394 1.00 92.44 738 ARG A C 1
ATOM 5970 O O . ARG A 1 738 ? -22.496 6.662 23.175 1.00 92.44 738 ARG A O 1
ATOM 5977 N N . ASP A 1 739 ? -21.526 6.743 25.198 1.00 92.00 739 ASP A N 1
ATOM 5978 C CA . ASP A 1 739 ? -20.211 7.148 24.689 1.00 92.00 739 ASP A CA 1
ATOM 5979 C C . ASP A 1 739 ? -19.600 6.061 23.794 1.00 92.00 739 ASP A C 1
ATOM 5981 O O . ASP A 1 739 ? -19.083 6.350 22.716 1.00 92.00 739 ASP A O 1
ATOM 5985 N N . ARG A 1 740 ? -19.746 4.783 24.172 1.00 93.69 740 ARG A N 1
ATOM 5986 C CA . ARG A 1 740 ? -19.344 3.649 23.321 1.00 93.69 740 ARG A CA 1
ATOM 5987 C C . ARG A 1 740 ? -20.160 3.557 22.038 1.00 93.69 740 ARG A C 1
ATOM 5989 O O . ARG A 1 740 ? -19.582 3.276 20.993 1.00 93.69 740 ARG A O 1
ATOM 5996 N N . LEU A 1 741 ? -21.475 3.785 22.104 1.00 91.12 741 LEU A N 1
ATOM 5997 C CA . LEU A 1 741 ? -22.326 3.818 20.914 1.00 91.12 741 LEU A CA 1
ATOM 5998 C C . LEU A 1 741 ? -21.851 4.910 19.951 1.00 91.12 741 LEU A C 1
ATOM 6000 O O . LEU A 1 741 ? -21.633 4.616 18.783 1.00 91.12 741 LEU A O 1
ATOM 6004 N N . ARG A 1 742 ? -21.579 6.116 20.460 1.00 93.50 742 ARG A N 1
ATOM 6005 C CA . ARG A 1 742 ? -21.053 7.233 19.670 1.00 93.50 742 ARG A CA 1
ATOM 6006 C C . ARG A 1 742 ? -19.712 6.904 19.007 1.00 93.50 742 ARG A C 1
ATOM 6008 O O . ARG A 1 742 ? -19.553 7.158 17.822 1.00 93.50 742 ARG A O 1
ATOM 6015 N N . VAL A 1 743 ? -18.776 6.276 19.726 1.00 93.75 743 VAL A N 1
ATOM 6016 C CA . VAL A 1 743 ? -17.496 5.819 19.144 1.00 93.75 743 VAL A CA 1
ATOM 6017 C C . VAL A 1 743 ? -17.715 4.784 18.031 1.00 93.75 743 VAL A C 1
ATOM 6019 O O . VAL A 1 743 ? -17.033 4.830 17.009 1.00 93.75 743 VAL A O 1
ATOM 6022 N N . VAL A 1 744 ? -18.678 3.869 18.188 1.00 91.50 744 VAL A N 1
ATOM 6023 C CA . VAL A 1 744 ? -19.032 2.886 17.148 1.00 91.50 744 VAL A CA 1
ATOM 6024 C C . VAL A 1 744 ? -19.728 3.548 15.952 1.00 91.50 744 VAL A C 1
ATOM 6026 O O . VAL A 1 744 ? -19.459 3.164 14.818 1.00 91.50 744 VAL A O 1
ATOM 6029 N N . GLU A 1 745 ? -20.580 4.550 16.168 1.00 92.88 745 GLU A N 1
ATOM 6030 C CA . GLU A 1 745 ? -21.220 5.339 15.105 1.00 92.88 745 GLU A CA 1
ATOM 6031 C C . GLU A 1 745 ? -20.196 6.180 14.327 1.00 92.88 745 GLU A C 1
ATOM 6033 O O . GLU A 1 745 ? -20.228 6.208 13.096 1.00 92.88 745 GLU A O 1
ATOM 6038 N N . ASP A 1 746 ? -19.245 6.813 15.018 1.00 92.62 746 ASP A N 1
ATOM 6039 C CA . ASP A 1 746 ? -18.143 7.553 14.399 1.00 92.62 746 ASP A CA 1
ATOM 6040 C C . ASP A 1 746 ? -17.227 6.614 13.591 1.00 92.62 746 ASP A C 1
ATOM 6042 O O . ASP A 1 746 ? -16.892 6.934 12.446 1.00 92.62 746 ASP A O 1
ATOM 6046 N N . GLN A 1 747 ? -16.902 5.423 14.114 1.00 93.69 747 GLN A N 1
ATOM 6047 C CA . GLN A 1 747 ? -16.147 4.399 13.377 1.00 93.69 747 GLN A CA 1
ATOM 6048 C C . GLN A 1 747 ? -16.923 3.859 12.164 1.00 93.69 747 GLN A C 1
ATOM 6050 O O . GLN A 1 747 ? -16.367 3.711 11.081 1.00 93.69 747 GLN A O 1
ATOM 6055 N N . LEU A 1 748 ? -18.228 3.610 12.295 1.00 92.19 748 LEU A N 1
ATOM 6056 C CA . LEU A 1 748 ? -19.059 3.170 11.172 1.00 92.19 748 LEU A CA 1
ATOM 6057 C C . LEU A 1 748 ? -19.126 4.246 10.074 1.00 92.19 748 LEU A C 1
ATOM 6059 O O . LEU A 1 748 ? -19.108 3.927 8.885 1.00 92.19 748 LEU A O 1
ATOM 6063 N N . ASN A 1 749 ? -19.154 5.525 10.457 1.00 93.31 749 ASN A N 1
ATOM 6064 C CA . ASN A 1 749 ? -19.097 6.649 9.526 1.00 93.31 749 ASN A CA 1
ATOM 6065 C C . ASN A 1 749 ? -17.730 6.776 8.830 1.00 93.31 749 ASN A C 1
ATOM 6067 O O . ASN A 1 749 ? -17.689 7.106 7.639 1.00 93.31 749 ASN A O 1
ATOM 6071 N N . THR A 1 750 ? -16.609 6.523 9.517 1.00 93.50 750 THR A N 1
ATOM 6072 C CA . THR A 1 750 ? -15.283 6.496 8.872 1.00 93.50 750 THR A CA 1
ATOM 6073 C C . THR A 1 750 ? -15.138 5.293 7.943 1.00 93.50 750 THR A C 1
ATOM 6075 O O . THR A 1 750 ? -14.699 5.477 6.805 1.00 93.50 750 THR A O 1
ATOM 6078 N N . ASP A 1 751 ? -15.604 4.113 8.351 1.00 91.06 751 ASP A N 1
ATOM 6079 C CA . ASP A 1 751 ? -15.606 2.893 7.538 1.00 91.06 751 ASP A CA 1
ATOM 6080 C C . ASP A 1 751 ? -16.489 3.050 6.290 1.00 91.06 751 ASP A C 1
ATOM 6082 O O . ASP A 1 751 ? -16.070 2.702 5.187 1.00 91.06 751 ASP A O 1
ATOM 6086 N N . HIS A 1 752 ? -17.676 3.657 6.408 1.00 93.31 752 HIS A N 1
ATOM 6087 C CA . HIS A 1 752 ? -18.550 3.925 5.260 1.00 93.31 752 HIS A CA 1
ATOM 6088 C C . HIS A 1 752 ? -17.922 4.925 4.272 1.00 93.31 752 HIS A C 1
ATOM 6090 O O . HIS A 1 752 ? -17.996 4.736 3.056 1.00 93.31 752 HIS A O 1
ATOM 6096 N N . ARG A 1 753 ? -17.224 5.956 4.772 1.00 93.12 753 ARG A N 1
ATOM 6097 C CA . ARG A 1 753 ? -16.438 6.879 3.931 1.00 93.12 753 ARG A CA 1
ATOM 6098 C C . ARG A 1 753 ? -15.254 6.175 3.260 1.00 93.12 753 ARG A C 1
ATOM 6100 O O . ARG A 1 753 ? -14.967 6.467 2.100 1.00 93.12 753 ARG A O 1
ATOM 6107 N N . ALA A 1 754 ? -14.574 5.259 3.948 1.00 90.69 754 ALA A N 1
ATOM 6108 C CA . ALA A 1 754 ? -13.482 4.466 3.383 1.00 90.69 754 ALA A CA 1
ATOM 6109 C C . ALA A 1 754 ? -13.982 3.486 2.305 1.00 90.69 754 ALA A C 1
ATOM 6111 O O . ALA A 1 754 ? -13.394 3.399 1.224 1.00 90.69 754 ALA A O 1
ATOM 6112 N N . LEU A 1 755 ? -15.115 2.820 2.549 1.00 92.50 755 LEU A N 1
ATOM 6113 C CA . LEU A 1 755 ? -15.785 1.953 1.581 1.00 92.50 755 LEU A CA 1
ATOM 6114 C C . LEU A 1 755 ? -16.207 2.743 0.335 1.00 92.50 755 LEU A C 1
ATOM 6116 O O . LEU A 1 755 ? -15.869 2.350 -0.772 1.00 92.50 755 LEU A O 1
ATOM 6120 N N . SER A 1 756 ? -16.855 3.901 0.500 1.00 93.81 756 SER A N 1
ATOM 6121 C CA . SER A 1 756 ? -17.262 4.745 -0.632 1.00 93.81 756 SER A CA 1
ATOM 6122 C C . SER A 1 756 ? -16.062 5.256 -1.445 1.00 93.81 756 SER A C 1
ATOM 6124 O O . SER A 1 756 ? -16.115 5.287 -2.675 1.00 93.81 756 SER A O 1
ATOM 6126 N N . ARG A 1 757 ? -14.938 5.589 -0.789 1.00 92.12 757 ARG A N 1
ATOM 6127 C CA . ARG A 1 757 ? -13.681 5.940 -1.477 1.00 92.12 757 ARG A CA 1
ATOM 6128 C C . ARG A 1 757 ? -13.127 4.776 -2.297 1.00 92.12 757 ARG A C 1
ATOM 6130 O O . ARG A 1 757 ? -12.777 4.990 -3.452 1.00 92.12 757 ARG A O 1
ATOM 6137 N N . THR A 1 758 ? -13.061 3.569 -1.734 1.00 91.00 758 THR A N 1
ATOM 6138 C CA . THR A 1 758 ? -12.548 2.395 -2.465 1.00 91.00 758 THR A CA 1
ATOM 6139 C C . THR A 1 758 ? -13.501 1.954 -3.579 1.00 91.00 758 THR A C 1
ATOM 6141 O O . THR A 1 758 ? -13.051 1.638 -4.674 1.00 91.00 758 THR A O 1
ATOM 6144 N N . GLU A 1 759 ? -14.817 2.023 -3.369 1.00 93.88 759 GLU A N 1
ATOM 6145 C CA . GLU A 1 759 ? -15.829 1.757 -4.397 1.00 93.88 759 GLU A CA 1
ATOM 6146 C C . GLU A 1 759 ? -15.721 2.738 -5.577 1.00 93.88 759 GLU A C 1
ATOM 6148 O O . GLU A 1 759 ? -15.777 2.319 -6.733 1.00 93.88 759 GLU A O 1
ATOM 6153 N N . ASN A 1 760 ? -15.500 4.030 -5.306 1.00 91.81 760 ASN A N 1
ATOM 6154 C CA . ASN A 1 760 ? -15.258 5.025 -6.351 1.00 91.81 760 ASN A CA 1
ATOM 6155 C C . ASN A 1 760 ? -13.920 4.786 -7.067 1.00 91.81 760 ASN A C 1
ATOM 6157 O O . ASN A 1 760 ? -13.907 4.750 -8.291 1.00 91.81 760 ASN A O 1
ATOM 6161 N N . GLN A 1 761 ? -12.835 4.480 -6.345 1.00 92.69 761 GLN A N 1
ATOM 6162 C CA . GLN A 1 761 ? -11.560 4.083 -6.962 1.00 92.69 761 GLN A CA 1
ATOM 6163 C C . GLN A 1 761 ? -11.713 2.863 -7.885 1.00 92.69 761 GLN A C 1
ATOM 6165 O O . GLN A 1 761 ? -11.156 2.851 -8.980 1.00 92.69 761 GLN A O 1
ATOM 6170 N N . TYR A 1 762 ? -12.497 1.851 -7.497 1.00 88.69 762 TYR A N 1
ATOM 6171 C CA . TYR A 1 762 ? -12.783 0.709 -8.368 1.00 88.69 762 TYR A CA 1
ATOM 6172 C C . TYR A 1 762 ? -13.657 1.086 -9.573 1.00 88.69 762 TYR A C 1
ATOM 6174 O O . TYR A 1 762 ? -13.443 0.545 -10.658 1.00 88.69 762 TYR A O 1
ATOM 6182 N N . ARG A 1 763 ? -14.611 2.020 -9.430 1.00 92.50 763 ARG A N 1
ATOM 6183 C CA . ARG A 1 763 ? -15.359 2.573 -10.575 1.00 92.50 763 ARG A CA 1
ATOM 6184 C C . ARG A 1 763 ? -14.433 3.294 -11.550 1.00 92.50 763 ARG A C 1
ATOM 6186 O O . ARG A 1 763 ? -14.525 3.022 -12.744 1.00 92.50 763 ARG A O 1
ATOM 6193 N N . ASP A 1 764 ? -13.533 4.134 -11.053 1.00 90.19 764 ASP A N 1
ATOM 6194 C CA . ASP A 1 764 ? -12.592 4.909 -11.866 1.00 90.19 764 ASP A CA 1
ATOM 6195 C C . ASP A 1 764 ? -11.585 3.987 -12.577 1.00 90.19 764 ASP A C 1
ATOM 6197 O O . ASP A 1 764 ? -11.424 4.050 -13.793 1.00 90.19 764 ASP A O 1
ATOM 6201 N N . GLN A 1 765 ? -11.019 3.000 -11.875 1.00 91.31 765 GLN A N 1
ATOM 6202 C CA . GLN A 1 765 ? -10.185 1.966 -12.504 1.00 91.31 765 GLN A CA 1
ATOM 6203 C C . GLN A 1 765 ? -10.948 1.162 -13.571 1.00 91.31 765 GLN A C 1
ATOM 6205 O O . GLN A 1 765 ? -10.375 0.772 -14.590 1.00 91.31 765 GLN A O 1
ATOM 6210 N N . LEU A 1 766 ? -12.241 0.886 -13.370 1.00 88.12 766 LEU A N 1
ATOM 6211 C CA . LEU A 1 766 ? -13.064 0.203 -14.370 1.00 88.12 766 LEU A CA 1
ATOM 6212 C C . LEU A 1 766 ? -13.367 1.100 -15.579 1.00 88.12 766 LEU A C 1
ATOM 6214 O O . LEU A 1 766 ? -13.365 0.594 -16.703 1.00 88.12 766 LEU A O 1
ATOM 6218 N N . THR A 1 767 ? -13.615 2.401 -15.406 1.00 87.38 767 THR A N 1
ATOM 6219 C CA . THR A 1 767 ? -13.834 3.323 -16.534 1.00 87.38 767 THR A CA 1
ATOM 6220 C C . THR A 1 767 ? -12.543 3.559 -17.318 1.00 87.38 767 THR A C 1
ATOM 6222 O O . THR A 1 767 ? -12.577 3.487 -18.549 1.00 87.38 767 THR A O 1
ATOM 6225 N N . GLU A 1 768 ? -11.397 3.711 -16.650 1.00 89.69 768 GLU A N 1
ATOM 6226 C CA . GLU A 1 768 ? -10.072 3.776 -17.279 1.00 89.69 768 GLU A CA 1
ATOM 6227 C C . GLU A 1 768 ? -9.763 2.506 -18.080 1.00 89.69 768 GLU A C 1
ATOM 6229 O O . GLU A 1 768 ? -9.508 2.580 -19.284 1.00 89.69 768 GLU A O 1
ATOM 6234 N N . ARG A 1 769 ? -9.871 1.317 -17.464 1.00 89.56 769 ARG A N 1
ATOM 6235 C CA . ARG A 1 769 ? -9.625 0.033 -18.150 1.00 89.56 769 ARG A CA 1
ATOM 6236 C C . ARG A 1 769 ? -10.556 -0.162 -19.345 1.00 89.56 769 ARG A C 1
ATOM 6238 O O . ARG A 1 769 ? -10.096 -0.569 -20.409 1.00 89.56 769 ARG A O 1
ATOM 6245 N N . ASN A 1 770 ? -11.842 0.172 -19.217 1.00 88.50 770 ASN A N 1
ATOM 6246 C CA . ASN A 1 770 ? -12.791 0.112 -20.333 1.00 88.50 770 ASN A CA 1
ATOM 6247 C C . ASN A 1 770 ? -12.447 1.112 -21.453 1.00 88.50 770 ASN A C 1
ATOM 6249 O O . ASN A 1 770 ? -12.617 0.789 -22.630 1.00 88.50 770 ASN A O 1
ATOM 6253 N N . THR A 1 771 ? -11.931 2.295 -21.113 1.00 89.06 771 THR A N 1
ATOM 6254 C CA . THR A 1 771 ? -11.496 3.315 -22.083 1.00 89.06 771 THR A CA 1
ATOM 6255 C C . THR A 1 771 ? -10.233 2.877 -22.824 1.00 89.06 771 THR A C 1
ATOM 6257 O O . THR A 1 771 ? -10.182 2.958 -24.053 1.00 89.06 771 THR A O 1
ATOM 6260 N N . LEU A 1 772 ? -9.246 2.324 -22.112 1.00 89.62 772 LEU A N 1
ATOM 6261 C CA . LEU A 1 772 ? -8.036 1.744 -22.701 1.00 89.62 772 LEU A CA 1
ATOM 6262 C C . LEU A 1 772 ? -8.370 0.567 -23.624 1.00 89.62 772 LEU A C 1
ATOM 6264 O O . LEU A 1 772 ? -7.923 0.538 -24.768 1.00 89.62 772 LEU A O 1
ATOM 6268 N N . LEU A 1 773 ? -9.220 -0.364 -23.180 1.00 88.88 773 LEU A N 1
ATOM 6269 C CA . LEU A 1 773 ? -9.671 -1.494 -23.997 1.00 88.88 773 LEU A CA 1
ATOM 6270 C C . LEU A 1 773 ? -10.374 -1.032 -25.280 1.00 88.88 773 LEU A C 1
ATOM 6272 O O . LEU A 1 773 ? -10.059 -1.529 -26.363 1.00 88.88 773 LEU A O 1
ATOM 6276 N N . LEU A 1 774 ? -11.285 -0.057 -25.187 1.00 86.62 774 LEU A N 1
ATOM 6277 C CA . LEU A 1 774 ? -11.955 0.513 -26.358 1.00 86.62 774 LEU A CA 1
ATOM 6278 C C . LEU A 1 774 ? -10.954 1.188 -27.311 1.00 86.62 774 LEU A C 1
ATOM 6280 O O . LEU A 1 774 ? -11.053 1.021 -28.526 1.00 86.62 774 LEU A O 1
ATOM 6284 N N . THR A 1 775 ? -9.962 1.892 -26.767 1.00 87.38 775 THR A N 1
ATOM 6285 C CA . THR A 1 775 ? -8.894 2.553 -27.531 1.00 87.38 775 THR A CA 1
ATOM 6286 C C . THR A 1 775 ? -8.030 1.529 -28.278 1.00 87.38 775 THR A C 1
ATOM 6288 O O . THR A 1 775 ? -7.847 1.640 -29.490 1.00 87.38 775 THR A O 1
ATOM 6291 N N . ILE A 1 776 ? -7.582 0.465 -27.602 1.00 86.88 776 ILE A N 1
ATOM 6292 C CA . ILE A 1 776 ? -6.836 -0.653 -28.205 1.00 86.88 776 ILE A CA 1
ATOM 6293 C C . ILE A 1 776 ? -7.667 -1.321 -29.312 1.00 86.88 776 ILE A C 1
ATOM 6295 O O . ILE A 1 776 ? -7.169 -1.558 -30.412 1.00 86.88 776 ILE A O 1
ATOM 6299 N N . TYR A 1 777 ? -8.958 -1.562 -29.072 1.00 85.88 777 TYR A N 1
ATOM 6300 C CA . TYR A 1 777 ? -9.871 -2.126 -30.069 1.00 85.88 777 TYR A CA 1
ATOM 6301 C C . TYR A 1 777 ? -10.020 -1.246 -31.319 1.00 85.88 777 TYR A C 1
ATOM 6303 O O . TYR A 1 777 ? -10.068 -1.774 -32.434 1.00 85.88 777 TYR A O 1
ATOM 6311 N N . GLN A 1 778 ? -10.061 0.080 -31.151 1.00 84.50 778 GLN A N 1
ATOM 6312 C CA . GLN A 1 778 ? -10.091 1.048 -32.252 1.00 84.50 778 GLN A CA 1
ATOM 6313 C C . GLN A 1 778 ? -8.767 1.088 -33.028 1.00 84.50 778 GLN A C 1
ATOM 6315 O O . GLN A 1 778 ? -8.791 1.110 -34.259 1.00 84.50 778 GLN A O 1
ATOM 6320 N N . TYR A 1 779 ? -7.614 1.050 -32.351 1.00 84.88 779 TYR A N 1
ATOM 6321 C CA . TYR A 1 779 ? -6.313 0.949 -33.023 1.00 84.88 779 TYR A CA 1
ATOM 6322 C C . TYR A 1 779 ? -6.179 -0.358 -33.812 1.00 84.88 779 TYR A C 1
ATOM 6324 O O . TYR A 1 779 ? -5.743 -0.335 -34.962 1.00 84.88 779 TYR A O 1
ATOM 6332 N N . MET A 1 780 ? -6.640 -1.484 -33.263 1.00 82.25 780 MET A N 1
ATOM 6333 C CA . MET A 1 780 ? -6.639 -2.752 -33.996 1.00 82.25 780 MET A CA 1
ATOM 6334 C C . MET A 1 780 ? -7.649 -2.791 -35.154 1.00 82.25 780 MET A C 1
ATOM 6336 O O . MET A 1 780 ? -7.381 -3.477 -36.135 1.00 82.25 780 MET A O 1
ATOM 6340 N N . ASP A 1 781 ? -8.749 -2.022 -35.123 1.00 81.50 781 ASP A N 1
ATOM 6341 C CA . ASP A 1 781 ? -9.601 -1.833 -36.319 1.00 81.50 781 ASP A CA 1
ATOM 6342 C C . ASP A 1 781 ? -8.810 -1.183 -37.460 1.00 81.50 781 ASP A C 1
ATOM 6344 O O . ASP A 1 781 ? -8.856 -1.631 -38.606 1.00 81.50 781 ASP A O 1
ATOM 6348 N N . LYS A 1 782 ? -8.049 -0.129 -37.127 1.00 82.44 782 LYS A N 1
ATOM 6349 C CA . LYS A 1 782 ? -7.234 0.622 -38.091 1.00 82.44 782 LYS A CA 1
ATOM 6350 C C . LYS A 1 782 ? -6.138 -0.262 -38.695 1.00 82.44 782 LYS A C 1
ATOM 6352 O O . LYS A 1 782 ? -5.948 -0.224 -39.906 1.00 82.44 782 LYS A O 1
ATOM 6357 N N . MET A 1 783 ? -5.464 -1.082 -37.882 1.00 79.06 783 MET A N 1
ATOM 6358 C CA . MET A 1 783 ? -4.386 -1.971 -38.349 1.00 79.06 783 MET A CA 1
ATOM 6359 C C . MET A 1 783 ? -4.871 -3.138 -39.223 1.00 79.06 783 MET A C 1
ATOM 6361 O O . MET A 1 783 ? -4.175 -3.521 -40.157 1.00 79.06 783 MET A O 1
ATOM 6365 N N . VAL A 1 784 ? -6.053 -3.706 -38.950 1.00 79.69 784 VAL A N 1
ATOM 6366 C CA . VAL A 1 784 ? -6.580 -4.868 -39.702 1.00 79.69 784 VAL A CA 1
ATOM 6367 C C . VAL A 1 784 ? -7.147 -4.480 -41.081 1.00 79.69 784 VAL A C 1
ATOM 6369 O O . VAL A 1 784 ? -7.419 -5.356 -41.895 1.00 79.69 784 VAL A O 1
ATOM 6372 N N . ALA A 1 785 ? -7.274 -3.179 -41.370 1.00 60.59 785 ALA A N 1
ATOM 6373 C CA . ALA A 1 785 ? -7.595 -2.617 -42.683 1.00 60.59 785 ALA A CA 1
ATOM 6374 C C . ALA A 1 785 ? -8.842 -3.227 -43.367 1.00 60.59 785 ALA A C 1
ATOM 6376 O O . ALA A 1 785 ? -8.758 -4.012 -44.308 1.00 60.59 785 ALA A O 1
ATOM 6377 N N . SER A 1 786 ? -10.025 -2.761 -42.953 1.00 59.09 786 SER A N 1
ATOM 6378 C CA . SER A 1 786 ? -11.292 -2.956 -43.679 1.00 59.09 786 SER A CA 1
ATOM 6379 C C . SER A 1 786 ? -11.712 -4.418 -43.921 1.00 59.09 786 SER A C 1
ATOM 6381 O O . SER A 1 786 ? -12.005 -4.828 -45.048 1.00 59.09 786 SER A O 1
ATOM 6383 N N . ALA A 1 787 ? -11.918 -5.173 -42.838 1.00 50.97 787 ALA A N 1
ATOM 6384 C CA . ALA A 1 787 ? -12.931 -6.227 -42.882 1.00 50.97 787 ALA A CA 1
ATOM 6385 C C . ALA A 1 787 ? -14.302 -5.576 -43.192 1.00 50.97 787 ALA A C 1
ATOM 6387 O O . ALA A 1 787 ? -14.650 -4.584 -42.543 1.00 50.97 787 ALA A O 1
ATOM 6388 N N . PRO A 1 788 ? -15.091 -6.077 -44.164 1.00 50.84 788 PRO A N 1
ATOM 6389 C CA . PRO A 1 788 ? -16.347 -5.440 -44.548 1.00 50.84 788 PRO A CA 1
ATOM 6390 C C . PRO A 1 788 ? -17.323 -5.436 -43.367 1.00 50.84 788 PRO A C 1
ATOM 6392 O O . PRO A 1 788 ? -17.820 -6.484 -42.943 1.00 50.84 788 PRO A O 1
ATOM 6395 N N . ARG A 1 789 ? -17.598 -4.242 -42.826 1.00 56.28 789 ARG A N 1
ATOM 6396 C CA . ARG A 1 789 ? -18.556 -4.040 -41.732 1.00 56.28 789 ARG A CA 1
ATOM 6397 C C . ARG A 1 789 ? -19.925 -4.560 -42.180 1.00 56.28 789 ARG A C 1
ATOM 6399 O O . ARG A 1 789 ? -20.533 -3.977 -43.074 1.00 56.28 789 ARG A O 1
ATOM 6406 N N . LYS A 1 790 ? -20.429 -5.634 -41.554 1.00 53.41 790 LYS A N 1
ATOM 6407 C CA . LYS A 1 790 ? -21.833 -6.050 -41.715 1.00 53.41 790 LYS A CA 1
ATOM 6408 C C . LYS A 1 790 ? -22.727 -4.885 -41.263 1.00 53.41 790 LYS A C 1
ATOM 6410 O O . LYS A 1 790 ? -22.645 -4.519 -40.088 1.00 53.41 790 LYS A O 1
ATOM 6415 N N . PRO A 1 791 ? -23.564 -4.301 -42.140 1.00 43.50 791 PRO A N 1
ATOM 6416 C CA . PRO A 1 791 ? -24.431 -3.199 -41.743 1.00 43.50 791 PRO A CA 1
ATOM 6417 C C . PRO A 1 791 ? -25.403 -3.658 -40.649 1.00 43.50 791 PRO A C 1
ATOM 6419 O O . PRO A 1 791 ? -26.052 -4.691 -40.800 1.00 43.50 791 PRO A O 1
ATOM 6422 N N . GLY A 1 792 ? -25.499 -2.899 -39.554 1.00 56.25 792 GLY A N 1
ATOM 6423 C CA . GLY A 1 792 ? -26.509 -3.105 -38.507 1.00 56.25 792 GLY A CA 1
ATOM 6424 C C . GLY A 1 792 ? -26.033 -3.700 -37.176 1.00 56.25 792 GLY A C 1
ATOM 6425 O O . GLY A 1 792 ? -26.812 -3.682 -36.228 1.00 56.25 792 GLY A O 1
ATOM 6426 N N . HIS A 1 793 ? -24.784 -4.164 -37.039 1.00 58.59 793 HIS A N 1
ATOM 6427 C CA . HIS A 1 793 ? -24.249 -4.519 -35.715 1.00 58.59 793 HIS A CA 1
ATOM 6428 C C . HIS A 1 793 ? -23.602 -3.300 -35.031 1.00 58.59 793 HIS A C 1
ATOM 6430 O O . HIS A 1 793 ? -22.670 -2.727 -35.601 1.00 58.59 793 HIS A O 1
ATOM 6436 N N . PRO A 1 794 ? -24.049 -2.897 -33.822 1.00 63.31 794 PRO A N 1
ATOM 6437 C CA . PRO A 1 794 ? -23.375 -1.852 -33.057 1.00 63.31 794 PRO A CA 1
ATOM 6438 C C . PRO A 1 794 ? -21.975 -2.319 -32.643 1.00 63.31 794 PRO A C 1
ATOM 6440 O O . PRO A 1 794 ? -21.782 -3.491 -32.314 1.00 63.31 794 PRO A O 1
ATOM 6443 N N . GLU A 1 795 ? -20.998 -1.406 -32.643 1.00 66.69 795 GLU A N 1
ATOM 6444 C CA . GLU A 1 795 ? -19.644 -1.719 -32.174 1.00 66.69 795 GLU A CA 1
ATOM 6445 C C . GLU A 1 795 ? -19.706 -2.226 -30.721 1.00 66.69 795 GLU A C 1
ATOM 6447 O O . GLU A 1 795 ? -20.307 -1.556 -29.871 1.00 66.69 795 GLU A O 1
ATOM 6452 N N . PRO A 1 796 ? -19.130 -3.405 -30.415 1.00 72.62 796 PRO A N 1
ATOM 6453 C CA . PRO A 1 796 ? -19.184 -3.957 -29.073 1.00 72.62 796 PRO A CA 1
ATOM 6454 C C . PRO A 1 796 ? -18.401 -3.044 -28.132 1.00 72.62 796 PRO A C 1
ATOM 6456 O O . PRO A 1 796 ? -17.249 -2.701 -28.394 1.00 72.62 796 PRO A O 1
ATOM 6459 N N . LYS A 1 797 ? -19.039 -2.630 -27.037 1.00 78.19 797 LYS A N 1
ATOM 6460 C CA . LYS A 1 797 ? -18.440 -1.734 -26.044 1.00 78.19 797 LYS A CA 1
ATOM 6461 C C . LYS A 1 797 ? -18.023 -2.546 -24.813 1.00 78.19 797 LYS A C 1
ATOM 6463 O O . LYS A 1 797 ? -18.863 -3.310 -24.327 1.00 78.19 797 LYS A O 1
ATOM 6468 N N . PRO A 1 798 ? -16.801 -2.358 -24.270 1.00 78.06 798 PRO A N 1
ATOM 6469 C CA . PRO A 1 798 ? -16.303 -3.111 -23.111 1.00 78.06 798 PRO A CA 1
ATOM 6470 C C . PRO A 1 798 ? -17.272 -3.141 -21.921 1.00 78.06 798 PRO A C 1
ATOM 6472 O O . PRO A 1 798 ? -17.464 -4.182 -21.301 1.00 78.06 798 PRO A O 1
ATOM 6475 N N . PHE A 1 799 ? -17.948 -2.017 -21.671 1.00 77.44 799 PHE A N 1
ATOM 6476 C CA . PHE A 1 799 ? -18.864 -1.814 -20.547 1.00 77.44 799 PHE A CA 1
ATOM 6477 C C . PHE A 1 799 ? -20.286 -2.377 -20.737 1.00 77.44 799 PHE A C 1
ATOM 6479 O O . PHE A 1 799 ? -21.070 -2.345 -19.795 1.00 77.44 799 PHE A O 1
ATOM 6486 N N . ALA A 1 800 ? -20.654 -2.842 -21.937 1.00 78.25 800 ALA A N 1
ATOM 6487 C CA . ALA A 1 800 ? -22.014 -3.317 -22.228 1.00 78.25 800 ALA A CA 1
ATOM 6488 C C . ALA A 1 800 ? -22.102 -4.848 -22.290 1.00 78.25 800 ALA A C 1
ATOM 6490 O O . ALA A 1 800 ? -23.019 -5.442 -21.730 1.00 78.25 800 ALA A O 1
ATOM 6491 N N . ASN A 1 801 ? -21.151 -5.491 -22.971 1.00 80.44 801 ASN A N 1
ATOM 6492 C CA . ASN A 1 801 ? -21.012 -6.944 -22.965 1.00 80.44 801 ASN A CA 1
ATOM 6493 C C . ASN A 1 801 ? -19.557 -7.327 -23.265 1.00 80.44 801 ASN A C 1
ATOM 6495 O O . ASN A 1 801 ? -19.136 -7.375 -24.426 1.00 80.44 801 ASN A O 1
ATOM 6499 N N . PHE A 1 802 ? -18.788 -7.580 -22.204 1.00 83.56 802 PHE A N 1
ATOM 6500 C CA . PHE A 1 802 ? -17.356 -7.835 -22.310 1.00 83.56 802 PHE A CA 1
ATOM 6501 C C . PHE A 1 802 ? -17.024 -9.095 -23.123 1.00 83.56 802 PHE A C 1
ATOM 6503 O O . PHE A 1 802 ? -16.020 -9.084 -23.826 1.00 83.56 802 PHE A O 1
ATOM 6510 N N . SER A 1 803 ? -17.855 -10.149 -23.110 1.00 83.12 803 SER A N 1
ATOM 6511 C CA . SER A 1 803 ? -17.563 -11.375 -23.875 1.00 83.12 803 SER A CA 1
ATOM 6512 C C . SER A 1 803 ? -17.577 -11.122 -25.385 1.00 83.12 803 SER A C 1
ATOM 6514 O O . SER A 1 803 ? -16.607 -11.425 -26.071 1.00 83.12 803 SER A O 1
ATOM 6516 N N . VAL A 1 804 ? -18.614 -10.450 -25.893 1.00 83.12 804 VAL A N 1
ATOM 6517 C CA . VAL A 1 804 ? -18.731 -10.092 -27.319 1.00 83.12 804 VAL A CA 1
ATOM 6518 C C . VAL A 1 804 ? -17.636 -9.105 -27.742 1.00 83.12 804 VAL A C 1
ATOM 6520 O O . VAL A 1 804 ? -17.120 -9.177 -28.859 1.00 83.12 804 VAL A O 1
ATOM 6523 N N . PHE A 1 805 ? -17.250 -8.189 -26.848 1.00 86.62 805 PHE A N 1
ATOM 6524 C CA . PHE A 1 805 ? -16.102 -7.311 -27.066 1.00 86.62 805 PHE A CA 1
ATOM 6525 C C . PHE A 1 805 ? -14.786 -8.099 -27.154 1.00 86.62 805 PHE A C 1
ATOM 6527 O O . PHE A 1 805 ? -14.023 -7.901 -28.098 1.00 86.62 805 PHE A O 1
ATOM 6534 N N . HIS A 1 806 ? -14.547 -9.020 -26.221 1.00 86.06 806 HIS A N 1
ATOM 6535 C CA . HIS A 1 806 ? -13.359 -9.869 -26.153 1.00 86.06 806 HIS A CA 1
ATOM 6536 C C . HIS A 1 806 ? -13.227 -10.784 -27.381 1.00 86.06 806 HIS A C 1
ATOM 6538 O O . HIS A 1 806 ? -12.161 -10.828 -27.993 1.00 86.06 806 HIS A O 1
ATOM 6544 N N . ASP A 1 807 ? -14.314 -11.420 -27.823 1.00 85.75 807 ASP A N 1
ATOM 6545 C CA . ASP A 1 807 ? -14.333 -12.236 -29.045 1.00 85.75 807 ASP A CA 1
ATOM 6546 C C . ASP A 1 807 ? -14.002 -11.403 -30.294 1.00 85.75 807 ASP A C 1
ATOM 6548 O O . ASP A 1 807 ? -13.218 -11.822 -31.153 1.00 85.75 807 ASP A O 1
ATOM 6552 N N . SER A 1 808 ? -14.548 -10.185 -30.385 1.00 82.94 808 SER A N 1
ATOM 6553 C CA . SER A 1 808 ? -14.241 -9.255 -31.477 1.00 82.94 808 SER A CA 1
ATOM 6554 C C . SER A 1 808 ? -12.781 -8.773 -31.437 1.00 82.94 808 SER A C 1
ATOM 6556 O O . SER A 1 808 ? -12.115 -8.704 -32.474 1.00 82.94 808 SER A O 1
ATOM 6558 N N . LEU A 1 809 ? -12.248 -8.501 -30.241 1.00 85.06 809 LEU A N 1
ATOM 6559 C CA . LEU A 1 809 ? -10.851 -8.132 -30.000 1.00 85.06 809 LEU A CA 1
ATOM 6560 C C . LEU A 1 809 ? -9.897 -9.258 -30.442 1.00 85.06 809 LEU A C 1
ATOM 6562 O O . LEU A 1 809 ? -8.956 -9.007 -31.196 1.00 85.06 809 LEU A O 1
ATOM 6566 N N . ILE A 1 810 ? -10.185 -10.506 -30.054 1.00 86.94 810 ILE A N 1
ATOM 6567 C CA . ILE A 1 810 ? -9.437 -11.706 -30.463 1.00 86.94 810 ILE A CA 1
ATOM 6568 C C . ILE A 1 810 ? -9.496 -11.910 -31.979 1.00 86.94 810 ILE A C 1
ATOM 6570 O O . ILE A 1 810 ? -8.484 -12.249 -32.593 1.00 86.94 810 ILE A O 1
ATOM 6574 N N . SER A 1 811 ? -10.658 -11.703 -32.603 1.00 85.62 811 SER A N 1
ATOM 6575 C CA . SER A 1 811 ? -10.805 -11.812 -34.059 1.00 85.62 811 SER A CA 1
ATOM 6576 C C . SER A 1 811 ? -9.900 -10.815 -34.799 1.00 85.62 811 SER A C 1
ATOM 6578 O O . SER A 1 811 ? -9.229 -11.179 -35.767 1.00 85.62 811 SER A O 1
ATOM 6580 N N . ARG A 1 812 ? -9.790 -9.578 -34.291 1.00 84.62 812 ARG A N 1
ATOM 6581 C CA . ARG A 1 812 ? -8.876 -8.555 -34.829 1.00 84.62 812 ARG A CA 1
ATOM 6582 C C . ARG A 1 812 ? -7.408 -8.900 -34.587 1.00 84.62 812 ARG A C 1
ATOM 6584 O O . ARG A 1 812 ? -6.628 -8.836 -35.530 1.00 84.62 812 ARG A O 1
ATOM 6591 N N . LEU A 1 813 ? -7.043 -9.351 -33.384 1.00 87.56 813 LEU A N 1
ATOM 6592 C CA . LEU A 1 813 ? -5.686 -9.830 -33.072 1.00 87.56 813 LEU A CA 1
ATOM 6593 C C . LEU A 1 813 ? -5.239 -10.962 -34.010 1.00 87.56 813 LEU A C 1
ATOM 6595 O O . LEU A 1 813 ? -4.123 -10.936 -34.525 1.00 87.56 813 LEU A O 1
ATOM 6599 N N . LYS A 1 814 ? -6.127 -11.922 -34.305 1.00 87.81 814 LYS A N 1
ATOM 6600 C CA . LYS A 1 814 ? -5.875 -12.976 -35.305 1.00 87.81 814 LYS A CA 1
ATOM 6601 C C . LYS A 1 814 ? -5.654 -12.398 -36.708 1.00 87.81 814 LYS A C 1
ATOM 6603 O O . LYS A 1 814 ? -4.788 -12.888 -37.426 1.00 87.81 814 LYS A O 1
ATOM 6608 N N . GLY A 1 815 ? -6.383 -11.342 -37.077 1.00 85.50 815 GLY A N 1
ATOM 6609 C CA . GLY A 1 815 ? -6.159 -10.582 -38.310 1.00 85.50 815 GLY A CA 1
ATOM 6610 C C . GLY A 1 815 ? -4.774 -9.928 -38.374 1.00 85.50 815 GLY A C 1
ATOM 6611 O O . GLY A 1 815 ? -4.067 -10.115 -39.361 1.00 85.50 815 GLY A O 1
ATOM 6612 N N . VAL A 1 816 ? -4.349 -9.231 -37.312 1.00 87.19 816 VAL A N 1
ATOM 6613 C CA . VAL A 1 816 ? -3.008 -8.615 -37.222 1.00 87.19 816 VAL A CA 1
ATOM 6614 C C . VAL A 1 816 ? -1.908 -9.675 -37.333 1.00 87.19 816 VAL A C 1
ATOM 6616 O O . VAL A 1 816 ? -0.997 -9.528 -38.143 1.00 87.19 816 VAL A O 1
ATOM 6619 N N . ASN A 1 817 ? -2.029 -10.784 -36.598 1.00 87.81 817 ASN A N 1
ATOM 6620 C CA . ASN A 1 817 ? -1.079 -11.899 -36.661 1.00 87.81 817 ASN A CA 1
ATOM 6621 C C . ASN A 1 817 ? -1.009 -12.512 -38.080 1.00 87.81 817 ASN A C 1
ATOM 6623 O O . ASN A 1 817 ? 0.068 -12.776 -38.607 1.00 87.81 817 ASN A O 1
ATOM 6627 N N . GLN A 1 818 ? -2.145 -12.651 -38.771 1.00 88.44 818 GLN A N 1
ATOM 6628 C CA . GLN A 1 818 ? -2.158 -13.120 -40.160 1.00 88.44 818 GLN A CA 1
ATOM 6629 C C . GLN A 1 818 ? -1.467 -12.138 -41.128 1.00 88.44 818 GLN A C 1
ATOM 6631 O O . GLN A 1 818 ? -0.814 -12.579 -42.080 1.00 88.44 818 GLN A O 1
ATOM 6636 N N . ILE A 1 819 ? -1.579 -10.824 -40.895 1.00 88.38 819 ILE A N 1
ATOM 6637 C CA . ILE A 1 819 ? -0.847 -9.796 -41.652 1.00 88.38 819 ILE A CA 1
ATOM 6638 C C . ILE A 1 819 ? 0.660 -9.925 -41.390 1.00 88.38 819 ILE A C 1
ATOM 6640 O O . ILE A 1 819 ? 1.420 -9.997 -42.355 1.00 88.38 819 ILE A O 1
ATOM 6644 N N . GLN A 1 820 ? 1.080 -10.052 -40.126 1.00 89.88 820 GLN A N 1
ATOM 6645 C CA . GLN A 1 820 ? 2.479 -10.271 -39.733 1.00 89.88 820 GLN A CA 1
ATOM 6646 C C . GLN A 1 820 ? 3.074 -11.510 -40.419 1.00 89.88 820 GLN A C 1
ATOM 6648 O O . GLN A 1 820 ? 4.060 -11.396 -41.142 1.00 89.88 820 GLN A O 1
ATOM 6653 N N . LEU A 1 821 ? 2.429 -12.677 -40.303 1.00 91.75 821 LEU A N 1
ATOM 6654 C CA . LEU A 1 821 ? 2.882 -13.919 -40.948 1.00 91.75 821 LEU A CA 1
ATOM 6655 C C . LEU A 1 821 ? 2.999 -13.789 -42.478 1.00 91.75 821 LEU A C 1
ATOM 6657 O O . LEU A 1 821 ? 3.867 -14.401 -43.105 1.00 91.75 821 LEU A O 1
ATOM 6661 N N . THR A 1 822 ? 2.124 -12.990 -43.094 1.00 90.25 822 THR A N 1
ATOM 6662 C CA . THR A 1 822 ? 2.163 -12.715 -44.538 1.00 90.25 822 THR A CA 1
ATOM 6663 C C . THR A 1 822 ? 3.305 -11.760 -44.901 1.00 90.25 822 THR A C 1
ATOM 6665 O O . THR A 1 822 ? 3.921 -11.926 -45.957 1.00 90.25 822 THR A O 1
ATOM 6668 N N . PHE A 1 823 ? 3.606 -10.787 -44.038 1.00 91.81 823 PHE A N 1
ATOM 6669 C CA . PHE A 1 823 ? 4.740 -9.879 -44.182 1.00 91.81 823 PHE A CA 1
ATOM 6670 C C . PHE A 1 823 ? 6.068 -10.630 -44.036 1.00 91.81 823 PHE A C 1
ATOM 6672 O O . PHE A 1 823 ? 6.838 -10.642 -44.990 1.00 91.81 823 PHE A O 1
ATOM 6679 N N . ASP A 1 824 ? 6.276 -11.371 -42.943 1.00 92.44 824 ASP A N 1
ATOM 6680 C CA . ASP A 1 824 ? 7.481 -12.181 -42.694 1.00 92.44 824 ASP A CA 1
ATOM 6681 C C . ASP A 1 824 ? 7.795 -13.127 -43.856 1.00 92.44 824 ASP A C 1
ATOM 6683 O O . ASP A 1 824 ? 8.947 -13.286 -44.269 1.00 92.44 824 ASP A O 1
ATOM 6687 N N . ARG A 1 825 ? 6.755 -13.758 -44.414 1.00 94.06 825 ARG A N 1
ATOM 6688 C CA . ARG A 1 825 ? 6.888 -14.616 -45.590 1.00 94.06 825 ARG A CA 1
ATOM 6689 C C . ARG A 1 825 ? 7.362 -13.833 -46.814 1.00 94.06 825 ARG A C 1
ATOM 6691 O O . ARG A 1 825 ? 8.270 -14.293 -47.500 1.00 94.06 825 ARG A O 1
ATOM 6698 N N . ARG A 1 826 ? 6.768 -12.668 -47.098 1.00 93.38 826 ARG A N 1
ATOM 6699 C CA . ARG A 1 826 ? 7.185 -11.811 -48.222 1.00 93.38 826 ARG A CA 1
ATOM 6700 C C . ARG A 1 826 ? 8.607 -11.295 -48.038 1.00 93.38 826 ARG A C 1
ATOM 6702 O O . ARG A 1 826 ? 9.360 -11.319 -49.005 1.00 93.38 826 ARG A O 1
ATOM 6709 N N . THR A 1 827 ? 8.982 -10.893 -46.827 1.00 93.69 827 THR A N 1
ATOM 6710 C CA . THR A 1 827 ? 10.336 -10.443 -46.487 1.00 93.69 827 THR A CA 1
ATOM 6711 C C . THR A 1 827 ? 11.349 -11.553 -46.760 1.00 93.69 827 THR A C 1
ATOM 6713 O O . THR A 1 827 ? 12.237 -11.351 -47.580 1.00 93.69 827 THR A O 1
ATOM 6716 N N . LYS A 1 828 ? 11.129 -12.774 -46.253 1.00 93.75 828 LYS A N 1
ATOM 6717 C CA . LYS A 1 828 ? 11.985 -13.943 -46.545 1.00 93.75 828 LYS A CA 1
ATOM 6718 C C . LYS A 1 828 ? 12.043 -14.300 -48.035 1.00 93.75 828 LYS A C 1
ATOM 6720 O O . LYS A 1 828 ? 13.102 -14.640 -48.559 1.00 93.75 828 LYS A O 1
ATOM 6725 N N . GLU A 1 829 ? 10.920 -14.205 -48.750 1.00 93.56 829 GLU A N 1
ATOM 6726 C CA . GLU A 1 829 ? 10.878 -14.409 -50.206 1.00 93.56 829 GLU A CA 1
ATOM 6727 C C . GLU A 1 829 ? 11.641 -13.316 -50.984 1.00 93.56 829 GLU A C 1
ATOM 6729 O O . GLU A 1 829 ? 12.105 -13.582 -52.094 1.00 93.56 829 GLU A O 1
ATOM 6734 N N . ILE A 1 830 ? 11.766 -12.099 -50.445 1.00 93.06 830 ILE A N 1
ATOM 6735 C CA . ILE A 1 830 ? 12.535 -10.984 -51.021 1.00 93.06 830 ILE A CA 1
ATOM 6736 C C . ILE A 1 830 ? 14.026 -11.121 -50.676 1.00 93.06 830 ILE A C 1
ATOM 6738 O O . ILE A 1 830 ? 14.859 -11.056 -51.580 1.00 93.06 830 ILE A O 1
ATOM 6742 N N . GLU A 1 831 ? 14.358 -11.392 -49.414 1.00 92.31 831 GLU A N 1
ATOM 6743 C CA . GLU A 1 831 ? 15.715 -11.675 -48.929 1.00 92.31 831 GLU A CA 1
ATOM 6744 C C . GLU A 1 831 ? 16.358 -12.823 -49.709 1.00 92.31 831 GLU A C 1
ATOM 6746 O O . GLU A 1 831 ? 17.466 -12.671 -50.216 1.00 92.31 831 GLU A O 1
ATOM 6751 N N . SER A 1 832 ? 15.643 -13.941 -49.894 1.00 93.56 832 SER A N 1
ATOM 6752 C CA . SER A 1 832 ? 16.133 -15.072 -50.691 1.00 93.56 832 SER A CA 1
ATOM 6753 C C . SER A 1 832 ? 16.442 -14.655 -52.131 1.00 93.56 832 SER A C 1
ATOM 6755 O O . SER A 1 832 ? 17.502 -14.995 -52.650 1.00 93.56 832 SER A O 1
ATOM 6757 N N . LYS A 1 833 ? 15.560 -13.875 -52.777 1.00 93.38 833 LYS A N 1
ATOM 6758 C CA . LYS A 1 833 ? 15.768 -13.406 -54.160 1.00 93.38 833 LYS A CA 1
ATOM 6759 C C . LYS A 1 833 ? 16.980 -12.485 -54.275 1.00 93.38 833 LYS A C 1
ATOM 6761 O O . LYS A 1 833 ? 17.754 -12.632 -55.220 1.00 93.38 833 LYS A O 1
ATOM 6766 N N . PHE A 1 834 ? 17.164 -11.553 -53.339 1.00 92.06 834 PHE A N 1
ATOM 6767 C CA . PHE A 1 834 ? 18.331 -10.670 -53.341 1.00 92.06 834 PHE A CA 1
ATOM 6768 C C . PHE A 1 834 ? 19.620 -11.407 -52.960 1.00 92.06 834 PHE A C 1
ATOM 6770 O O . PHE A 1 834 ? 20.652 -11.161 -53.580 1.00 92.06 834 PHE A O 1
ATOM 6777 N N . GLY A 1 835 ? 19.565 -12.368 -52.034 1.00 94.62 835 GLY A N 1
ATOM 6778 C CA . GLY A 1 835 ? 20.682 -13.254 -51.702 1.00 94.62 835 GLY A CA 1
ATOM 6779 C C . GLY A 1 835 ? 21.141 -14.085 -52.903 1.00 94.62 835 GLY A C 1
ATOM 6780 O O . GLY A 1 835 ? 22.336 -14.132 -53.200 1.00 94.62 835 GLY A O 1
ATOM 6781 N N . ASP A 1 836 ? 20.202 -14.660 -53.660 1.00 94.00 836 ASP A N 1
ATOM 6782 C CA . ASP A 1 836 ? 20.489 -15.392 -54.898 1.00 94.00 836 ASP A CA 1
ATOM 6783 C C . ASP A 1 836 ? 21.101 -14.486 -55.980 1.00 94.00 836 ASP A C 1
ATOM 6785 O O . ASP A 1 836 ? 22.092 -14.859 -56.618 1.00 94.00 836 ASP A O 1
ATOM 6789 N N . GLN A 1 837 ? 20.562 -13.273 -56.164 1.00 93.88 837 GLN A N 1
ATOM 6790 C CA . GLN A 1 837 ? 21.106 -12.274 -57.094 1.00 93.88 837 GLN A CA 1
ATOM 6791 C C . GLN A 1 837 ? 22.520 -11.829 -56.698 1.00 93.88 837 GLN A C 1
ATOM 6793 O O . GLN A 1 837 ? 23.417 -11.808 -57.543 1.00 93.88 837 GLN A O 1
ATOM 6798 N N . PHE A 1 838 ? 22.755 -11.536 -55.418 1.00 92.75 838 PHE A N 1
ATOM 6799 C CA . PHE A 1 838 ? 24.069 -11.163 -54.897 1.00 92.75 838 PHE A CA 1
ATOM 6800 C C . PHE A 1 838 ? 25.079 -12.307 -55.053 1.00 92.75 838 PHE A C 1
ATOM 6802 O O . PHE A 1 838 ? 26.192 -12.101 -55.539 1.00 92.75 838 PHE A O 1
ATOM 6809 N N . ALA A 1 839 ? 24.682 -13.544 -54.743 1.00 91.75 839 ALA A N 1
ATOM 6810 C CA . ALA A 1 839 ? 25.517 -14.721 -54.954 1.00 91.75 839 ALA A CA 1
ATOM 6811 C C . ALA A 1 839 ? 25.811 -14.973 -56.447 1.00 91.75 839 ALA A C 1
ATOM 6813 O O . ALA A 1 839 ? 26.880 -15.484 -56.789 1.00 91.75 839 ALA A O 1
ATOM 6814 N N . ALA A 1 840 ? 24.895 -14.637 -57.361 1.00 92.12 840 ALA A N 1
ATOM 6815 C CA . ALA A 1 840 ? 25.145 -14.690 -58.802 1.00 92.12 840 ALA A CA 1
ATOM 6816 C C . ALA A 1 840 ? 26.149 -13.611 -59.250 1.00 92.12 840 ALA A C 1
ATOM 6818 O O . ALA A 1 840 ? 27.114 -13.938 -59.947 1.00 92.12 840 ALA A O 1
ATOM 6819 N N . LEU A 1 841 ? 25.983 -12.363 -58.794 1.00 93.69 841 LEU A N 1
ATOM 6820 C CA . LEU A 1 841 ? 26.913 -11.259 -59.062 1.00 93.69 841 LEU A CA 1
ATOM 6821 C C . LEU A 1 841 ? 28.318 -11.551 -58.521 1.00 93.69 841 LEU A C 1
ATOM 6823 O O . LEU A 1 841 ? 29.294 -11.381 -59.249 1.00 93.69 841 LEU A O 1
ATOM 6827 N N . LYS A 1 842 ? 28.434 -12.088 -57.300 1.00 93.94 842 LYS A N 1
ATOM 6828 C CA . LYS A 1 842 ? 29.719 -12.487 -56.708 1.00 93.94 842 LYS A CA 1
ATOM 6829 C C . LYS A 1 842 ? 30.428 -13.555 -57.546 1.00 93.94 842 LYS A C 1
ATOM 6831 O O . LYS A 1 842 ? 31.582 -13.372 -57.920 1.00 93.94 842 LYS A O 1
ATOM 6836 N N . ARG A 1 843 ? 29.722 -14.616 -57.965 1.00 94.62 843 ARG A N 1
ATOM 6837 C CA . ARG A 1 843 ? 30.281 -15.635 -58.883 1.00 94.62 843 ARG A CA 1
ATOM 6838 C C . ARG A 1 843 ? 30.702 -15.039 -60.234 1.00 94.62 843 ARG A C 1
ATOM 6840 O O . ARG A 1 843 ? 31.692 -15.484 -60.817 1.00 94.62 843 ARG A O 1
ATOM 6847 N N . GLN A 1 844 ? 29.972 -14.045 -60.745 1.00 95.06 844 GLN A N 1
ATOM 6848 C CA . GLN A 1 844 ? 30.333 -13.334 -61.975 1.00 95.06 844 GLN A CA 1
ATOM 6849 C C . GLN A 1 844 ? 31.600 -12.483 -61.787 1.00 95.06 844 GLN A C 1
ATOM 6851 O O . GLN A 1 844 ? 32.469 -12.497 -62.660 1.00 95.06 844 GLN A O 1
ATOM 6856 N N . GLN A 1 845 ? 31.732 -11.787 -60.655 1.00 93.06 845 GLN A N 1
ATOM 6857 C CA . GLN A 1 845 ? 32.921 -11.021 -60.284 1.00 93.06 845 GLN A CA 1
ATOM 6858 C C . GLN A 1 845 ? 34.143 -11.934 -60.122 1.00 93.06 845 GLN A C 1
ATOM 6860 O O . GLN A 1 845 ? 35.156 -11.688 -60.770 1.00 93.06 845 GLN A O 1
ATOM 6865 N N . ASP A 1 846 ? 34.025 -13.038 -59.378 1.00 94.44 846 ASP A N 1
ATOM 6866 C CA . ASP A 1 846 ? 35.086 -14.045 -59.221 1.00 94.44 846 ASP A CA 1
ATOM 6867 C C . ASP A 1 846 ? 35.545 -14.613 -60.575 1.00 94.44 846 ASP A C 1
ATOM 6869 O O . ASP A 1 846 ? 36.729 -14.876 -60.790 1.00 94.44 846 ASP A O 1
ATOM 6873 N N . SER A 1 847 ? 34.609 -14.809 -61.511 1.00 93.69 847 SER A N 1
ATOM 6874 C CA . SER A 1 847 ? 34.911 -15.256 -62.876 1.00 93.69 847 SER A CA 1
ATOM 6875 C C . SER A 1 847 ? 35.659 -14.190 -63.686 1.00 93.69 847 SER A C 1
ATOM 6877 O O . SER A 1 847 ? 36.607 -14.522 -64.398 1.00 93.69 847 SER A O 1
ATOM 6879 N N . ARG A 1 848 ? 35.286 -12.908 -63.549 1.00 94.19 848 ARG A N 1
ATOM 6880 C CA . ARG A 1 848 ? 35.978 -11.778 -64.194 1.00 94.19 848 ARG A CA 1
ATOM 6881 C C . ARG A 1 848 ? 37.376 -11.552 -63.618 1.00 94.19 848 ARG A C 1
ATOM 6883 O O . ARG A 1 848 ? 38.304 -11.367 -64.397 1.00 94.19 848 ARG A O 1
ATOM 6890 N N . LEU A 1 849 ? 37.553 -11.641 -62.299 1.00 92.94 849 LEU A N 1
ATOM 6891 C CA . LEU A 1 849 ? 38.870 -11.576 -61.652 1.00 92.94 849 LEU A CA 1
ATOM 6892 C C . LEU A 1 849 ? 39.779 -12.699 -62.172 1.00 92.94 849 LEU A C 1
ATOM 6894 O O . LEU A 1 849 ? 40.831 -12.419 -62.732 1.00 92.94 849 LEU A O 1
ATOM 6898 N N . LYS A 1 850 ? 39.296 -13.949 -62.193 1.00 95.31 850 LYS A N 1
ATOM 6899 C CA . LYS A 1 850 ? 40.029 -15.088 -62.786 1.00 95.31 850 LYS A CA 1
ATOM 6900 C C . LYS A 1 850 ? 40.317 -14.949 -64.286 1.00 95.31 850 LYS A C 1
ATOM 6902 O O . LYS A 1 850 ? 41.172 -15.667 -64.805 1.00 95.31 850 LYS A O 1
ATOM 6907 N N . GLN A 1 851 ? 39.590 -14.101 -65.015 1.00 93.62 851 GLN A N 1
ATOM 6908 C CA . GLN A 1 851 ? 39.917 -13.743 -66.400 1.00 93.62 851 GLN A CA 1
ATOM 6909 C C . GLN A 1 851 ? 41.006 -12.666 -66.451 1.00 93.62 851 GLN A C 1
ATOM 6911 O O . GLN A 1 851 ? 41.941 -12.817 -67.234 1.00 93.62 851 GLN A O 1
ATOM 6916 N N . LEU A 1 852 ? 40.933 -11.642 -65.595 1.00 92.06 852 LEU A N 1
ATOM 6917 C CA . LEU A 1 852 ? 41.980 -10.629 -65.440 1.00 92.06 852 LEU A CA 1
ATOM 6918 C C . LEU A 1 852 ? 43.317 -11.262 -65.034 1.00 92.06 852 LEU A C 1
ATOM 6920 O O . LEU A 1 852 ? 44.301 -11.011 -65.719 1.00 92.06 852 LEU A O 1
ATOM 6924 N N . ASP A 1 853 ? 43.339 -12.182 -64.064 1.00 93.00 853 ASP A N 1
ATOM 6925 C CA . ASP A 1 853 ? 44.547 -12.923 -63.658 1.00 93.00 853 ASP A CA 1
ATOM 6926 C C . ASP A 1 853 ? 45.212 -13.642 -64.849 1.00 93.00 853 ASP A C 1
ATOM 6928 O O . ASP A 1 853 ? 46.435 -13.670 -64.993 1.00 93.00 853 ASP A O 1
ATOM 6932 N N . ARG A 1 854 ? 44.401 -14.224 -65.747 1.00 93.81 854 ARG A N 1
ATOM 6933 C CA . ARG A 1 854 ? 44.885 -14.904 -66.962 1.00 93.81 854 ARG A CA 1
ATOM 6934 C C . ARG A 1 854 ? 45.409 -13.917 -67.998 1.00 93.81 854 ARG A C 1
ATOM 6936 O O . ARG A 1 854 ? 46.407 -14.217 -68.652 1.00 93.81 854 ARG A O 1
ATOM 6943 N N . PHE A 1 855 ? 44.753 -12.770 -68.167 1.00 92.00 855 PHE A N 1
ATOM 6944 C CA . PHE A 1 855 ? 45.245 -11.712 -69.046 1.00 92.00 855 PHE A CA 1
ATOM 6945 C C . PHE A 1 855 ? 46.550 -11.119 -68.510 1.00 92.00 855 PHE A C 1
ATOM 6947 O O . PHE A 1 855 ? 47.498 -10.985 -69.275 1.00 92.00 855 PHE A O 1
ATOM 6954 N N . GLU A 1 856 ? 46.652 -10.861 -67.207 1.00 93.88 856 GLU A N 1
ATOM 6955 C CA . GLU A 1 856 ? 47.868 -10.367 -66.565 1.00 93.88 856 GLU A CA 1
ATOM 6956 C C . GLU A 1 856 ? 49.016 -11.383 -66.675 1.00 93.88 856 GLU A C 1
ATOM 6958 O O . GLU A 1 856 ? 50.124 -11.019 -67.065 1.00 93.88 856 GLU A O 1
ATOM 6963 N N . ALA A 1 857 ? 48.756 -12.672 -66.429 1.00 91.75 857 ALA A N 1
ATOM 6964 C CA . ALA A 1 857 ? 49.739 -13.737 -66.635 1.00 91.75 857 ALA A CA 1
ATOM 6965 C C . ALA A 1 857 ? 50.190 -13.841 -68.106 1.00 91.75 857 ALA A C 1
ATOM 6967 O O . ALA A 1 857 ? 51.381 -14.002 -68.377 1.00 91.75 857 ALA A O 1
ATOM 6968 N N . SER A 1 858 ? 49.263 -13.698 -69.060 1.00 91.75 858 SER A N 1
ATOM 6969 C CA . SER A 1 858 ? 49.568 -13.667 -70.497 1.00 91.75 858 SER A CA 1
ATOM 6970 C C . SER A 1 858 ? 50.416 -12.447 -70.878 1.00 91.75 858 SER A C 1
ATOM 6972 O O . SER A 1 858 ? 51.399 -12.580 -71.606 1.00 91.75 858 SER A O 1
ATOM 6974 N N . ILE A 1 859 ? 50.106 -11.268 -70.326 1.00 91.88 859 ILE A N 1
ATOM 6975 C CA . ILE A 1 859 ? 50.882 -10.037 -70.523 1.00 91.88 859 ILE A CA 1
ATOM 6976 C C . ILE A 1 859 ? 52.283 -10.185 -69.919 1.00 91.88 859 ILE A C 1
ATOM 6978 O O . ILE A 1 859 ? 53.255 -9.876 -70.600 1.00 91.88 859 ILE A O 1
ATOM 6982 N N . LYS A 1 860 ? 52.422 -10.726 -68.700 1.00 93.25 860 LYS A N 1
ATOM 6983 C CA . LYS A 1 860 ? 53.726 -11.011 -68.067 1.00 93.25 860 LYS A CA 1
ATOM 6984 C C . LYS A 1 860 ? 54.567 -11.998 -68.887 1.00 93.25 860 LYS A C 1
ATOM 6986 O O . LYS A 1 860 ? 55.768 -11.798 -69.047 1.00 93.25 860 LYS A O 1
ATOM 6991 N N . ALA A 1 861 ? 53.951 -13.033 -69.461 1.00 91.25 861 ALA A N 1
ATOM 6992 C CA . ALA A 1 861 ? 54.639 -13.947 -70.374 1.00 91.25 861 ALA A CA 1
ATOM 6993 C C . ALA A 1 861 ? 55.057 -13.249 -71.688 1.00 91.25 861 ALA A C 1
ATOM 6995 O O . ALA A 1 861 ? 56.167 -13.456 -72.186 1.00 91.25 861 ALA A O 1
ATOM 6996 N N . ALA A 1 862 ? 54.203 -12.384 -72.242 1.00 89.62 862 ALA A N 1
ATOM 6997 C CA . ALA A 1 862 ? 54.509 -11.608 -73.441 1.00 89.62 862 ALA A CA 1
ATOM 6998 C C . ALA A 1 862 ? 55.647 -10.592 -73.211 1.00 89.62 862 ALA A C 1
ATOM 7000 O O . ALA A 1 862 ? 56.551 -10.490 -74.041 1.00 89.62 862 ALA A O 1
ATOM 7001 N N . THR A 1 863 ? 55.669 -9.882 -72.080 1.00 91.94 863 THR A N 1
ATOM 7002 C CA . THR A 1 863 ? 56.740 -8.922 -71.761 1.00 91.94 863 THR A CA 1
ATOM 7003 C C . THR A 1 863 ? 58.069 -9.617 -71.470 1.00 91.94 863 THR A C 1
ATOM 7005 O O . THR A 1 863 ? 59.107 -9.159 -71.949 1.00 91.94 863 THR A O 1
ATOM 7008 N N . GLU A 1 864 ? 58.065 -10.760 -70.779 1.00 92.44 864 GLU A N 1
ATOM 7009 C CA . GLU A 1 864 ? 59.283 -11.548 -70.551 1.00 92.44 864 GLU A CA 1
ATOM 7010 C C . GLU A 1 864 ? 59.820 -12.158 -71.860 1.00 92.44 864 GLU A C 1
ATOM 7012 O O . GLU A 1 864 ? 61.017 -12.066 -72.136 1.00 92.44 864 GLU A O 1
ATOM 7017 N N . THR A 1 865 ? 58.963 -12.669 -72.756 1.00 90.62 865 THR A N 1
ATOM 7018 C CA . THR A 1 865 ? 59.432 -13.086 -74.094 1.00 90.62 865 THR A CA 1
ATOM 7019 C C . THR A 1 865 ? 59.972 -11.905 -74.908 1.00 90.62 865 THR A C 1
ATOM 7021 O O . THR A 1 865 ? 61.026 -12.037 -75.532 1.00 90.62 865 THR A O 1
ATOM 7024 N N . GLN A 1 866 ? 59.340 -10.725 -74.861 1.00 89.62 866 GLN A N 1
ATOM 7025 C CA . GLN A 1 866 ? 59.858 -9.509 -75.504 1.00 89.62 866 GLN A CA 1
ATOM 7026 C C . GLN A 1 866 ? 61.237 -9.108 -74.948 1.00 89.62 866 GLN A C 1
ATOM 7028 O O . GLN A 1 866 ? 62.131 -8.746 -75.717 1.00 89.62 866 GLN A O 1
ATOM 7033 N N . ARG A 1 867 ? 61.441 -9.206 -73.629 1.00 91.50 867 ARG A N 1
ATOM 7034 C CA . ARG A 1 867 ? 62.731 -8.966 -72.967 1.00 91.50 867 ARG A CA 1
ATOM 7035 C C . ARG A 1 867 ? 63.801 -9.943 -73.456 1.00 91.50 867 ARG A C 1
ATOM 7037 O O . ARG A 1 867 ? 64.886 -9.506 -73.838 1.00 91.50 867 ARG A O 1
ATOM 7044 N N . GLN A 1 868 ? 63.482 -11.235 -73.528 1.00 90.75 868 GLN A N 1
ATOM 7045 C CA . GLN A 1 868 ? 64.387 -12.262 -74.057 1.00 90.75 868 GLN A CA 1
ATOM 7046 C C . GLN A 1 868 ? 64.738 -12.016 -75.531 1.00 90.75 868 GLN A C 1
ATOM 7048 O O . GLN A 1 868 ? 65.897 -12.168 -75.916 1.00 90.75 868 GLN A O 1
ATOM 7053 N N . TRP A 1 869 ? 63.782 -11.577 -76.357 1.00 89.31 869 TRP A N 1
ATOM 7054 C CA . TRP A 1 869 ? 64.054 -11.166 -77.738 1.00 89.31 869 TRP A CA 1
ATOM 7055 C C . TRP A 1 869 ? 65.003 -9.965 -77.808 1.00 89.31 869 TRP A C 1
ATOM 7057 O O . TRP A 1 869 ? 65.985 -10.028 -78.545 1.00 89.31 869 TRP A O 1
ATOM 7067 N N . ARG A 1 870 ? 64.789 -8.913 -77.004 1.00 90.31 870 ARG A N 1
ATOM 7068 C CA . ARG A 1 870 ? 65.712 -7.761 -76.926 1.00 90.31 870 ARG A CA 1
ATOM 7069 C C . ARG A 1 870 ? 67.120 -8.186 -76.490 1.00 90.31 870 ARG A C 1
ATOM 7071 O O . ARG A 1 870 ? 68.098 -7.754 -77.090 1.00 90.31 870 ARG A O 1
ATOM 7078 N N . GLN A 1 871 ? 67.241 -9.087 -75.514 1.00 91.19 871 GLN A N 1
ATOM 7079 C CA . GLN A 1 871 ? 68.536 -9.623 -75.079 1.00 91.19 871 GLN A CA 1
ATOM 7080 C C . GLN A 1 871 ? 69.228 -10.456 -76.176 1.00 91.19 871 GLN A C 1
ATOM 7082 O O . GLN A 1 871 ? 70.441 -10.339 -76.367 1.00 91.19 871 GLN A O 1
ATOM 7087 N N . ARG A 1 872 ? 68.475 -11.260 -76.939 1.00 90.94 872 ARG A N 1
ATOM 7088 C CA . ARG A 1 872 ? 68.990 -11.992 -78.113 1.00 90.94 872 ARG A CA 1
ATOM 7089 C C . ARG A 1 872 ? 69.449 -11.052 -79.229 1.00 90.94 872 ARG A C 1
ATOM 7091 O O . ARG A 1 872 ? 70.480 -11.308 -79.839 1.00 90.94 872 ARG A O 1
ATOM 7098 N N . VAL A 1 873 ? 68.730 -9.955 -79.469 1.00 87.88 873 VAL A N 1
ATOM 7099 C CA . VAL A 1 873 ? 69.148 -8.923 -80.432 1.00 87.88 873 VAL A CA 1
ATOM 7100 C C . VAL A 1 873 ? 70.431 -8.237 -79.962 1.00 87.88 873 VAL A C 1
ATOM 7102 O O . VAL A 1 873 ? 71.380 -8.183 -80.733 1.00 87.88 873 VAL A O 1
ATOM 7105 N N . ASN A 1 874 ? 70.526 -7.809 -78.699 1.00 88.81 874 ASN A N 1
ATOM 7106 C CA . ASN A 1 874 ? 71.739 -7.169 -78.171 1.00 88.81 874 ASN A CA 1
ATOM 7107 C C . ASN A 1 874 ? 72.962 -8.102 -78.201 1.00 88.81 874 ASN A C 1
ATOM 7109 O O . ASN A 1 874 ? 74.051 -7.680 -78.584 1.00 88.81 874 ASN A O 1
ATOM 7113 N N . THR A 1 875 ? 72.795 -9.379 -77.842 1.00 89.25 875 THR A N 1
ATOM 7114 C CA . THR A 1 875 ? 73.887 -10.366 -77.929 1.00 89.25 875 THR A CA 1
ATOM 7115 C C . THR A 1 875 ? 74.313 -10.598 -79.377 1.00 89.25 875 THR A C 1
ATOM 7117 O O . THR A 1 875 ? 75.504 -10.506 -79.669 1.00 89.25 875 THR A O 1
ATOM 7120 N N . LYS A 1 876 ? 73.375 -10.767 -80.320 1.00 87.81 876 LYS A N 1
ATOM 7121 C CA . LYS A 1 876 ? 73.714 -10.866 -81.750 1.00 87.81 876 LYS A CA 1
ATOM 7122 C C . LYS A 1 876 ? 74.319 -9.591 -82.332 1.00 87.81 876 LYS A C 1
ATOM 7124 O O . LYS A 1 876 ? 75.217 -9.696 -83.160 1.00 87.81 876 LYS A O 1
ATOM 7129 N N . GLN A 1 877 ? 73.919 -8.415 -81.860 1.00 90.25 877 GLN A N 1
ATOM 7130 C CA . GLN A 1 877 ? 74.562 -7.153 -82.216 1.00 90.25 877 GLN A CA 1
ATOM 7131 C C . GLN A 1 877 ? 76.025 -7.135 -81.740 1.00 90.25 877 GLN A C 1
ATOM 7133 O O . GLN A 1 877 ? 76.916 -6.861 -82.537 1.00 90.25 877 GLN A O 1
ATOM 7138 N N . SER A 1 878 ? 76.296 -7.544 -80.494 1.00 86.62 878 SER A N 1
ATOM 7139 C CA . SER A 1 878 ? 77.669 -7.640 -79.972 1.00 86.62 878 SER A CA 1
ATOM 7140 C C . SER A 1 878 ? 78.532 -8.690 -80.694 1.00 86.62 878 SER A C 1
ATOM 7142 O O . SER A 1 878 ? 79.710 -8.443 -80.946 1.00 86.62 878 SER A O 1
ATOM 7144 N N . GLU A 1 879 ? 77.953 -9.826 -81.106 1.00 87.81 879 GLU A N 1
ATOM 7145 C CA . GLU A 1 879 ? 78.631 -10.812 -81.963 1.00 87.81 879 GLU A CA 1
ATOM 7146 C C . GLU A 1 879 ? 78.974 -10.221 -83.340 1.00 87.81 879 GLU A C 1
ATOM 7148 O O . GLU A 1 879 ? 80.088 -10.405 -83.830 1.00 87.81 879 GLU A O 1
ATOM 7153 N N . VAL A 1 880 ? 78.043 -9.481 -83.955 1.00 85.69 880 VAL A N 1
ATOM 7154 C CA . VAL A 1 880 ? 78.244 -8.807 -85.247 1.00 85.69 880 VAL A CA 1
ATOM 7155 C C . VAL A 1 880 ? 79.319 -7.728 -85.152 1.00 85.69 880 VAL A C 1
ATOM 7157 O O . VAL A 1 880 ? 80.169 -7.645 -86.035 1.00 85.69 880 VAL A O 1
ATOM 7160 N N . ASP A 1 881 ? 79.325 -6.920 -84.095 1.00 88.06 881 ASP A N 1
ATOM 7161 C CA . ASP A 1 881 ? 80.311 -5.850 -83.935 1.00 88.06 881 ASP A CA 1
ATOM 7162 C C . ASP A 1 881 ? 81.705 -6.401 -83.581 1.00 88.06 881 ASP A C 1
ATOM 7164 O O . ASP A 1 881 ? 82.705 -5.907 -84.102 1.00 88.06 881 ASP A O 1
ATOM 7168 N N . SER A 1 882 ? 81.782 -7.513 -82.840 1.00 87.62 882 SER A N 1
ATOM 7169 C CA . SER A 1 882 ? 83.017 -8.297 -82.678 1.00 87.62 882 SER A CA 1
ATOM 7170 C C . SER A 1 882 ? 83.517 -8.873 -84.014 1.00 87.62 882 SER A C 1
ATOM 7172 O O . SER A 1 882 ? 84.694 -8.745 -84.354 1.00 87.62 882 SER A O 1
ATOM 7174 N N . ALA A 1 883 ? 82.623 -9.426 -84.842 1.00 81.69 883 ALA A N 1
ATOM 7175 C CA . ALA A 1 883 ? 82.974 -9.922 -86.173 1.00 81.69 883 ALA A CA 1
ATOM 7176 C C . ALA A 1 883 ? 83.441 -8.799 -87.122 1.00 81.69 883 ALA A C 1
ATOM 7178 O O . ALA A 1 883 ? 84.378 -9.006 -87.895 1.00 81.69 883 ALA A O 1
ATOM 7179 N N . LYS A 1 884 ? 82.848 -7.596 -87.045 1.00 86.94 884 LYS A N 1
ATOM 7180 C CA . LYS A 1 884 ? 83.333 -6.401 -87.760 1.00 86.94 884 LYS A CA 1
ATOM 7181 C C . LYS A 1 884 ? 84.724 -5.985 -87.281 1.00 86.94 884 LYS A C 1
ATOM 7183 O O . LYS A 1 884 ? 85.575 -5.708 -88.118 1.00 86.94 884 LYS A O 1
ATOM 7188 N N . ALA A 1 885 ? 84.971 -5.976 -85.969 1.00 84.88 885 ALA A N 1
ATOM 7189 C CA . ALA A 1 885 ? 86.281 -5.645 -85.409 1.00 84.88 885 ALA A CA 1
ATOM 7190 C C . ALA A 1 885 ? 87.367 -6.627 -85.886 1.00 84.88 885 ALA A C 1
ATOM 7192 O O . ALA A 1 885 ? 88.413 -6.194 -86.364 1.00 84.88 885 ALA A O 1
ATOM 7193 N N . LEU A 1 886 ? 87.083 -7.936 -85.866 1.00 84.12 886 LEU A N 1
ATOM 7194 C CA . LEU A 1 886 ? 87.975 -8.962 -86.420 1.00 84.12 886 LEU A CA 1
ATOM 7195 C C . LEU A 1 886 ? 88.187 -8.811 -87.934 1.00 84.12 886 LEU A C 1
ATOM 7197 O O . LEU A 1 886 ? 89.289 -9.044 -88.419 1.00 84.12 886 LEU A O 1
ATOM 7201 N N . ASN A 1 887 ? 87.163 -8.412 -88.695 1.00 79.00 887 ASN A N 1
ATOM 7202 C CA . ASN A 1 887 ? 87.300 -8.168 -90.133 1.00 79.00 887 ASN A CA 1
ATOM 7203 C C . ASN A 1 887 ? 88.167 -6.928 -90.415 1.00 79.00 887 ASN A C 1
ATOM 7205 O O . ASN A 1 887 ? 89.042 -6.989 -91.271 1.00 79.00 887 ASN A O 1
ATOM 7209 N N . ASN A 1 888 ? 88.001 -5.843 -89.653 1.00 84.31 888 ASN A N 1
ATOM 7210 C CA . ASN A 1 888 ? 88.877 -4.670 -89.734 1.00 84.31 888 ASN A CA 1
ATOM 7211 C C . ASN A 1 888 ? 90.329 -5.025 -89.377 1.00 84.31 888 ASN A C 1
ATOM 7213 O O . ASN A 1 888 ? 91.246 -4.604 -90.077 1.00 84.31 888 ASN A O 1
ATOM 7217 N N . ASP A 1 889 ? 90.552 -5.838 -88.341 1.00 82.44 889 ASP A N 1
ATOM 7218 C CA . ASP A 1 889 ? 91.899 -6.284 -87.975 1.00 82.44 889 ASP A CA 1
ATOM 7219 C C . ASP A 1 889 ? 92.521 -7.183 -89.060 1.00 82.44 889 ASP A C 1
ATOM 7221 O O . ASP A 1 889 ? 93.660 -6.973 -89.468 1.00 82.44 889 ASP A O 1
ATOM 7225 N N . LEU A 1 890 ? 91.749 -8.107 -89.645 1.00 77.75 890 LEU A N 1
ATOM 7226 C CA . LEU A 1 890 ? 92.187 -8.892 -90.805 1.00 77.75 890 LEU A CA 1
ATOM 7227 C C . LEU A 1 890 ? 92.453 -8.021 -92.045 1.00 77.75 890 LEU A C 1
ATOM 7229 O O . LEU A 1 890 ? 93.400 -8.296 -92.781 1.00 77.75 890 LEU A O 1
ATOM 7233 N N . GLN A 1 891 ? 91.676 -6.961 -92.283 1.00 79.06 891 GLN A N 1
ATOM 7234 C CA . GLN A 1 891 ? 91.945 -5.996 -93.355 1.00 79.06 891 GLN A CA 1
ATOM 7235 C C . GLN A 1 891 ? 93.237 -5.211 -93.098 1.00 79.06 891 GLN A C 1
ATOM 7237 O O . GLN A 1 891 ? 94.035 -5.056 -94.022 1.00 79.06 891 GLN A O 1
ATOM 7242 N N . ASN A 1 892 ? 93.500 -4.805 -91.853 1.00 75.88 892 ASN A N 1
ATOM 7243 C CA . ASN A 1 892 ? 94.758 -4.173 -91.449 1.00 75.88 892 ASN A CA 1
ATOM 7244 C C . ASN A 1 892 ? 95.953 -5.129 -91.612 1.00 75.88 892 ASN A C 1
ATOM 7246 O O . ASN A 1 892 ? 96.996 -4.729 -92.128 1.00 75.88 892 ASN A O 1
ATOM 7250 N N . GLN A 1 893 ? 95.796 -6.409 -91.258 1.00 75.88 893 GLN A N 1
ATOM 7251 C CA . GLN A 1 893 ? 96.806 -7.451 -91.482 1.00 75.88 893 GLN A CA 1
ATOM 7252 C C . GLN A 1 893 ? 97.034 -7.730 -92.981 1.00 75.88 893 GLN A C 1
ATOM 7254 O O . GLN A 1 893 ? 98.163 -7.956 -93.409 1.00 75.88 893 GLN A O 1
ATOM 7259 N N . ILE A 1 894 ? 95.993 -7.675 -93.819 1.00 69.94 894 ILE A N 1
ATOM 7260 C CA . ILE A 1 894 ? 96.134 -7.776 -95.282 1.00 69.94 894 ILE A CA 1
ATOM 7261 C C . ILE A 1 894 ? 96.824 -6.526 -95.851 1.00 69.94 894 ILE A C 1
ATOM 7263 O O . ILE A 1 894 ? 97.635 -6.647 -96.770 1.00 69.94 894 ILE A O 1
ATOM 7267 N N . ALA A 1 895 ? 96.553 -5.337 -95.308 1.00 68.19 895 ALA A N 1
ATOM 7268 C CA . ALA A 1 895 ? 97.234 -4.105 -95.693 1.00 68.19 895 ALA A CA 1
ATOM 7269 C C . ALA A 1 895 ? 98.728 -4.132 -95.316 1.00 68.19 895 ALA A C 1
ATOM 7271 O O . ALA A 1 895 ? 99.565 -3.781 -96.148 1.00 68.19 895 ALA A O 1
ATOM 7272 N N . SER A 1 896 ? 99.088 -4.628 -94.126 1.00 62.59 896 SER A N 1
ATOM 7273 C CA . SER A 1 896 ? 100.494 -4.763 -93.713 1.00 62.59 896 SER A CA 1
ATOM 7274 C C . SER A 1 896 ? 101.244 -5.843 -94.507 1.00 62.59 896 SER A C 1
ATOM 7276 O O . SER A 1 896 ? 102.383 -5.616 -94.921 1.00 62.59 896 SER A O 1
ATOM 7278 N N . LEU A 1 897 ? 100.587 -6.964 -94.835 1.00 60.19 897 LEU A N 1
ATOM 7279 C CA . LEU A 1 897 ? 101.129 -7.990 -95.738 1.00 60.19 897 LEU A CA 1
ATOM 7280 C C . LEU A 1 897 ? 101.270 -7.500 -97.191 1.00 60.19 897 LEU A C 1
ATOM 7282 O O . LEU A 1 897 ? 102.154 -7.965 -97.905 1.00 60.19 897 LEU A O 1
ATOM 7286 N N . ARG A 1 898 ? 100.447 -6.541 -97.640 1.00 57.94 898 ARG A N 1
ATOM 7287 C CA . ARG A 1 898 ? 100.642 -5.847 -98.929 1.00 57.94 898 ARG A CA 1
ATOM 7288 C C . ARG A 1 898 ? 101.786 -4.830 -98.892 1.00 57.94 898 ARG A C 1
ATOM 7290 O O . ARG A 1 898 ? 102.389 -4.587 -99.931 1.00 57.94 898 ARG A O 1
ATOM 7297 N N . ALA A 1 899 ? 102.099 -4.261 -97.728 1.00 53.28 899 ALA A N 1
ATOM 7298 C CA . ALA A 1 899 ? 103.206 -3.319 -97.554 1.00 53.28 899 ALA A CA 1
ATOM 7299 C C . ALA A 1 899 ? 104.590 -3.997 -97.447 1.00 53.28 899 ALA A C 1
ATOM 7301 O O . ALA A 1 899 ? 105.609 -3.319 -97.549 1.00 53.28 899 ALA A O 1
ATOM 7302 N N . THR A 1 900 ? 104.649 -5.322 -97.263 1.00 49.50 900 THR A N 1
ATOM 7303 C CA . THR A 1 900 ? 105.899 -6.100 -97.161 1.00 49.50 900 THR A CA 1
ATOM 7304 C C . THR A 1 900 ? 106.023 -7.139 -98.280 1.00 49.50 900 THR A C 1
ATOM 7306 O O . THR A 1 900 ? 105.993 -8.347 -98.056 1.00 49.50 900 THR A O 1
ATOM 7309 N N . SER A 1 901 ? 106.202 -6.659 -99.516 1.00 40.38 901 SER A N 1
ATOM 7310 C CA . SER A 1 901 ? 106.496 -7.499 -100.685 1.00 40.38 901 SER A CA 1
ATOM 7311 C C . SER A 1 901 ? 107.948 -7.352 -101.165 1.00 40.38 901 SER A C 1
ATOM 7313 O O . SER A 1 901 ? 108.240 -6.570 -102.072 1.00 40.38 901 SER A O 1
ATOM 7315 N N . SER A 1 902 ? 108.854 -8.153 -100.605 1.00 38.84 902 SER A N 1
ATOM 7316 C CA . SER A 1 902 ? 110.157 -8.470 -101.206 1.00 38.84 902 SER A CA 1
ATOM 7317 C C . SER A 1 902 ? 110.471 -9.965 -101.034 1.00 38.84 902 SER A C 1
ATOM 7319 O O . SER A 1 902 ? 110.052 -10.594 -100.064 1.00 38.84 902 SER A O 1
ATOM 7321 N N . ALA A 1 903 ? 111.124 -10.550 -102.042 1.00 38.97 903 ALA A N 1
ATOM 7322 C CA . ALA A 1 903 ? 111.414 -11.986 -102.173 1.00 38.97 903 ALA A CA 1
ATOM 7323 C C . ALA A 1 903 ? 112.366 -12.513 -101.054 1.00 38.97 903 ALA A C 1
ATOM 7325 O O . ALA A 1 903 ? 113.024 -11.716 -100.396 1.00 38.97 903 ALA A O 1
ATOM 7326 N N . ASP A 1 904 ? 112.541 -13.814 -100.768 1.00 39.06 904 ASP A N 1
ATOM 7327 C CA . ASP A 1 904 ? 112.214 -15.017 -101.555 1.00 39.06 904 ASP A CA 1
ATOM 7328 C C . ASP A 1 904 ? 111.847 -16.267 -100.672 1.00 39.06 904 ASP A C 1
ATOM 7330 O O . ASP A 1 904 ? 110.852 -16.205 -99.940 1.00 39.06 904 ASP A O 1
ATOM 7334 N N . PRO A 1 905 ? 112.500 -17.451 -100.731 1.00 50.50 905 PRO A N 1
ATOM 7335 C CA . PRO A 1 905 ? 111.844 -18.708 -101.094 1.00 50.50 905 PRO A CA 1
ATOM 7336 C C . PRO A 1 905 ? 111.437 -19.585 -99.889 1.00 50.50 905 PRO A C 1
ATOM 7338 O O . PRO A 1 905 ? 112.268 -20.005 -99.088 1.00 50.50 905 PRO A O 1
ATOM 7341 N N . SER A 1 906 ? 110.151 -19.947 -99.774 1.00 47.62 906 SER A N 1
ATOM 7342 C CA . SER A 1 906 ? 109.654 -20.867 -98.717 1.00 47.62 906 SER A CA 1
ATOM 7343 C C . SER A 1 906 ? 108.352 -21.616 -99.066 1.00 47.62 906 SER A C 1
ATOM 7345 O O . SER A 1 906 ? 107.570 -22.005 -98.192 1.00 47.62 906 SER A O 1
ATOM 7347 N N . THR A 1 907 ? 108.086 -21.837 -100.356 1.00 58.22 907 THR A N 1
ATOM 7348 C CA . THR A 1 907 ? 106.830 -22.424 -100.870 1.00 58.22 907 THR A CA 1
ATOM 7349 C C . THR A 1 907 ? 106.494 -23.809 -100.293 1.00 58.22 907 THR A C 1
ATOM 7351 O O . THR A 1 907 ? 105.319 -24.095 -100.068 1.00 58.22 907 THR A O 1
ATOM 7354 N N . ALA A 1 908 ? 107.493 -24.632 -99.955 1.00 52.34 908 ALA A N 1
ATOM 7355 C CA . ALA A 1 908 ? 107.288 -25.946 -99.332 1.00 52.34 908 ALA A CA 1
ATOM 7356 C C . ALA A 1 908 ? 106.709 -25.870 -97.900 1.00 52.34 908 ALA A C 1
ATOM 7358 O O . ALA A 1 908 ? 105.781 -26.607 -97.563 1.00 52.34 908 ALA A O 1
ATOM 7359 N N . ALA A 1 909 ? 107.192 -24.940 -97.066 1.00 58.34 909 ALA A N 1
ATOM 7360 C CA . ALA A 1 909 ? 106.656 -24.739 -95.715 1.00 58.34 909 ALA A CA 1
ATOM 7361 C C . ALA A 1 909 ? 105.228 -24.167 -95.761 1.00 58.34 909 ALA A C 1
ATOM 7363 O O . ALA A 1 909 ? 104.355 -24.592 -95.002 1.00 58.34 909 ALA A O 1
ATOM 7364 N N . LYS A 1 910 ? 104.967 -23.260 -96.712 1.00 60.50 910 LYS A N 1
ATOM 7365 C CA . LYS A 1 910 ? 103.633 -22.688 -96.952 1.00 60.50 910 LYS A CA 1
ATOM 7366 C C . LYS A 1 910 ? 102.619 -23.761 -97.369 1.00 60.50 910 LYS A C 1
ATOM 7368 O O . LYS A 1 910 ? 101.501 -23.734 -96.866 1.00 60.50 910 LYS A O 1
ATOM 7373 N N . LEU A 1 911 ? 103.008 -24.742 -98.190 1.00 58.41 911 LEU A N 1
ATOM 7374 C CA . LEU A 1 911 ? 102.153 -25.889 -98.531 1.00 58.41 911 LEU A CA 1
ATOM 7375 C C . LEU A 1 911 ? 101.793 -26.746 -97.307 1.00 58.41 911 LEU A C 1
ATOM 7377 O O . LEU A 1 911 ? 100.623 -27.058 -97.124 1.00 58.41 911 LEU A O 1
ATOM 7381 N N . SER A 1 912 ? 102.744 -27.056 -96.419 1.00 67.44 912 SER A N 1
ATOM 7382 C CA . SER A 1 912 ? 102.454 -27.793 -95.172 1.00 67.44 912 SER A CA 1
ATOM 7383 C C . SER A 1 912 ? 101.482 -27.037 -94.247 1.00 67.44 912 SER A C 1
ATOM 7385 O O . SER A 1 912 ? 100.504 -27.603 -93.745 1.00 67.44 912 SER A O 1
ATOM 7387 N N . VAL A 1 913 ? 101.689 -25.726 -94.075 1.00 71.06 913 VAL A N 1
ATOM 7388 C CA . VAL A 1 913 ? 100.799 -24.863 -93.276 1.00 71.06 913 VAL A CA 1
ATOM 7389 C C . VAL A 1 913 ? 99.408 -24.739 -93.912 1.00 71.06 913 VAL A C 1
ATOM 7391 O O . VAL A 1 913 ? 98.405 -24.749 -93.202 1.00 71.06 913 VAL A O 1
ATOM 7394 N N . LEU A 1 914 ? 99.309 -24.672 -95.242 1.00 72.50 914 LEU A N 1
ATOM 7395 C CA . LEU A 1 914 ? 98.021 -24.653 -95.940 1.00 72.50 914 LEU A CA 1
ATOM 7396 C C . LEU A 1 914 ? 97.292 -26.001 -95.844 1.00 72.50 914 LEU A C 1
ATOM 7398 O O . LEU A 1 914 ? 96.096 -26.003 -95.567 1.00 72.50 914 LEU A O 1
ATOM 7402 N N . THR A 1 915 ? 97.988 -27.135 -95.966 1.00 73.38 915 THR A N 1
ATOM 7403 C CA . THR A 1 915 ? 97.397 -28.480 -95.824 1.00 73.38 915 THR A CA 1
ATOM 7404 C C . THR A 1 915 ? 96.912 -28.748 -94.396 1.00 73.38 915 THR A C 1
ATOM 7406 O O . THR A 1 915 ? 95.803 -29.242 -94.190 1.00 73.38 915 THR A O 1
ATOM 7409 N N . THR A 1 916 ? 97.685 -28.364 -93.377 1.00 75.94 916 THR A N 1
ATOM 7410 C CA . THR A 1 916 ? 97.241 -28.470 -91.974 1.00 75.94 916 THR A CA 1
ATOM 7411 C C . THR A 1 916 ? 96.047 -27.553 -91.689 1.00 75.94 916 THR A C 1
ATOM 7413 O O . THR A 1 916 ? 95.076 -27.989 -91.063 1.00 75.94 916 THR A O 1
ATOM 7416 N N . ARG A 1 917 ? 96.042 -26.324 -92.222 1.00 77.44 917 ARG A N 1
ATOM 7417 C CA . ARG A 1 917 ? 94.908 -25.387 -92.119 1.00 77.44 917 ARG A CA 1
ATOM 7418 C C . ARG A 1 917 ? 93.663 -25.889 -92.867 1.00 77.44 917 ARG A C 1
ATOM 7420 O O . ARG A 1 917 ? 92.568 -25.755 -92.326 1.00 77.44 917 ARG A O 1
ATOM 7427 N N . ALA A 1 918 ? 93.824 -26.542 -94.020 1.00 76.19 918 ALA A N 1
ATOM 7428 C CA . ALA A 1 918 ? 92.751 -27.219 -94.752 1.00 76.19 918 ALA A CA 1
ATOM 7429 C C . ALA A 1 918 ? 92.161 -28.385 -93.941 1.00 76.19 918 ALA A C 1
ATOM 7431 O O . ALA A 1 918 ? 90.972 -28.362 -93.646 1.00 76.19 918 ALA A O 1
ATOM 7432 N N . SER A 1 919 ? 92.984 -29.313 -93.433 1.00 76.44 919 SER A N 1
ATOM 7433 C CA . SER A 1 919 ? 92.501 -30.429 -92.591 1.00 76.44 919 SER A CA 1
ATOM 7434 C C . SER A 1 919 ? 91.844 -29.977 -91.272 1.00 76.44 919 SER A C 1
ATOM 7436 O O . SER A 1 919 ? 91.026 -30.687 -90.679 1.00 76.44 919 SER A O 1
ATOM 7438 N N . THR A 1 920 ? 92.187 -28.775 -90.794 1.00 77.56 920 THR A N 1
ATOM 7439 C CA . THR A 1 920 ? 91.539 -28.139 -89.636 1.00 77.56 920 THR A CA 1
ATOM 7440 C C . THR A 1 920 ? 90.195 -27.518 -90.024 1.00 77.56 920 THR A C 1
ATOM 7442 O O . THR A 1 920 ? 89.239 -27.602 -89.252 1.00 77.56 920 THR A O 1
ATOM 7445 N N . ALA A 1 921 ? 90.090 -26.930 -91.219 1.00 79.06 921 ALA A N 1
ATOM 7446 C CA . ALA A 1 921 ? 88.829 -26.450 -91.778 1.00 79.06 921 ALA A CA 1
ATOM 7447 C C . ALA A 1 921 ? 87.867 -27.611 -92.087 1.00 79.06 921 ALA A C 1
ATOM 7449 O O . ALA A 1 921 ? 86.700 -27.523 -91.727 1.00 79.06 921 ALA A O 1
ATOM 7450 N N . GLU A 1 922 ? 88.356 -28.726 -92.634 1.00 78.44 922 GLU A N 1
ATOM 7451 C CA . GLU A 1 922 ? 87.583 -29.957 -92.859 1.00 78.44 922 GLU A CA 1
ATOM 7452 C C . GLU A 1 922 ? 87.059 -30.549 -91.546 1.00 78.44 922 GLU A C 1
ATOM 7454 O O . GLU A 1 922 ? 85.873 -30.856 -91.441 1.00 78.44 922 GLU A O 1
ATOM 7459 N N . ARG A 1 923 ? 87.889 -30.627 -90.493 1.00 81.31 923 ARG A N 1
ATOM 7460 C CA . ARG A 1 923 ? 87.418 -31.048 -89.160 1.00 81.31 923 ARG A CA 1
ATOM 7461 C C . ARG A 1 923 ? 86.376 -30.099 -88.566 1.00 81.31 923 ARG A C 1
ATOM 7463 O O . ARG A 1 923 ? 85.441 -30.565 -87.920 1.00 81.31 923 ARG A O 1
ATOM 7470 N N . ARG A 1 924 ? 86.497 -28.786 -88.793 1.00 81.56 924 ARG A N 1
ATOM 7471 C CA . ARG A 1 924 ? 85.467 -27.811 -88.391 1.00 81.56 924 ARG A CA 1
ATOM 7472 C C . ARG A 1 924 ? 84.181 -27.973 -89.204 1.00 81.56 924 ARG A C 1
ATOM 7474 O O . ARG A 1 924 ? 83.115 -27.918 -88.606 1.00 81.56 924 ARG A O 1
ATOM 7481 N N . LEU A 1 925 ? 84.274 -28.230 -90.509 1.00 81.31 925 LEU A N 1
ATOM 7482 C CA . LEU A 1 925 ? 83.130 -28.500 -91.385 1.00 81.31 925 LEU A CA 1
ATOM 7483 C C . LEU A 1 925 ? 82.391 -29.778 -90.963 1.00 81.31 925 LEU A C 1
ATOM 7485 O O . LEU A 1 925 ? 81.174 -29.763 -90.829 1.00 81.31 925 LEU A O 1
ATOM 7489 N N . ALA A 1 926 ? 83.117 -30.860 -90.678 1.00 79.94 926 ALA A N 1
ATOM 7490 C CA . ALA A 1 926 ? 82.530 -32.099 -90.172 1.00 79.94 926 ALA A CA 1
ATOM 7491 C C . ALA A 1 926 ? 81.845 -31.889 -88.807 1.00 79.94 926 ALA A C 1
ATOM 7493 O O . ALA A 1 926 ? 80.750 -32.400 -88.572 1.00 79.94 926 ALA A O 1
ATOM 7494 N N . ALA A 1 927 ? 82.444 -31.084 -87.920 1.00 80.38 927 ALA A N 1
ATOM 7495 C CA . ALA A 1 927 ? 81.840 -30.734 -86.636 1.00 80.38 927 ALA A CA 1
ATOM 7496 C C . ALA A 1 927 ? 80.569 -29.874 -86.788 1.00 80.38 927 ALA A C 1
ATOM 7498 O O . ALA A 1 927 ? 79.584 -30.134 -86.097 1.00 80.38 927 ALA A O 1
ATOM 7499 N N . THR A 1 928 ? 80.543 -28.891 -87.698 1.00 79.31 928 THR A N 1
ATOM 7500 C CA . THR A 1 928 ? 79.331 -28.089 -87.948 1.00 79.31 928 THR A CA 1
ATOM 7501 C C . THR A 1 928 ? 78.250 -28.886 -88.675 1.00 79.31 928 THR A C 1
ATOM 7503 O O . THR A 1 928 ? 77.078 -28.714 -88.357 1.00 79.31 928 THR A O 1
ATOM 7506 N N . GLN A 1 929 ? 78.609 -29.811 -89.570 1.00 82.81 929 GLN A N 1
ATOM 7507 C CA . GLN A 1 929 ? 77.668 -30.752 -90.189 1.00 82.81 929 GLN A CA 1
ATOM 7508 C C . GLN A 1 929 ? 77.048 -31.704 -89.153 1.00 82.81 929 GLN A C 1
ATOM 7510 O O . GLN A 1 929 ? 75.835 -31.904 -89.163 1.00 82.81 929 GLN A O 1
ATOM 7515 N N . ALA A 1 930 ? 77.832 -32.224 -88.203 1.00 80.56 930 ALA A N 1
ATOM 7516 C CA . ALA A 1 930 ? 77.307 -33.033 -87.099 1.00 80.56 930 ALA A CA 1
ATOM 7517 C C . ALA A 1 930 ? 76.388 -32.224 -86.158 1.00 80.56 930 ALA A C 1
ATOM 7519 O O . ALA A 1 930 ? 75.350 -32.721 -85.714 1.00 80.56 930 ALA A O 1
ATOM 7520 N N . GLN A 1 931 ? 76.729 -30.959 -85.879 1.00 82.75 931 GLN A N 1
ATOM 7521 C CA . GLN A 1 931 ? 75.863 -30.051 -85.117 1.00 82.75 931 GLN A CA 1
ATOM 7522 C C . GLN A 1 931 ? 74.562 -29.725 -85.864 1.00 82.75 931 GLN A C 1
ATOM 7524 O O . GLN A 1 931 ? 73.505 -29.698 -85.233 1.00 82.75 931 GLN A O 1
ATOM 7529 N N . LEU A 1 932 ? 74.622 -29.529 -87.186 1.00 81.81 932 LEU A N 1
ATOM 7530 C CA . LEU A 1 932 ? 73.453 -29.303 -88.036 1.00 81.81 932 LEU A CA 1
ATOM 7531 C C . LEU A 1 932 ? 72.528 -30.526 -88.030 1.00 81.81 932 LEU A C 1
ATOM 7533 O O . LEU A 1 932 ? 71.356 -30.378 -87.703 1.00 81.81 932 LEU A O 1
ATOM 7537 N N . ALA A 1 933 ? 73.060 -31.729 -88.260 1.00 82.31 933 ALA A N 1
ATOM 7538 C CA . ALA A 1 933 ? 72.282 -32.969 -88.216 1.00 82.31 933 ALA A CA 1
ATOM 7539 C C . ALA A 1 933 ? 71.596 -33.180 -86.849 1.00 82.31 933 ALA A C 1
ATOM 7541 O O . ALA A 1 933 ? 70.411 -33.504 -86.789 1.00 82.31 933 ALA A O 1
ATOM 7542 N N . SER A 1 934 ? 72.293 -32.908 -85.735 1.00 82.12 934 SER A N 1
ATOM 7543 C CA . SER A 1 934 ? 71.687 -32.971 -84.393 1.00 82.12 934 SER A CA 1
ATOM 7544 C C . SER A 1 934 ? 70.610 -31.899 -84.167 1.00 82.12 934 SER A C 1
ATOM 7546 O O . SER A 1 934 ? 69.656 -32.125 -83.418 1.00 82.12 934 SER A O 1
ATOM 7548 N N . ALA A 1 935 ? 70.741 -30.719 -84.781 1.00 78.62 935 ALA A N 1
ATOM 7549 C CA . ALA A 1 935 ? 69.720 -29.676 -84.726 1.00 78.62 935 ALA A CA 1
ATOM 7550 C C . ALA A 1 935 ? 68.484 -30.046 -85.566 1.00 78.62 935 ALA A C 1
ATOM 7552 O O . ALA A 1 935 ? 67.359 -29.849 -85.107 1.00 78.62 935 ALA A O 1
ATOM 7553 N N . GLU A 1 936 ? 68.682 -30.632 -86.748 1.00 84.88 936 GLU A N 1
ATOM 7554 C CA . GLU A 1 936 ? 67.618 -31.134 -87.623 1.00 84.88 936 GLU A CA 1
ATOM 7555 C C . GLU A 1 936 ? 66.838 -32.285 -86.973 1.00 84.88 936 GLU A C 1
ATOM 7557 O O . GLU A 1 936 ? 65.607 -32.268 -86.987 1.00 84.88 936 GLU A O 1
ATOM 7562 N N . GLU A 1 937 ? 67.522 -33.224 -86.312 1.00 83.31 937 GLU A N 1
ATOM 7563 C CA . GLU A 1 937 ? 66.896 -34.306 -85.540 1.00 83.31 937 GLU A CA 1
ATOM 7564 C C . GLU A 1 937 ? 66.014 -33.756 -84.403 1.00 83.31 937 GLU A C 1
ATOM 7566 O O . GLU A 1 937 ? 64.826 -34.082 -84.310 1.00 83.31 937 GLU A O 1
ATOM 7571 N N . LYS A 1 938 ? 66.551 -32.833 -83.589 1.00 83.75 938 LYS A N 1
ATOM 7572 C CA . LYS A 1 938 ? 65.800 -32.160 -82.510 1.00 83.75 938 LYS A CA 1
ATOM 7573 C C . LYS A 1 938 ? 64.595 -31.377 -83.035 1.00 83.75 938 LYS A C 1
ATOM 7575 O O . LYS A 1 938 ? 63.548 -31.353 -82.385 1.00 83.75 938 LYS A O 1
ATOM 7580 N N . LEU A 1 939 ? 64.721 -30.746 -84.203 1.00 81.25 939 LEU A N 1
ATOM 7581 C CA . LEU A 1 939 ? 63.637 -30.011 -84.855 1.00 81.25 939 LEU A CA 1
ATOM 7582 C C . LEU A 1 939 ? 62.573 -30.970 -85.418 1.00 81.25 939 LEU A C 1
ATOM 7584 O O . LEU A 1 939 ? 61.377 -30.696 -85.302 1.00 81.25 939 LEU A O 1
ATOM 7588 N N . GLY A 1 940 ? 62.982 -32.128 -85.943 1.00 83.50 940 GLY A N 1
ATOM 7589 C CA . GLY A 1 940 ? 62.093 -33.224 -86.328 1.00 83.50 940 GLY A CA 1
ATOM 7590 C C . GLY A 1 940 ? 61.275 -33.756 -85.149 1.00 83.50 940 GLY A C 1
ATOM 7591 O O . GLY A 1 940 ? 60.054 -33.886 -85.250 1.00 83.50 940 GLY A O 1
ATOM 7592 N N . ASP A 1 941 ? 61.907 -33.988 -84.000 1.00 81.94 941 ASP A N 1
ATOM 7593 C CA . ASP A 1 941 ? 61.216 -34.438 -82.787 1.00 81.94 941 ASP A CA 1
ATOM 7594 C C . ASP A 1 941 ? 60.312 -33.366 -82.167 1.00 81.94 941 ASP A C 1
ATOM 7596 O O . ASP A 1 941 ? 59.232 -33.688 -81.661 1.00 81.94 941 ASP A O 1
ATOM 7600 N N . ALA A 1 942 ? 60.688 -32.087 -82.254 1.00 76.75 942 ALA A N 1
ATOM 7601 C CA . ALA A 1 942 ? 59.801 -30.983 -81.896 1.00 76.75 942 ALA A CA 1
ATOM 7602 C C . ALA A 1 942 ? 58.543 -30.969 -82.784 1.00 76.75 942 ALA A C 1
ATOM 7604 O O . ALA A 1 942 ? 57.430 -30.909 -82.258 1.00 76.75 942 ALA A O 1
ATOM 7605 N N . ARG A 1 943 ? 58.692 -31.124 -84.110 1.00 82.00 943 ARG A N 1
ATOM 7606 C CA . ARG A 1 943 ? 57.560 -31.224 -85.052 1.00 82.00 943 ARG A CA 1
ATOM 7607 C C . ARG A 1 943 ? 56.647 -32.415 -84.745 1.00 82.00 943 ARG A C 1
ATOM 7609 O O . ARG A 1 943 ? 55.432 -32.238 -84.707 1.00 82.00 943 ARG A O 1
ATOM 7616 N N . LYS A 1 944 ? 57.199 -33.600 -84.446 1.00 83.00 944 LYS A N 1
ATOM 7617 C CA . LYS A 1 944 ? 56.401 -34.775 -84.026 1.00 83.00 944 LYS A CA 1
ATOM 7618 C C . LYS A 1 944 ? 55.591 -34.489 -82.755 1.00 83.00 944 LYS A C 1
ATOM 7620 O O . LYS A 1 944 ? 54.412 -34.829 -82.690 1.00 83.00 944 LYS A O 1
ATOM 7625 N N . LYS A 1 945 ? 56.197 -33.848 -81.747 1.00 82.94 945 LYS A N 1
ATOM 7626 C CA . LYS A 1 945 ? 55.514 -33.488 -80.488 1.00 82.94 945 LYS A CA 1
ATOM 7627 C C . LYS A 1 945 ? 54.386 -32.476 -80.707 1.00 82.94 945 LYS A C 1
ATOM 7629 O O . LYS A 1 945 ? 53.330 -32.637 -80.099 1.00 82.94 945 LYS A O 1
ATOM 7634 N N . VAL A 1 946 ? 54.587 -31.491 -81.586 1.00 80.75 946 VAL A N 1
ATOM 7635 C CA . VAL A 1 946 ? 53.544 -30.529 -81.984 1.00 80.75 946 VAL A CA 1
ATOM 7636 C C . VAL A 1 946 ? 52.385 -31.246 -82.682 1.00 80.75 946 VAL A C 1
ATOM 7638 O O . VAL A 1 946 ? 51.262 -31.140 -82.201 1.00 80.75 946 VAL A O 1
ATOM 7641 N N . GLY A 1 947 ? 52.645 -32.088 -83.689 1.00 83.75 947 GLY A N 1
ATOM 7642 C CA . GLY A 1 947 ? 51.585 -32.837 -84.384 1.00 83.75 947 GLY A CA 1
ATOM 7643 C C . GLY A 1 947 ? 50.780 -33.781 -83.472 1.00 83.75 947 GLY A C 1
ATOM 7644 O O . GLY A 1 947 ? 49.563 -33.901 -83.607 1.00 83.75 947 GLY A O 1
ATOM 7645 N N . ILE A 1 948 ? 51.420 -34.407 -82.474 1.00 81.12 948 ILE A N 1
ATOM 7646 C CA . ILE A 1 948 ? 50.717 -35.214 -81.454 1.00 81.12 948 ILE A CA 1
ATOM 7647 C C . ILE A 1 948 ? 49.839 -34.335 -80.545 1.00 81.12 948 ILE A C 1
ATOM 7649 O O . ILE A 1 948 ? 48.771 -34.773 -80.109 1.00 81.12 948 ILE A O 1
ATOM 7653 N N . ALA A 1 949 ? 50.275 -33.114 -80.226 1.00 78.56 949 ALA A N 1
ATOM 7654 C CA . ALA A 1 949 ? 49.468 -32.170 -79.462 1.00 78.56 949 ALA A CA 1
ATOM 7655 C C . ALA A 1 949 ? 48.269 -31.681 -80.289 1.00 78.56 949 ALA A C 1
ATOM 7657 O O . ALA A 1 949 ? 47.143 -31.748 -79.800 1.00 78.56 949 ALA A O 1
ATOM 7658 N N . GLU A 1 950 ? 48.490 -31.273 -81.540 1.00 80.44 950 GLU A N 1
ATOM 7659 C CA . GLU A 1 950 ? 47.451 -30.849 -82.489 1.00 80.44 950 GLU A CA 1
ATOM 7660 C C . GLU A 1 950 ? 46.385 -31.936 -82.672 1.00 80.44 950 GLU A C 1
ATOM 7662 O O . GLU A 1 950 ? 45.206 -31.668 -82.448 1.00 80.44 950 GLU A O 1
ATOM 7667 N N . GLY A 1 951 ? 46.774 -33.195 -82.910 1.00 83.88 951 GLY A N 1
ATOM 7668 C CA . GLY A 1 951 ? 45.823 -34.310 -83.009 1.00 83.88 951 GLY A CA 1
ATOM 7669 C C . GLY A 1 951 ? 44.973 -34.525 -81.744 1.00 83.88 951 GLY A C 1
ATOM 7670 O O . GLY A 1 951 ? 43.786 -34.843 -81.835 1.00 83.88 951 GLY A O 1
ATOM 7671 N N . LYS A 1 952 ? 45.534 -34.295 -80.546 1.00 85.50 952 LYS A N 1
ATOM 7672 C CA . LYS A 1 952 ? 44.774 -34.334 -79.277 1.00 85.50 952 LYS A CA 1
ATOM 7673 C C . LYS A 1 952 ? 43.835 -33.135 -79.119 1.00 85.50 952 LYS A C 1
ATOM 7675 O O . LYS A 1 952 ? 42.752 -33.292 -78.552 1.00 85.50 952 LYS A O 1
ATOM 7680 N N . TRP A 1 953 ? 44.232 -31.956 -79.595 1.00 84.81 953 TRP A N 1
ATOM 7681 C CA . TRP A 1 953 ? 43.381 -30.765 -79.620 1.00 84.81 953 TRP A CA 1
ATOM 7682 C C . TRP A 1 953 ? 42.214 -30.932 -80.593 1.00 84.81 953 TRP A C 1
ATOM 7684 O O . TRP A 1 953 ? 41.076 -30.695 -80.197 1.00 84.81 953 TRP A O 1
ATOM 7694 N N . GLU A 1 954 ? 42.455 -31.432 -81.807 1.00 85.12 954 GLU A N 1
ATOM 7695 C CA . GLU A 1 954 ? 41.385 -31.730 -82.763 1.00 85.12 954 GLU A CA 1
ATOM 7696 C C . GLU A 1 954 ? 40.403 -32.783 -82.234 1.00 85.12 954 GLU A C 1
ATOM 7698 O O . GLU A 1 954 ? 39.194 -32.636 -82.401 1.00 85.12 954 GLU A O 1
ATOM 7703 N N . ALA A 1 955 ? 40.893 -33.849 -81.587 1.00 83.44 955 ALA A N 1
ATOM 7704 C CA . ALA A 1 955 ? 40.029 -34.878 -81.008 1.00 83.44 955 ALA A CA 1
ATOM 7705 C C . ALA A 1 955 ? 39.089 -34.293 -79.938 1.00 83.44 955 ALA A C 1
ATOM 7707 O O . ALA A 1 955 ? 37.886 -34.553 -79.962 1.00 83.44 955 ALA A O 1
ATOM 7708 N N . ARG A 1 956 ? 39.618 -33.436 -79.052 1.00 82.75 956 ARG A N 1
ATOM 7709 C CA . ARG A 1 956 ? 38.821 -32.705 -78.053 1.00 82.75 956 ARG A CA 1
ATOM 7710 C C . ARG A 1 956 ? 37.848 -31.718 -78.692 1.00 82.75 956 ARG A C 1
ATOM 7712 O O . ARG A 1 956 ? 36.724 -31.597 -78.217 1.00 82.75 956 ARG A O 1
ATOM 7719 N N . LEU A 1 957 ? 38.250 -31.030 -79.761 1.00 84.38 957 LEU A N 1
ATOM 7720 C CA . LEU A 1 957 ? 37.372 -30.109 -80.482 1.00 84.38 957 LEU A CA 1
ATOM 7721 C C . LEU A 1 957 ? 36.187 -30.862 -81.106 1.00 84.38 957 LEU A C 1
ATOM 7723 O O . LEU A 1 957 ? 35.045 -30.478 -80.875 1.00 84.38 957 LEU A O 1
ATOM 7727 N N . ARG A 1 958 ? 36.435 -31.995 -81.779 1.00 87.25 958 ARG A N 1
ATOM 7728 C CA . ARG A 1 958 ? 35.379 -32.870 -82.326 1.00 87.25 958 ARG A CA 1
ATOM 7729 C C . ARG A 1 958 ? 34.448 -33.422 -81.237 1.00 87.25 958 ARG A C 1
ATOM 7731 O O . ARG A 1 958 ? 33.240 -33.486 -81.448 1.00 87.25 958 ARG A O 1
ATOM 7738 N N . GLU A 1 959 ? 34.975 -33.778 -80.063 1.00 87.62 959 GLU A N 1
ATOM 7739 C CA . GLU A 1 959 ? 34.169 -34.205 -78.905 1.00 87.62 959 GLU A CA 1
ATOM 7740 C C . GLU A 1 959 ? 33.273 -33.068 -78.372 1.00 87.62 959 GLU A C 1
ATOM 7742 O O . GLU A 1 959 ? 32.095 -33.287 -78.074 1.00 87.62 959 GLU A O 1
ATOM 7747 N N . LEU A 1 960 ? 33.801 -31.843 -78.284 1.00 84.62 960 LEU A N 1
ATOM 7748 C CA . LEU A 1 960 ? 33.044 -30.660 -77.867 1.00 84.62 960 LEU A CA 1
ATOM 7749 C C . LEU A 1 960 ? 31.975 -30.268 -78.896 1.00 84.62 960 LEU A C 1
ATOM 7751 O O . LEU A 1 960 ? 30.843 -29.996 -78.506 1.00 84.62 960 LEU A O 1
ATOM 7755 N N . GLU A 1 961 ? 32.284 -30.313 -80.193 1.00 87.81 961 GLU A N 1
ATOM 7756 C CA . GLU A 1 961 ? 31.306 -30.111 -81.270 1.00 87.81 961 GLU A CA 1
ATOM 7757 C C . GLU A 1 961 ? 30.184 -31.157 -81.237 1.00 87.81 961 GLU A C 1
ATOM 7759 O O . GLU A 1 961 ? 29.013 -30.819 -81.419 1.00 87.81 961 GLU A O 1
ATOM 7764 N N . ALA A 1 962 ? 30.512 -32.429 -80.983 1.00 84.44 962 ALA A N 1
ATOM 7765 C CA . ALA A 1 962 ? 29.520 -33.492 -80.846 1.00 84.44 962 ALA A CA 1
ATOM 7766 C C . ALA A 1 962 ? 28.604 -33.261 -79.630 1.00 84.44 962 ALA A C 1
ATOM 7768 O O . ALA A 1 962 ? 27.383 -33.384 -79.748 1.00 84.44 962 ALA A O 1
ATOM 7769 N N . ARG A 1 963 ? 29.167 -32.854 -78.481 1.00 85.94 963 ARG A N 1
ATOM 7770 C CA . ARG A 1 963 ? 28.384 -32.468 -77.293 1.00 85.94 963 ARG A CA 1
ATOM 7771 C C . ARG A 1 963 ? 27.504 -31.245 -77.545 1.00 85.94 963 ARG A C 1
ATOM 7773 O O . ARG A 1 963 ? 26.353 -31.247 -77.111 1.00 85.94 963 ARG A O 1
ATOM 7780 N N . LEU A 1 964 ? 28.009 -30.235 -78.256 1.00 84.50 964 LEU A N 1
ATOM 7781 C CA . LEU A 1 964 ? 27.246 -29.038 -78.612 1.00 84.50 964 LEU A CA 1
ATOM 7782 C C . LEU A 1 964 ? 26.045 -29.403 -79.495 1.00 84.50 964 LEU A C 1
ATOM 7784 O O . LEU A 1 964 ? 24.916 -29.075 -79.141 1.00 84.50 964 LEU A O 1
ATOM 7788 N N . ARG A 1 965 ? 26.261 -30.174 -80.574 1.00 88.50 965 ARG A N 1
ATOM 7789 C CA . ARG A 1 965 ? 25.176 -30.666 -81.444 1.00 88.50 965 ARG A CA 1
ATOM 7790 C C . ARG A 1 965 ? 24.138 -31.480 -80.663 1.00 88.50 965 ARG A C 1
ATOM 7792 O O . ARG A 1 965 ? 22.943 -31.250 -80.824 1.00 88.50 965 ARG A O 1
ATOM 7799 N N . ALA A 1 966 ? 24.569 -32.379 -79.775 1.00 84.94 966 ALA A N 1
ATOM 7800 C CA . ALA A 1 966 ? 23.655 -33.165 -78.943 1.00 84.94 966 ALA A CA 1
ATOM 7801 C C . ALA A 1 966 ? 22.809 -32.287 -77.996 1.00 84.94 966 ALA A C 1
ATOM 7803 O O . ALA A 1 966 ? 21.609 -32.524 -77.837 1.00 84.94 966 ALA A O 1
ATOM 7804 N N . ALA A 1 967 ? 23.406 -31.247 -77.402 1.00 81.62 967 ALA A N 1
ATOM 7805 C CA . ALA A 1 967 ? 22.692 -30.278 -76.572 1.00 81.62 967 ALA A CA 1
ATOM 7806 C C . ALA A 1 967 ? 21.695 -29.437 -77.393 1.00 81.62 967 ALA A C 1
ATOM 7808 O O . ALA A 1 967 ? 20.543 -29.284 -76.985 1.00 81.62 967 ALA A O 1
ATOM 7809 N N . GLU A 1 968 ? 22.091 -28.956 -78.575 1.00 84.88 968 GLU A N 1
ATOM 7810 C CA . GLU A 1 968 ? 21.207 -28.230 -79.495 1.00 84.88 968 GLU A CA 1
ATOM 7811 C C . GLU A 1 968 ? 20.007 -29.072 -79.937 1.00 84.88 968 GLU A C 1
ATOM 7813 O O . GLU A 1 968 ? 18.877 -28.580 -79.953 1.00 84.88 968 GLU A O 1
ATOM 7818 N N . GLU A 1 969 ? 20.214 -30.348 -80.275 1.00 88.56 969 GLU A N 1
ATOM 7819 C CA . GLU A 1 969 ? 19.103 -31.241 -80.600 1.00 88.56 969 GLU A CA 1
ATOM 7820 C C . GLU A 1 969 ? 18.190 -31.498 -79.398 1.00 88.56 969 GLU A C 1
ATOM 7822 O O . GLU A 1 969 ? 16.971 -31.562 -79.568 1.00 88.56 969 GLU A O 1
ATOM 7827 N N . LYS A 1 970 ? 18.739 -31.629 -78.182 1.00 86.94 970 LYS A N 1
ATOM 7828 C CA . LYS A 1 970 ? 17.924 -31.768 -76.968 1.00 86.94 970 LYS A CA 1
ATOM 7829 C C . LYS A 1 970 ? 17.028 -30.543 -76.774 1.00 86.94 970 LYS A C 1
ATOM 7831 O O . LYS A 1 970 ? 15.822 -30.704 -76.612 1.00 86.94 970 LYS A O 1
ATOM 7836 N N . VAL A 1 971 ? 17.580 -29.334 -76.905 1.00 85.25 971 VAL A N 1
ATOM 7837 C CA . VAL A 1 971 ? 16.812 -28.078 -76.831 1.00 85.25 971 VAL A CA 1
ATOM 7838 C C . VAL A 1 971 ? 15.775 -27.980 -77.957 1.00 85.25 971 VAL A C 1
ATOM 7840 O O . VAL A 1 971 ? 14.666 -27.502 -77.721 1.00 85.25 971 VAL A O 1
ATOM 7843 N N . LYS A 1 972 ? 16.073 -28.460 -79.174 1.00 88.69 972 LYS A N 1
ATOM 7844 C CA . LYS A 1 972 ? 15.084 -28.540 -80.267 1.00 88.69 972 LYS A CA 1
ATOM 7845 C C . LYS A 1 972 ? 13.925 -29.485 -79.920 1.00 88.69 972 LYS A C 1
ATOM 7847 O O . LYS A 1 972 ? 12.776 -29.090 -80.104 1.00 88.69 972 LYS A O 1
ATOM 7852 N N . ARG A 1 973 ? 14.202 -30.675 -79.368 1.00 86.62 973 ARG A N 1
ATOM 7853 C CA . ARG A 1 973 ? 13.174 -31.629 -78.900 1.00 86.62 973 ARG A CA 1
ATOM 7854 C C . ARG A 1 973 ? 12.333 -31.046 -77.760 1.00 86.62 973 ARG A C 1
ATOM 7856 O O . ARG A 1 973 ? 11.111 -31.093 -77.827 1.00 86.62 973 ARG A O 1
ATOM 7863 N N . GLU A 1 974 ? 12.964 -30.427 -76.763 1.00 86.12 974 GLU A N 1
ATOM 7864 C CA . GLU A 1 974 ? 12.269 -29.775 -75.641 1.00 86.12 974 GLU A CA 1
ATOM 7865 C C . GLU A 1 974 ? 11.388 -28.602 -76.109 1.00 86.12 974 GLU A C 1
ATOM 7867 O O . GLU A 1 974 ? 10.244 -28.481 -75.672 1.00 86.12 974 GLU A O 1
ATOM 7872 N N . ARG A 1 975 ? 11.867 -27.775 -77.053 1.00 86.81 975 ARG A N 1
ATOM 7873 C CA . ARG A 1 975 ? 11.065 -26.708 -77.679 1.00 86.81 975 ARG A CA 1
ATOM 7874 C C . ARG A 1 975 ? 9.891 -27.256 -78.489 1.00 86.81 975 ARG A C 1
ATOM 7876 O O . ARG A 1 975 ? 8.825 -26.647 -78.467 1.00 86.81 975 ARG A O 1
ATOM 7883 N N . GLN A 1 976 ? 10.067 -28.373 -79.191 1.00 88.81 976 GLN A N 1
ATOM 7884 C CA . GLN A 1 976 ? 8.994 -29.005 -79.957 1.00 88.81 976 GLN A CA 1
ATOM 7885 C C . GLN A 1 976 ? 7.913 -29.581 -79.025 1.00 88.81 976 GLN A C 1
ATOM 7887 O O . GLN A 1 976 ? 6.755 -29.193 -79.142 1.00 88.81 976 GLN A O 1
ATOM 7892 N N . GLY A 1 977 ? 8.298 -30.350 -78.001 1.00 87.00 977 GLY A N 1
ATOM 7893 C CA . GLY A 1 977 ? 7.364 -30.857 -76.984 1.00 87.00 977 GLY A CA 1
ATOM 7894 C C . GLY A 1 977 ? 6.754 -29.770 -76.081 1.00 87.00 977 GLY A C 1
ATOM 7895 O O . GLY A 1 977 ? 5.754 -30.001 -75.402 1.00 87.00 977 GLY A O 1
ATOM 7896 N N . ALA A 1 978 ? 7.332 -28.565 -76.035 1.00 81.50 978 ALA A N 1
ATOM 7897 C CA . ALA A 1 978 ? 6.687 -27.392 -75.442 1.00 81.50 978 ALA A CA 1
ATOM 7898 C C . ALA A 1 978 ? 5.628 -26.786 -76.379 1.00 81.50 978 ALA A C 1
ATOM 7900 O O . ALA A 1 978 ? 4.543 -26.449 -75.914 1.00 81.50 978 ALA A O 1
ATOM 7901 N N . LYS A 1 979 ? 5.902 -26.687 -77.689 1.00 89.56 979 LYS A N 1
ATOM 7902 C CA . LYS A 1 979 ? 4.911 -26.246 -78.688 1.00 89.56 979 LYS A CA 1
ATOM 7903 C C . LYS A 1 979 ? 3.711 -27.186 -78.763 1.00 89.56 979 LYS A C 1
ATOM 7905 O O . LYS A 1 979 ? 2.590 -26.701 -78.826 1.00 89.56 979 LYS A O 1
ATOM 7910 N N . GLU A 1 980 ? 3.946 -28.495 -78.727 1.00 89.19 980 GLU A N 1
ATOM 7911 C CA . GLU A 1 980 ? 2.892 -29.517 -78.748 1.00 89.19 980 GLU A CA 1
ATOM 7912 C C . GLU A 1 980 ? 1.980 -29.386 -77.522 1.00 89.19 980 GLU A C 1
ATOM 7914 O O . GLU A 1 980 ? 0.781 -29.190 -77.690 1.00 89.19 980 GLU A O 1
ATOM 7919 N N . ARG A 1 981 ? 2.539 -29.299 -76.306 1.00 84.50 981 ARG A N 1
ATOM 7920 C CA . ARG A 1 981 ? 1.747 -29.025 -75.090 1.00 84.50 981 ARG A CA 1
ATOM 7921 C C . ARG A 1 981 ? 0.995 -27.692 -75.129 1.00 84.50 981 ARG A C 1
ATOM 7923 O O . ARG A 1 981 ? -0.110 -27.603 -74.609 1.00 84.50 981 ARG A O 1
ATOM 7930 N N . VAL A 1 982 ? 1.562 -26.642 -75.729 1.00 87.00 982 VAL A N 1
ATOM 7931 C CA . VAL A 1 982 ? 0.852 -25.359 -75.908 1.00 87.00 982 VAL A CA 1
ATOM 7932 C C . VAL A 1 982 ? -0.295 -25.489 -76.917 1.00 87.00 982 VAL A C 1
ATOM 7934 O O . VAL A 1 982 ? -1.341 -24.882 -76.708 1.00 87.00 982 VAL A O 1
ATOM 7937 N N . ALA A 1 983 ? -0.142 -26.297 -77.970 1.00 88.56 983 ALA A N 1
ATOM 7938 C CA . ALA A 1 983 ? -1.219 -26.592 -78.914 1.00 88.56 983 ALA A CA 1
ATOM 7939 C C . ALA A 1 983 ? -2.339 -27.422 -78.258 1.00 88.56 983 ALA A C 1
ATOM 7941 O O . ALA A 1 983 ? -3.500 -27.035 -78.352 1.00 88.56 983 ALA A O 1
ATOM 7942 N N . GLU A 1 984 ? -1.998 -28.475 -77.507 1.00 87.88 984 GLU A N 1
ATOM 7943 C CA . GLU A 1 984 ? -2.945 -29.275 -76.711 1.00 87.88 984 GLU A CA 1
ATOM 7944 C C . GLU A 1 984 ? -3.713 -28.410 -75.695 1.00 87.88 984 GLU A C 1
ATOM 7946 O O . GLU A 1 984 ? -4.937 -28.501 -75.573 1.00 87.88 984 GLU A O 1
ATOM 7951 N N . LEU A 1 985 ? -3.018 -27.510 -74.989 1.00 86.56 985 LEU A N 1
ATOM 7952 C CA . LEU A 1 985 ? -3.657 -26.546 -74.091 1.00 86.56 985 LEU A CA 1
ATOM 7953 C C . LEU A 1 985 ? -4.556 -25.562 -74.858 1.00 86.56 985 LEU A C 1
ATOM 7955 O O . LEU A 1 985 ? -5.656 -25.262 -74.407 1.00 86.56 985 LEU A O 1
ATOM 7959 N N . GLY A 1 986 ? -4.151 -25.111 -76.046 1.00 88.12 986 GLY A N 1
ATOM 7960 C CA . GLY A 1 986 ? -4.992 -24.291 -76.923 1.00 88.12 986 GLY A CA 1
ATOM 7961 C C . GLY A 1 986 ? -6.258 -25.012 -77.408 1.00 88.12 986 GLY A C 1
ATOM 7962 O O . GLY A 1 986 ? -7.322 -24.400 -77.496 1.00 88.12 986 GLY A O 1
ATOM 7963 N N . ASP A 1 987 ? -6.182 -26.313 -77.683 1.00 89.06 987 ASP A N 1
ATOM 7964 C CA . ASP A 1 987 ? -7.331 -27.135 -78.088 1.00 89.06 987 ASP A CA 1
ATOM 7965 C C . ASP A 1 987 ? -8.276 -27.433 -76.917 1.00 89.06 987 ASP A C 1
ATOM 7967 O O . ASP A 1 987 ? -9.501 -27.354 -77.069 1.00 89.06 987 ASP A O 1
ATOM 7971 N N . THR A 1 988 ? -7.733 -27.696 -75.724 1.00 87.62 988 THR A N 1
ATOM 7972 C CA . THR A 1 988 ? -8.547 -27.843 -74.504 1.00 87.62 988 THR A CA 1
ATOM 7973 C C . THR A 1 988 ? -9.233 -26.529 -74.117 1.00 87.62 988 THR A C 1
ATOM 7975 O O . THR A 1 988 ? -10.421 -26.539 -73.803 1.00 87.62 988 THR A O 1
ATOM 7978 N N . ILE A 1 989 ? -8.559 -25.379 -74.240 1.00 85.94 989 ILE A N 1
ATOM 7979 C CA . ILE A 1 989 ? -9.186 -24.057 -74.063 1.00 85.94 989 ILE A CA 1
ATOM 7980 C C . ILE A 1 989 ? -10.324 -23.859 -75.071 1.00 85.94 989 ILE A C 1
ATOM 7982 O O . ILE A 1 989 ? -11.439 -23.551 -74.659 1.00 85.94 989 ILE A O 1
ATOM 7986 N N . ARG A 1 990 ? -10.104 -24.119 -76.368 1.00 89.81 990 ARG A N 1
ATOM 7987 C CA . ARG A 1 990 ? -11.155 -23.970 -77.395 1.00 89.81 990 ARG A CA 1
ATOM 7988 C C . ARG A 1 990 ? -12.365 -24.879 -77.156 1.00 89.81 990 ARG A C 1
ATOM 7990 O O . ARG A 1 990 ? -13.502 -24.463 -77.383 1.00 89.81 990 ARG A O 1
ATOM 7997 N N . THR A 1 991 ? -12.162 -26.103 -76.665 1.00 89.19 991 THR A N 1
ATOM 7998 C CA . THR A 1 991 ? -13.282 -26.982 -76.277 1.00 89.19 991 THR A CA 1
ATOM 7999 C C . THR A 1 991 ? -14.008 -26.487 -75.026 1.00 89.19 991 THR A C 1
ATOM 8001 O O . THR A 1 991 ? -15.239 -26.528 -75.002 1.00 89.19 991 THR A O 1
ATOM 8004 N N . LEU A 1 992 ? -13.300 -25.951 -74.027 1.00 86.56 992 LEU A N 1
ATOM 8005 C CA . LEU A 1 992 ? -13.910 -25.329 -72.845 1.00 86.56 992 LEU A CA 1
ATOM 8006 C C . LEU A 1 992 ? -14.693 -24.052 -73.200 1.00 86.56 992 LEU A C 1
ATOM 8008 O O . LEU A 1 992 ? -15.815 -23.878 -72.733 1.00 86.56 992 LEU A O 1
ATOM 8012 N N . GLU A 1 993 ? -14.181 -23.199 -74.088 1.00 87.06 993 GLU A N 1
ATOM 8013 C CA . GLU A 1 993 ? -14.905 -22.038 -74.632 1.00 87.06 993 GLU A CA 1
ATOM 8014 C C . GLU A 1 993 ? -16.164 -22.462 -75.410 1.00 87.06 993 GLU A C 1
ATOM 8016 O O . GLU A 1 993 ? -17.227 -21.844 -75.280 1.00 87.06 993 GLU A O 1
ATOM 8021 N N . GLY A 1 994 ? -16.088 -23.565 -76.163 1.00 89.00 994 GLY A N 1
ATOM 8022 C CA . GLY A 1 994 ? -17.244 -24.209 -76.791 1.00 89.00 994 GLY A CA 1
ATOM 8023 C C . GLY A 1 994 ? -18.290 -24.681 -75.772 1.00 89.00 994 GLY A C 1
ATOM 8024 O O . GLY A 1 994 ? -19.484 -24.430 -75.939 1.00 89.00 994 GLY A O 1
ATOM 8025 N N . GLN A 1 995 ? -17.860 -25.301 -74.671 1.00 88.00 995 GLN A N 1
ATOM 8026 C CA . GLN A 1 995 ? -18.753 -25.724 -73.587 1.00 88.00 995 GLN A CA 1
ATOM 8027 C C . GLN A 1 995 ? -19.377 -24.533 -72.844 1.00 88.00 995 GLN A C 1
ATOM 8029 O O . GLN A 1 995 ? -20.576 -24.557 -72.570 1.00 88.00 995 GLN A O 1
ATOM 8034 N N . VAL A 1 996 ? -18.610 -23.472 -72.568 1.00 85.19 996 VAL A N 1
ATOM 8035 C CA . VAL A 1 996 ? -19.092 -22.248 -71.904 1.00 85.19 996 VAL A CA 1
ATOM 8036 C C . VAL A 1 996 ? -20.062 -21.474 -72.796 1.00 85.19 996 VAL A C 1
ATOM 8038 O O . VAL A 1 996 ? -21.104 -21.029 -72.322 1.00 85.19 996 VAL A O 1
ATOM 8041 N N . SER A 1 997 ? -19.785 -21.339 -74.094 1.00 86.69 997 SER A N 1
ATOM 8042 C CA . SER A 1 997 ? -20.721 -20.710 -75.037 1.00 86.69 997 SER A CA 1
ATOM 8043 C C . SER A 1 997 ? -21.991 -21.550 -75.241 1.00 86.69 997 SER A C 1
ATOM 8045 O O . SER A 1 997 ? -23.089 -20.995 -75.299 1.00 86.69 997 SER A O 1
ATOM 8047 N N . GLY A 1 998 ? -21.878 -22.883 -75.246 1.00 87.69 998 GLY A N 1
ATOM 8048 C CA . GLY A 1 998 ? -23.020 -23.802 -75.220 1.00 87.69 998 GLY A CA 1
ATOM 8049 C C . GLY A 1 998 ? -23.815 -23.776 -73.905 1.00 87.69 998 GLY A C 1
ATOM 8050 O O . GLY A 1 998 ? -25.031 -23.951 -73.920 1.00 87.69 998 GLY A O 1
ATOM 8051 N N . ALA A 1 999 ? -23.166 -23.530 -72.763 1.00 83.25 999 ALA A N 1
ATOM 8052 C CA . ALA A 1 999 ? -23.837 -23.275 -71.488 1.00 83.25 999 ALA A CA 1
ATOM 8053 C C . ALA A 1 999 ? -24.581 -21.934 -71.523 1.00 83.25 999 ALA A C 1
ATOM 8055 O O . ALA A 1 999 ? -25.784 -21.925 -71.310 1.00 83.25 999 ALA A O 1
ATOM 8056 N N . ARG A 1 1000 ? -23.928 -20.843 -71.946 1.00 83.75 1000 ARG A N 1
ATOM 8057 C CA . ARG A 1 1000 ? -24.560 -19.519 -72.098 1.00 83.75 1000 ARG A CA 1
ATOM 8058 C C . ARG A 1 1000 ? -25.763 -19.525 -73.042 1.00 83.75 1000 ARG A C 1
ATOM 8060 O O . ARG A 1 1000 ? -26.748 -18.863 -72.752 1.00 83.75 1000 ARG A O 1
ATOM 8067 N N . ARG A 1 1001 ? -25.720 -20.282 -74.147 1.00 86.06 1001 ARG A N 1
ATOM 8068 C CA . ARG A 1 1001 ? -26.891 -20.460 -75.028 1.00 86.06 1001 ARG A CA 1
ATOM 8069 C C . ARG A 1 1001 ? -28.037 -21.195 -74.332 1.00 86.06 1001 ARG A C 1
ATOM 8071 O O . ARG A 1 1001 ? -29.182 -20.806 -74.519 1.00 86.06 1001 ARG A O 1
ATOM 8078 N N . ARG A 1 1002 ? -27.743 -22.218 -73.522 1.00 85.75 1002 ARG A N 1
ATOM 8079 C CA . ARG A 1 1002 ? -28.762 -22.913 -72.719 1.00 85.75 1002 ARG A CA 1
ATOM 8080 C C . ARG A 1 1002 ? -29.320 -22.019 -71.614 1.00 85.75 1002 ARG A C 1
ATOM 8082 O O . ARG A 1 1002 ? -30.529 -22.006 -71.444 1.00 85.75 1002 ARG A O 1
ATOM 8089 N N . ASP A 1 1003 ? -28.487 -21.232 -70.937 1.00 81.56 1003 ASP A N 1
ATOM 8090 C CA . ASP A 1 1003 ? -28.932 -20.243 -69.946 1.00 81.56 1003 ASP A CA 1
ATOM 8091 C C . ASP A 1 1003 ? -29.791 -19.150 -70.593 1.00 81.56 1003 ASP A C 1
ATOM 8093 O O . ASP A 1 1003 ? -30.805 -18.757 -70.027 1.00 81.56 1003 ASP A O 1
ATOM 8097 N N . GLN A 1 1004 ? -29.441 -18.695 -71.802 1.00 85.94 1004 GLN A N 1
ATOM 8098 C CA . GLN A 1 1004 ? -30.257 -17.749 -72.561 1.00 85.94 1004 GLN A CA 1
ATOM 8099 C C . GLN A 1 1004 ? -31.609 -18.363 -72.955 1.00 85.94 1004 GLN A C 1
ATOM 8101 O O . GLN A 1 1004 ? -32.635 -17.730 -72.741 1.00 85.94 1004 GLN A O 1
ATOM 8106 N N . GLN A 1 1005 ? -31.632 -19.601 -73.459 1.00 85.56 1005 GLN A N 1
ATOM 8107 C CA . GLN A 1 1005 ? -32.876 -20.315 -73.778 1.00 85.56 1005 GLN A CA 1
ATOM 8108 C C . GLN A 1 1005 ? -33.732 -20.581 -72.529 1.00 85.56 1005 GLN A C 1
ATOM 8110 O O . GLN A 1 1005 ? -34.949 -20.432 -72.576 1.00 85.56 1005 GLN A O 1
ATOM 8115 N N . LEU A 1 1006 ? -33.113 -20.930 -71.397 1.00 80.75 1006 LEU A N 1
ATOM 8116 C CA . LEU A 1 1006 ? -33.795 -21.044 -70.106 1.00 80.75 1006 LEU A CA 1
ATOM 8117 C C . LEU A 1 1006 ? -34.329 -19.687 -69.641 1.00 80.75 1006 LEU A C 1
ATOM 8119 O O . LEU A 1 1006 ? -35.438 -19.632 -69.125 1.00 80.75 1006 LEU A O 1
ATOM 8123 N N . GLY A 1 1007 ? -33.589 -18.599 -69.859 1.00 80.56 1007 GLY A N 1
ATOM 8124 C CA . GLY A 1 1007 ? -34.036 -17.231 -69.612 1.00 80.56 1007 GLY A CA 1
ATOM 8125 C C . GLY A 1 1007 ? -35.236 -16.845 -70.477 1.00 80.56 1007 GLY A C 1
ATOM 8126 O O . GLY A 1 1007 ? -36.222 -16.341 -69.954 1.00 80.56 1007 GLY A O 1
ATOM 8127 N N . GLU A 1 1008 ? -35.205 -17.148 -71.775 1.00 83.75 1008 GLU A N 1
ATOM 8128 C CA . GLU A 1 1008 ? -36.325 -16.936 -72.700 1.00 83.75 1008 GLU A CA 1
ATOM 8129 C C . GLU A 1 1008 ? -37.565 -17.725 -72.237 1.00 83.75 1008 GLU A C 1
ATOM 8131 O O . GLU A 1 1008 ? -38.618 -17.123 -72.030 1.00 83.75 1008 GLU A O 1
ATOM 8136 N N . VAL A 1 1009 ? -37.425 -19.019 -71.919 1.00 79.75 1009 VAL A N 1
ATOM 8137 C CA . VAL A 1 1009 ? -38.506 -19.852 -71.351 1.00 79.75 1009 VAL A CA 1
ATOM 8138 C C . VAL A 1 1009 ? -38.989 -19.335 -69.987 1.00 79.75 1009 VAL A C 1
ATOM 8140 O O . VAL A 1 1009 ? -40.189 -19.358 -69.710 1.00 79.75 1009 VAL A O 1
ATOM 8143 N N . LEU A 1 1010 ? -38.105 -18.824 -69.126 1.00 77.88 1010 LEU A N 1
ATOM 8144 C CA . LEU A 1 1010 ? -38.498 -18.195 -67.862 1.00 77.88 1010 LEU A CA 1
ATOM 8145 C C . LEU A 1 1010 ? -39.299 -16.912 -68.112 1.00 77.88 1010 LEU A C 1
ATOM 8147 O O . LEU A 1 1010 ? -40.386 -16.778 -67.565 1.00 77.88 1010 LEU A O 1
ATOM 8151 N N . THR A 1 1011 ? -38.865 -16.027 -69.013 1.00 80.25 1011 THR A N 1
ATOM 8152 C CA . THR A 1 1011 ? -39.644 -14.824 -69.364 1.00 80.25 1011 THR A CA 1
ATOM 8153 C C . THR A 1 1011 ? -40.968 -15.149 -70.062 1.00 80.25 1011 THR A C 1
ATOM 8155 O O . THR A 1 1011 ? -41.946 -14.420 -69.901 1.00 80.25 1011 THR A O 1
ATOM 8158 N N . GLU A 1 1012 ? -41.047 -16.252 -70.811 1.00 79.06 1012 GLU A N 1
ATOM 8159 C CA . GLU A 1 1012 ? -42.282 -16.711 -71.450 1.00 79.06 1012 GLU A CA 1
ATOM 8160 C C . GLU A 1 1012 ? -43.236 -17.367 -70.441 1.00 79.06 1012 GLU A C 1
ATOM 8162 O O . GLU A 1 1012 ? -44.437 -17.099 -70.464 1.00 79.06 1012 GLU A O 1
ATOM 8167 N N . THR A 1 1013 ? -42.723 -18.138 -69.478 1.00 75.06 1013 THR A N 1
ATOM 8168 C CA . THR A 1 1013 ? -43.529 -18.637 -68.351 1.00 75.06 1013 THR A CA 1
ATOM 8169 C C . THR A 1 1013 ? -43.963 -17.513 -67.409 1.00 75.06 1013 THR A C 1
ATOM 8171 O O . THR A 1 1013 ? -45.102 -17.537 -66.953 1.00 75.06 1013 THR A O 1
ATOM 8174 N N . GLU A 1 1014 ? -43.146 -16.480 -67.182 1.00 73.88 1014 GLU A N 1
ATOM 8175 C CA . GLU A 1 1014 ? -43.539 -15.263 -66.460 1.00 73.88 1014 GLU A CA 1
ATOM 8176 C C . GLU A 1 1014 ? -44.594 -14.455 -67.223 1.00 73.88 1014 GLU A C 1
ATOM 8178 O O . GLU A 1 1014 ? -45.582 -14.042 -66.618 1.00 73.88 1014 GLU A O 1
ATOM 8183 N N . ARG A 1 1015 ? -44.468 -14.296 -68.550 1.00 73.31 1015 ARG A N 1
ATOM 8184 C CA . ARG A 1 1015 ? -45.523 -13.706 -69.397 1.00 73.31 1015 ARG A CA 1
ATOM 8185 C C . ARG A 1 1015 ? -46.821 -14.500 -69.325 1.00 73.31 1015 ARG A C 1
ATOM 8187 O O . ARG A 1 1015 ? -47.878 -13.902 -69.141 1.00 73.31 1015 ARG A O 1
ATOM 8194 N N . ASN A 1 1016 ? -46.756 -15.826 -69.413 1.00 71.44 1016 ASN A N 1
ATOM 8195 C CA . ASN A 1 1016 ? -47.929 -16.690 -69.296 1.00 71.44 1016 ASN A CA 1
ATOM 8196 C C . ASN A 1 1016 ? -48.534 -16.639 -67.883 1.00 71.44 1016 ASN A C 1
ATOM 8198 O O . ASN A 1 1016 ? -49.754 -16.659 -67.740 1.00 71.44 1016 ASN A O 1
ATOM 8202 N N . ARG A 1 1017 ? -47.714 -16.484 -66.837 1.00 69.12 1017 ARG A N 1
ATOM 8203 C CA . ARG A 1 1017 ? -48.169 -16.298 -65.450 1.00 69.12 1017 ARG A CA 1
ATOM 8204 C C . ARG A 1 1017 ? -48.793 -14.917 -65.223 1.00 69.12 1017 ARG A C 1
ATOM 8206 O O . ARG A 1 1017 ? -49.791 -14.824 -64.517 1.00 69.12 1017 ARG A O 1
ATOM 8213 N N . ALA A 1 1018 ? -48.267 -13.870 -65.856 1.00 63.50 1018 ALA A N 1
ATOM 8214 C CA . ALA A 1 1018 ? -48.851 -12.528 -65.856 1.00 63.50 1018 ALA A CA 1
ATOM 8215 C C . ALA A 1 1018 ? -50.169 -12.472 -66.652 1.00 63.50 1018 ALA A C 1
ATOM 8217 O O . ALA A 1 1018 ? -51.117 -11.821 -66.221 1.00 63.50 1018 ALA A O 1
ATOM 8218 N N . ALA A 1 1019 ? -50.263 -13.206 -67.767 1.00 60.84 1019 ALA A N 1
ATOM 8219 C CA . ALA A 1 1019 ? -51.503 -13.376 -68.523 1.00 60.84 1019 ALA A CA 1
ATOM 8220 C C . ALA A 1 1019 ? -52.557 -14.170 -67.727 1.00 60.84 1019 ALA A C 1
ATOM 8222 O O . ALA A 1 1019 ? -53.719 -13.774 -67.688 1.00 60.84 1019 ALA A O 1
ATOM 8223 N N . ALA A 1 1020 ? -52.150 -15.238 -67.030 1.00 60.44 1020 ALA A N 1
ATOM 8224 C CA . ALA A 1 1020 ? -53.024 -16.018 -66.150 1.00 60.44 1020 ALA A CA 1
ATOM 8225 C C . ALA A 1 1020 ? -53.438 -15.264 -64.870 1.00 60.44 1020 ALA A C 1
ATOM 8227 O O . ALA A 1 1020 ? -54.491 -15.547 -64.309 1.00 60.44 1020 ALA A O 1
ATOM 8228 N N . GLY A 1 1021 ? -52.641 -14.292 -64.417 1.00 57.25 1021 GLY A N 1
ATOM 8229 C CA . GLY A 1 1021 ? -52.969 -13.409 -63.293 1.00 57.25 1021 GLY A CA 1
ATOM 8230 C C . GLY A 1 1021 ? -53.877 -12.226 -63.649 1.00 57.25 1021 GLY A C 1
ATOM 8231 O O . GLY A 1 1021 ? -54.160 -11.412 -62.774 1.00 57.25 1021 GLY A O 1
ATOM 8232 N N . SER A 1 1022 ? -54.309 -12.094 -64.911 1.00 51.81 1022 SER A N 1
ATOM 8233 C CA . SER A 1 1022 ? -55.078 -10.940 -65.393 1.00 51.81 1022 SER A CA 1
ATOM 8234 C C . SER A 1 1022 ? -56.272 -11.332 -66.274 1.00 51.81 1022 SER A C 1
ATOM 8236 O O . SER A 1 1022 ? -56.421 -10.859 -67.404 1.00 51.81 1022 SER A O 1
ATOM 8238 N N . ARG A 1 1023 ? -57.161 -12.175 -65.730 1.00 42.00 1023 ARG A N 1
ATOM 8239 C CA . ARG A 1 1023 ? -58.627 -12.052 -65.872 1.00 42.00 1023 ARG A CA 1
ATOM 8240 C C . ARG A 1 1023 ? -59.357 -12.922 -64.826 1.00 42.00 1023 ARG A C 1
ATOM 8242 O O . ARG A 1 1023 ? -58.752 -13.882 -64.358 1.00 42.00 1023 ARG A O 1
ATOM 8249 N N . PRO A 1 1024 ? -60.565 -12.504 -64.399 1.00 55.03 1024 PRO A N 1
ATOM 8250 C CA . PRO A 1 1024 ? -61.180 -12.909 -63.129 1.00 55.03 1024 PRO A CA 1
ATOM 8251 C C . PRO A 1 1024 ? -61.835 -14.295 -63.148 1.00 55.03 1024 PRO A C 1
ATOM 8253 O O . PRO A 1 1024 ? -62.278 -14.720 -64.240 1.00 55.03 1024 PRO A O 1
#

InterPro domains:
  IPR012943 Centrosomin, N-terminal motif 1 [PF07989] (31-104)

Radius of gyration: 92.26 Å; chains: 1; bounding box: 239×227×248 Å

Organism: NCBI:txid106004